Protein AF-0000000084648300 (afdb_homodimer)

Structure (mmCIF, N/CA/C/O backbone):
data_AF-0000000084648300-model_v1
#
loop_
_entity.id
_entity.type
_entity.pdbx_description
1 polymer 'Glycine cleavage system protein T'
#
loop_
_atom_site.group_PDB
_atom_site.id
_atom_site.type_symbol
_atom_site.label_atom_id
_atom_site.label_alt_id
_atom_site.label_comp_id
_atom_site.label_asym_id
_atom_site.label_entity_id
_atom_site.label_seq_id
_atom_site.pdbx_PDB_ins_code
_atom_site.Cartn_x
_atom_site.Cartn_y
_atom_site.Cartn_z
_atom_site.occupancy
_atom_site.B_iso_or_equiv
_atom_site.auth_seq_id
_atom_site.auth_comp_id
_atom_site.auth_asym_id
_atom_site.auth_atom_id
_atom_site.pdbx_PDB_model_num
ATOM 1 N N . MET A 1 1 ? -16.734 -35.406 17.891 1 22.17 1 MET A N 1
ATOM 2 C CA . MET A 1 1 ? -17.281 -34.094 18.266 1 22.17 1 MET A CA 1
ATOM 3 C C . MET A 1 1 ? -16.219 -33 18.125 1 22.17 1 MET A C 1
ATOM 5 O O . MET A 1 1 ? -15.312 -32.906 18.953 1 22.17 1 MET A O 1
ATOM 9 N N . ASN A 1 2 ? -15.695 -32.656 16.906 1 23.25 2 ASN A N 1
ATOM 10 C CA . ASN A 1 2 ? -14.523 -31.906 16.453 1 23.25 2 ASN A CA 1
ATOM 11 C C . ASN A 1 2 ? -14.586 -30.453 16.906 1 23.25 2 ASN A C 1
ATOM 13 O O . ASN A 1 2 ? -15.602 -29.781 16.719 1 23.25 2 ASN A O 1
ATOM 17 N N . PRO A 1 3 ? -13.844 -29.953 17.953 1 28.97 3 PRO A N 1
ATOM 18 C CA . PRO A 1 3 ? -14.008 -28.703 18.703 1 28.97 3 PRO A CA 1
ATOM 19 C C . PRO A 1 3 ? -14.266 -27.5 17.812 1 28.97 3 PRO A C 1
ATOM 21 O O . PRO A 1 3 ? -13.523 -27.281 16.844 1 28.97 3 PRO A O 1
ATOM 24 N N . ALA A 1 4 ? -15.508 -26.969 17.578 1 29.23 4 ALA A N 1
ATOM 25 C CA . ALA A 1 4 ? -16.234 -25.859 16.969 1 29.23 4 ALA A CA 1
ATOM 26 C C . ALA A 1 4 ? -15.484 -24.547 17.156 1 29.23 4 ALA A C 1
ATOM 28 O O . ALA A 1 4 ? -14.68 -24.406 18.078 1 29.23 4 ALA A O 1
ATOM 29 N N . ILE A 1 5 ? -15.516 -23.531 16.281 1 39.09 5 ILE A N 1
ATOM 30 C CA . ILE A 1 5 ? -15.125 -22.141 16.172 1 39.09 5 ILE A CA 1
ATOM 31 C C . ILE A 1 5 ? -15.328 -21.438 17.516 1 39.09 5 ILE A C 1
ATOM 33 O O . ILE A 1 5 ? -15.141 -20.219 17.625 1 39.09 5 ILE A O 1
ATOM 37 N N . GLU A 1 6 ? -15.961 -22.109 18.578 1 34.88 6 GLU A N 1
ATOM 38 C CA . GLU A 1 6 ? -16.484 -21.469 19.781 1 34.88 6 GLU A CA 1
ATOM 39 C C . GLU A 1 6 ? -15.359 -20.812 20.578 1 34.88 6 GLU A C 1
ATOM 41 O O . GLU A 1 6 ? -15.555 -19.734 21.156 1 34.88 6 GLU A O 1
ATOM 46 N N . ASP A 1 7 ? -14.484 -21.672 21.125 1 35.12 7 ASP A N 1
ATOM 47 C CA . ASP A 1 7 ? -13.766 -21.266 22.328 1 35.12 7 ASP A CA 1
ATOM 48 C C . ASP A 1 7 ? -12.578 -20.375 21.984 1 35.12 7 ASP A C 1
ATOM 50 O O . ASP A 1 7 ? -11.531 -20.453 22.625 1 35.12 7 ASP A O 1
ATOM 54 N N . ILE A 1 8 ? -12.469 -19.875 20.844 1 40.25 8 ILE A N 1
ATOM 55 C CA . ILE A 1 8 ? -11.258 -19.062 20.781 1 40.25 8 ILE A CA 1
ATOM 56 C C . ILE A 1 8 ? -11.398 -17.859 21.703 1 40.25 8 ILE A C 1
ATOM 58 O O . ILE A 1 8 ? -12.047 -16.875 21.344 1 40.25 8 ILE A O 1
ATOM 62 N N . GLN A 1 9 ? -11.656 -18 22.984 1 37.16 9 GLN A N 1
ATOM 63 C CA . GLN A 1 9 ? -11.922 -17.031 24.047 1 37.16 9 GLN A CA 1
ATOM 64 C C . GLN A 1 9 ? -10.805 -16 24.141 1 37.16 9 GLN A C 1
ATOM 66 O O . GLN A 1 9 ? -10.898 -15.047 24.906 1 37.16 9 GLN A O 1
ATOM 71 N N . ARG A 1 10 ? -9.477 -16.391 24.062 1 42.62 1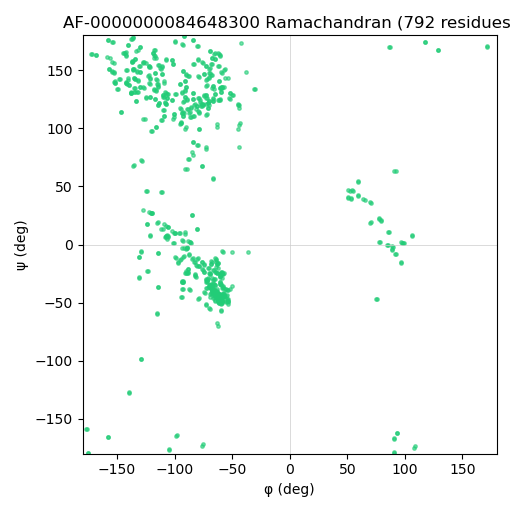0 ARG A N 1
ATOM 72 C CA . ARG A 1 10 ? -8.531 -15.367 24.516 1 42.62 10 ARG A CA 1
ATOM 73 C C . ARG A 1 10 ? -8.445 -14.227 23.5 1 42.62 10 ARG A C 1
ATOM 75 O O . ARG A 1 10 ? -8.352 -14.461 22.297 1 42.62 10 ARG A O 1
ATOM 82 N N . PRO A 1 11 ? -8.758 -13.031 23.969 1 49.84 11 PRO A N 1
ATOM 83 C CA . PRO A 1 11 ? -8.562 -11.93 23.031 1 49.84 11 PRO A CA 1
ATOM 84 C C . PRO A 1 11 ? -7.25 -12.031 22.266 1 49.84 11 PRO A C 1
ATOM 86 O O . PRO A 1 11 ? -6.199 -12.289 22.859 1 49.84 11 PRO A O 1
ATOM 89 N N . PRO A 1 12 ? -7.289 -12.414 21.031 1 56.22 12 PRO A N 1
ATOM 90 C CA . PRO A 1 12 ? -6.051 -12.648 20.281 1 56.22 12 PRO A CA 1
ATOM 91 C C . PRO A 1 12 ? -5.004 -11.562 20.5 1 56.22 12 PRO A C 1
ATOM 93 O O . PRO A 1 12 ? -5.355 -10.391 20.672 1 56.22 12 PRO A O 1
ATOM 96 N N . ALA A 1 13 ? -3.766 -11.867 21.094 1 69.38 13 ALA A N 1
ATOM 97 C CA . ALA A 1 13 ? -2.59 -11 21.094 1 69.38 13 ALA A CA 1
ATOM 98 C C . ALA A 1 13 ? -2.539 -10.141 19.844 1 69.38 13 ALA A C 1
ATOM 100 O O . ALA A 1 13 ? -3.018 -10.555 18.781 1 69.38 13 ALA A O 1
ATOM 101 N N . ALA A 1 14 ? -2.256 -8.797 20.031 1 87.94 14 ALA A N 1
ATOM 102 C CA . ALA A 1 14 ? -2.105 -7.91 18.875 1 87.94 14 ALA A CA 1
ATOM 103 C C . ALA A 1 14 ? -1.234 -8.555 17.797 1 87.94 14 ALA A C 1
ATOM 105 O O . ALA A 1 14 ? -0.144 -9.055 18.094 1 87.94 14 ALA A O 1
ATOM 106 N N . PRO A 1 15 ? -1.771 -8.711 16.703 1 95.88 15 PRO A N 1
ATOM 107 C CA . PRO A 1 15 ? -0.986 -9.352 15.648 1 95.88 15 PRO A CA 1
ATOM 108 C C . PRO A 1 15 ? 0.292 -8.578 15.32 1 95.88 15 PRO A C 1
ATOM 110 O O . PRO A 1 15 ? 0.339 -7.359 15.477 1 95.88 15 PRO A O 1
ATOM 113 N N . GLU A 1 16 ? 1.277 -9.305 14.945 1 97.31 16 GLU A N 1
ATOM 114 C CA . GLU A 1 16 ? 2.537 -8.727 14.492 1 97.31 16 GLU A CA 1
ATOM 115 C C . GLU A 1 16 ? 2.441 -8.258 13.047 1 97.31 16 GLU A C 1
ATOM 117 O O . GLU A 1 16 ? 1.559 -8.703 12.305 1 97.31 16 GLU A O 1
ATOM 122 N N . ILE A 1 17 ? 3.322 -7.391 12.719 1 98.12 17 ILE A N 1
ATOM 123 C CA . ILE A 1 17 ? 3.525 -7.129 11.297 1 98.12 17 ILE A CA 1
ATOM 124 C C . ILE A 1 17 ? 4.602 -8.062 10.75 1 98.12 17 ILE A C 1
ATOM 126 O O . ILE A 1 17 ? 5.629 -8.281 11.398 1 98.12 17 ILE A O 1
ATOM 130 N N . LEU A 1 18 ? 4.359 -8.617 9.625 1 97.56 18 LEU A N 1
ATOM 131 C CA . LEU A 1 18 ? 5.348 -9.461 8.969 1 97.56 18 LEU A CA 1
ATOM 132 C C . LEU A 1 18 ? 6.512 -8.633 8.438 1 97.56 18 LEU A C 1
ATOM 134 O O . LEU A 1 18 ? 6.309 -7.711 7.645 1 97.56 18 LEU A O 1
ATOM 138 N N . LEU A 1 19 ? 7.695 -8.961 8.891 1 97.06 19 LEU A N 1
ATOM 139 C CA . LEU A 1 19 ? 8.914 -8.352 8.367 1 97.06 19 LEU A CA 1
ATOM 140 C C . LEU A 1 19 ? 9.516 -9.203 7.25 1 97.06 19 LEU A C 1
ATOM 142 O O . LEU A 1 19 ? 9.93 -10.344 7.488 1 97.06 19 LEU A O 1
ATOM 146 N N . TYR A 1 20 ? 9.523 -8.734 6.066 1 96.75 20 TYR A N 1
ATOM 147 C CA . TYR A 1 20 ? 10.062 -9.422 4.895 1 96.75 20 TYR A CA 1
ATOM 148 C C . TYR A 1 20 ? 10.414 -8.422 3.795 1 96.75 20 TYR A C 1
ATOM 150 O O . TYR A 1 20 ? 10.211 -7.219 3.951 1 96.75 20 TYR A O 1
ATOM 158 N N . PRO A 1 21 ? 10.992 -8.891 2.676 1 96.31 21 PRO A N 1
ATOM 159 C CA . PRO A 1 21 ? 11.539 -7.945 1.703 1 96.31 21 PRO A CA 1
ATOM 160 C C . PRO A 1 21 ? 10.453 -7.266 0.866 1 96.31 21 PRO A C 1
ATOM 162 O O . PRO A 1 21 ? 10.719 -6.273 0.189 1 96.31 21 PRO A O 1
ATOM 165 N N . ARG A 1 22 ? 9.281 -7.75 0.859 1 95.88 22 ARG A N 1
ATOM 166 C CA . ARG A 1 22 ? 8.25 -7.195 -0.009 1 95.88 22 ARG A CA 1
ATOM 167 C C . ARG A 1 22 ? 7.918 -5.762 0.383 1 95.88 22 ARG A C 1
ATOM 169 O O . ARG A 1 22 ? 7.75 -4.898 -0.482 1 95.88 22 ARG A O 1
ATOM 176 N N . ILE A 1 23 ? 7.695 -5.535 1.718 1 97.19 23 ILE A N 1
ATOM 177 C CA . ILE A 1 23 ? 7.477 -4.172 2.184 1 97.19 23 ILE A CA 1
ATOM 178 C C . ILE A 1 23 ? 8.797 -3.408 2.199 1 97.19 23 ILE A C 1
ATOM 180 O O . ILE A 1 23 ? 9.781 -3.869 2.787 1 97.19 23 ILE A O 1
ATOM 184 N N . ARG A 1 24 ? 8.805 -2.279 1.596 1 96.81 24 ARG A N 1
ATOM 185 C CA . ARG A 1 24 ? 10.031 -1.509 1.452 1 96.81 24 ARG A CA 1
ATOM 186 C C . ARG A 1 24 ? 10.453 -0.892 2.783 1 96.81 24 ARG A C 1
ATOM 188 O O . ARG A 1 24 ? 9.617 -0.672 3.662 1 96.81 24 ARG A O 1
ATOM 195 N N . LYS A 1 25 ? 11.703 -0.673 2.885 1 98.12 25 LYS A N 1
ATOM 196 C CA . LYS A 1 25 ? 12.281 0.021 4.031 1 98.12 25 LYS A CA 1
ATOM 197 C C . LYS A 1 25 ? 12.711 1.438 3.66 1 98.12 25 LYS A C 1
ATOM 199 O O . LYS A 1 25 ? 13.336 1.65 2.617 1 98.12 25 LYS A O 1
ATOM 204 N N . SER A 1 26 ? 12.289 2.395 4.453 1 98.38 26 SER A N 1
ATOM 205 C CA . SER A 1 26 ? 12.844 3.729 4.246 1 98.38 26 SER A CA 1
ATOM 206 C C . SER A 1 26 ? 14.352 3.738 4.469 1 98.38 26 SER A C 1
ATOM 208 O O . SER A 1 26 ? 14.898 2.836 5.105 1 98.38 26 SER A O 1
ATOM 210 N N . PRO A 1 27 ? 14.984 4.832 3.982 1 98.62 27 PRO A N 1
ATOM 211 C CA . PRO A 1 27 ? 16.422 4.945 4.25 1 98.62 27 PRO A CA 1
ATOM 212 C C . PRO A 1 27 ? 16.734 5.078 5.742 1 98.62 27 PRO A C 1
ATOM 214 O O . PRO A 1 27 ? 17.891 4.945 6.148 1 98.62 27 PRO A O 1
ATOM 217 N N . PHE A 1 28 ? 15.734 5.324 6.566 1 98.88 28 PHE A N 1
ATOM 218 C CA . PHE A 1 28 ? 15.898 5.559 7.996 1 98.88 28 PHE A CA 1
ATOM 219 C C . PHE A 1 28 ? 15.406 4.363 8.805 1 98.88 28 PHE A C 1
ATOM 221 O O . PHE A 1 28 ? 15.398 4.402 10.031 1 98.88 28 PHE A O 1
ATOM 228 N N . PHE A 1 29 ? 15.031 3.264 8.195 1 98.62 29 PHE A N 1
ATOM 229 C CA . PHE A 1 29 ? 14.312 2.146 8.797 1 98.62 29 PHE A CA 1
ATOM 230 C C . PHE A 1 29 ? 15.117 1.553 9.953 1 98.62 29 PHE A C 1
ATOM 232 O O . PHE A 1 29 ? 14.617 1.47 11.078 1 98.62 29 PHE A O 1
ATOM 239 N N . TYR A 1 30 ? 16.266 1.173 9.695 1 97.94 30 TYR A N 1
ATOM 240 C CA . TYR A 1 30 ? 17.047 0.501 10.727 1 97.94 30 TYR A CA 1
ATOM 241 C C . TYR A 1 30 ? 17.422 1.471 11.844 1 97.94 30 TYR A C 1
ATOM 243 O O . TYR A 1 30 ? 17.438 1.102 13.016 1 97.94 30 TYR A O 1
ATOM 251 N N . ALA A 1 31 ? 17.75 2.73 11.492 1 98.44 31 ALA A N 1
ATOM 252 C CA . ALA A 1 31 ? 18.078 3.74 12.5 1 98.44 31 ALA A CA 1
ATOM 253 C C . ALA A 1 31 ? 16.891 4.008 13.414 1 98.44 31 ALA A C 1
ATOM 255 O O . ALA A 1 31 ? 17.031 4.035 14.641 1 98.44 31 ALA A O 1
ATOM 256 N N . SER A 1 32 ? 15.758 4.223 12.812 1 98.25 32 SER A N 1
ATOM 257 C CA . SER A 1 32 ? 14.562 4.508 13.602 1 98.25 32 SER A CA 1
ATOM 258 C C . SER A 1 32 ? 14.156 3.301 14.445 1 98.25 32 SER A C 1
ATOM 260 O O . SER A 1 32 ? 13.703 3.453 15.578 1 98.25 32 SER A O 1
ATOM 262 N N . ARG A 1 33 ? 14.273 2.146 13.891 1 97.19 33 ARG A N 1
ATOM 263 C CA . ARG A 1 33 ? 13.891 0.913 14.578 1 97.19 33 ARG A CA 1
ATOM 264 C C . ARG A 1 33 ? 14.695 0.727 15.859 1 97.19 33 ARG A C 1
ATOM 266 O O . ARG A 1 33 ? 14.188 0.183 16.844 1 97.19 33 ARG A O 1
ATOM 273 N N . ARG A 1 34 ? 15.945 1.153 15.891 1 96.81 34 ARG A N 1
ATOM 274 C CA . ARG A 1 34 ? 16.828 1.004 17.047 1 96.81 34 ARG A CA 1
ATOM 275 C C . ARG A 1 34 ? 16.297 1.767 18.25 1 96.81 34 ARG A C 1
ATOM 277 O O . ARG A 1 34 ? 16.719 1.525 19.375 1 96.81 34 ARG A O 1
ATOM 284 N N . HIS A 1 35 ? 15.391 2.658 17.969 1 97.44 35 HIS A N 1
ATOM 285 C CA . HIS A 1 35 ? 14.812 3.428 19.062 1 97.44 35 HIS A CA 1
ATOM 286 C C . HIS A 1 35 ? 13.625 2.693 19.688 1 97.44 35 HIS A C 1
ATOM 288 O O . HIS A 1 35 ? 12.945 3.234 20.562 1 97.44 35 HIS A O 1
ATOM 294 N N . GLY A 1 36 ? 13.305 1.488 19.219 1 96.25 36 GLY A N 1
ATOM 295 C CA . GLY A 1 36 ? 12.289 0.658 19.844 1 96.25 36 GLY A CA 1
ATOM 296 C C . GLY A 1 36 ? 10.898 0.875 19.281 1 96.25 36 GLY A C 1
ATOM 297 O O . GLY A 1 36 ? 9.945 1.127 20.016 1 96.25 36 GLY A O 1
ATOM 298 N N . VAL A 1 37 ? 10.719 0.57 18.031 1 97.5 37 VAL A N 1
ATOM 299 C CA . VAL A 1 37 ? 9.414 0.718 17.406 1 97.5 37 VAL A CA 1
ATOM 300 C C . VAL A 1 37 ? 8.469 -0.365 17.922 1 97.5 37 VAL A C 1
ATOM 302 O O . VAL A 1 37 ? 8.773 -1.556 17.859 1 97.5 37 VAL A O 1
ATOM 305 N N . ARG A 1 38 ? 7.352 0.023 18.422 1 97 38 ARG A N 1
ATOM 306 C CA . ARG A 1 38 ? 6.363 -0.919 18.938 1 97 38 ARG A CA 1
ATOM 307 C C . ARG A 1 38 ? 5.348 -1.291 17.859 1 97 38 ARG A C 1
ATOM 309 O O . ARG A 1 38 ? 4.867 -2.424 17.812 1 97 38 ARG A O 1
ATOM 316 N N . LYS A 1 39 ? 4.961 -0.316 17.031 1 97.81 39 LYS A N 1
ATOM 317 C CA . LYS A 1 39 ? 3.949 -0.555 16.016 1 97.81 39 LYS A CA 1
ATOM 318 C C . LYS A 1 39 ? 4.363 0.057 14.68 1 97.81 39 LYS A C 1
ATOM 320 O O . LYS A 1 39 ? 4.902 1.165 14.633 1 97.81 39 LYS A O 1
ATOM 325 N N . TYR A 1 40 ? 4.172 -0.728 13.664 1 98.31 40 TYR A N 1
ATOM 326 C CA . TYR A 1 40 ? 4.293 -0.231 12.297 1 98.31 40 TYR A CA 1
ATOM 327 C C . TYR A 1 40 ? 2.938 -0.196 11.609 1 98.31 40 TYR A C 1
ATOM 329 O O . TYR A 1 40 ? 2.053 -0.995 11.922 1 98.31 40 TYR A O 1
ATOM 337 N N . SER A 1 41 ? 2.723 0.702 10.773 1 98 41 SER A N 1
ATOM 338 C CA . SER A 1 41 ? 1.8 0.635 9.641 1 98 41 SER A CA 1
ATOM 339 C C . SER A 1 41 ? 2.549 0.457 8.328 1 98 41 SER A C 1
ATOM 341 O O . SER A 1 41 ? 3.744 0.156 8.32 1 98 41 SER A O 1
ATOM 343 N N . VAL A 1 42 ? 1.828 0.464 7.262 1 97.88 42 VAL A N 1
ATOM 344 C CA . VAL A 1 42 ? 2.443 0.468 5.938 1 97.88 42 VAL A CA 1
ATOM 345 C C . VAL A 1 42 ? 1.918 1.652 5.129 1 97.88 42 VAL A C 1
ATOM 347 O O . VAL A 1 42 ? 0.707 1.86 5.035 1 97.88 42 VAL A O 1
ATOM 350 N N . TYR A 1 43 ? 2.807 2.428 4.633 1 97.25 43 TYR A N 1
ATOM 351 C CA . TYR A 1 43 ? 2.547 3.646 3.877 1 97.25 43 TYR A CA 1
ATOM 352 C C . TYR A 1 43 ? 3.396 3.695 2.613 1 97.25 43 TYR A C 1
ATOM 354 O O . TYR A 1 43 ? 4.621 3.561 2.674 1 97.25 43 TYR A O 1
ATOM 362 N N . ASN A 1 44 ? 2.711 3.832 1.432 1 96.25 44 ASN A N 1
ATOM 363 C CA . ASN A 1 44 ? 3.412 3.799 0.153 1 96.25 44 ASN A CA 1
ATOM 364 C C . ASN A 1 44 ? 4.332 2.588 0.05 1 96.25 44 ASN A C 1
ATOM 366 O O . ASN A 1 44 ? 5.492 2.715 -0.351 1 96.25 44 ASN A O 1
ATOM 370 N N . HIS A 1 45 ? 3.883 1.465 0.521 1 95.38 45 HIS A N 1
ATOM 371 C CA . HIS A 1 45 ? 4.543 0.167 0.447 1 95.38 45 HIS A CA 1
ATOM 372 C C . HIS A 1 45 ? 5.773 0.122 1.348 1 95.38 45 HIS A C 1
ATOM 374 O O . HIS A 1 45 ? 6.676 -0.689 1.132 1 95.38 45 HIS A O 1
ATOM 380 N N . HIS A 1 46 ? 5.875 1.036 2.344 1 97.81 46 HIS A N 1
ATOM 381 C CA . HIS A 1 46 ? 6.984 1.077 3.289 1 97.81 46 HIS A CA 1
ATOM 382 C C . HIS A 1 46 ? 6.504 0.825 4.715 1 97.81 46 HIS A C 1
ATOM 384 O O . HIS A 1 46 ? 5.391 1.214 5.078 1 97.81 46 HIS A O 1
ATOM 390 N N . TYR A 1 47 ? 7.367 0.195 5.488 1 98.38 47 TYR A N 1
ATOM 391 C CA . TYR A 1 47 ? 7.125 0.195 6.93 1 98.38 47 TYR A CA 1
ATOM 392 C C . TYR A 1 47 ? 7.121 1.615 7.48 1 98.38 47 TYR A C 1
ATOM 394 O O . TYR A 1 47 ? 8.07 2.377 7.258 1 98.38 47 TYR A O 1
ATOM 402 N N . HIS A 1 48 ? 6.086 1.971 8.133 1 98.56 48 HIS A N 1
ATOM 403 C CA . HIS A 1 48 ? 5.938 3.303 8.711 1 98.56 48 HIS A CA 1
ATOM 404 C C . HIS A 1 48 ? 5.855 3.236 10.234 1 98.56 48 HIS A C 1
ATOM 406 O O . HIS A 1 48 ? 4.812 2.891 10.789 1 98.56 48 HIS A O 1
ATOM 412 N N . PRO A 1 49 ? 6.953 3.537 10.953 1 98.5 49 PRO A N 1
ATOM 413 C CA . PRO A 1 49 ? 6.852 3.506 12.414 1 98.5 49 PRO A CA 1
ATOM 414 C C . PRO A 1 49 ? 5.801 4.477 12.953 1 98.5 49 PRO A C 1
ATOM 416 O O . PRO A 1 49 ? 5.809 5.656 12.602 1 98.5 49 PRO A O 1
ATOM 419 N N . ARG A 1 50 ? 4.969 3.93 13.836 1 98.06 50 ARG A N 1
ATOM 420 C CA . ARG A 1 50 ? 3.832 4.742 14.25 1 98.06 50 ARG A CA 1
ATOM 421 C C . ARG A 1 50 ? 3.818 4.934 15.766 1 98.06 50 ARG A C 1
ATOM 423 O O . ARG A 1 50 ? 3.219 5.887 16.266 1 98.06 50 ARG A O 1
ATOM 430 N N . LEU A 1 51 ? 4.453 4.035 16.453 1 98.06 51 LEU A N 1
ATOM 431 C CA . LEU A 1 51 ? 4.465 4.133 17.922 1 98.06 51 LEU A CA 1
ATOM 432 C C . LEU A 1 51 ? 5.754 3.551 18.484 1 98.06 51 LEU A C 1
ATOM 434 O O . LEU A 1 51 ? 6.172 2.457 18.094 1 98.06 51 LEU A O 1
ATOM 438 N N . TYR A 1 52 ? 6.344 4.266 19.391 1 97.69 52 TYR A N 1
ATOM 439 C CA . TYR A 1 52 ? 7.566 3.814 20.047 1 97.69 52 TYR A CA 1
ATOM 440 C C . TYR A 1 52 ? 7.328 3.557 21.531 1 97.69 52 TYR A C 1
ATOM 442 O O . TYR A 1 52 ? 7.895 2.625 22.094 1 97.69 52 TYR A O 1
ATOM 450 N N . THR A 1 53 ? 6.504 4.379 22.125 1 96.5 53 THR A N 1
ATOM 451 C CA . THR A 1 53 ? 6.266 4.277 23.562 1 96.5 53 THR A CA 1
ATOM 452 C C . THR A 1 53 ? 4.77 4.242 23.859 1 96.5 53 THR A C 1
ATOM 454 O O . THR A 1 53 ? 4.113 3.217 23.656 1 96.5 53 THR A O 1
ATOM 457 N N . ASP A 1 54 ? 4.266 5.434 24.234 1 96.88 54 ASP A N 1
ATOM 458 C CA . ASP A 1 54 ? 2.854 5.637 24.562 1 96.88 54 ASP A CA 1
ATOM 459 C C . ASP A 1 54 ? 2.289 6.84 23.797 1 96.88 54 ASP A C 1
ATOM 461 O O . ASP A 1 54 ? 2.941 7.879 23.703 1 96.88 54 ASP A O 1
ATOM 465 N N . PRO A 1 55 ? 1.101 6.621 23.266 1 97.81 55 PRO A N 1
ATOM 466 C CA . PRO A 1 55 ? 0.561 7.711 22.438 1 97.81 55 PRO A CA 1
ATOM 467 C C . PRO A 1 55 ? 0.526 9.047 23.188 1 97.81 55 PRO A C 1
ATOM 469 O O . PRO A 1 55 ? 0.807 10.094 22.594 1 97.81 55 PRO A O 1
ATOM 472 N N . VAL A 1 56 ? 0.197 9.016 24.438 1 98.56 56 VAL A N 1
ATOM 473 C CA . VAL A 1 56 ? 0.07 10.25 25.203 1 98.56 56 VAL A CA 1
ATOM 474 C C . VAL A 1 56 ? 1.455 10.812 25.516 1 98.56 56 VAL A C 1
ATOM 476 O O . VAL A 1 56 ? 1.674 12.023 25.422 1 98.56 56 VAL A O 1
ATOM 479 N N . ASP A 1 57 ? 2.369 9.953 25.859 1 98.38 57 ASP A N 1
ATOM 480 C CA . ASP A 1 57 ? 3.744 10.391 26.078 1 98.38 57 ASP A CA 1
ATOM 481 C C . ASP A 1 57 ? 4.328 11.039 24.828 1 98.38 57 ASP A C 1
ATOM 483 O O . ASP A 1 57 ? 4.977 12.086 24.906 1 98.38 57 ASP A O 1
ATOM 487 N N . GLU A 1 58 ? 4.105 10.453 23.734 1 98.62 58 GLU A N 1
ATOM 488 C CA . GLU A 1 58 ? 4.629 10.969 22.469 1 98.62 58 GLU A CA 1
ATOM 489 C C . GLU A 1 58 ? 3.963 12.289 22.094 1 98.62 58 GLU A C 1
ATOM 491 O O . GLU A 1 58 ? 4.605 13.172 21.516 1 98.62 58 GLU A O 1
ATOM 496 N N . TYR A 1 59 ? 2.668 12.398 22.438 1 98.69 59 TYR A N 1
ATOM 497 C CA . TYR A 1 59 ? 1.956 13.656 22.25 1 98.69 59 TYR A CA 1
ATOM 498 C C . TYR A 1 59 ? 2.627 14.789 23.016 1 98.69 59 TYR A C 1
ATOM 500 O O . TYR A 1 59 ? 2.906 15.852 22.453 1 98.69 59 TYR A O 1
ATOM 508 N N . TRP A 1 60 ? 2.898 14.539 24.219 1 98.75 60 TRP A N 1
ATOM 509 C CA . TRP A 1 60 ? 3.494 15.586 25.047 1 98.75 60 TRP A CA 1
ATOM 510 C C . TRP A 1 60 ? 4.93 15.867 24.609 1 98.75 60 TRP A C 1
ATOM 512 O O . TRP A 1 60 ? 5.387 17.016 24.672 1 98.75 60 TRP A O 1
ATOM 522 N N . ALA A 1 61 ? 5.656 14.844 24.188 1 98.75 61 ALA A N 1
ATOM 523 C CA . ALA A 1 61 ? 7 15.047 23.641 1 98.75 61 ALA A CA 1
ATOM 524 C C . ALA A 1 61 ? 6.969 15.992 22.438 1 98.75 61 ALA A C 1
ATOM 526 O O . ALA A 1 61 ? 7.863 16.828 22.281 1 98.75 61 ALA A O 1
ATOM 527 N N . LEU A 1 62 ? 5.973 15.883 21.672 1 98.81 62 LEU A N 1
ATOM 528 C CA . LEU A 1 62 ? 5.82 16.703 20.484 1 98.81 62 LEU A CA 1
ATOM 529 C C . LEU A 1 62 ? 5.465 18.141 20.859 1 98.81 62 LEU A C 1
ATOM 531 O O . LEU A 1 62 ? 6.148 19.078 20.469 1 98.81 62 LEU A O 1
ATOM 535 N N . VAL A 1 63 ? 4.457 18.344 21.672 1 98.5 63 VAL A N 1
ATOM 536 C CA . VAL A 1 63 ? 3.869 19.672 21.828 1 98.5 63 VAL A CA 1
ATOM 537 C C . VAL A 1 63 ? 4.695 20.484 22.828 1 98.5 63 VAL A C 1
ATOM 539 O O . VAL A 1 63 ? 4.586 21.703 22.875 1 98.5 63 VAL A O 1
ATOM 542 N N . GLN A 1 64 ? 5.59 19.828 23.641 1 98.38 64 GLN A N 1
ATOM 543 C CA . GLN A 1 64 ? 6.367 20.547 24.641 1 98.38 64 GLN A CA 1
ATOM 544 C C . GLN A 1 64 ? 7.855 20.516 24.297 1 98.38 64 GLN A C 1
ATOM 546 O O . GLN A 1 64 ? 8.648 21.219 24.938 1 98.38 64 GLN A O 1
ATOM 551 N N . GLY A 1 65 ? 8.227 19.797 23.328 1 98.56 65 GLY A N 1
ATOM 552 C CA . GLY A 1 65 ? 9.641 19.594 23.047 1 98.56 65 GLY A CA 1
ATOM 553 C C . GLY A 1 65 ? 9.953 19.625 21.562 1 98.56 65 GLY A C 1
ATOM 554 O O . GLY A 1 65 ? 9.641 20.594 20.859 1 98.56 65 GLY A O 1
ATOM 555 N N . VAL A 1 66 ? 10.641 18.531 21.125 1 98.88 66 VAL A N 1
ATOM 556 C CA . VAL A 1 66 ? 11 18.344 19.734 1 98.88 66 VAL A CA 1
ATOM 557 C C . VAL A 1 66 ? 11.117 16.844 19.422 1 98.88 66 VAL A C 1
ATOM 559 O O . VAL A 1 66 ? 11.57 16.078 20.266 1 98.88 66 VAL A O 1
ATOM 562 N N . THR A 1 67 ? 10.664 16.484 18.312 1 98.94 67 THR A N 1
ATOM 563 C CA . THR A 1 67 ? 10.602 15.07 17.938 1 98.94 67 THR A CA 1
ATOM 564 C C . THR A 1 67 ? 11.211 14.844 16.562 1 98.94 67 THR A C 1
ATOM 566 O O . THR A 1 67 ? 11.281 15.766 15.742 1 98.94 67 THR A O 1
ATOM 569 N N . LEU A 1 68 ? 11.695 13.633 16.344 1 98.94 68 LEU A N 1
ATOM 570 C CA . LEU A 1 68 ? 12.227 13.164 15.062 1 98.94 68 LEU A CA 1
ATOM 571 C C . LEU A 1 68 ? 11.391 12.008 14.516 1 98.94 68 LEU A C 1
ATOM 573 O O . LEU A 1 68 ? 11.148 11.023 15.219 1 98.94 68 LEU A O 1
ATOM 577 N N . TRP A 1 69 ? 10.922 12.203 13.281 1 98.94 69 TRP A N 1
ATOM 578 C CA . TRP A 1 69 ? 10.039 11.211 12.672 1 98.94 69 TRP A CA 1
ATOM 579 C C . TRP A 1 69 ? 10.68 10.609 11.422 1 98.94 69 TRP A C 1
ATOM 581 O O . TRP A 1 69 ? 11.203 11.344 10.57 1 98.94 69 TRP A O 1
ATOM 591 N N . ASP A 1 70 ? 10.625 9.227 11.312 1 98.88 70 ASP A N 1
ATOM 592 C CA . ASP A 1 70 ? 10.906 8.555 10.047 1 98.88 70 ASP A CA 1
ATOM 593 C C . ASP A 1 70 ? 9.703 8.625 9.109 1 98.88 70 ASP A C 1
ATOM 595 O O . ASP A 1 70 ? 8.789 7.812 9.211 1 98.88 70 ASP A O 1
ATOM 599 N N . VAL A 1 71 ? 9.789 9.562 8.195 1 98.75 71 VAL A N 1
ATOM 600 C CA . VAL A 1 71 ? 8.719 9.695 7.211 1 98.75 71 VAL A CA 1
ATOM 601 C C . VAL A 1 71 ? 9.289 9.516 5.805 1 98.75 71 VAL A C 1
ATOM 603 O O . VAL A 1 71 ? 8.773 10.094 4.844 1 98.75 71 VAL A O 1
ATOM 606 N N . GLY A 1 72 ? 10.414 8.742 5.738 1 98.5 72 GLY A N 1
ATOM 607 C CA . GLY A 1 72 ? 10.945 8.367 4.438 1 98.5 72 GLY A CA 1
ATOM 608 C C . GLY A 1 72 ? 9.953 7.613 3.58 1 98.5 72 GLY A C 1
ATOM 609 O O . GLY A 1 72 ? 10.195 7.379 2.395 1 98.5 72 GLY A O 1
ATOM 610 N N . VAL A 1 73 ? 8.844 7.27 4.082 1 98 73 VAL A N 1
ATOM 611 C CA . VAL A 1 73 ? 7.762 6.551 3.422 1 98 73 VAL A CA 1
ATOM 612 C C . VAL A 1 73 ? 7.031 7.488 2.461 1 98 73 VAL A C 1
ATOM 614 O O . VAL A 1 73 ? 6.305 7.035 1.574 1 98 73 VAL A O 1
ATOM 617 N N . GLU A 1 74 ? 7.133 8.789 2.736 1 98 74 GLU A N 1
ATOM 618 C CA . GLU A 1 74 ? 6.562 9.781 1.833 1 98 74 GLU A CA 1
ATOM 619 C C . GLU A 1 74 ? 7.383 9.898 0.551 1 98 74 GLU A C 1
ATOM 621 O O . GLU A 1 74 ? 8.172 10.836 0.394 1 98 74 GLU A O 1
ATOM 626 N N . ARG A 1 75 ? 7.16 9.039 -0.367 1 97 75 ARG A N 1
ATOM 627 C CA . ARG A 1 75 ? 7.906 8.984 -1.619 1 97 75 ARG A CA 1
ATOM 628 C C . ARG A 1 75 ? 7.887 10.328 -2.33 1 97 75 ARG A C 1
ATOM 630 O O . ARG A 1 75 ? 6.879 11.039 -2.305 1 97 75 ARG A O 1
ATOM 637 N N . GLN A 1 76 ? 9.008 10.641 -2.943 1 98.38 76 GLN A N 1
ATOM 638 C CA . GLN A 1 76 ? 9.078 11.852 -3.758 1 98.38 76 GLN A CA 1
ATOM 639 C C . GLN A 1 76 ? 8.938 11.523 -5.242 1 98.38 76 GLN A C 1
ATOM 641 O O . GLN A 1 76 ? 9.805 10.875 -5.828 1 98.38 76 GLN A O 1
ATOM 646 N N . ILE A 1 77 ? 7.855 11.945 -5.801 1 98.31 77 ILE A N 1
ATOM 647 C CA . ILE A 1 77 ? 7.656 11.836 -7.242 1 98.31 77 ILE A CA 1
ATOM 648 C C . ILE A 1 77 ? 8.07 13.133 -7.926 1 98.31 77 ILE A C 1
ATOM 650 O O . ILE A 1 77 ? 7.477 14.188 -7.684 1 98.31 77 ILE A O 1
ATOM 654 N N . GLU A 1 78 ? 9.039 13.031 -8.734 1 98.81 78 GLU A N 1
ATOM 655 C CA . GLU A 1 78 ? 9.57 14.203 -9.422 1 98.81 78 GLU A CA 1
ATOM 656 C C . GLU A 1 78 ? 8.922 14.375 -10.797 1 98.81 78 GLU A C 1
ATOM 658 O O . GLU A 1 78 ? 8.766 13.406 -11.539 1 98.81 78 GLU A O 1
ATOM 663 N N . ILE A 1 79 ? 8.484 15.508 -11.062 1 98.81 79 ILE A N 1
ATOM 664 C CA . ILE A 1 79 ? 8.008 15.969 -12.359 1 98.81 79 ILE A CA 1
ATOM 665 C C . ILE A 1 79 ? 8.984 16.969 -12.945 1 98.81 79 ILE A C 1
ATOM 667 O O . ILE A 1 79 ? 9.188 18.062 -12.383 1 98.81 79 ILE A O 1
ATOM 671 N N . SER A 1 80 ? 9.57 16.641 -14.016 1 98.81 80 SER A N 1
ATOM 672 C CA . SER A 1 80 ? 10.586 17.516 -14.602 1 98.81 80 SER A CA 1
ATOM 673 C C . SER A 1 80 ? 10.516 17.516 -16.125 1 98.81 80 SER A C 1
ATOM 675 O O . SER A 1 80 ? 9.836 16.672 -16.719 1 98.81 80 SER A O 1
ATOM 677 N N . GLY A 1 81 ? 11.141 18.453 -16.75 1 98.69 81 GLY A N 1
ATOM 678 C CA . GLY A 1 81 ? 11.125 18.641 -18.188 1 98.69 81 GLY A CA 1
ATOM 679 C C . GLY A 1 81 ? 10.516 19.953 -18.609 1 98.69 81 GLY A C 1
ATOM 680 O O . GLY A 1 81 ? 9.938 20.672 -17.797 1 98.69 81 GLY A O 1
ATOM 681 N N . PRO A 1 82 ? 10.547 20.297 -19.906 1 98.44 82 PRO A N 1
ATOM 682 C CA . PRO A 1 82 ? 10.102 21.609 -20.406 1 98.44 82 PRO A CA 1
ATOM 683 C C . PRO A 1 82 ? 8.633 21.875 -20.109 1 98.44 82 PRO A C 1
ATOM 685 O O . PRO A 1 82 ? 8.227 23.031 -19.953 1 98.44 82 PRO A O 1
ATOM 688 N N . ASP A 1 83 ? 7.859 20.828 -20 1 98.31 83 ASP A N 1
ATOM 689 C CA . ASP A 1 83 ? 6.422 21.016 -19.828 1 98.31 83 ASP A CA 1
ATOM 690 C C . ASP A 1 83 ? 5.988 20.672 -18.406 1 98.31 83 ASP A C 1
ATOM 692 O O . ASP A 1 83 ? 4.805 20.422 -18.156 1 98.31 83 ASP A O 1
ATOM 696 N N . ALA A 1 84 ? 6.941 20.594 -17.484 1 98.56 84 ALA A N 1
ATOM 697 C CA . ALA A 1 84 ? 6.656 20.188 -16.109 1 98.56 84 ALA A CA 1
ATOM 698 C C . ALA A 1 84 ? 5.609 21.094 -15.477 1 98.56 84 ALA A C 1
ATOM 700 O O . ALA A 1 84 ? 4.711 20.609 -14.773 1 98.56 84 ALA A O 1
ATOM 701 N N . PHE A 1 85 ? 5.707 22.359 -15.672 1 98 85 PHE A N 1
ATOM 702 C CA . PHE A 1 85 ? 4.746 23.297 -15.086 1 98 85 PHE A CA 1
ATOM 703 C C . PHE A 1 85 ? 3.342 23.016 -15.609 1 98 85 PHE A C 1
ATOM 705 O O . PHE A 1 85 ? 2.393 22.922 -14.828 1 98 85 PHE A O 1
ATOM 712 N N . THR A 1 86 ? 3.246 22.922 -16.938 1 97.31 86 THR A N 1
ATOM 713 C CA . THR A 1 86 ? 1.955 22.656 -17.562 1 97.31 86 THR A CA 1
ATOM 714 C C . THR A 1 86 ? 1.348 21.359 -17.031 1 97.31 86 THR A C 1
ATOM 716 O O . THR A 1 86 ? 0.163 21.312 -16.688 1 97.31 86 THR A O 1
ATOM 719 N N . PHE A 1 87 ? 2.16 20.344 -16.938 1 97.88 87 PHE A N 1
ATOM 720 C CA . PHE A 1 87 ? 1.695 19.047 -16.438 1 97.88 87 PHE A CA 1
ATOM 721 C C . PHE A 1 87 ? 1.242 19.172 -14.984 1 97.88 87 PHE A C 1
ATOM 723 O O . PHE A 1 87 ? 0.187 18.641 -14.617 1 97.88 87 PHE A O 1
ATOM 730 N N . THR A 1 88 ? 2.035 19.844 -14.195 1 98.25 88 THR A N 1
ATOM 731 C CA . THR A 1 88 ? 1.721 20 -12.781 1 98.25 88 THR A CA 1
ATOM 732 C C . THR A 1 88 ? 0.41 20.766 -12.594 1 98.25 88 THR A C 1
ATOM 734 O O . THR A 1 88 ? -0.418 20.391 -11.758 1 98.25 88 THR A O 1
ATOM 737 N N . GLN A 1 89 ? 0.241 21.859 -13.352 1 97.44 89 GLN A N 1
ATOM 738 C CA . GLN A 1 89 ? -1.008 22.609 -13.273 1 97.44 89 GLN A CA 1
ATOM 739 C C . GLN A 1 89 ? -2.203 21.719 -13.617 1 97.44 89 GLN A C 1
ATOM 741 O O . GLN A 1 89 ? -3.266 21.844 -13.008 1 97.44 89 GLN A O 1
ATOM 746 N N . ARG A 1 90 ? -2.047 20.844 -14.508 1 96.31 90 ARG A N 1
ATOM 747 C CA . ARG A 1 90 ? -3.129 19.953 -14.906 1 96.31 90 ARG A CA 1
ATOM 748 C C . ARG A 1 90 ? -3.461 18.953 -13.789 1 96.31 90 ARG A C 1
ATOM 750 O O . ARG A 1 90 ? -4.586 18.453 -13.719 1 96.31 90 ARG A O 1
ATOM 757 N N . LEU A 1 91 ? -2.547 18.656 -12.93 1 97.25 91 LEU A N 1
ATOM 758 C CA . LEU A 1 91 ? -2.67 17.625 -11.922 1 97.25 91 LEU A CA 1
ATOM 759 C C . LEU A 1 91 ? -3.438 18.125 -10.703 1 97.25 91 LEU A C 1
ATOM 761 O O . LEU A 1 91 ? -4.035 17.344 -9.969 1 97.25 91 LEU A O 1
ATOM 765 N N . VAL A 1 92 ? -3.395 19.453 -10.492 1 97.94 92 VAL A N 1
ATOM 766 C CA . VAL A 1 92 ? -3.912 19.969 -9.227 1 97.94 92 VAL A CA 1
ATOM 767 C C . VAL A 1 92 ? -4.883 21.109 -9.5 1 97.94 92 VAL A C 1
ATOM 769 O O . VAL A 1 92 ? -4.68 21.891 -10.422 1 97.94 92 VAL A O 1
ATOM 772 N N . PRO A 1 93 ? -5.871 21.281 -8.672 1 97.81 93 PRO A N 1
ATOM 773 C CA . PRO A 1 93 ? -6.844 22.359 -8.859 1 97.81 93 PRO A CA 1
ATOM 774 C C . PRO A 1 93 ? -6.332 23.703 -8.359 1 97.81 93 PRO A C 1
ATOM 776 O O . PRO A 1 93 ? -6.957 24.734 -8.617 1 97.81 93 PRO A O 1
ATOM 779 N N . ARG A 1 94 ? -5.289 23.703 -7.648 1 96.75 94 ARG A N 1
ATOM 780 C CA . ARG A 1 94 ? -4.691 24.938 -7.164 1 96.75 94 ARG A CA 1
ATOM 781 C C . ARG A 1 94 ? -4.012 25.703 -8.297 1 96.75 94 ARG A C 1
ATOM 783 O O . ARG A 1 94 ? -3.398 25.094 -9.18 1 96.75 94 ARG A O 1
ATOM 790 N N . ASP A 1 95 ? -4.082 27.031 -8.305 1 95.94 95 ASP A N 1
ATOM 791 C CA . ASP A 1 95 ? -3.377 27.859 -9.289 1 95.94 95 ASP A CA 1
ATOM 792 C C . ASP A 1 95 ? -1.875 27.875 -9.016 1 95.94 95 ASP A C 1
ATOM 794 O O . ASP A 1 95 ? -1.416 28.516 -8.07 1 95.94 95 ASP A O 1
ATOM 798 N N . MET A 1 96 ? -1.128 27.266 -9.891 1 95.88 96 MET A N 1
ATOM 799 C CA . MET A 1 96 ? 0.297 27.047 -9.648 1 95.88 96 MET A CA 1
ATOM 800 C C . MET A 1 96 ? 1.11 28.25 -10.117 1 95.88 96 MET A C 1
ATOM 802 O O . MET A 1 96 ? 2.305 28.344 -9.828 1 95.88 96 MET A O 1
ATOM 806 N N . ARG A 1 97 ? 0.529 29.234 -10.82 1 94.25 97 ARG A N 1
ATOM 807 C CA . ARG A 1 97 ? 1.231 30.438 -11.281 1 94.25 97 ARG A CA 1
ATOM 808 C C . ARG A 1 97 ? 1.751 31.25 -10.102 1 94.25 97 ARG A C 1
ATOM 810 O O . ARG A 1 97 ? 2.697 32.031 -10.242 1 94.25 97 ARG A O 1
ATOM 817 N N . GLN A 1 98 ? 1.192 30.922 -8.883 1 88.88 98 GLN A N 1
ATOM 818 C CA . GLN A 1 98 ? 1.564 31.656 -7.68 1 88.88 98 GLN A CA 1
ATOM 819 C C . GLN A 1 98 ? 2.592 30.875 -6.859 1 88.88 98 GLN A C 1
ATOM 821 O O . GLN A 1 98 ? 2.984 31.312 -5.777 1 88.88 98 GLN A O 1
ATOM 826 N N . CYS A 1 99 ? 2.98 29.812 -7.289 1 96.94 99 CYS A N 1
ATOM 827 C CA . CYS A 1 99 ? 3.977 29 -6.602 1 96.94 99 CYS A CA 1
ATOM 828 C C . CYS A 1 99 ? 5.375 29.266 -7.148 1 96.94 99 CYS A C 1
ATOM 830 O O . CYS A 1 99 ? 5.758 28.719 -8.18 1 96.94 99 CYS A O 1
ATOM 832 N N . GLN A 1 100 ? 6.176 30.016 -6.406 1 97.94 100 GLN A N 1
ATOM 833 C CA . GLN A 1 100 ? 7.527 30.344 -6.836 1 97.94 100 GLN A CA 1
ATOM 834 C C . GLN A 1 100 ? 8.508 29.234 -6.504 1 97.94 100 GLN A C 1
ATOM 836 O O . GLN A 1 100 ? 8.234 28.391 -5.633 1 97.94 100 GLN A O 1
ATOM 841 N N . VAL A 1 101 ? 9.609 29.234 -7.32 1 98.38 101 VAL A N 1
ATOM 842 C CA . VAL A 1 101 ? 10.703 28.359 -6.926 1 98.38 101 VAL A CA 1
ATOM 843 C C . VAL A 1 101 ? 11.07 28.625 -5.465 1 98.38 101 VAL A C 1
ATOM 845 O O . VAL A 1 101 ? 11.18 29.766 -5.039 1 98.38 101 VAL A O 1
ATOM 848 N N . GLY A 1 102 ? 11.156 27.516 -4.668 1 98.5 102 GLY A N 1
ATOM 849 C CA . GLY A 1 102 ? 11.461 27.688 -3.254 1 98.5 102 GLY A CA 1
ATOM 850 C C . GLY A 1 102 ? 10.227 27.672 -2.375 1 98.5 102 GLY A C 1
ATOM 851 O O . GLY A 1 102 ? 10.328 27.797 -1.152 1 98.5 102 GLY A O 1
ATOM 852 N N . GLN A 1 103 ? 9.125 27.484 -2.951 1 98.69 103 GLN A N 1
ATOM 853 C CA . GLN A 1 103 ? 7.887 27.422 -2.188 1 98.69 103 GLN A CA 1
ATOM 854 C C . GLN A 1 103 ? 7.316 26 -2.191 1 98.69 103 GLN A C 1
ATOM 856 O O . GLN A 1 103 ? 7.621 25.203 -3.08 1 98.69 103 GLN A O 1
ATOM 861 N N . CYS A 1 104 ? 6.586 25.719 -1.175 1 98.31 104 CYS A N 1
ATOM 862 C CA . CYS A 1 104 ? 5.758 24.516 -1.053 1 98.31 104 CYS A CA 1
ATOM 863 C C . CYS A 1 104 ? 4.277 24.875 -1.06 1 98.31 104 CYS A C 1
ATOM 865 O O . CYS A 1 104 ? 3.906 26 -0.721 1 98.31 104 CYS A O 1
ATOM 867 N N . LYS A 1 105 ? 3.523 23.953 -1.521 1 98.25 105 LYS A N 1
ATOM 868 C CA . LYS A 1 105 ? 2.07 24.078 -1.447 1 98.25 105 LYS A CA 1
ATOM 869 C C . LYS A 1 105 ? 1.422 22.766 -1.046 1 98.25 105 LYS A C 1
ATOM 871 O O . LYS A 1 105 ? 1.82 21.703 -1.525 1 98.25 105 LYS A O 1
ATOM 876 N N . TYR A 1 106 ? 0.543 22.875 -0.042 1 97.69 106 TYR A N 1
ATOM 877 C CA . TYR A 1 106 ? -0.384 21.766 0.166 1 97.69 106 TYR A CA 1
ATOM 878 C C . TYR A 1 106 ? -1.411 21.703 -0.958 1 97.69 106 TYR A C 1
ATOM 880 O O . TYR A 1 106 ? -2.113 22.672 -1.227 1 97.69 106 TYR A O 1
ATOM 888 N N . VAL A 1 107 ? -1.543 20.531 -1.707 1 98.12 107 VAL A N 1
ATOM 889 C CA . VAL A 1 107 ? -2.438 20.453 -2.857 1 98.12 107 VAL A CA 1
ATOM 890 C C . VAL A 1 107 ? -3.207 19.141 -2.828 1 98.12 107 VAL A C 1
ATOM 892 O O . VAL A 1 107 ? -2.791 18.172 -2.17 1 98.12 107 VAL A O 1
ATOM 895 N N . PHE A 1 108 ? -4.324 19.109 -3.473 1 98.25 108 PHE A N 1
ATOM 896 C CA . PHE A 1 108 ? -4.992 17.859 -3.84 1 98.25 108 PHE A CA 1
ATOM 897 C C . PHE A 1 108 ? -4.633 17.453 -5.262 1 98.25 108 PHE A C 1
ATOM 899 O O . PHE A 1 108 ? -4.52 18.297 -6.148 1 98.25 108 PHE A O 1
ATOM 906 N N . VAL A 1 109 ? -4.379 16.203 -5.484 1 98.5 109 VAL A N 1
ATOM 907 C CA . VAL A 1 109 ? -4.465 15.617 -6.816 1 98.5 109 VAL A CA 1
ATOM 908 C C . VAL A 1 109 ? -5.859 15.039 -7.035 1 98.5 109 VAL A C 1
ATOM 910 O O . VAL A 1 109 ? -6.316 14.195 -6.262 1 98.5 109 VAL A O 1
ATOM 913 N N . THR A 1 110 ? -6.527 15.508 -8.109 1 98.06 110 THR A N 1
ATOM 914 C CA . THR A 1 110 ? -7.922 15.102 -8.266 1 98.06 110 THR A CA 1
ATOM 915 C C . THR A 1 110 ? -8.094 14.227 -9.5 1 98.06 110 THR A C 1
ATOM 917 O O . THR A 1 110 ? -7.262 14.258 -10.414 1 98.06 110 THR A O 1
ATOM 920 N N . GLY A 1 111 ? -9.117 13.406 -9.469 1 96.94 111 GLY A N 1
ATOM 921 C CA . GLY A 1 111 ? -9.547 12.641 -10.633 1 96.94 111 GLY A CA 1
ATOM 922 C C . GLY A 1 111 ? -10.609 13.352 -11.453 1 96.94 111 GLY A C 1
ATOM 923 O O . GLY A 1 111 ? -11.055 14.445 -11.094 1 96.94 111 GLY A O 1
ATOM 924 N N . PRO A 1 112 ? -11.023 12.719 -12.508 1 96.38 112 PRO A N 1
ATOM 925 C CA . PRO A 1 112 ? -11.984 13.344 -13.422 1 96.38 112 PRO A CA 1
ATOM 926 C C . PRO A 1 112 ? -13.328 13.625 -12.758 1 96.38 112 PRO A C 1
ATOM 928 O O . PRO A 1 112 ? -14.062 14.523 -13.18 1 96.38 112 PRO A O 1
ATOM 931 N N . ASP A 1 113 ? -13.633 12.898 -11.734 1 96.88 113 ASP A N 1
ATOM 932 C CA . ASP A 1 113 ? -14.922 13.062 -11.062 1 96.88 113 ASP A CA 1
ATOM 933 C C . ASP A 1 113 ? -14.797 14.031 -9.891 1 96.88 113 ASP A C 1
ATOM 935 O O . ASP A 1 113 ? -15.742 14.188 -9.109 1 96.88 113 ASP A O 1
ATOM 939 N N . GLY A 1 114 ? -13.641 14.609 -9.727 1 97.75 114 GLY A N 1
ATOM 940 C CA . GLY A 1 114 ? -13.422 15.57 -8.664 1 97.75 114 GLY A CA 1
ATOM 941 C C . GLY A 1 114 ? -12.969 14.938 -7.367 1 97.75 114 GLY A C 1
ATOM 942 O O . GLY A 1 114 ? -12.688 15.633 -6.391 1 97.75 114 GLY A O 1
ATOM 943 N N . GLY A 1 115 ? -12.859 13.625 -7.359 1 97.88 115 GLY A N 1
ATOM 944 C CA . GLY A 1 115 ? -12.383 12.914 -6.18 1 97.88 115 GLY A CA 1
ATOM 945 C C . GLY A 1 115 ? -10.922 13.18 -5.883 1 97.88 115 GLY A C 1
ATOM 946 O O . GLY A 1 115 ? -10.141 13.5 -6.785 1 97.88 115 GLY A O 1
ATOM 947 N N . ILE A 1 116 ? -10.531 13.016 -4.617 1 98.25 116 ILE A N 1
ATOM 948 C CA . ILE A 1 116 ? -9.156 13.258 -4.184 1 98.25 116 ILE A CA 1
ATOM 949 C C . ILE A 1 116 ? -8.344 11.977 -4.332 1 98.25 116 ILE A C 1
ATOM 951 O O . ILE A 1 116 ? -8.602 10.984 -3.643 1 98.25 116 ILE A O 1
ATOM 955 N N . LEU A 1 117 ? -7.359 12.047 -5.188 1 97.69 117 LEU A N 1
ATOM 956 C CA . LEU A 1 117 ? -6.52 10.883 -5.426 1 97.69 117 LEU A CA 1
ATOM 957 C C . LEU A 1 117 ? -5.316 10.875 -4.488 1 97.69 117 LEU A C 1
ATOM 959 O O . LEU A 1 117 ? -4.715 9.828 -4.246 1 97.69 117 LEU A O 1
ATOM 963 N N . ASN A 1 118 ? -4.938 12 -4.016 1 98 118 ASN A N 1
ATOM 964 C CA . ASN A 1 118 ? -3.848 12.219 -3.072 1 98 118 ASN A CA 1
ATOM 965 C C . ASN A 1 118 ? -3.805 13.664 -2.594 1 98 118 ASN A C 1
ATOM 967 O O . ASN A 1 118 ? -4.438 14.539 -3.189 1 98 118 ASN A O 1
ATOM 971 N N . ASP A 1 119 ? -3.078 13.93 -1.495 1 98.06 119 ASP A N 1
ATOM 972 C CA . ASP A 1 119 ? -2.943 15.297 -1.008 1 98.06 119 ASP A CA 1
ATOM 973 C C . ASP A 1 119 ? -1.497 15.602 -0.62 1 98.06 119 ASP A C 1
ATOM 975 O O . ASP A 1 119 ? -1.221 15.977 0.522 1 98.06 119 ASP A O 1
ATOM 979 N N . PRO A 1 120 ? -0.625 15.656 -1.521 1 98.25 120 PRO A N 1
ATOM 980 C CA . PRO A 1 120 ? 0.799 15.859 -1.244 1 98.25 120 PRO A CA 1
ATOM 981 C C . PRO A 1 120 ? 1.132 17.297 -0.881 1 98.25 120 PRO A C 1
ATOM 983 O O . PRO A 1 120 ? 0.332 18.203 -1.135 1 98.25 120 PRO A O 1
ATOM 986 N N . VAL A 1 121 ? 2.242 17.422 -0.17 1 98.5 121 VAL A N 1
ATOM 987 C CA . VAL A 1 121 ? 2.945 18.703 -0.226 1 98.5 121 VAL A CA 1
ATOM 988 C C . VAL A 1 121 ? 3.783 18.781 -1.501 1 98.5 121 VAL A C 1
ATOM 990 O O . VAL A 1 121 ? 4.594 17.891 -1.77 1 98.5 121 VAL A O 1
ATOM 993 N N . LEU A 1 122 ? 3.486 19.734 -2.311 1 98.75 122 LEU A N 1
ATOM 994 C CA . LEU A 1 122 ? 4.215 20 -3.547 1 98.75 122 LEU A CA 1
ATOM 995 C C . LEU A 1 122 ? 5.379 20.953 -3.301 1 98.75 122 LEU A C 1
ATOM 997 O O . LEU A 1 122 ? 5.207 22 -2.668 1 98.75 122 LEU A O 1
ATOM 1001 N N . LEU A 1 123 ? 6.586 20.578 -3.662 1 98.94 123 LEU A N 1
ATOM 1002 C CA . LEU A 1 123 ? 7.777 21.406 -3.584 1 98.94 123 LEU A CA 1
ATOM 1003 C C . LEU A 1 123 ? 8.219 21.859 -4.973 1 98.94 123 LEU A C 1
ATOM 1005 O O . LEU A 1 123 ? 8.445 21.016 -5.855 1 98.94 123 LEU A O 1
ATOM 1009 N N . ARG A 1 124 ? 8.281 23.125 -5.188 1 98.94 124 ARG A N 1
ATOM 1010 C CA . ARG A 1 124 ? 8.867 23.609 -6.434 1 98.94 124 ARG A CA 1
ATOM 1011 C C . ARG A 1 124 ? 10.359 23.859 -6.277 1 98.94 124 ARG A C 1
ATOM 1013 O O . ARG A 1 124 ? 10.781 24.906 -5.781 1 98.94 124 ARG A O 1
ATOM 1020 N N . ILE A 1 125 ? 11.125 22.922 -6.73 1 98.75 125 ILE A N 1
ATOM 1021 C CA . ILE A 1 125 ? 12.57 22.875 -6.527 1 98.75 125 ILE A CA 1
ATOM 1022 C C . ILE A 1 125 ? 13.266 23.828 -7.5 1 98.75 125 ILE A C 1
ATOM 1024 O O . ILE A 1 125 ? 14.188 24.547 -7.121 1 98.75 125 ILE A O 1
ATOM 1028 N N . GLU A 1 126 ? 12.898 23.797 -8.719 1 98.62 126 GLU A N 1
ATOM 1029 C CA . GLU A 1 126 ? 13.344 24.641 -9.82 1 98.62 126 GLU A CA 1
ATOM 1030 C C . GLU A 1 126 ? 12.156 25.094 -10.68 1 98.62 126 GLU A C 1
ATOM 1032 O O . GLU A 1 126 ? 11.016 24.734 -10.398 1 98.62 126 GLU A O 1
ATOM 1037 N N . GLU A 1 127 ? 12.445 25.875 -11.633 1 98.19 127 GLU A N 1
ATOM 1038 C CA . GLU A 1 127 ? 11.398 26.406 -12.5 1 98.19 127 GLU A CA 1
ATOM 1039 C C . GLU A 1 127 ? 10.539 25.281 -13.078 1 98.19 127 GLU A C 1
ATOM 1041 O O . GLU A 1 127 ? 9.312 25.359 -13.07 1 98.19 127 GLU A O 1
ATOM 1046 N N . ASN A 1 128 ? 11.18 24.234 -13.594 1 98.38 128 ASN A N 1
ATOM 1047 C CA . ASN A 1 128 ? 10.492 23.109 -14.203 1 98.38 128 ASN A CA 1
ATOM 1048 C C . ASN A 1 128 ? 10.898 21.781 -13.555 1 98.38 128 ASN A C 1
ATOM 1050 O O . ASN A 1 128 ? 11.211 20.812 -14.25 1 98.38 128 ASN A O 1
ATOM 1054 N N . ARG A 1 129 ? 10.906 21.812 -12.242 1 98.75 129 ARG A N 1
ATOM 1055 C CA . ARG A 1 129 ? 11.164 20.625 -11.43 1 98.75 129 ARG A CA 1
ATOM 1056 C C . ARG A 1 129 ? 10.367 20.672 -10.125 1 98.75 129 ARG A C 1
ATOM 1058 O O . ARG A 1 129 ? 10.578 21.562 -9.297 1 98.75 129 ARG A O 1
ATOM 1065 N N . PHE A 1 130 ? 9.469 19.781 -10 1 98.88 130 PHE A N 1
ATOM 1066 C CA . PHE A 1 130 ? 8.57 19.688 -8.859 1 98.88 130 PHE A CA 1
ATOM 1067 C C . PHE A 1 130 ? 8.711 18.328 -8.172 1 98.88 130 PHE A C 1
ATOM 1069 O O . PHE A 1 130 ? 8.953 17.312 -8.836 1 98.88 130 PHE A O 1
ATOM 1076 N N . TRP A 1 131 ? 8.617 18.312 -6.859 1 98.88 131 TRP A N 1
ATOM 1077 C CA . TRP A 1 131 ? 8.43 17.078 -6.102 1 98.88 131 TRP A CA 1
ATOM 1078 C C . TRP A 1 131 ? 7.027 17.031 -5.496 1 98.88 131 TRP A C 1
ATOM 1080 O O . TRP A 1 131 ? 6.535 18.031 -4.973 1 98.88 131 TRP A O 1
ATOM 1090 N N . LEU A 1 132 ? 6.344 15.969 -5.711 1 98.75 132 LEU A N 1
ATOM 1091 C CA . LEU A 1 132 ? 5.18 15.633 -4.895 1 98.75 132 LEU A CA 1
ATOM 1092 C C . LEU A 1 132 ? 5.578 14.727 -3.73 1 98.75 132 LEU A C 1
ATOM 1094 O O . LEU A 1 132 ? 5.996 13.586 -3.938 1 98.75 132 LEU A O 1
ATOM 1098 N N . SER A 1 133 ? 5.535 15.219 -2.496 1 98.56 133 SER A N 1
ATOM 1099 C CA . SER A 1 133 ? 5.699 14.398 -1.306 1 98.56 133 SER A CA 1
ATOM 1100 C C . SER A 1 133 ? 4.383 13.742 -0.903 1 98.56 133 SER A C 1
ATOM 1102 O O . SER A 1 133 ? 3.484 14.406 -0.386 1 98.56 133 SER A O 1
ATOM 1104 N N . LEU A 1 134 ? 4.293 12.492 -1.043 1 97.19 134 LEU A N 1
ATOM 1105 C CA . LEU A 1 134 ? 3.01 11.82 -1.239 1 97.19 134 LEU A CA 1
ATOM 1106 C C . LEU A 1 134 ? 2.395 11.422 0.099 1 97.19 134 LEU A C 1
ATOM 1108 O O . LEU A 1 134 ? 3.109 11.055 1.032 1 97.19 134 LEU A O 1
ATOM 1112 N N . ALA A 1 135 ? 1.053 11.5 0.063 1 96.5 135 ALA A N 1
ATOM 1113 C CA . ALA A 1 135 ? 0.288 10.594 0.923 1 96.5 135 ALA A CA 1
ATOM 1114 C C . ALA A 1 135 ? 0.27 9.18 0.355 1 96.5 135 ALA A C 1
ATOM 1116 O O . ALA A 1 135 ? 1.047 8.859 -0.546 1 96.5 135 ALA A O 1
ATOM 1117 N N . ASP A 1 136 ? -0.5 8.25 0.935 1 92.38 136 ASP A N 1
ATOM 1118 C CA . ASP A 1 136 ? -0.41 6.82 0.674 1 92.38 136 ASP A CA 1
ATOM 1119 C C . ASP A 1 136 ? -1.208 6.438 -0.57 1 92.38 136 ASP A C 1
ATOM 1121 O O . ASP A 1 136 ? -2.281 5.84 -0.467 1 92.38 136 ASP A O 1
ATOM 1125 N N . SER A 1 137 ? -0.767 6.668 -1.715 1 79.5 137 SER A N 1
ATOM 1126 C CA . SER A 1 137 ? -1.345 6.191 -2.969 1 79.5 137 SER A CA 1
ATOM 1127 C C . SER A 1 137 ? -0.297 6.141 -4.074 1 79.5 137 SER A C 1
ATOM 1129 O O . SER A 1 137 ? 0.753 6.781 -3.973 1 79.5 137 SER A O 1
ATOM 1131 N N . ASP A 1 138 ? -0.583 5.379 -5.098 1 81.12 138 ASP A N 1
ATOM 1132 C CA . ASP A 1 138 ? 0.398 5.246 -6.172 1 81.12 138 ASP A CA 1
ATOM 1133 C C . ASP A 1 138 ? 0.194 6.316 -7.238 1 81.12 138 ASP A C 1
ATOM 1135 O O . ASP A 1 138 ? 0.034 6.004 -8.422 1 81.12 138 ASP A O 1
ATOM 1139 N N . ILE A 1 139 ? 0.385 7.5 -6.906 1 93.94 139 ILE A N 1
ATOM 1140 C CA . ILE A 1 139 ? 0.251 8.672 -7.77 1 93.94 139 ILE A CA 1
ATOM 1141 C C . ILE A 1 139 ? 1.304 8.617 -8.875 1 93.94 139 ILE A C 1
ATOM 1143 O O . ILE A 1 139 ? 1.136 9.234 -9.93 1 93.94 139 ILE A O 1
ATOM 1147 N N . LEU A 1 140 ? 2.393 7.906 -8.656 1 96.5 140 LEU A N 1
ATOM 1148 C CA . LEU A 1 140 ? 3.385 7.699 -9.711 1 96.5 140 LEU A CA 1
ATOM 1149 C C . LEU A 1 140 ? 2.736 7.125 -10.961 1 96.5 140 LEU A C 1
ATOM 1151 O O . LEU A 1 140 ? 2.943 7.637 -12.062 1 96.5 140 LEU A O 1
ATOM 1155 N N . LEU A 1 141 ? 1.92 6.074 -10.805 1 95.94 141 LEU A N 1
ATOM 1156 C CA . LEU A 1 141 ? 1.286 5.406 -11.938 1 95.94 141 LEU A CA 1
ATOM 1157 C C . LEU A 1 141 ? 0.231 6.305 -12.57 1 95.94 141 LEU A C 1
ATOM 1159 O O . LEU A 1 141 ? 0.092 6.332 -13.797 1 95.94 141 LEU A O 1
ATOM 1163 N N . TRP A 1 142 ? -0.489 7.078 -11.742 1 96.69 142 TRP A N 1
ATOM 1164 C CA . TRP A 1 142 ? -1.437 8.055 -12.258 1 96.69 142 TRP A CA 1
ATOM 1165 C C . TRP A 1 142 ? -0.736 9.07 -13.156 1 96.69 142 TRP A C 1
ATOM 1167 O O . TRP A 1 142 ? -1.142 9.281 -14.305 1 96.69 142 TRP A O 1
ATOM 1177 N N . CYS A 1 143 ? 0.343 9.602 -12.664 1 97.5 143 CYS A N 1
ATOM 1178 C CA . CYS A 1 143 ? 1.084 10.625 -13.398 1 97.5 143 CYS A CA 1
ATOM 1179 C C . CYS A 1 143 ? 1.672 10.047 -14.688 1 97.5 143 CYS A C 1
ATOM 1181 O O . CYS A 1 143 ? 1.606 10.688 -15.742 1 97.5 143 CYS A O 1
ATOM 1183 N N . ARG A 1 144 ? 2.215 8.891 -14.594 1 96.31 144 ARG A N 1
ATOM 1184 C CA . ARG A 1 144 ? 2.82 8.273 -15.773 1 96.31 144 ARG A CA 1
ATOM 1185 C C . ARG A 1 144 ? 1.766 7.965 -16.828 1 96.31 144 ARG A C 1
ATOM 1187 O O . ARG A 1 144 ? 1.996 8.18 -18.016 1 96.31 144 ARG A O 1
ATOM 1194 N N . GLY A 1 145 ? 0.616 7.41 -16.406 1 95.81 145 GLY A N 1
ATOM 1195 C CA . GLY A 1 145 ? -0.472 7.164 -17.328 1 95.81 145 GLY A CA 1
ATOM 1196 C C . GLY A 1 145 ? -0.944 8.422 -18.047 1 95.81 145 GLY A C 1
ATOM 1197 O O . GLY A 1 145 ? -1.165 8.406 -19.25 1 95.81 145 GLY A O 1
ATOM 1198 N N . LEU A 1 146 ? -1.032 9.492 -17.312 1 96.06 146 LEU A N 1
ATOM 1199 C CA . LEU A 1 146 ? -1.453 10.766 -17.859 1 96.06 146 LEU A CA 1
ATOM 1200 C C . LEU A 1 146 ? -0.415 11.305 -18.844 1 96.06 146 LEU A C 1
ATOM 1202 O O . LEU A 1 146 ? -0.769 11.867 -19.891 1 96.06 146 LEU A O 1
ATOM 1206 N N . ALA A 1 147 ? 0.833 11.133 -18.531 1 95.88 147 ALA A N 1
ATOM 1207 C CA . ALA A 1 147 ? 1.921 11.695 -19.328 1 95.88 147 ALA A CA 1
ATOM 1208 C C . ALA A 1 147 ? 2.025 10.992 -20.672 1 95.88 147 ALA A C 1
ATOM 1210 O O . ALA A 1 147 ? 2.338 11.633 -21.688 1 95.88 147 ALA A O 1
ATOM 1211 N N . LEU A 1 148 ? 1.915 9.68 -20.797 1 91.19 148 LEU A N 1
ATOM 1212 C CA . LEU A 1 148 ? 2.164 8.859 -21.984 1 91.19 148 LEU A CA 1
ATOM 1213 C C . LEU A 1 148 ? 1.402 9.391 -23.188 1 91.19 148 LEU A C 1
ATOM 1215 O O . LEU A 1 148 ? 1.948 9.461 -24.297 1 91.19 148 LEU A O 1
ATOM 1219 N N . HIS A 1 149 ? 0.154 9.898 -23.125 1 83.12 149 HIS A N 1
ATOM 1220 C CA . HIS A 1 149 ? -0.57 10.359 -24.312 1 83.12 149 HIS A CA 1
ATOM 1221 C C . HIS A 1 149 ? -0.985 11.82 -24.172 1 83.12 149 HIS A C 1
ATOM 1223 O O . HIS A 1 149 ? -1.943 12.266 -24.797 1 83.12 149 HIS A O 1
ATOM 1229 N N . SER A 1 150 ? -0.154 12.492 -23.391 1 89.88 150 SER A N 1
ATOM 1230 C CA . SER A 1 150 ? -0.51 13.883 -23.141 1 89.88 150 SER A CA 1
ATOM 1231 C C . SER A 1 150 ? 0.068 14.805 -24.203 1 89.88 150 SER A C 1
ATOM 1233 O O . SER A 1 150 ? -0.378 15.945 -24.359 1 89.88 150 SER A O 1
ATOM 1235 N N . GLY A 1 151 ? 1.112 14.359 -24.922 1 91.62 151 GLY A N 1
ATOM 1236 C CA . GLY A 1 151 ? 1.851 15.203 -25.844 1 91.62 151 GLY A CA 1
ATOM 1237 C C . GLY A 1 151 ? 2.822 16.141 -25.172 1 91.62 151 GLY A C 1
ATOM 1238 O O . GLY A 1 151 ? 3.482 16.953 -25.828 1 91.62 151 GLY A O 1
ATOM 1239 N N . LEU A 1 152 ? 2.924 16.062 -23.844 1 95.5 152 LEU A N 1
ATOM 1240 C CA . LEU A 1 152 ? 3.805 16.938 -23.078 1 95.5 152 LEU A CA 1
ATOM 1241 C C . LEU A 1 152 ? 5.18 16.297 -22.906 1 95.5 152 LEU A C 1
ATOM 1243 O O . LEU A 1 152 ? 5.293 15.094 -22.719 1 95.5 152 LEU A O 1
ATOM 1247 N N . ASP A 1 153 ? 6.211 17.141 -23.016 1 97.94 153 ASP A N 1
ATOM 1248 C CA . ASP A 1 153 ? 7.574 16.703 -22.734 1 97.94 153 ASP A CA 1
ATOM 1249 C C . ASP A 1 153 ? 7.875 16.781 -21.234 1 97.94 153 ASP A C 1
ATOM 1251 O O . ASP A 1 153 ? 8.375 17.797 -20.75 1 97.94 153 ASP A O 1
ATOM 1255 N N . VAL A 1 154 ? 7.578 15.727 -20.547 1 98.19 154 VAL A N 1
ATOM 1256 C CA . VAL A 1 154 ? 7.711 15.672 -19.094 1 98.19 154 VAL A CA 1
ATOM 1257 C C . VAL A 1 154 ? 8.258 14.312 -18.672 1 98.19 154 VAL A C 1
ATOM 1259 O O . VAL A 1 154 ? 7.973 13.297 -19.312 1 98.19 154 VAL A O 1
ATOM 1262 N N . THR A 1 155 ? 9.102 14.273 -17.703 1 97.88 155 THR A N 1
ATOM 1263 C CA . THR A 1 155 ? 9.617 13.055 -17.078 1 97.88 155 THR A CA 1
ATOM 1264 C C . THR A 1 155 ? 9.047 12.883 -15.664 1 97.88 155 THR A C 1
ATOM 1266 O O . THR A 1 155 ? 9.086 13.82 -14.859 1 97.88 155 THR A O 1
ATOM 1269 N N . ILE A 1 156 ? 8.484 11.727 -15.438 1 97.88 156 ILE A N 1
ATOM 1270 C CA . ILE A 1 156 ? 7.926 11.375 -14.133 1 97.88 156 ILE A CA 1
ATOM 1271 C C . ILE A 1 156 ? 8.734 10.242 -13.508 1 97.88 156 ILE A C 1
ATOM 1273 O O . ILE A 1 156 ? 8.797 9.141 -14.062 1 97.88 156 ILE A O 1
ATOM 1277 N N . GLN A 1 157 ? 9.266 10.461 -12.352 1 96.94 157 GLN A N 1
ATOM 1278 C CA . GLN A 1 157 ? 10.039 9.398 -11.727 1 96.94 157 GLN A CA 1
ATOM 1279 C C . GLN A 1 157 ? 10.016 9.523 -10.203 1 96.94 157 GLN A C 1
ATOM 1281 O O . GLN A 1 157 ? 9.844 10.617 -9.672 1 96.94 157 GLN A O 1
ATOM 1286 N N . GLU A 1 158 ? 10.07 8.406 -9.547 1 96.75 158 GLU A N 1
ATOM 1287 C CA . GLU A 1 158 ? 10.414 8.406 -8.125 1 96.75 158 GLU A CA 1
ATOM 1288 C C . GLU A 1 158 ? 11.906 8.648 -7.914 1 96.75 158 GLU A C 1
ATOM 1290 O O . GLU A 1 158 ? 12.734 7.891 -8.414 1 96.75 158 GLU A O 1
ATOM 1295 N N . VAL A 1 159 ? 12.258 9.703 -7.207 1 98.38 159 VAL A N 1
ATOM 1296 C CA . VAL A 1 159 ? 13.672 10.023 -7.043 1 98.38 159 VAL A CA 1
ATOM 1297 C C . VAL A 1 159 ? 14.148 9.57 -5.668 1 98.38 159 VAL A C 1
ATOM 1299 O O . VAL A 1 159 ? 13.352 9.414 -4.746 1 98.38 159 VAL A O 1
ATOM 1302 N N . ASP A 1 160 ? 15.469 9.312 -5.531 1 98.69 160 ASP A N 1
ATOM 1303 C CA . ASP A 1 160 ? 16.078 8.867 -4.285 1 98.69 160 ASP A CA 1
ATOM 1304 C C . ASP A 1 160 ? 16.219 10.023 -3.297 1 98.69 160 ASP A C 1
ATOM 1306 O O . ASP A 1 160 ? 17.344 10.453 -3 1 98.69 160 ASP A O 1
ATOM 1310 N N . VAL A 1 161 ? 15.133 10.492 -2.846 1 98.88 161 VAL A N 1
ATOM 1311 C CA . VAL A 1 161 ? 14.992 11.555 -1.858 1 98.88 161 VAL A CA 1
ATOM 1312 C C . VAL A 1 161 ? 14.008 11.133 -0.774 1 98.88 161 VAL A C 1
ATOM 1314 O O . VAL A 1 161 ? 12.93 10.609 -1.077 1 98.88 161 VAL A O 1
ATOM 1317 N N . ALA A 1 162 ? 14.367 11.289 0.458 1 98.88 162 ALA A N 1
ATOM 1318 C CA . ALA A 1 162 ? 13.492 10.898 1.56 1 98.88 162 ALA A CA 1
ATOM 1319 C C . ALA A 1 162 ? 13.531 11.93 2.688 1 98.88 162 ALA A C 1
ATOM 1321 O O . ALA A 1 162 ? 14.602 12.438 3.027 1 98.88 162 ALA A O 1
ATOM 1322 N N . PRO A 1 163 ? 12.398 12.258 3.242 1 98.88 163 PRO A N 1
ATOM 1323 C CA . PRO A 1 163 ? 12.367 13.234 4.328 1 98.88 163 PRO A CA 1
ATOM 1324 C C . PRO A 1 163 ? 12.438 12.594 5.711 1 98.88 163 PRO A C 1
ATOM 1326 O O . PRO A 1 163 ? 12.016 11.445 5.883 1 98.88 163 PRO A O 1
ATOM 1329 N N . VAL A 1 164 ? 13.023 13.281 6.664 1 98.94 164 VAL A N 1
ATOM 1330 C CA . VAL A 1 164 ? 12.703 13.172 8.086 1 98.94 164 VAL A CA 1
ATOM 1331 C C . VAL A 1 164 ? 11.945 14.414 8.539 1 98.94 164 VAL A C 1
ATOM 1333 O O . VAL A 1 164 ? 11.992 15.453 7.875 1 98.94 164 VAL A O 1
ATOM 1336 N N . GLN A 1 165 ? 11.234 14.344 9.594 1 98.88 165 GLN A N 1
ATOM 1337 C CA . GLN A 1 165 ? 10.578 15.516 10.156 1 98.88 165 GLN A CA 1
ATOM 1338 C C . GLN A 1 165 ? 11.133 15.844 11.539 1 98.88 165 GLN A C 1
ATOM 1340 O O . GLN A 1 165 ? 11.344 14.953 12.359 1 98.88 165 GLN A O 1
ATOM 1345 N N . VAL A 1 166 ? 11.422 17.016 11.734 1 98.94 166 VAL A N 1
ATOM 1346 C CA . VAL A 1 166 ? 11.742 17.609 13.031 1 98.94 166 VAL A CA 1
ATOM 1347 C C . VAL A 1 166 ? 10.609 18.531 13.469 1 98.94 166 VAL A C 1
ATOM 1349 O O . VAL A 1 166 ? 10.43 19.609 12.906 1 98.94 166 VAL A O 1
ATOM 1352 N N . GLN A 1 167 ? 9.867 18.172 14.469 1 98.81 167 GLN A N 1
ATOM 1353 C CA . GLN A 1 167 ? 8.609 18.828 14.812 1 98.81 167 GLN A CA 1
ATOM 1354 C C . GLN A 1 167 ? 8.547 19.141 16.297 1 98.81 167 GLN A C 1
ATOM 1356 O O . GLN A 1 167 ? 8.969 18.344 17.141 1 98.81 167 GLN A O 1
ATOM 1361 N N . GLY A 1 168 ? 8.031 20.234 16.672 1 98.75 168 GLY A N 1
ATOM 1362 C CA . GLY A 1 168 ? 7.859 20.688 18.031 1 98.75 168 GLY A CA 1
ATOM 1363 C C . GLY A 1 168 ? 8.398 22.078 18.281 1 98.75 168 GLY A C 1
ATOM 1364 O O . GLY A 1 168 ? 9.117 22.625 17.438 1 98.75 168 GLY A O 1
ATOM 1365 N N . PRO A 1 169 ? 8.086 22.688 19.375 1 98.25 169 PRO A N 1
ATOM 1366 C CA . PRO A 1 169 ? 8.477 24.078 19.656 1 98.25 169 PRO A CA 1
ATOM 1367 C C . PRO A 1 169 ? 9.984 24.266 19.641 1 98.25 169 PRO A C 1
ATOM 1369 O O . PRO A 1 169 ? 10.469 25.375 19.344 1 98.25 169 PRO A O 1
ATOM 1372 N N . ALA A 1 170 ? 10.75 23.25 19.891 1 98.62 170 ALA A N 1
ATOM 1373 C CA . ALA A 1 170 ? 12.203 23.375 19.953 1 98.62 170 ALA A CA 1
ATOM 1374 C C . ALA A 1 170 ? 12.836 23.016 18.609 1 98.62 170 ALA A C 1
ATOM 1376 O O . ALA A 1 170 ? 14.062 22.906 18.5 1 98.62 170 ALA A O 1
ATOM 1377 N N . ALA A 1 171 ? 12.055 22.844 17.562 1 98.75 171 ALA A N 1
ATOM 1378 C CA . ALA A 1 171 ? 12.562 22.453 16.25 1 98.75 171 ALA A CA 1
ATOM 1379 C C . ALA A 1 171 ? 13.492 23.531 15.695 1 98.75 171 ALA A C 1
ATOM 1381 O O . ALA A 1 171 ? 14.523 23.219 15.094 1 98.75 171 ALA A O 1
ATOM 1382 N N . LYS A 1 172 ? 13.18 24.797 15.898 1 98.25 172 LYS A N 1
ATOM 1383 C CA . LYS A 1 172 ? 14.008 25.891 15.398 1 98.25 172 LYS A CA 1
ATOM 1384 C C . LYS A 1 172 ? 15.43 25.797 15.938 1 98.25 172 LYS A C 1
ATOM 1386 O O . LYS A 1 172 ? 16.391 25.953 15.188 1 98.25 172 LYS A O 1
ATOM 1391 N N . ALA A 1 173 ? 15.508 25.516 17.203 1 98.62 173 ALA A N 1
ATOM 1392 C CA . ALA A 1 173 ? 16.828 25.438 17.844 1 98.62 173 ALA A CA 1
ATOM 1393 C C . ALA A 1 173 ? 17.641 24.297 17.234 1 98.62 173 ALA A C 1
ATOM 1395 O O . ALA A 1 173 ? 18.828 24.469 16.953 1 98.62 173 ALA A O 1
ATOM 1396 N N . VAL A 1 174 ? 17.016 23.156 17.016 1 98.88 174 VAL A N 1
ATOM 1397 C CA . VAL A 1 174 ? 17.688 22 16.422 1 98.88 174 VAL A CA 1
ATOM 1398 C C . VAL A 1 174 ? 18.156 22.344 15.008 1 98.88 174 VAL A C 1
ATOM 1400 O O . VAL A 1 174 ? 19.281 22.016 14.625 1 98.88 174 VAL A O 1
ATOM 1403 N N . MET A 1 175 ? 17.312 23.016 14.25 1 98.81 175 MET A N 1
ATOM 1404 C CA . MET A 1 175 ? 17.609 23.312 12.852 1 98.81 175 MET A CA 1
ATOM 1405 C C . MET A 1 175 ? 18.734 24.344 12.75 1 98.81 175 MET A C 1
ATOM 1407 O O . MET A 1 175 ? 19.547 24.297 11.828 1 98.81 175 MET A O 1
ATOM 1411 N N . VAL A 1 176 ? 18.75 25.297 13.68 1 98.62 176 VAL A N 1
ATOM 1412 C CA . VAL A 1 176 ? 19.859 26.25 13.727 1 98.62 176 VAL A CA 1
ATOM 1413 C C . VAL A 1 176 ? 21.172 25.516 14 1 98.62 176 VAL A C 1
ATOM 1415 O O . VAL A 1 176 ? 22.188 25.812 13.375 1 98.62 176 VAL A O 1
ATOM 1418 N N . ASP A 1 177 ? 21.125 24.562 14.914 1 98.62 177 ASP A N 1
ATOM 1419 C CA . ASP A 1 177 ? 22.312 23.781 15.234 1 98.62 177 ASP A CA 1
ATOM 1420 C C . ASP A 1 177 ? 22.812 23.031 14.008 1 98.62 177 ASP A C 1
ATOM 1422 O O . ASP A 1 177 ? 24.016 22.828 13.844 1 98.62 177 ASP A O 1
ATOM 1426 N N . LEU A 1 178 ? 21.922 22.641 13.156 1 98.75 178 LEU A N 1
ATOM 1427 C CA . LEU A 1 178 ? 22.266 21.812 12 1 98.75 178 LEU A CA 1
ATOM 1428 C C . LEU A 1 178 ? 22.688 22.688 10.812 1 98.75 178 LEU A C 1
ATOM 1430 O O . LEU A 1 178 ? 23.625 22.328 10.086 1 98.75 178 LEU A O 1
ATOM 1434 N N . PHE A 1 179 ? 21.984 23.844 10.641 1 98.38 179 PHE A N 1
ATOM 1435 C CA . PHE A 1 179 ? 22.109 24.531 9.359 1 98.38 179 PHE A CA 1
ATOM 1436 C C . PHE A 1 179 ? 22.453 26 9.555 1 98.38 179 PHE A C 1
ATOM 1438 O O . PHE A 1 179 ? 22.625 26.734 8.578 1 98.38 179 PHE A O 1
ATOM 1445 N N . GLY A 1 180 ? 22.469 26.5 10.75 1 97.81 180 GLY A N 1
ATOM 1446 C CA . GLY A 1 180 ? 22.734 27.891 11.039 1 97.81 180 GLY A CA 1
ATOM 1447 C C . GLY A 1 180 ? 21.469 28.75 11.078 1 97.81 180 GLY A C 1
ATOM 1448 O O . GLY A 1 180 ? 20.375 28.25 10.805 1 97.81 180 GLY A O 1
ATOM 1449 N N . GLU A 1 181 ? 21.547 30 11.289 1 97.25 181 GLU A N 1
ATOM 1450 C CA . GLU A 1 181 ? 20.453 30.906 11.578 1 97.25 181 GLU A CA 1
ATOM 1451 C C . GLU A 1 181 ? 19.625 31.203 10.328 1 97.25 181 GLU A C 1
ATOM 1453 O O . GLU A 1 181 ? 18.5 31.688 10.414 1 97.25 181 GLU A O 1
ATOM 1458 N N . ALA A 1 182 ? 20.203 30.922 9.211 1 95.19 182 ALA A N 1
ATOM 1459 C CA . ALA A 1 182 ? 19.516 31.203 7.953 1 95.19 182 ALA A CA 1
ATOM 1460 C C . ALA A 1 182 ? 18.172 30.484 7.879 1 95.19 182 ALA A C 1
ATOM 1462 O O . ALA A 1 182 ? 17.234 30.969 7.246 1 95.19 182 ALA A O 1
ATOM 1463 N N . VAL A 1 183 ? 17.984 29.375 8.586 1 96.12 183 VAL A N 1
ATOM 1464 C CA . VAL A 1 183 ? 16.766 28.578 8.531 1 96.12 183 VAL A CA 1
ATOM 1465 C C . VAL A 1 183 ? 15.625 29.344 9.18 1 96.12 183 VAL A C 1
ATOM 1467 O O . VAL A 1 183 ? 14.453 29.109 8.859 1 96.12 183 VAL A O 1
ATOM 1470 N N . LEU A 1 184 ? 15.961 30.234 10.047 1 96.06 184 LEU A N 1
ATOM 1471 C CA . LEU A 1 184 ? 14.938 30.969 10.781 1 96.06 184 LEU A CA 1
ATOM 1472 C C . LEU A 1 184 ? 14.211 31.953 9.867 1 96.06 184 LEU A C 1
ATOM 1474 O O . LEU A 1 184 ? 13.109 32.406 10.172 1 96.06 184 LEU A O 1
ATOM 1478 N N . ALA A 1 185 ? 14.844 32.312 8.727 1 95.31 185 ALA A N 1
ATOM 1479 C CA . ALA A 1 185 ? 14.273 33.281 7.809 1 95.31 185 ALA A CA 1
ATOM 1480 C C . ALA A 1 185 ? 13.281 32.625 6.859 1 95.31 185 ALA A C 1
ATOM 1482 O O . ALA A 1 185 ? 12.5 33.312 6.191 1 95.31 185 ALA A O 1
ATOM 1483 N N . MET A 1 186 ? 13.258 31.344 6.824 1 96.31 186 MET A N 1
ATOM 1484 C CA . MET A 1 186 ? 12.367 30.641 5.914 1 96.31 186 MET A CA 1
ATOM 1485 C C . MET A 1 186 ? 10.914 30.766 6.355 1 96.31 186 MET A C 1
ATOM 1487 O O . MET A 1 186 ? 10.555 30.359 7.461 1 96.31 186 MET A O 1
ATOM 1491 N N . PRO A 1 187 ? 10.055 31.375 5.543 1 96.94 187 PRO A N 1
ATOM 1492 C CA . PRO A 1 187 ? 8.633 31.453 5.895 1 96.94 187 PRO A CA 1
ATOM 1493 C C . PRO A 1 187 ? 7.953 30.078 5.867 1 96.94 187 PRO A C 1
ATOM 1495 O O . PRO A 1 187 ? 8.484 29.141 5.281 1 96.94 187 PRO A O 1
ATOM 1498 N N . TYR A 1 188 ? 6.828 30.078 6.555 1 97.12 188 TYR A N 1
ATOM 1499 C CA . TYR A 1 188 ? 5.977 28.891 6.512 1 97.12 188 TYR A CA 1
ATOM 1500 C C . TYR A 1 188 ? 5.676 28.484 5.074 1 97.12 188 TYR A C 1
ATOM 1502 O O . TYR A 1 188 ? 5.344 29.328 4.242 1 97.12 188 TYR A O 1
ATOM 1510 N N . TYR A 1 189 ? 5.941 27.172 4.652 1 98.06 189 TYR A N 1
ATOM 1511 C CA . TYR A 1 189 ? 5.746 26.562 3.338 1 98.06 189 TYR A CA 1
ATOM 1512 C C . TYR A 1 189 ? 6.746 27.125 2.33 1 98.06 189 TYR A C 1
ATOM 1514 O O . TYR A 1 189 ? 6.402 27.344 1.167 1 98.06 189 TYR A O 1
ATOM 1522 N N . HIS A 1 190 ? 7.891 27.375 2.748 1 98.5 190 HIS A N 1
ATOM 1523 C CA . HIS A 1 190 ? 9.031 27.625 1.877 1 98.5 190 HIS A CA 1
ATOM 1524 C C . HIS A 1 190 ? 10.125 26.578 2.086 1 98.5 190 HIS A C 1
ATOM 1526 O O . HIS A 1 190 ? 10.094 25.828 3.061 1 98.5 190 HIS A O 1
ATOM 1532 N N . LEU A 1 191 ? 11 26.516 1.123 1 98.69 191 LEU A N 1
ATOM 1533 C CA . LEU A 1 191 ? 12.102 25.547 1.209 1 98.69 191 LEU A CA 1
ATOM 1534 C C . LEU A 1 191 ? 13.422 26.219 0.842 1 98.69 191 LEU A C 1
ATOM 1536 O O . LEU A 1 191 ? 13.445 27.297 0.254 1 98.69 191 LEU A O 1
ATOM 1540 N N . MET A 1 192 ? 14.516 25.656 1.249 1 97.75 192 MET A N 1
ATOM 1541 C CA . MET A 1 192 ? 15.859 26.047 0.831 1 97.75 192 MET A CA 1
ATOM 1542 C C . MET A 1 192 ? 16.75 24.812 0.655 1 97.75 192 MET A C 1
ATOM 1544 O O . MET A 1 192 ? 16.516 23.781 1.284 1 97.75 192 MET A O 1
ATOM 1548 N N . GLU A 1 193 ? 17.641 24.938 -0.208 1 97.88 193 GLU A N 1
ATOM 1549 C CA . GLU A 1 193 ? 18.641 23.891 -0.372 1 97.88 193 GLU A CA 1
ATOM 1550 C C . GLU A 1 193 ? 19.828 24.125 0.557 1 97.88 193 GLU A C 1
ATOM 1552 O O . GLU A 1 193 ? 20.172 25.266 0.868 1 97.88 193 GLU A O 1
ATOM 1557 N N . SER A 1 194 ? 20.375 23.062 1.039 1 98.12 194 SER A N 1
ATOM 1558 C CA . SER A 1 194 ? 21.531 23.141 1.938 1 98.12 194 SER A CA 1
ATOM 1559 C C . SER A 1 194 ? 22.375 21.875 1.872 1 98.12 194 SER A C 1
ATOM 1561 O O . SER A 1 194 ? 22.125 21 1.056 1 98.12 194 SER A O 1
ATOM 1563 N N . GLU A 1 195 ? 23.422 21.922 2.512 1 98.06 195 GLU A N 1
ATOM 1564 C CA . GLU A 1 195 ? 24.344 20.797 2.676 1 98.06 195 GLU A CA 1
ATOM 1565 C C . GLU A 1 195 ? 24.641 20.547 4.148 1 98.06 195 GLU A C 1
ATOM 1567 O O . GLU A 1 195 ? 24.859 21.484 4.918 1 98.06 195 GLU A O 1
ATOM 1572 N N . LEU A 1 196 ? 24.609 19.375 4.562 1 98.31 196 LEU A N 1
ATOM 1573 C CA . LEU A 1 196 ? 24.953 18.938 5.914 1 98.31 196 LEU A CA 1
ATOM 1574 C C . LEU A 1 196 ? 26 17.844 5.891 1 98.31 196 LEU A C 1
ATOM 1576 O O . LEU A 1 196 ? 25.703 16.703 5.516 1 98.31 196 LEU A O 1
ATOM 1580 N N . ASP A 1 197 ? 27.25 18.141 6.289 1 97.94 197 ASP A N 1
ATOM 1581 C CA . ASP A 1 197 ? 28.344 17.172 6.332 1 97.94 197 ASP A CA 1
ATOM 1582 C C . ASP A 1 197 ? 28.516 16.469 4.988 1 97.94 197 ASP A C 1
ATOM 1584 O O . ASP A 1 197 ? 28.625 15.242 4.934 1 97.94 197 ASP A O 1
ATOM 1588 N N . GLY A 1 198 ? 28.375 17.141 3.955 1 98.25 198 GLY A N 1
ATOM 1589 C CA . GLY A 1 198 ? 28.562 16.594 2.617 1 98.25 198 GLY A CA 1
ATOM 1590 C C . GLY A 1 198 ? 27.312 16 2.025 1 98.25 198 GLY A C 1
ATOM 1591 O O . GLY A 1 198 ? 27.297 15.602 0.86 1 98.25 198 GLY A O 1
ATOM 1592 N N . MET A 1 199 ? 26.219 15.93 2.76 1 98.81 199 MET A N 1
ATOM 1593 C CA . MET A 1 199 ? 24.938 15.414 2.283 1 98.81 199 MET A CA 1
ATOM 1594 C C . MET A 1 199 ? 24.078 16.547 1.709 1 98.81 199 MET A C 1
ATOM 1596 O O . MET A 1 199 ? 23.875 17.562 2.361 1 98.81 199 MET A O 1
ATOM 1600 N N . SER A 1 200 ? 23.625 16.359 0.509 1 98.88 200 SER A N 1
ATOM 1601 C CA . SER A 1 200 ? 22.734 17.328 -0.127 1 98.88 200 SER A CA 1
ATOM 1602 C C . SER A 1 200 ? 21.297 17.188 0.377 1 98.88 200 SER A C 1
ATOM 1604 O O . SER A 1 200 ? 20.734 16.094 0.334 1 98.88 200 SER A O 1
ATOM 1606 N N . VAL A 1 201 ? 20.75 18.344 0.865 1 98.88 201 VAL A N 1
ATOM 1607 C CA . VAL A 1 201 ? 19.406 18.266 1.429 1 98.88 201 VAL A CA 1
ATOM 1608 C C . VAL A 1 201 ? 18.562 19.453 0.941 1 98.88 201 VAL A C 1
ATOM 1610 O O . VAL A 1 201 ? 19.109 20.484 0.541 1 98.88 201 VAL A O 1
ATOM 1613 N N . VAL A 1 202 ? 17.297 19.25 0.843 1 98.88 202 VAL A N 1
ATOM 1614 C CA . VAL A 1 202 ? 16.281 20.297 0.759 1 98.88 202 VAL A CA 1
ATOM 1615 C C . VAL A 1 202 ? 15.516 20.391 2.08 1 98.88 202 VAL A C 1
ATOM 1617 O O . VAL A 1 202 ? 15.062 19.375 2.611 1 98.88 202 VAL A O 1
ATOM 1620 N N . ILE A 1 203 ? 15.461 21.547 2.645 1 98.81 203 ILE A N 1
ATOM 1621 C CA . ILE A 1 203 ? 14.773 21.781 3.91 1 98.81 203 ILE A CA 1
ATOM 1622 C C . ILE A 1 203 ? 13.492 22.578 3.66 1 98.81 203 ILE A C 1
ATOM 1624 O O . ILE A 1 203 ? 13.5 23.562 2.926 1 98.81 203 ILE A O 1
ATOM 1628 N N . SER A 1 204 ? 12.438 22.141 4.191 1 98.81 204 SER A N 1
ATOM 1629 C CA . SER A 1 204 ? 11.195 22.906 4.129 1 98.81 204 SER A CA 1
ATOM 1630 C C . SER A 1 204 ? 10.648 23.188 5.527 1 98.81 204 SER A C 1
ATOM 1632 O O . SER A 1 204 ? 10.867 22.391 6.449 1 98.81 204 SER A O 1
ATOM 1634 N N . ARG A 1 205 ? 10.047 24.359 5.664 1 98.56 205 ARG A N 1
ATOM 1635 C CA . ARG A 1 205 ? 9.305 24.641 6.887 1 98.56 205 ARG A CA 1
ATOM 1636 C C . ARG A 1 205 ? 7.859 24.156 6.773 1 98.56 205 ARG A C 1
ATOM 1638 O O . ARG A 1 205 ? 6.941 24.953 6.582 1 98.56 205 ARG A O 1
ATOM 1645 N N . THR A 1 206 ? 7.688 22.906 6.832 1 97.69 206 THR A N 1
ATOM 1646 C CA . THR A 1 206 ? 6.434 22.156 6.742 1 97.69 206 THR A CA 1
ATOM 1647 C C . THR A 1 206 ? 6.422 21 7.73 1 97.69 206 THR A C 1
ATOM 1649 O O . THR A 1 206 ? 7.422 20.734 8.391 1 97.69 206 THR A O 1
ATOM 1652 N N . GLY A 1 207 ? 5.293 20.375 7.855 1 96.31 207 GLY A N 1
ATOM 1653 C CA . GLY A 1 207 ? 5.145 19.219 8.711 1 96.31 207 GLY A CA 1
ATOM 1654 C C . GLY A 1 207 ? 3.703 18.766 8.867 1 96.31 207 GLY A C 1
ATOM 1655 O O . GLY A 1 207 ? 2.779 19.5 8.492 1 96.31 207 GLY A O 1
ATOM 1656 N N . TYR A 1 208 ? 3.547 17.641 9.438 1 97.31 208 TYR A N 1
ATOM 1657 C CA . TYR A 1 208 ? 2.238 17.016 9.625 1 97.31 208 TYR A CA 1
ATOM 1658 C C . TYR A 1 208 ? 1.853 17 11.102 1 97.31 208 TYR A C 1
ATOM 1660 O O . TYR A 1 208 ? 1.447 15.961 11.625 1 97.31 208 TYR A O 1
ATOM 1668 N N . SER A 1 209 ? 2.025 18.062 11.836 1 96.81 209 SER A N 1
ATOM 1669 C CA . SER A 1 209 ? 1.783 18.031 13.273 1 96.81 209 SER A CA 1
ATOM 1670 C C . SER A 1 209 ? 0.909 19.188 13.711 1 96.81 209 SER A C 1
ATOM 1672 O O . SER A 1 209 ? 0.239 19.125 14.742 1 96.81 209 SER A O 1
ATOM 1674 N N . GLY A 1 210 ? 0.958 20.281 13.031 1 96.12 210 GLY A N 1
ATOM 1675 C CA . GLY A 1 210 ? 0.337 21.516 13.5 1 96.12 210 GLY A CA 1
ATOM 1676 C C . GLY A 1 210 ? 1.225 22.312 14.438 1 96.12 210 GLY A C 1
ATOM 1677 O O . GLY A 1 210 ? 0.853 23.406 14.867 1 96.12 210 GLY A O 1
ATOM 1678 N N . GLU A 1 211 ? 2.426 21.828 14.727 1 98 211 GLU A N 1
ATOM 1679 C CA . GLU A 1 211 ? 3.441 22.531 15.5 1 98 211 GLU A CA 1
ATOM 1680 C C . GLU A 1 211 ? 4.48 23.172 14.586 1 98 211 GLU A C 1
ATOM 1682 O O . GLU A 1 211 ? 4.434 23 13.367 1 98 211 GLU A O 1
ATOM 1687 N N . ILE A 1 212 ? 5.395 23.953 15.219 1 97.19 212 ILE A N 1
ATOM 1688 C CA . ILE A 1 212 ? 6.566 24.375 14.445 1 97.19 212 ILE A CA 1
ATOM 1689 C C . ILE A 1 212 ? 7.328 23.141 13.953 1 97.19 212 ILE A C 1
ATOM 1691 O O . ILE A 1 212 ? 7.508 22.172 14.703 1 97.19 212 ILE A O 1
ATOM 1695 N N . GLY A 1 213 ? 7.711 23.234 12.68 1 97.81 213 GLY A N 1
ATOM 1696 C CA . GLY A 1 213 ? 8.391 22.047 12.211 1 97.81 213 GLY A CA 1
ATOM 1697 C C . GLY A 1 213 ? 9.078 22.234 10.875 1 97.81 213 GLY A C 1
ATOM 1698 O O . GLY A 1 213 ? 8.812 23.203 10.172 1 97.81 213 GLY A O 1
ATOM 1699 N N . TYR A 1 214 ? 9.945 21.328 10.609 1 98.81 214 TYR A N 1
ATOM 1700 C CA . TYR A 1 214 ? 10.719 21.281 9.375 1 98.81 214 TYR A CA 1
ATOM 1701 C C . TYR A 1 214 ? 10.773 19.859 8.836 1 98.81 214 TYR A C 1
ATOM 1703 O O . TYR A 1 214 ? 10.656 18.891 9.586 1 98.81 214 TYR A O 1
ATOM 1711 N N . GLU A 1 215 ? 10.883 19.75 7.59 1 98.88 215 GLU A N 1
ATOM 1712 C CA . GLU A 1 215 ? 11.25 18.5 6.922 1 98.88 215 GLU A CA 1
ATOM 1713 C C . GLU A 1 215 ? 12.602 18.625 6.223 1 98.88 215 GLU A C 1
ATOM 1715 O O . GLU A 1 215 ? 12.906 19.672 5.633 1 98.88 215 GLU A O 1
ATOM 1720 N N . ILE A 1 216 ? 13.398 17.625 6.391 1 98.94 216 ILE A N 1
ATOM 1721 C CA . ILE A 1 216 ? 14.688 17.562 5.723 1 98.94 216 ILE A CA 1
ATOM 1722 C C . ILE A 1 216 ? 14.672 16.453 4.676 1 98.94 216 ILE A C 1
ATOM 1724 O O . ILE A 1 216 ? 14.688 15.258 5.016 1 98.94 216 ILE A O 1
ATOM 1728 N N . TYR A 1 217 ? 14.633 16.859 3.432 1 98.94 217 TYR A N 1
ATOM 1729 C CA . TYR A 1 217 ? 14.656 15.93 2.309 1 98.94 217 TYR A CA 1
ATOM 1730 C C . TYR A 1 217 ? 16.094 15.594 1.912 1 98.94 217 TYR A C 1
ATOM 1732 O O . TYR A 1 217 ? 16.812 16.453 1.402 1 98.94 217 TYR A O 1
ATOM 1740 N N . LEU A 1 218 ? 16.453 14.375 2.113 1 98.94 218 LEU A N 1
ATOM 1741 C CA . LEU A 1 218 ? 17.812 13.93 1.858 1 98.94 218 LEU A CA 1
ATOM 1742 C C . LEU A 1 218 ? 17.953 13.398 0.437 1 98.94 218 LEU A C 1
ATOM 1744 O O . LEU A 1 218 ? 17.297 12.43 0.065 1 98.94 218 LEU A O 1
ATOM 1748 N N . ARG A 1 219 ? 18.719 14.086 -0.397 1 98.88 219 ARG A N 1
ATOM 1749 C CA . ARG A 1 219 ? 19.109 13.508 -1.677 1 98.88 219 ARG A CA 1
ATOM 1750 C C . ARG A 1 219 ? 20.094 12.352 -1.478 1 98.88 219 ARG A C 1
ATOM 1752 O O . ARG A 1 219 ? 20.859 12.336 -0.506 1 98.88 219 ARG A O 1
ATOM 1759 N N . ASP A 1 220 ? 20.094 11.367 -2.42 1 98.69 220 ASP A N 1
ATOM 1760 C CA . ASP A 1 220 ? 20.875 10.148 -2.289 1 98.69 220 ASP A CA 1
ATOM 1761 C C . ASP A 1 220 ? 20.641 9.477 -0.94 1 98.69 220 ASP A C 1
ATOM 1763 O O . ASP A 1 220 ? 21.578 9.117 -0.234 1 98.69 220 ASP A O 1
ATOM 1767 N N . ALA A 1 221 ? 19.391 9.375 -0.61 1 98.88 221 ALA A N 1
ATOM 1768 C CA . ALA A 1 221 ? 18.969 8.938 0.721 1 98.88 221 ALA A CA 1
ATOM 1769 C C . ALA A 1 221 ? 19.344 7.48 0.964 1 98.88 221 ALA A C 1
ATOM 1771 O O . ALA A 1 221 ? 19.656 7.09 2.094 1 98.88 221 ALA A O 1
ATOM 1772 N N . SER A 1 222 ? 19.328 6.656 -0.048 1 97.88 222 SER A N 1
ATOM 1773 C CA . SER A 1 222 ? 19.703 5.25 0.08 1 97.88 222 SER A CA 1
ATOM 1774 C C . SER A 1 222 ? 21.141 5.098 0.559 1 97.88 222 SER A C 1
ATOM 1776 O O . SER A 1 222 ? 21.484 4.113 1.22 1 97.88 222 SER A O 1
ATOM 1778 N N . LEU A 1 223 ? 21.922 6.102 0.284 1 98.12 223 LEU A N 1
ATOM 1779 C CA . LEU A 1 223 ? 23.344 6.059 0.633 1 98.12 223 LEU A CA 1
ATOM 1780 C C . LEU A 1 223 ? 23.578 6.688 2.002 1 98.12 223 LEU A C 1
ATOM 1782 O O . LEU A 1 223 ? 24.453 6.246 2.746 1 98.12 223 LEU A O 1
ATOM 1786 N N . HIS A 1 224 ? 22.719 7.695 2.311 1 98.75 224 HIS A N 1
ATOM 1787 C CA . HIS A 1 224 ? 23.109 8.547 3.428 1 98.75 224 HIS A CA 1
ATOM 1788 C C . HIS A 1 224 ? 22.062 8.531 4.531 1 98.75 224 HIS A C 1
ATOM 1790 O O . HIS A 1 224 ? 22.172 9.289 5.5 1 98.75 224 HIS A O 1
ATOM 1796 N N . GLY A 1 225 ? 21.109 7.715 4.426 1 98.81 225 GLY A N 1
ATOM 1797 C CA . GLY A 1 225 ? 19.969 7.734 5.332 1 98.81 225 GLY A CA 1
ATOM 1798 C C . GLY A 1 225 ? 20.359 7.629 6.793 1 98.81 225 GLY A C 1
ATOM 1799 O O . GLY A 1 225 ? 19.922 8.422 7.625 1 98.81 225 GLY A O 1
ATOM 1800 N N . GLU A 1 226 ? 21.203 6.699 7.156 1 98.38 226 GLU A N 1
ATOM 1801 C CA . GLU A 1 226 ? 21.625 6.48 8.539 1 98.38 226 GLU A CA 1
ATOM 1802 C C . GLU A 1 226 ? 22.438 7.656 9.055 1 98.38 226 GLU A C 1
ATOM 1804 O O . GLU A 1 226 ? 22.297 8.07 10.211 1 98.38 226 GLU A O 1
ATOM 1809 N N . ALA A 1 227 ? 23.281 8.133 8.172 1 98.75 227 ALA A N 1
ATOM 1810 C CA . ALA A 1 227 ? 24.125 9.266 8.57 1 98.75 227 ALA A CA 1
ATOM 1811 C C . ALA A 1 227 ? 23.281 10.492 8.898 1 98.75 227 ALA A C 1
ATOM 1813 O O . ALA A 1 227 ? 23.516 11.172 9.898 1 98.75 227 ALA A O 1
ATOM 1814 N N . LEU A 1 228 ? 22.297 10.781 8.047 1 98.94 228 LEU A N 1
ATOM 1815 C CA . LEU A 1 228 ? 21.438 11.93 8.32 1 98.94 228 LEU A CA 1
ATOM 1816 C C . LEU A 1 228 ? 20.688 11.734 9.625 1 98.94 228 LEU A C 1
ATOM 1818 O O . LEU A 1 228 ? 20.594 12.664 10.438 1 98.94 228 LEU A O 1
ATOM 1822 N N . TRP A 1 229 ? 20.109 10.562 9.805 1 98.94 229 TRP A N 1
ATOM 1823 C CA . TRP A 1 229 ? 19.344 10.273 11.016 1 98.94 229 TRP A CA 1
ATOM 1824 C C . TRP A 1 229 ? 20.188 10.555 12.258 1 98.94 229 TRP A C 1
ATOM 1826 O O . TRP A 1 229 ? 19.734 11.25 13.172 1 98.94 229 TRP A O 1
ATOM 1836 N N . GLN A 1 230 ? 21.359 10.023 12.289 1 98.69 230 GLN A N 1
ATOM 1837 C CA . GLN A 1 230 ? 22.25 10.172 13.438 1 98.69 230 GLN A CA 1
ATOM 1838 C C . GLN A 1 230 ? 22.609 11.641 13.672 1 98.69 230 GLN A C 1
ATOM 1840 O O . GLN A 1 230 ? 22.609 12.102 14.812 1 98.69 230 GLN A O 1
ATOM 1845 N N . ARG A 1 231 ? 22.906 12.297 12.609 1 98.81 231 ARG A N 1
ATOM 1846 C CA . ARG A 1 231 ? 23.297 13.695 12.711 1 98.81 231 ARG A CA 1
ATOM 1847 C C . ARG A 1 231 ? 22.156 14.539 13.297 1 98.81 231 ARG A C 1
ATOM 1849 O O . ARG A 1 231 ? 22.406 15.414 14.133 1 98.81 231 ARG A O 1
ATOM 1856 N N . VAL A 1 232 ? 20.953 14.328 12.836 1 98.94 232 VAL A N 1
ATOM 1857 C CA . VAL A 1 232 ? 19.797 15.07 13.328 1 98.94 232 VAL A CA 1
ATOM 1858 C C . VAL A 1 232 ? 19.531 14.719 14.789 1 98.94 232 VAL A C 1
ATOM 1860 O O . VAL A 1 232 ? 19.297 15.594 15.617 1 98.94 232 VAL A O 1
ATOM 1863 N N . PHE A 1 233 ? 19.578 13.414 15.086 1 98.88 233 PHE A N 1
ATOM 1864 C CA . PHE A 1 233 ? 19.312 12.969 16.453 1 98.88 233 PHE A CA 1
ATOM 1865 C C . PHE A 1 233 ? 20.328 13.547 17.422 1 98.88 233 PHE A C 1
ATOM 1867 O O . PHE A 1 233 ? 19.984 13.984 18.516 1 98.88 233 PHE A O 1
ATOM 1874 N N . GLU A 1 234 ? 21.578 13.562 17.047 1 98.56 234 GLU A N 1
ATOM 1875 C CA . GLU A 1 234 ? 22.641 14.117 17.891 1 98.56 234 GLU A CA 1
ATOM 1876 C C . GLU A 1 234 ? 22.422 15.602 18.156 1 98.56 234 GLU A C 1
ATOM 1878 O O . GLU A 1 234 ? 22.625 16.094 19.266 1 98.56 234 GLU A O 1
ATOM 1883 N N . ALA A 1 235 ? 22.031 16.312 17.109 1 98.75 235 ALA A N 1
ATOM 1884 C CA . ALA A 1 235 ? 21.75 17.734 17.281 1 98.75 235 ALA A CA 1
ATOM 1885 C C . ALA A 1 235 ? 20.547 17.953 18.188 1 98.75 235 ALA A C 1
ATOM 1887 O O . ALA A 1 235 ? 20.469 18.984 18.875 1 98.75 235 ALA A O 1
ATOM 1888 N N . GLY A 1 236 ? 19.641 17.031 18.188 1 98.75 236 GLY A N 1
ATOM 1889 C CA . GLY A 1 236 ? 18.422 17.141 18.984 1 98.75 236 GLY A CA 1
ATOM 1890 C C . GLY A 1 236 ? 18.625 16.766 20.438 1 98.75 236 GLY A C 1
ATOM 1891 O O . GLY A 1 236 ? 17.828 17.141 21.297 1 98.75 236 GLY A O 1
ATOM 1892 N N . ARG A 1 237 ? 19.656 16.062 20.797 1 98.06 237 ARG A N 1
ATOM 1893 C CA . ARG A 1 237 ? 19.859 15.516 22.125 1 98.06 237 ARG A CA 1
ATOM 1894 C C . ARG A 1 237 ? 19.906 16.625 23.172 1 98.06 237 ARG A C 1
ATOM 1896 O O . ARG A 1 237 ? 19.25 16.516 24.219 1 98.06 237 ARG A O 1
ATOM 1903 N N . PRO A 1 238 ? 20.625 17.688 22.906 1 98.44 238 PRO A N 1
ATOM 1904 C CA . PRO A 1 238 ? 20.641 18.766 23.891 1 98.44 238 PRO A CA 1
ATOM 1905 C C . PRO A 1 238 ? 19.266 19.391 24.125 1 98.44 238 PRO A C 1
ATOM 1907 O O . PRO A 1 238 ? 19.062 20.078 25.125 1 98.44 238 PRO A O 1
ATOM 1910 N N . HIS A 1 239 ? 18.422 19.188 23.188 1 98.5 239 HIS A N 1
ATOM 1911 C CA . HIS A 1 239 ? 17.062 19.734 23.266 1 98.5 239 HIS A CA 1
ATOM 1912 C C . HIS A 1 239 ? 16.062 18.672 23.703 1 98.5 239 HIS A C 1
ATOM 1914 O O . HIS A 1 239 ? 14.852 18.875 23.562 1 98.5 239 HIS A O 1
ATOM 1920 N N . SER A 1 240 ? 16.562 17.5 24.141 1 98 240 SER A N 1
ATOM 1921 C CA . SER A 1 240 ? 15.758 16.406 24.656 1 98 240 SER A CA 1
ATOM 1922 C C . SER A 1 240 ? 14.852 15.828 23.562 1 98 240 SER A C 1
ATOM 1924 O O . SER A 1 240 ? 13.688 15.516 23.828 1 98 240 SER A O 1
ATOM 1926 N N . MET A 1 241 ? 15.352 15.75 22.422 1 98.75 241 MET A N 1
ATOM 1927 C CA . MET A 1 241 ? 14.609 15.219 21.281 1 98.75 241 MET A CA 1
ATOM 1928 C C . MET A 1 241 ? 14.172 13.773 21.531 1 98.75 241 MET A C 1
ATOM 1930 O O . MET A 1 241 ? 14.953 12.969 22.047 1 98.75 241 MET A O 1
ATOM 1934 N N . GLN A 1 242 ? 12.93 13.445 21.219 1 98.75 242 GLN A N 1
ATOM 1935 C CA . GLN A 1 242 ? 12.414 12.078 21.25 1 98.75 242 GLN A CA 1
ATOM 1936 C C . GLN A 1 242 ? 12.039 11.602 19.859 1 98.75 242 GLN A C 1
ATOM 1938 O O . GLN A 1 242 ? 11.484 12.359 19.062 1 98.75 242 GLN A O 1
ATOM 1943 N N . VAL A 1 243 ? 12.383 10.328 19.547 1 98.81 243 VAL A N 1
ATOM 1944 C CA . VAL A 1 243 ? 11.945 9.711 18.297 1 98.81 243 VAL A CA 1
ATOM 1945 C C . VAL A 1 243 ? 10.523 9.172 18.453 1 98.81 243 VAL A C 1
ATOM 1947 O O . VAL A 1 243 ? 10.25 8.383 19.359 1 98.81 243 VAL A O 1
ATOM 1950 N N . ILE A 1 244 ? 9.633 9.648 17.641 1 98.75 244 ILE A N 1
ATOM 1951 C CA . ILE A 1 244 ? 8.25 9.172 17.641 1 98.75 244 ILE A CA 1
ATOM 1952 C C . ILE A 1 244 ? 7.758 9.008 16.203 1 98.75 244 ILE A C 1
ATOM 1954 O O . ILE A 1 244 ? 8.516 9.211 15.25 1 98.75 244 ILE A O 1
ATOM 1958 N N . GLY A 1 245 ? 6.527 8.523 15.992 1 97.94 245 GLY A N 1
ATOM 1959 C CA . GLY A 1 245 ? 5.84 8.586 14.719 1 97.94 245 GLY A CA 1
ATOM 1960 C C . GLY A 1 245 ? 4.949 9.805 14.57 1 97.94 245 GLY A C 1
ATOM 1961 O O . GLY A 1 245 ? 4.781 10.57 15.523 1 97.94 245 GLY A O 1
ATOM 1962 N N . PRO A 1 246 ? 4.414 10.016 13.352 1 97.69 246 PRO A N 1
ATOM 1963 C CA . PRO A 1 246 ? 3.432 11.094 13.219 1 97.69 246 PRO A CA 1
ATOM 1964 C C . PRO A 1 246 ? 2.332 11.031 14.273 1 97.69 246 PRO A C 1
ATOM 1966 O O . PRO A 1 246 ? 1.728 9.977 14.477 1 97.69 246 PRO A O 1
ATOM 1969 N N . CYS A 1 247 ? 2.082 12.062 14.93 1 97.94 247 CYS A N 1
ATOM 1970 C CA . CYS A 1 247 ? 1.18 12.102 16.078 1 97.94 247 CYS A CA 1
ATOM 1971 C C . CYS A 1 247 ? -0.262 12.305 15.625 1 97.94 247 CYS A C 1
ATOM 1973 O O . CYS A 1 247 ? -0.653 13.422 15.266 1 97.94 247 CYS A O 1
ATOM 1975 N N . HIS A 1 248 ? -1.078 11.312 15.758 1 96.38 248 HIS A N 1
ATOM 1976 C CA . HIS A 1 248 ? -2.463 11.391 15.312 1 96.38 248 HIS A CA 1
ATOM 1977 C C . HIS A 1 248 ? -3.291 12.289 16.219 1 96.38 248 HIS A C 1
ATOM 1979 O O . HIS A 1 248 ? -4.223 12.953 15.766 1 96.38 248 HIS A O 1
ATOM 1985 N N . ILE A 1 249 ? -2.943 12.305 17.516 1 98.5 249 ILE A N 1
ATOM 1986 C CA . ILE A 1 249 ? -3.674 13.156 18.453 1 98.5 249 ILE A CA 1
ATOM 1987 C C . ILE A 1 249 ? -3.574 14.617 18.016 1 98.5 249 ILE A C 1
ATOM 1989 O O . ILE A 1 249 ? -4.59 15.289 17.828 1 98.5 249 ILE A O 1
ATOM 1993 N N . ARG A 1 250 ? -2.396 15.039 17.75 1 98.44 250 ARG A N 1
ATOM 1994 C CA . ARG A 1 250 ? -2.172 16.453 17.438 1 98.44 250 ARG A CA 1
ATOM 1995 C C . ARG A 1 250 ? -2.717 16.812 16.062 1 98.44 250 ARG A C 1
ATOM 1997 O O . ARG A 1 250 ? -3.236 17.906 15.867 1 98.44 250 ARG A O 1
ATOM 2004 N N . ARG A 1 251 ? -2.586 15.914 15.086 1 97.56 251 ARG A N 1
ATOM 2005 C CA . ARG A 1 251 ? -3.125 16.234 13.773 1 97.56 251 ARG A CA 1
ATOM 2006 C C . ARG A 1 251 ? -4.645 16.359 13.82 1 97.56 251 ARG A C 1
ATOM 2008 O O . ARG A 1 251 ? -5.223 17.203 13.125 1 97.56 251 ARG A O 1
ATOM 2015 N N . ILE A 1 252 ? -5.305 15.523 14.672 1 98.12 252 ILE A N 1
ATOM 2016 C CA . ILE A 1 252 ? -6.754 15.625 14.828 1 98.12 252 ILE A CA 1
ATOM 2017 C C . ILE A 1 252 ? -7.109 16.938 15.516 1 98.12 252 ILE A C 1
ATOM 2019 O O . ILE A 1 252 ? -7.996 17.656 15.062 1 98.12 252 ILE A O 1
ATOM 2023 N N . GLU A 1 253 ? -6.324 17.297 16.547 1 98.56 253 GLU A N 1
ATOM 2024 C CA . GLU A 1 253 ? -6.512 18.578 17.219 1 98.56 253 GLU A CA 1
ATOM 2025 C C . GLU A 1 253 ? -6.422 19.734 16.234 1 98.56 253 GLU A C 1
ATOM 2027 O O . GLU A 1 253 ? -7.168 20.719 16.344 1 98.56 253 GLU A O 1
ATOM 2032 N N . GLY A 1 254 ? -5.527 19.578 15.328 1 97.31 254 GLY A N 1
ATOM 2033 C CA . GLY A 1 254 ? -5.16 20.688 14.453 1 97.31 254 GLY A CA 1
ATOM 2034 C C . GLY A 1 254 ? -5.961 20.719 13.164 1 97.31 254 GLY A C 1
ATOM 2035 O O . GLY A 1 254 ? -5.766 21.609 12.328 1 97.31 254 GLY A O 1
ATOM 2036 N N . GLY A 1 255 ? -6.812 19.75 12.953 1 96.38 255 GLY A N 1
ATOM 2037 C CA . GLY A 1 255 ? -7.633 19.734 11.75 1 96.38 255 GLY A CA 1
ATOM 2038 C C . GLY A 1 255 ? -6.887 19.234 10.523 1 96.38 255 GLY A C 1
ATOM 2039 O O . GLY A 1 255 ? -7.25 19.562 9.391 1 96.38 255 GLY A O 1
ATOM 2040 N N . ILE A 1 256 ? -5.812 18.516 10.656 1 97.19 256 ILE A N 1
ATOM 2041 C CA . ILE A 1 256 ? -5.039 17.984 9.539 1 97.19 256 ILE A CA 1
ATOM 2042 C C . ILE A 1 256 ? -5.656 16.672 9.055 1 97.19 256 ILE A C 1
ATOM 2044 O O . ILE A 1 256 ? -5.871 15.758 9.852 1 97.19 256 ILE A O 1
ATOM 2048 N N . LEU A 1 257 ? -5.965 16.594 7.781 1 97.75 257 LEU A N 1
ATOM 2049 C CA . LEU A 1 257 ? -6.629 15.453 7.172 1 97.75 257 LEU A CA 1
ATOM 2050 C C . LEU A 1 257 ? -5.668 14.281 7.027 1 97.75 257 LEU A C 1
ATOM 2052 O O . LEU A 1 257 ? -4.457 14.477 6.902 1 97.75 257 LEU A O 1
ATOM 2056 N N . ALA A 1 258 ? -6.195 13.125 7.145 1 97.25 258 ALA A N 1
ATOM 2057 C CA . ALA A 1 258 ? -5.449 11.898 6.875 1 97.25 258 ALA A CA 1
ATOM 2058 C C . ALA A 1 258 ? -6.027 11.164 5.664 1 97.25 258 ALA A C 1
ATOM 2060 O O . ALA A 1 258 ? -7.203 10.789 5.66 1 97.25 258 ALA A O 1
ATOM 2061 N N . PHE A 1 259 ? -5.203 10.961 4.602 1 97.25 259 PHE A N 1
ATOM 2062 C CA . PHE A 1 259 ? -5.598 10.188 3.43 1 97.25 259 PHE A CA 1
ATOM 2063 C C . PHE A 1 259 ? -5.836 8.734 3.799 1 97.25 259 PHE A C 1
ATOM 2065 O O . PHE A 1 259 ? -5.008 8.109 4.465 1 97.25 259 PHE A O 1
ATOM 2072 N N . GLY A 1 260 ? -6.91 8.188 3.428 1 95.62 260 GLY A N 1
ATOM 2073 C CA . GLY A 1 260 ? -7.285 6.832 3.793 1 95.62 260 GLY A CA 1
ATOM 2074 C C . GLY A 1 260 ? -8.211 6.77 4.992 1 95.62 260 GLY A C 1
ATOM 2075 O O . GLY A 1 260 ? -8.836 5.742 5.25 1 95.62 260 GLY A O 1
ATOM 2076 N N . CYS A 1 261 ? -8.281 7.926 5.727 1 96.62 261 CYS A N 1
ATOM 2077 C CA . CYS A 1 261 ? -9.195 8.023 6.855 1 96.62 261 CYS A CA 1
ATOM 2078 C C . CYS A 1 261 ? -10.266 9.078 6.602 1 96.62 261 CYS A C 1
ATOM 2080 O O . CYS A 1 261 ? -11.445 8.742 6.43 1 96.62 261 CYS A O 1
ATOM 2082 N N . ASP A 1 262 ? -9.828 10.266 6.391 1 98.19 262 ASP A N 1
ATOM 2083 C CA . ASP A 1 262 ? -10.727 11.406 6.254 1 98.19 262 ASP A CA 1
ATOM 2084 C C . ASP A 1 262 ? -11.055 11.664 4.789 1 98.19 262 ASP A C 1
ATOM 2086 O O . ASP A 1 262 ? -12.133 12.188 4.473 1 98.19 262 ASP A O 1
ATOM 2090 N N . ILE A 1 263 ? -10.078 11.367 3.939 1 97.56 263 ILE A N 1
ATOM 2091 C CA . ILE A 1 263 ? -10.25 11.602 2.51 1 97.56 263 ILE A CA 1
ATOM 2092 C C . ILE A 1 263 ? -9.812 10.367 1.728 1 97.56 263 ILE A C 1
ATOM 2094 O O . ILE A 1 263 ? -8.945 9.617 2.178 1 97.56 263 ILE A O 1
ATOM 2098 N N . TRP A 1 264 ? -10.422 10.172 0.642 1 95.31 264 TRP A N 1
ATOM 2099 C CA . TRP A 1 264 ? -10.133 9.102 -0.303 1 95.31 264 TRP A CA 1
ATOM 2100 C C . TRP A 1 264 ? -10.648 9.445 -1.695 1 95.31 264 TRP A C 1
ATOM 2102 O O . TRP A 1 264 ? -10.953 10.609 -1.982 1 95.31 264 TRP A O 1
ATOM 2112 N N . TYR A 1 265 ? -10.711 8.453 -2.572 1 95.19 265 TYR A N 1
ATOM 2113 C CA . TYR A 1 265 ? -11.102 8.664 -3.963 1 95.19 265 TYR A CA 1
ATOM 2114 C C . TYR A 1 265 ? -12.555 9.102 -4.062 1 95.19 265 TYR A C 1
ATOM 2116 O O . TYR A 1 265 ? -12.945 9.773 -5.02 1 95.19 265 TYR A O 1
ATOM 2124 N N . ASP A 1 266 ? -13.336 8.805 -3.057 1 95.44 266 ASP A N 1
ATOM 2125 C CA . ASP A 1 266 ? -14.773 9.07 -3.123 1 95.44 266 ASP A CA 1
ATOM 2126 C C . ASP A 1 266 ? -15.117 10.359 -2.373 1 95.44 266 ASP A C 1
ATOM 2128 O O . ASP A 1 266 ? -16.297 10.617 -2.09 1 95.44 266 ASP A O 1
ATOM 2132 N N . THR A 1 267 ? -14.109 11.102 -1.987 1 97.94 267 THR A N 1
ATOM 2133 C CA . THR A 1 267 ? -14.273 12.391 -1.314 1 97.94 267 THR A CA 1
ATOM 2134 C C . THR A 1 267 ? -13.734 13.523 -2.178 1 97.94 267 THR A C 1
ATOM 2136 O O . THR A 1 267 ? -12.734 13.359 -2.881 1 97.94 267 THR A O 1
ATOM 2139 N N . ASN A 1 268 ? -14.43 14.656 -2.16 1 98.5 268 ASN A N 1
ATOM 2140 C CA . ASN A 1 268 ? -13.953 15.805 -2.912 1 98.5 268 ASN A CA 1
ATOM 2141 C C . ASN A 1 268 ? -13.625 16.984 -1.991 1 98.5 268 ASN A C 1
ATOM 2143 O O . ASN A 1 268 ? -14.008 16.984 -0.82 1 98.5 268 ASN A O 1
ATOM 2147 N N . PRO A 1 269 ? -12.961 17.969 -2.494 1 98.69 269 PRO A N 1
ATOM 2148 C CA . PRO A 1 269 ? -12.469 19.062 -1.656 1 98.69 269 PRO A CA 1
ATOM 2149 C C . PRO A 1 269 ? -13.594 19.812 -0.954 1 98.69 269 PRO A C 1
ATOM 2151 O O . PRO A 1 269 ? -13.43 20.266 0.186 1 98.69 269 PRO A O 1
ATOM 2154 N N . PHE A 1 270 ? -14.727 19.969 -1.524 1 98.69 270 PHE A N 1
ATOM 2155 C CA . PHE A 1 270 ? -15.828 20.719 -0.945 1 98.69 270 PHE A CA 1
ATOM 2156 C C . PHE A 1 270 ? -16.453 19.953 0.222 1 98.69 270 PHE A C 1
ATOM 2158 O O . PHE A 1 270 ? -16.891 20.562 1.2 1 98.69 270 PHE A O 1
ATOM 2165 N N . GLU A 1 271 ? -16.422 18.672 0.185 1 98.75 271 GLU A N 1
ATOM 2166 C CA . GLU A 1 271 ? -16.984 17.844 1.248 1 98.75 271 GLU A CA 1
ATOM 2167 C C . GLU A 1 271 ? -16.141 17.922 2.514 1 98.75 271 GLU A C 1
ATOM 2169 O O . GLU A 1 271 ? -16.656 17.781 3.625 1 98.75 271 GLU A O 1
ATOM 2174 N N . VAL A 1 272 ? -14.844 18.156 2.332 1 98.19 272 VAL A N 1
ATOM 2175 C CA . VAL A 1 272 ? -13.953 18.062 3.486 1 98.19 272 VAL A CA 1
ATOM 2176 C C . VAL A 1 272 ? -13.547 19.469 3.93 1 98.19 272 VAL A C 1
ATOM 2178 O O . VAL A 1 272 ? -12.562 19.641 4.652 1 98.19 272 VAL A O 1
ATOM 2181 N N . GLY A 1 273 ? -14.234 20.469 3.484 1 95.44 273 GLY A N 1
ATOM 2182 C CA . GLY A 1 273 ? -14.039 21.844 3.93 1 95.44 273 GLY A CA 1
ATOM 2183 C C . GLY A 1 273 ? -12.82 22.516 3.316 1 95.44 273 GLY A C 1
ATOM 2184 O O . GLY A 1 273 ? -12.273 23.453 3.881 1 95.44 273 GLY A O 1
ATOM 2185 N N . MET A 1 274 ? -12.406 22 2.207 1 96.5 274 MET A N 1
ATOM 2186 C CA . MET A 1 274 ? -11.203 22.531 1.569 1 96.5 274 MET A CA 1
ATOM 2187 C C . MET A 1 274 ? -11.516 23.062 0.174 1 96.5 274 MET A C 1
ATOM 2189 O O . MET A 1 274 ? -10.648 23.078 -0.698 1 96.5 274 MET A O 1
ATOM 2193 N N . GLY A 1 275 ? -12.758 23.484 -0.032 1 95.19 275 GLY A N 1
ATOM 2194 C CA . GLY A 1 275 ? -13.156 24.062 -1.307 1 95.19 275 GLY A CA 1
ATOM 2195 C C . GLY A 1 275 ? -12.844 25.547 -1.412 1 95.19 275 GLY A C 1
ATOM 2196 O O . GLY A 1 275 ? -13.523 26.266 -2.143 1 95.19 275 GLY A O 1
ATOM 2197 N N . TYR A 1 276 ? -11.844 26 -0.66 1 93.06 276 TYR A N 1
ATOM 2198 C CA . TYR A 1 276 ? -11.422 27.391 -0.729 1 93.06 276 TYR A CA 1
ATOM 2199 C C . TYR A 1 276 ? -10.844 27.719 -2.102 1 93.06 276 TYR A C 1
ATOM 2201 O O . TYR A 1 276 ? -10.305 26.844 -2.781 1 93.06 276 TYR A O 1
ATOM 2209 N N . ASP A 1 277 ? -10.828 28.938 -2.406 1 92.25 277 ASP A N 1
ATOM 2210 C CA . ASP A 1 277 ? -10.352 29.391 -3.711 1 92.25 277 ASP A CA 1
ATOM 2211 C C . ASP A 1 277 ? -8.852 29.125 -3.863 1 92.25 277 ASP A C 1
ATOM 2213 O O . ASP A 1 277 ? -8.367 28.891 -4.973 1 92.25 277 ASP A O 1
ATOM 2217 N N . TRP A 1 278 ? -8.195 29.172 -2.715 1 91.56 278 TRP A N 1
ATOM 2218 C CA . TRP A 1 278 ? -6.758 28.938 -2.818 1 91.56 278 TRP A CA 1
ATOM 2219 C C . TRP A 1 278 ? -6.449 27.469 -3.031 1 91.56 278 TRP A C 1
ATOM 2221 O O . TRP A 1 278 ? -5.371 27.109 -3.52 1 91.56 278 TRP A O 1
ATOM 2231 N N . MET A 1 279 ? -7.348 26.562 -2.68 1 95.94 279 MET A N 1
ATOM 2232 C CA . MET A 1 279 ? -7.148 25.125 -2.832 1 95.94 279 MET A CA 1
ATOM 2233 C C . MET A 1 279 ? -7.734 24.625 -4.152 1 95.94 279 MET A C 1
ATOM 2235 O O . MET A 1 279 ? -7.121 23.812 -4.844 1 95.94 279 MET A O 1
ATOM 2239 N N . VAL A 1 280 ? -8.93 25.062 -4.477 1 97.56 280 VAL A N 1
ATOM 2240 C CA . VAL A 1 280 ? -9.633 24.781 -5.723 1 97.56 280 VAL A CA 1
ATOM 2241 C C . VAL A 1 280 ? -9.938 26.094 -6.453 1 97.56 280 VAL A C 1
ATOM 2243 O O . VAL A 1 280 ? -10.945 26.75 -6.168 1 97.56 280 VAL A O 1
ATOM 2246 N N . ASP A 1 281 ? -9.086 26.422 -7.406 1 96.56 281 ASP A N 1
ATOM 2247 C CA . ASP A 1 281 ? -9.242 27.688 -8.109 1 96.56 281 ASP A CA 1
ATOM 2248 C C . ASP A 1 281 ? -10.047 27.516 -9.391 1 96.56 281 ASP A C 1
ATOM 2250 O O . ASP A 1 281 ? -9.523 27.031 -10.398 1 96.56 281 ASP A O 1
ATOM 2254 N N . LEU A 1 282 ? -11.266 27.938 -9.359 1 95.94 282 LEU A N 1
ATOM 2255 C CA . LEU A 1 282 ? -12.156 27.812 -10.5 1 95.94 282 LEU A CA 1
ATOM 2256 C C . LEU A 1 282 ? -12.375 29.156 -11.188 1 95.94 282 LEU A C 1
ATOM 2258 O O . LEU A 1 282 ? -13.203 29.266 -12.094 1 95.94 282 LEU A O 1
ATOM 2262 N N . ARG A 1 283 ? -11.68 30.156 -10.797 1 92.12 283 ARG A N 1
ATOM 2263 C CA . ARG A 1 283 ? -11.883 31.5 -11.312 1 92.12 283 ARG A CA 1
ATOM 2264 C C . ARG A 1 283 ? -11.164 31.703 -12.641 1 92.12 283 ARG A C 1
ATOM 2266 O O . ARG A 1 283 ? -11.609 32.469 -13.484 1 92.12 283 ARG A O 1
ATOM 2273 N N . GLY A 1 284 ? -10.18 31 -12.812 1 86.62 284 GLY A N 1
ATOM 2274 C CA . GLY A 1 284 ? -9.414 31.172 -14.031 1 86.62 284 GLY A CA 1
ATOM 2275 C C . GLY A 1 284 ? -9.758 30.156 -15.102 1 86.62 284 GLY A C 1
ATOM 2276 O O . GLY A 1 284 ? -10.836 29.562 -15.078 1 86.62 284 GLY A O 1
ATOM 2277 N N . ASP A 1 285 ? -8.836 30.016 -16.172 1 84.38 285 ASP A N 1
ATOM 2278 C CA . ASP A 1 285 ? -9.055 29.156 -17.328 1 84.38 285 ASP A CA 1
ATOM 2279 C C . ASP A 1 285 ? -8.094 27.969 -17.328 1 84.38 285 ASP A C 1
ATOM 2281 O O . ASP A 1 285 ? -7.965 27.266 -18.328 1 84.38 285 ASP A O 1
ATOM 2285 N N . ASP A 1 286 ? -7.52 27.859 -16.188 1 82.88 286 ASP A N 1
ATOM 2286 C CA . ASP A 1 286 ? -6.613 26.719 -16.109 1 82.88 286 ASP A CA 1
ATOM 2287 C C . ASP A 1 286 ? -7.363 25.406 -16.312 1 82.88 286 ASP A C 1
ATOM 2289 O O . ASP A 1 286 ? -8.5 25.266 -15.867 1 82.88 286 ASP A O 1
ATOM 2293 N N . ASP A 1 287 ? -6.656 24.562 -17.031 1 88.19 287 ASP A N 1
ATOM 2294 C CA . ASP A 1 287 ? -7.223 23.234 -17.266 1 88.19 287 ASP A CA 1
ATOM 2295 C C . ASP A 1 287 ? -6.598 22.188 -16.344 1 88.19 287 ASP A C 1
ATOM 2297 O O . ASP A 1 287 ? -5.391 21.953 -16.406 1 88.19 287 ASP A O 1
ATOM 2301 N N . PHE A 1 288 ? -7.348 21.75 -15.406 1 96.56 288 PHE A N 1
ATOM 2302 C CA . PHE A 1 288 ? -6.875 20.656 -14.562 1 96.56 288 PHE A CA 1
ATOM 2303 C C . PHE A 1 288 ? -7.867 19.5 -14.562 1 96.56 288 PHE A C 1
ATOM 2305 O O . PHE A 1 288 ? -9.039 19.688 -14.883 1 96.56 288 PHE A O 1
ATOM 2312 N N . ILE A 1 289 ? -7.391 18.391 -14.281 1 96.75 289 ILE A N 1
ATOM 2313 C CA . ILE A 1 289 ? -8.211 17.188 -14.266 1 96.75 289 ILE A CA 1
ATOM 2314 C C . ILE A 1 289 ? -9.234 17.266 -13.133 1 96.75 289 ILE A C 1
ATOM 2316 O O . ILE A 1 289 ? -8.867 17.438 -11.969 1 96.75 289 ILE A O 1
ATOM 2320 N N . GLY A 1 290 ? -10.508 17.141 -13.438 1 97.19 290 GLY A N 1
ATOM 2321 C CA . GLY A 1 290 ? -11.594 17.219 -12.477 1 97.19 290 GLY A CA 1
ATOM 2322 C C . GLY A 1 290 ? -12.266 18.578 -12.445 1 97.19 290 GLY A C 1
ATOM 2323 O O . GLY A 1 290 ? -13.234 18.781 -11.703 1 97.19 290 GLY A O 1
ATOM 2324 N N . ARG A 1 291 ? -11.859 19.531 -13.273 1 97.75 291 ARG A N 1
ATOM 2325 C CA . ARG A 1 291 ? -12.383 20.891 -13.219 1 97.75 291 ARG A CA 1
ATOM 2326 C C . ARG A 1 291 ? -13.891 20.906 -13.453 1 97.75 291 ARG A C 1
ATOM 2328 O O . ARG A 1 291 ? -14.633 21.484 -12.664 1 97.75 291 ARG A O 1
ATOM 2335 N N . SER A 1 292 ? -14.312 20.25 -14.539 1 97.31 292 SER A N 1
ATOM 2336 C CA . SER A 1 292 ? -15.734 20.25 -14.859 1 97.31 292 SER A CA 1
ATOM 2337 C C . SER A 1 292 ? -16.562 19.672 -13.719 1 97.31 292 SER A C 1
ATOM 2339 O O . SER A 1 292 ? -17.625 20.203 -13.375 1 97.31 292 SER A O 1
ATOM 2341 N N . ALA A 1 293 ? -16.062 18.594 -13.188 1 97.94 293 ALA A N 1
ATOM 2342 C CA . ALA A 1 293 ? -16.766 17.953 -12.078 1 97.94 293 ALA A CA 1
ATOM 2343 C C . ALA A 1 293 ? -16.828 18.875 -10.867 1 97.94 293 ALA A C 1
ATOM 2345 O O . ALA A 1 293 ? -17.891 19.016 -10.234 1 97.94 293 ALA A O 1
ATOM 2346 N N . LEU A 1 294 ? -15.75 19.5 -10.547 1 98.31 294 LEU A N 1
ATOM 2347 C CA . LEU A 1 294 ? -15.688 20.359 -9.367 1 98.31 294 LEU A CA 1
ATOM 2348 C C . LEU A 1 294 ? -16.516 21.625 -9.57 1 98.31 294 LEU A C 1
ATOM 2350 O O . LEU A 1 294 ? -17.109 22.141 -8.617 1 98.31 294 LEU A O 1
ATOM 2354 N N . GLU A 1 295 ? -16.547 22.125 -10.805 1 97.88 295 GLU A N 1
ATOM 2355 C CA . GLU A 1 295 ? -17.438 23.234 -11.125 1 97.88 295 GLU A CA 1
ATOM 2356 C C . GLU A 1 295 ? -18.906 22.859 -10.852 1 97.88 295 GLU A C 1
ATOM 2358 O O . GLU A 1 295 ? -19.641 23.641 -10.258 1 97.88 295 GLU A O 1
ATOM 2363 N N . LYS A 1 296 ? -19.266 21.75 -11.297 1 98.25 296 LYS A N 1
ATOM 2364 C CA . LYS A 1 296 ? -20.625 21.266 -11.086 1 98.25 296 LYS A CA 1
ATOM 2365 C C . LYS A 1 296 ? -20.922 21.078 -9.594 1 98.25 296 LYS A C 1
ATOM 2367 O O . LYS A 1 296 ? -21.969 21.484 -9.117 1 98.25 296 LYS A O 1
ATOM 2372 N N . ILE A 1 297 ? -20.016 20.469 -8.883 1 98.31 297 ILE A N 1
ATOM 2373 C CA . ILE A 1 297 ? -20.172 20.234 -7.453 1 98.31 297 ILE A CA 1
ATOM 2374 C C . ILE A 1 297 ? -20.312 21.578 -6.719 1 98.31 297 ILE A C 1
ATOM 2376 O O . ILE A 1 297 ? -21.188 21.719 -5.852 1 98.31 297 ILE A O 1
ATOM 2380 N N . LYS A 1 298 ? -19.469 22.484 -7.055 1 97.56 298 LYS A N 1
ATOM 2381 C CA . LYS A 1 298 ? -19.547 23.797 -6.43 1 97.56 298 LYS A CA 1
ATOM 2382 C C . LYS A 1 298 ? -20.906 24.453 -6.688 1 97.56 298 LYS A C 1
ATOM 2384 O O . LYS A 1 298 ? -21.516 25.031 -5.785 1 97.56 298 LYS A O 1
ATOM 2389 N N . ALA A 1 299 ? -21.391 24.359 -7.895 1 97.75 299 ALA A N 1
ATOM 2390 C CA . ALA A 1 299 ? -22.656 24.969 -8.297 1 97.75 299 ALA A CA 1
ATOM 2391 C C . ALA A 1 299 ? -23.828 24.297 -7.602 1 97.75 299 ALA A C 1
ATOM 2393 O O . ALA A 1 299 ? -24.766 24.969 -7.156 1 97.75 299 ALA A O 1
ATOM 2394 N N . GLU A 1 300 ? -23.797 23.016 -7.477 1 98 300 GLU A N 1
ATOM 2395 C CA . GLU A 1 300 ? -24.922 22.234 -6.957 1 98 300 GLU A CA 1
ATOM 2396 C C . GLU A 1 300 ? -24.844 22.094 -5.441 1 98 300 GLU A C 1
ATOM 2398 O O . GLU A 1 300 ? -25.859 21.859 -4.781 1 98 300 GLU A O 1
ATOM 2403 N N . GLY A 1 301 ? -23.672 22.219 -4.988 1 97.69 301 GLY A N 1
ATOM 2404 C CA . GLY A 1 301 ? -23.438 21.938 -3.58 1 97.69 301 GLY A CA 1
ATOM 2405 C C . GLY A 1 301 ? -23.156 20.469 -3.303 1 97.69 301 GLY A C 1
ATOM 2406 O O . GLY A 1 301 ? -23.312 19.625 -4.188 1 97.69 301 GLY A O 1
ATOM 2407 N N . VAL A 1 302 ? -22.734 20.156 -2.074 1 98.25 302 VAL A N 1
ATOM 2408 C CA . VAL A 1 302 ? -22.422 18.781 -1.684 1 98.25 302 VAL A CA 1
ATOM 2409 C C . VAL A 1 302 ? -23.578 18.219 -0.849 1 98.25 302 VAL A C 1
ATOM 2411 O O . VAL A 1 302 ? -24.344 18.984 -0.247 1 98.25 302 VAL A O 1
ATOM 2414 N N . SER A 1 303 ? -23.656 16.891 -0.792 1 98.31 303 SER A N 1
ATOM 2415 C CA . SER A 1 303 ? -24.703 16.219 -0.033 1 98.31 303 SER A CA 1
ATOM 2416 C C . SER A 1 303 ? -24.219 15.812 1.351 1 98.31 303 SER A C 1
ATOM 2418 O O . SER A 1 303 ? -25.016 15.461 2.221 1 98.31 303 SER A O 1
ATOM 2420 N N . ARG A 1 304 ? -22.938 15.805 1.57 1 98.69 304 ARG A N 1
ATOM 2421 C CA . ARG A 1 304 ? -22.344 15.469 2.854 1 98.69 304 ARG A CA 1
ATOM 2422 C C . ARG A 1 304 ? -21.125 16.359 3.145 1 98.69 304 ARG A C 1
ATOM 2424 O O . ARG A 1 304 ? -20.609 17.016 2.244 1 98.69 304 ARG A O 1
ATOM 2431 N N . LYS A 1 305 ? -20.734 16.375 4.434 1 98.56 305 LYS A N 1
ATOM 2432 C CA . LYS A 1 305 ? -19.641 17.234 4.879 1 98.56 305 LYS A CA 1
ATOM 2433 C C . LYS A 1 305 ? -18.859 16.578 6.023 1 98.56 305 LYS A C 1
ATOM 2435 O O . LYS A 1 305 ? -19.453 15.922 6.883 1 98.56 305 LYS A O 1
ATOM 2440 N N . LEU A 1 306 ? -17.609 16.781 5.973 1 98.88 306 LEU A N 1
ATOM 2441 C CA . LEU A 1 306 ? -16.766 16.391 7.098 1 98.88 306 LEU A CA 1
ATOM 2442 C C . LEU A 1 306 ? -16.812 17.438 8.203 1 98.88 306 LEU A C 1
ATOM 2444 O O . LEU A 1 306 ? -16.359 18.562 8.023 1 98.88 306 LEU A O 1
ATOM 2448 N N . VAL A 1 307 ? -17.312 17.125 9.391 1 98.88 307 VAL A N 1
ATOM 2449 C CA . VAL A 1 307 ? -17.5 18.078 10.484 1 98.88 307 VAL A CA 1
ATOM 2450 C C . VAL A 1 307 ? -16.641 17.656 11.672 1 98.88 307 VAL A C 1
ATOM 2452 O O . VAL A 1 307 ? -16.125 16.531 11.727 1 98.88 307 VAL A O 1
ATOM 2455 N N . GLY A 1 308 ? -16.375 18.578 12.578 1 98.81 308 GLY A N 1
ATOM 2456 C CA . GLY A 1 308 ? -15.844 18.234 13.883 1 98.81 308 GLY A CA 1
ATOM 2457 C C . GLY A 1 308 ? -16.906 17.734 14.852 1 98.81 308 GLY A C 1
ATOM 2458 O O . GLY A 1 308 ? -18.031 18.234 14.852 1 98.81 308 GLY A O 1
ATOM 2459 N N . VAL A 1 309 ? -16.516 16.828 15.656 1 98.88 309 VAL A N 1
ATOM 2460 C CA . VAL A 1 309 ? -17.453 16.344 16.656 1 98.88 309 VAL A CA 1
ATOM 2461 C C . VAL A 1 309 ? -16.766 16.234 18.016 1 98.88 309 VAL A C 1
ATOM 2463 O O . VAL A 1 309 ? -15.562 15.93 18.078 1 98.88 309 VAL A O 1
ATOM 2466 N N . GLU A 1 310 ? -17.422 16.516 18.984 1 98.81 310 GLU A N 1
ATOM 2467 C CA . GLU A 1 310 ? -17.109 16.141 20.359 1 98.81 310 GLU A CA 1
ATOM 2468 C C . GLU A 1 310 ? -17.953 14.969 20.828 1 98.81 310 GLU A C 1
ATOM 2470 O O . GLU A 1 310 ? -19.188 15 20.703 1 98.81 310 GLU A O 1
ATOM 2475 N N . ILE A 1 311 ? -17.344 13.969 21.266 1 98.81 311 ILE A N 1
ATOM 2476 C CA . ILE A 1 311 ? -18.016 12.734 21.656 1 98.81 311 ILE A CA 1
ATOM 2477 C C . ILE A 1 311 ? -17.984 12.594 23.172 1 98.81 311 ILE A C 1
ATOM 2479 O O . ILE A 1 311 ? -16.922 12.562 23.781 1 98.81 311 ILE A O 1
ATOM 2483 N N . ASP A 1 312 ? -19.078 12.492 23.781 1 97.94 312 ASP A N 1
ATOM 2484 C CA . ASP A 1 312 ? -19.156 12.375 25.234 1 97.94 312 ASP A CA 1
ATOM 2485 C C . ASP A 1 312 ? -18.875 10.938 25.688 1 97.94 312 ASP A C 1
ATOM 2487 O O . ASP A 1 312 ? -18.75 10.039 24.859 1 97.94 312 ASP A O 1
ATOM 2491 N N . GLY A 1 313 ? -18.734 10.836 27.047 1 97.62 313 GLY A N 1
ATOM 2492 C CA . GLY A 1 313 ? -18.578 9.492 27.594 1 97.62 313 GLY A CA 1
ATOM 2493 C C . GLY A 1 313 ? -17.125 9.07 27.75 1 97.62 313 GLY A C 1
ATOM 2494 O O . GLY A 1 313 ? -16.234 9.914 27.844 1 97.62 313 GLY A O 1
ATOM 2495 N N . PRO A 1 314 ? -16.984 7.73 27.875 1 97.75 314 PRO A N 1
ATOM 2496 C CA . PRO A 1 314 ? -15.625 7.211 28.078 1 97.75 314 PRO A CA 1
ATOM 2497 C C . PRO A 1 314 ? -14.688 7.551 26.922 1 97.75 314 PRO A C 1
ATOM 2499 O O . PRO A 1 314 ? -15.141 7.852 25.812 1 97.75 314 PRO A O 1
ATOM 2502 N N . SER A 1 315 ? -13.414 7.418 27.219 1 98.19 315 SER A N 1
ATOM 2503 C CA . SER A 1 315 ? -12.383 7.707 26.234 1 98.19 315 SER A CA 1
ATOM 2504 C C . SER A 1 315 ? -12.523 6.801 25.016 1 98.19 315 SER A C 1
ATOM 2506 O O . SER A 1 315 ? -12.68 5.586 25.156 1 98.19 315 SER A O 1
ATOM 2508 N N . VAL A 1 316 ? -12.406 7.438 23.828 1 98.19 316 VAL A N 1
ATOM 2509 C CA . VAL A 1 316 ? -12.469 6.664 22.594 1 98.19 316 VAL A CA 1
ATOM 2510 C C . VAL A 1 316 ? -11.078 6.164 22.219 1 98.19 316 VAL A C 1
ATOM 2512 O O . VAL A 1 316 ? -10.883 5.566 21.156 1 98.19 316 VAL A O 1
ATOM 2515 N N . GLY A 1 317 ? -10.086 6.422 23.047 1 98.06 317 GLY A N 1
ATOM 2516 C CA . GLY A 1 317 ? -8.719 6.004 22.781 1 98.06 317 GLY A CA 1
ATOM 2517 C C . GLY A 1 317 ? -7.918 7.039 22.016 1 98.06 317 GLY A C 1
ATOM 2518 O O . GLY A 1 317 ? -8.305 8.211 21.969 1 98.06 317 GLY A O 1
ATOM 2519 N N . TYR A 1 318 ? -6.773 6.633 21.5 1 97.88 318 TYR A N 1
ATOM 2520 C CA . TYR A 1 318 ? -5.824 7.617 21 1 97.88 318 TYR A CA 1
ATOM 2521 C C . TYR A 1 318 ? -5.473 7.328 19.531 1 97.88 318 TYR A C 1
ATOM 2523 O O . TYR A 1 318 ? -4.457 7.816 19.031 1 97.88 318 TYR A O 1
ATOM 2531 N N . PHE A 1 319 ? -6.293 6.523 18.859 1 94.94 319 PHE A N 1
ATOM 2532 C CA . PHE A 1 319 ? -6.238 6.211 17.438 1 94.94 319 PHE A CA 1
ATOM 2533 C C . PHE A 1 319 ? -5.102 5.242 17.141 1 94.94 319 PHE A C 1
ATOM 2535 O O . PHE A 1 319 ? -5.312 4.211 16.484 1 94.94 319 PHE A O 1
ATOM 2542 N N . THR A 1 320 ? -3.816 5.438 17.656 1 94.62 320 THR A N 1
ATOM 2543 C CA . THR A 1 320 ? -2.662 4.594 17.375 1 94.62 320 THR A CA 1
ATOM 2544 C C . THR A 1 320 ? -2.543 3.479 18.422 1 94.62 320 THR A C 1
ATOM 2546 O O . THR A 1 320 ? -1.51 2.811 18.5 1 94.62 320 THR A O 1
ATOM 2549 N N . ASP A 1 321 ? -3.514 3.287 19.234 1 94.31 321 ASP A N 1
ATOM 2550 C CA . ASP A 1 321 ? -3.482 2.268 20.281 1 94.31 321 ASP A CA 1
ATOM 2551 C C . ASP A 1 321 ? -4.391 1.093 19.922 1 94.31 321 ASP A C 1
ATOM 2553 O O . ASP A 1 321 ? -4.645 0.225 20.766 1 94.31 321 ASP A O 1
ATOM 2557 N N . GLY A 1 322 ? -4.938 1.135 18.75 1 91.31 322 GLY A N 1
ATOM 2558 C CA . GLY A 1 322 ? -5.797 0.042 18.328 1 91.31 322 GLY A CA 1
ATOM 2559 C C . GLY A 1 322 ? -7.238 0.216 18.766 1 91.31 322 GLY A C 1
ATOM 2560 O O . GLY A 1 322 ? -8.055 -0.698 18.609 1 91.31 322 GLY A O 1
ATOM 2561 N N . SER A 1 323 ? -7.559 1.359 19.25 1 94.56 323 SER A N 1
ATOM 2562 C CA . SER A 1 323 ? -8.891 1.603 19.781 1 94.56 323 SER A CA 1
ATOM 2563 C C . SER A 1 323 ? -9.906 1.842 18.672 1 94.56 323 SER A C 1
ATOM 2565 O O . SER A 1 323 ? -11.117 1.766 18.906 1 94.56 323 SER A O 1
ATOM 2567 N N . MET A 1 324 ? -9.469 2.152 17.531 1 96.62 324 MET A N 1
ATOM 2568 C CA . MET A 1 324 ? -10.344 2.463 16.406 1 96.62 324 MET A CA 1
ATOM 2569 C C . MET A 1 324 ? -9.953 1.656 15.172 1 96.62 324 MET A C 1
ATOM 2571 O O . MET A 1 324 ? -9.469 2.217 14.188 1 96.62 324 MET A O 1
ATOM 2575 N N . ILE A 1 325 ? -10.25 0.458 15.258 1 96.44 325 ILE A N 1
ATOM 2576 C CA . ILE A 1 325 ? -9.922 -0.432 14.148 1 96.44 325 ILE A CA 1
ATOM 2577 C C . ILE A 1 325 ? -10.773 -0.076 12.93 1 96.44 325 ILE A C 1
ATOM 2579 O O . ILE A 1 325 ? -10.281 -0.061 11.805 1 96.44 325 ILE A O 1
ATOM 2583 N N . ASP A 1 326 ? -12.07 0.303 13.195 1 97.19 326 ASP A N 1
ATOM 2584 C CA . ASP A 1 326 ? -13.023 0.747 12.18 1 97.19 326 ASP A CA 1
ATOM 2585 C C . ASP A 1 326 ? -13.469 2.184 12.445 1 97.19 326 ASP A C 1
ATOM 2587 O O . ASP A 1 326 ? -13.273 2.713 13.539 1 97.19 326 ASP A O 1
ATOM 2591 N N . VAL A 1 327 ? -14.055 2.729 11.438 1 98.19 327 VAL A N 1
ATOM 2592 C CA . VAL A 1 327 ? -14.766 3.986 11.656 1 98.19 327 VAL A CA 1
ATOM 2593 C C . VAL A 1 327 ? -15.898 3.779 12.656 1 98.19 327 VAL A C 1
ATOM 2595 O O . VAL A 1 327 ? -16.375 2.656 12.836 1 98.19 327 VAL A O 1
ATOM 2598 N N . PHE A 1 328 ? -16.297 4.836 13.367 1 98.56 328 PHE A N 1
ATOM 2599 C CA . PHE A 1 328 ? -17.484 4.77 14.219 1 98.56 328 PHE A CA 1
ATOM 2600 C C . PHE A 1 328 ? -18.719 5.203 13.453 1 98.56 328 PHE A C 1
ATOM 2602 O O . PHE A 1 328 ? -18.719 6.23 12.773 1 98.56 328 PHE A O 1
ATOM 2609 N N . ALA A 1 329 ? -19.781 4.449 13.539 1 98.56 329 ALA A N 1
ATOM 2610 C CA . ALA A 1 329 ? -21.031 4.852 12.914 1 98.56 329 ALA A CA 1
ATOM 2611 C C . ALA A 1 329 ? -21.609 6.09 13.594 1 98.56 329 ALA A C 1
ATOM 2613 O O . ALA A 1 329 ? -21.578 6.207 14.82 1 98.56 329 ALA A O 1
ATOM 2614 N N . VAL A 1 330 ? -22.062 6.984 12.797 1 98.81 330 VAL A N 1
ATOM 2615 C CA . VAL A 1 330 ? -22.797 8.133 13.297 1 98.81 330 VAL A CA 1
ATOM 2616 C C . VAL A 1 330 ? -24.297 7.891 13.133 1 98.81 330 VAL A C 1
ATOM 2618 O O . VAL A 1 330 ? -24.766 7.531 12.047 1 98.81 330 VAL A O 1
ATOM 2621 N N . LEU A 1 331 ? -25 8.102 14.203 1 98.12 331 LEU A N 1
ATOM 2622 C CA . LEU A 1 331 ? -26.438 7.887 14.211 1 98.12 331 LEU A CA 1
ATOM 2623 C C . LEU A 1 331 ? -27.172 9.164 14.602 1 98.12 331 LEU A C 1
ATOM 2625 O O . LEU A 1 331 ? -26.609 10.031 15.281 1 98.12 331 LEU A O 1
ATOM 2629 N N . THR A 1 332 ? -28.453 9.227 14.086 1 95.38 332 THR A N 1
ATOM 2630 C CA . THR A 1 332 ? -29.359 10.203 14.68 1 95.38 332 THR A CA 1
ATOM 2631 C C . THR A 1 332 ? -29.734 9.805 16.094 1 95.38 332 THR A C 1
ATOM 2633 O O . THR A 1 332 ? -29.516 8.664 16.516 1 95.38 332 THR A O 1
ATOM 2636 N N . PRO A 1 333 ? -30.297 10.766 16.75 1 88.88 333 PRO A N 1
ATOM 2637 C CA . PRO A 1 333 ? -30.734 10.422 18.109 1 88.88 333 PRO A CA 1
ATOM 2638 C C . PRO A 1 333 ? -31.734 9.273 18.125 1 88.88 333 PRO A C 1
ATOM 2640 O O . PRO A 1 333 ? -31.812 8.531 19.109 1 88.88 333 PRO A O 1
ATOM 2643 N N . ASP A 1 334 ? -32.469 9.039 17.047 1 91.44 334 ASP A N 1
ATOM 2644 C CA . ASP A 1 334 ? -33.469 7.98 16.969 1 91.44 334 ASP A CA 1
ATOM 2645 C C . ASP A 1 334 ? -32.875 6.676 16.469 1 91.44 334 ASP A C 1
ATOM 2647 O O . ASP A 1 334 ? -33.562 5.676 16.297 1 91.44 334 ASP A O 1
ATOM 2651 N N . GLY A 1 335 ? -31.578 6.691 16.109 1 92.75 335 GLY A N 1
ATOM 2652 C CA . GLY A 1 335 ? -30.875 5.438 15.875 1 92.75 335 GLY A CA 1
ATOM 2653 C C . GLY A 1 335 ? -30.625 5.164 14.406 1 92.75 335 GLY A C 1
ATOM 2654 O O . GLY A 1 335 ? -30.109 4.105 14.047 1 92.75 335 GLY A O 1
ATOM 2655 N N . LYS A 1 336 ? -30.906 6.098 13.602 1 96.31 336 LYS A N 1
ATOM 2656 C CA . LYS A 1 336 ? -30.656 5.918 12.18 1 96.31 336 LYS A CA 1
ATOM 2657 C C . LYS A 1 336 ? -29.203 6.238 11.828 1 96.31 336 LYS A C 1
ATOM 2659 O O . LYS A 1 336 ? -28.703 7.301 12.188 1 96.31 336 LYS A O 1
ATOM 2664 N N . ARG A 1 337 ? -28.547 5.305 11.094 1 97.81 337 ARG A N 1
ATOM 2665 C CA . ARG A 1 337 ? -27.172 5.551 10.672 1 97.81 337 ARG A CA 1
ATOM 2666 C C . ARG A 1 337 ? -27.109 6.598 9.562 1 97.81 337 ARG A C 1
ATOM 2668 O O . ARG A 1 337 ? -27.781 6.461 8.539 1 97.81 337 ARG A O 1
ATOM 2675 N N . ILE A 1 338 ? -26.297 7.621 9.695 1 98.38 338 ILE A N 1
ATOM 2676 C CA . ILE A 1 338 ? -26.312 8.719 8.734 1 98.38 338 ILE A CA 1
ATOM 2677 C C . ILE A 1 338 ? -24.891 9.023 8.273 1 98.38 338 ILE A C 1
ATOM 2679 O O . ILE A 1 338 ? -24.688 9.805 7.344 1 98.38 338 ILE A O 1
ATOM 2683 N N . GLY A 1 339 ? -23.891 8.414 8.977 1 98.5 339 GLY A N 1
ATOM 2684 C CA . GLY A 1 339 ? -22.531 8.742 8.617 1 98.5 339 GLY A CA 1
ATOM 2685 C C . GLY A 1 339 ? -21.5 7.957 9.406 1 98.5 339 GLY A C 1
ATOM 2686 O O . GLY A 1 339 ? -21.781 6.852 9.875 1 98.5 339 GLY A O 1
ATOM 2687 N N . GLN A 1 340 ? -20.266 8.508 9.461 1 98.81 340 GLN A N 1
ATOM 2688 C CA . GLN A 1 340 ? -19.172 7.805 10.141 1 98.81 340 GLN A CA 1
ATOM 2689 C C . GLN A 1 340 ? -18.141 8.789 10.688 1 98.81 340 GLN A C 1
ATOM 2691 O O . GLN A 1 340 ? -17.859 9.805 10.055 1 98.81 340 GLN A O 1
ATOM 2696 N N . VAL A 1 341 ? -17.672 8.5 11.883 1 98.88 341 VAL A N 1
ATOM 2697 C CA . VAL A 1 341 ? -16.484 9.164 12.406 1 98.88 341 VAL A CA 1
ATOM 2698 C C . VAL A 1 341 ? -15.227 8.57 11.758 1 98.88 341 VAL A C 1
ATOM 2700 O O . VAL A 1 341 ? -14.984 7.363 11.859 1 98.88 341 VAL A O 1
ATOM 2703 N N . THR A 1 342 ? -14.469 9.414 11.102 1 98.44 342 THR A N 1
ATOM 2704 C CA . THR A 1 342 ? -13.336 8.961 10.312 1 98.44 342 THR A CA 1
ATOM 2705 C C . THR A 1 342 ? -12.055 8.977 11.141 1 98.44 342 THR A C 1
ATOM 2707 O O . THR A 1 342 ? -11.125 8.211 10.875 1 98.44 342 THR A O 1
ATOM 2710 N N . SER A 1 343 ? -11.953 9.875 12.039 1 98.38 343 SER A N 1
ATOM 2711 C CA . SER A 1 343 ? -10.852 10.016 12.984 1 98.38 343 SER A CA 1
ATOM 2712 C C . SER A 1 343 ? -11.352 10.445 14.359 1 98.38 343 SER A C 1
ATOM 2714 O O . SER A 1 343 ? -12.266 11.266 14.461 1 98.38 343 SER A O 1
ATOM 2716 N N . ALA A 1 344 ? -10.781 9.859 15.406 1 98.62 344 ALA A N 1
ATOM 2717 C CA . ALA A 1 344 ? -11.172 10.258 16.75 1 98.62 344 ALA A CA 1
ATOM 2718 C C . ALA A 1 344 ? -10.047 9.992 17.75 1 98.62 344 ALA A C 1
ATOM 2720 O O . ALA A 1 344 ? -9.242 9.078 17.562 1 98.62 344 ALA A O 1
ATOM 2721 N N . THR A 1 345 ? -10.008 10.805 18.719 1 98.62 345 THR A N 1
ATOM 2722 C CA . THR A 1 345 ? -9.023 10.641 19.781 1 98.62 345 THR A CA 1
ATOM 2723 C C . THR A 1 345 ? -9.492 11.32 21.062 1 98.62 345 THR A C 1
ATOM 2725 O O . THR A 1 345 ? -10.289 12.258 21.031 1 98.62 345 THR A O 1
ATOM 2728 N N . ARG A 1 346 ? -9.062 10.812 22.188 1 98.56 346 ARG A N 1
ATOM 2729 C CA . ARG A 1 346 ? -9.086 11.586 23.422 1 98.56 346 ARG A CA 1
ATOM 2730 C C . ARG A 1 346 ? -7.93 12.578 23.484 1 98.56 346 ARG A C 1
ATOM 2732 O O . ARG A 1 346 ? -6.762 12.18 23.531 1 98.56 346 ARG A O 1
ATOM 2739 N N . SER A 1 347 ? -8.234 13.828 23.438 1 98.5 347 SER A N 1
ATOM 2740 C CA . SER A 1 347 ? -7.191 14.844 23.5 1 98.5 347 SER A CA 1
ATOM 2741 C C . SER A 1 347 ? -6.676 15.008 24.938 1 98.5 347 SER A C 1
ATOM 2743 O O . SER A 1 347 ? -7.426 15.398 25.828 1 98.5 347 SER A O 1
ATOM 2745 N N . PRO A 1 348 ? -5.414 14.758 25.109 1 98.31 348 PRO A N 1
ATOM 2746 C CA . PRO A 1 348 ? -4.875 14.953 26.469 1 98.31 348 PRO A CA 1
ATOM 2747 C C . PRO A 1 348 ? -4.945 16.406 26.938 1 98.31 348 PRO A C 1
ATOM 2749 O O . PRO A 1 348 ? -5.258 16.672 28.094 1 98.31 348 PRO A O 1
ATOM 2752 N N . ARG A 1 349 ? -4.668 17.297 26.094 1 96.94 349 ARG A N 1
ATOM 2753 C CA . ARG A 1 349 ? -4.664 18.719 26.422 1 96.94 349 ARG A CA 1
ATOM 2754 C C . ARG A 1 349 ? -6.066 19.219 26.75 1 96.94 349 ARG A C 1
ATOM 2756 O O . ARG A 1 349 ? -6.262 19.969 27.703 1 96.94 349 ARG A O 1
ATOM 2763 N N . GLN A 1 350 ? -7.059 18.766 25.969 1 96.81 350 GLN A N 1
ATOM 2764 C CA . GLN A 1 350 ? -8.414 19.281 26.109 1 96.81 350 GLN A CA 1
ATOM 2765 C C . GLN A 1 350 ? -9.258 18.391 27.031 1 96.81 350 GLN A C 1
ATOM 2767 O O . GLN A 1 350 ? -10.352 18.766 27.438 1 96.81 350 GLN A O 1
ATOM 2772 N N . GLU A 1 351 ? -8.766 17.234 27.328 1 97.69 351 GLU A N 1
ATOM 2773 C CA . GLU A 1 351 ? -9.43 16.266 28.203 1 97.69 351 GLU A CA 1
ATOM 2774 C C . GLU A 1 351 ? -10.852 15.977 27.719 1 97.69 351 GLU A C 1
ATOM 2776 O O . GLU A 1 351 ? -11.797 15.992 28.516 1 97.69 351 GLU A O 1
ATOM 2781 N N . ARG A 1 352 ? -11.016 15.742 26.453 1 97.69 352 ARG A N 1
ATOM 2782 C CA . ARG A 1 352 ? -12.273 15.359 25.828 1 97.69 352 ARG A CA 1
ATOM 2783 C C . ARG A 1 352 ? -12.039 14.547 24.562 1 97.69 352 ARG A C 1
ATOM 2785 O O . ARG A 1 352 ? -10.945 14.578 24 1 97.69 352 ARG A O 1
ATOM 2792 N N . ASN A 1 353 ? -13.078 13.719 24.172 1 98.75 353 ASN A N 1
ATOM 2793 C CA . ASN A 1 353 ? -13.047 13.008 22.906 1 98.75 353 ASN A CA 1
ATOM 2794 C C . ASN A 1 353 ? -13.391 13.922 21.734 1 98.75 353 ASN A C 1
ATOM 2796 O O . ASN A 1 353 ? -14.438 14.57 21.734 1 98.75 353 ASN A O 1
ATOM 2800 N N . ILE A 1 354 ? -12.523 14.039 20.75 1 98.88 354 ILE A N 1
ATOM 2801 C CA . ILE A 1 354 ? -12.742 14.859 19.562 1 98.88 354 ILE A CA 1
ATOM 2802 C C . ILE A 1 354 ? -12.531 14.008 18.312 1 98.88 354 ILE A C 1
ATOM 2804 O O . ILE A 1 354 ? -11.891 12.961 18.359 1 98.88 354 ILE A O 1
ATOM 2808 N N . GLY A 1 355 ? -13.117 14.422 17.203 1 98.69 355 GLY A N 1
ATOM 2809 C CA . GLY A 1 355 ? -12.906 13.703 15.953 1 98.69 355 GLY A CA 1
ATOM 2810 C C . GLY A 1 355 ? -13.562 14.383 14.758 1 98.69 355 GLY A C 1
ATOM 2811 O O . GLY A 1 355 ? -14.102 15.484 14.883 1 98.69 355 GLY A O 1
ATOM 2812 N N . TYR A 1 356 ? -13.391 13.758 13.648 1 98.81 356 TYR A N 1
ATOM 2813 C CA . TYR A 1 356 ? -14.031 14.156 12.398 1 98.81 356 TYR A CA 1
ATOM 2814 C C . TYR A 1 356 ? -15.102 13.156 11.992 1 98.81 356 TYR A C 1
ATOM 2816 O O . TYR A 1 356 ? -14.922 11.945 12.156 1 98.81 356 TYR A O 1
ATOM 2824 N N . ALA A 1 357 ? -16.203 13.688 11.508 1 98.88 357 ALA A N 1
ATOM 2825 C CA . ALA A 1 357 ? -17.297 12.828 11.055 1 98.88 357 ALA A CA 1
ATOM 2826 C C . ALA A 1 357 ? -17.828 13.297 9.703 1 98.88 357 ALA A C 1
ATOM 2828 O O . ALA A 1 357 ? -18.062 14.484 9.5 1 98.88 357 ALA A O 1
ATOM 2829 N N . MET A 1 358 ? -17.969 12.406 8.797 1 98.88 358 MET A N 1
ATOM 2830 C CA . MET A 1 358 ? -18.688 12.672 7.555 1 98.88 358 MET A CA 1
ATOM 2831 C C . MET A 1 358 ? -20.188 12.445 7.73 1 98.88 358 MET A C 1
ATOM 2833 O O . MET A 1 358 ? -20.625 11.344 8.055 1 98.88 358 MET A O 1
ATOM 2837 N N . VAL A 1 359 ? -21 13.484 7.547 1 98.81 359 VAL A N 1
ATOM 2838 C CA . VAL A 1 359 ? -22.438 13.406 7.777 1 98.81 359 VAL A CA 1
ATOM 2839 C C . VAL A 1 359 ? -23.188 14.125 6.648 1 98.81 359 VAL A C 1
ATOM 2841 O O . VAL A 1 359 ? -22.594 14.945 5.938 1 98.81 359 VAL A O 1
ATOM 2844 N N . PRO A 1 360 ? -24.438 13.789 6.457 1 98.69 360 PRO A N 1
ATOM 2845 C CA . PRO A 1 360 ? -25.25 14.602 5.539 1 98.69 360 PRO A CA 1
ATOM 2846 C C . PRO A 1 360 ? -25.281 16.078 5.934 1 98.69 360 PRO A C 1
ATOM 2848 O O . PRO A 1 360 ? -25.25 16.391 7.125 1 98.69 360 PRO A O 1
ATOM 2851 N N . VAL A 1 361 ? -25.438 16.922 4.973 1 98.31 361 VAL A N 1
ATOM 2852 C CA . VAL A 1 361 ? -25.344 18.359 5.168 1 98.31 361 VAL A CA 1
ATOM 2853 C C . VAL A 1 361 ? -26.406 18.828 6.164 1 98.31 361 VAL A C 1
ATOM 2855 O O . VAL A 1 361 ? -26.172 19.766 6.926 1 98.31 361 VAL A O 1
ATOM 2858 N N . GLU A 1 362 ? -27.5 18.125 6.242 1 97.75 362 GLU A N 1
ATOM 2859 C CA . GLU A 1 362 ? -28.594 18.5 7.148 1 97.75 362 GLU A CA 1
ATOM 2860 C C . GLU A 1 362 ? -28.172 18.312 8.609 1 97.75 362 GLU A C 1
ATOM 2862 O O . GLU A 1 362 ? -28.812 18.859 9.508 1 97.75 362 GLU A O 1
ATOM 2867 N N . TYR A 1 363 ? -27.078 17.609 8.828 1 98.38 363 TYR A N 1
ATOM 2868 C CA . TYR A 1 363 ? -26.625 17.359 10.188 1 98.38 363 TYR A CA 1
ATOM 2869 C C . TYR A 1 363 ? -25.281 18.031 10.445 1 98.38 363 TYR A C 1
ATOM 2871 O O . TYR A 1 363 ? -24.562 17.672 11.383 1 98.38 363 TYR A O 1
ATOM 2879 N N . ALA A 1 364 ? -24.891 18.984 9.672 1 98.44 364 ALA A N 1
ATOM 2880 C CA . ALA A 1 364 ? -23.531 19.516 9.695 1 98.44 364 ALA A CA 1
ATOM 2881 C C . ALA A 1 364 ? -23.453 20.797 10.523 1 98.44 364 ALA A C 1
ATOM 2883 O O . ALA A 1 364 ? -22.359 21.266 10.844 1 98.44 364 ALA A O 1
ATOM 2884 N N . GLU A 1 365 ? -24.531 21.391 10.906 1 98.38 365 GLU A N 1
ATOM 2885 C CA . GLU A 1 365 ? -24.531 22.656 11.617 1 98.38 365 GLU A CA 1
ATOM 2886 C C . GLU A 1 365 ? -23.953 22.5 13.016 1 98.38 365 GLU A C 1
ATOM 2888 O O . GLU A 1 365 ? -24.188 21.5 13.695 1 98.38 365 GLU A O 1
ATOM 2893 N N . LEU A 1 366 ? -23.266 23.531 13.469 1 98.56 366 LEU A N 1
ATOM 2894 C CA . LEU A 1 366 ? -22.719 23.547 14.82 1 98.56 366 LEU A CA 1
ATOM 2895 C C . LEU A 1 366 ? -23.812 23.344 15.859 1 98.56 366 LEU A C 1
ATOM 2897 O O . LEU A 1 366 ? -24.906 23.922 15.734 1 98.56 366 LEU A O 1
ATOM 2901 N N . GLY A 1 367 ? -23.5 22.5 16.797 1 98.5 367 GLY A N 1
ATOM 2902 C CA . GLY A 1 367 ? -24.438 22.281 17.875 1 98.5 367 GLY A CA 1
ATOM 2903 C C . GLY A 1 367 ? -25.406 21.141 17.609 1 98.5 367 GLY A C 1
ATOM 2904 O O . GLY A 1 367 ? -26.156 20.719 18.5 1 98.5 367 GLY A O 1
ATOM 2905 N N . THR A 1 368 ? -25.422 20.578 16.391 1 98.44 368 THR A N 1
ATOM 2906 C CA . THR A 1 368 ? -26.312 19.469 16.047 1 98.44 368 THR A CA 1
ATOM 2907 C C . THR A 1 368 ? -26 18.25 16.906 1 98.44 368 THR A C 1
ATOM 2909 O O . THR A 1 368 ? -24.859 17.797 16.969 1 98.44 368 THR A O 1
ATOM 2912 N N . PRO A 1 369 ? -27.016 17.734 17.609 1 98.19 369 PRO A N 1
ATOM 2913 C CA . PRO A 1 369 ? -26.812 16.5 18.375 1 98.19 369 PRO A CA 1
ATOM 2914 C C . PRO A 1 369 ? -26.688 15.266 17.484 1 98.19 369 PRO A C 1
ATOM 2916 O O . PRO A 1 369 ? -27.422 15.133 16.516 1 98.19 369 PRO A O 1
ATOM 2919 N N . LEU A 1 370 ? -25.766 14.422 17.797 1 98.44 370 LEU A N 1
ATOM 2920 C CA . LEU A 1 370 ? -25.531 13.148 17.125 1 98.44 370 LEU A CA 1
ATOM 2921 C C . LEU A 1 370 ? -25.344 12.023 18.141 1 98.44 370 LEU A C 1
ATOM 2923 O O . LEU A 1 370 ? -25.312 12.266 19.344 1 98.44 370 LEU A O 1
ATOM 2927 N N . ARG A 1 371 ? -25.391 10.867 17.703 1 98.38 371 ARG A N 1
ATOM 2928 C CA . ARG A 1 371 ? -24.969 9.68 18.422 1 98.38 371 ARG A CA 1
ATOM 2929 C C . ARG A 1 371 ? -23.875 8.938 17.672 1 98.38 371 ARG A C 1
ATOM 2931 O O . ARG A 1 371 ? -23.938 8.812 16.438 1 98.38 371 ARG A O 1
ATOM 2938 N N . VAL A 1 372 ? -22.875 8.469 18.359 1 98.62 372 VAL A N 1
ATOM 2939 C CA . VAL A 1 372 ? -21.75 7.758 17.75 1 98.62 372 VAL A CA 1
ATOM 2940 C C . VAL A 1 372 ? -21.641 6.359 18.359 1 98.62 372 VAL A C 1
ATOM 2942 O O . VAL A 1 372 ? -21.656 6.203 19.578 1 98.62 372 VAL A O 1
ATOM 2945 N N . GLU A 1 373 ? -21.609 5.355 17.547 1 98.31 373 GLU A N 1
ATOM 2946 C CA . GLU A 1 373 ? -21.266 4.008 18 1 98.31 373 GLU A CA 1
ATOM 2947 C C . GLU A 1 373 ? -19.766 3.834 18.156 1 98.31 373 GLU A C 1
ATOM 2949 O O . GLU A 1 373 ? -19.094 3.33 17.234 1 98.31 373 GLU A O 1
ATOM 2954 N N . ALA A 1 374 ? -19.266 4.207 19.297 1 97.5 374 ALA A N 1
ATOM 2955 C CA . ALA A 1 374 ? -17.828 4.176 19.562 1 97.5 374 ALA A CA 1
ATOM 2956 C C . ALA A 1 374 ? -17.375 2.793 20.016 1 97.5 374 ALA A C 1
ATOM 2958 O O . ALA A 1 374 ? -18.188 1.856 20.062 1 97.5 374 ALA A O 1
ATOM 2959 N N . ASN A 1 375 ? -16.078 2.639 20.203 1 95.94 375 ASN A N 1
ATOM 2960 C CA . ASN A 1 375 ? -15.5 1.368 20.625 1 95.94 375 ASN A CA 1
ATOM 2961 C C . ASN A 1 375 ? -15.984 0.972 22.016 1 95.94 375 ASN A C 1
ATOM 2963 O O . ASN A 1 375 ? -15.906 -0.199 22.391 1 95.94 375 ASN A O 1
ATOM 2967 N N . THR A 1 376 ? -16.578 1.905 22.766 1 94.44 376 THR A N 1
ATOM 2968 C CA . THR A 1 376 ? -17.062 1.659 24.109 1 94.44 376 THR A CA 1
ATOM 2969 C C . THR A 1 376 ? -18.578 1.593 24.141 1 94.44 376 THR A C 1
ATOM 2971 O O . THR A 1 376 ? -19.188 1.565 25.219 1 94.44 376 THR A O 1
ATOM 2974 N N . GLY A 1 377 ? -19.188 1.599 23.047 1 95.12 377 GLY A N 1
ATOM 2975 C CA . GLY A 1 377 ? -20.641 1.629 22.938 1 95.12 377 GLY A CA 1
ATOM 2976 C C . GLY A 1 377 ? -21.172 2.963 22.453 1 95.12 377 GLY A C 1
ATOM 2977 O O . GLY A 1 377 ? -20.406 3.854 22.094 1 95.12 377 GLY A O 1
ATOM 2978 N N . PRO A 1 378 ? -22.516 3.086 22.438 1 96.5 378 PRO A N 1
ATOM 2979 C CA . PRO A 1 378 ? -23.109 4.34 21.969 1 96.5 378 PRO A CA 1
ATOM 2980 C C . PRO A 1 378 ? -22.797 5.52 22.891 1 96.5 378 PRO A C 1
ATOM 2982 O O . PRO A 1 378 ? -22.891 5.398 24.109 1 96.5 378 PRO A O 1
ATOM 2985 N N . GLN A 1 379 ? -22.422 6.57 22.312 1 97.81 379 GLN A N 1
ATOM 2986 C CA . GLN A 1 379 ? -22.109 7.801 23.031 1 97.81 379 GLN A CA 1
ATOM 2987 C C . GLN A 1 379 ? -22.75 9.008 22.359 1 97.81 379 GLN A C 1
ATOM 2989 O O . GLN A 1 379 ? -22.812 9.086 21.125 1 97.81 379 GLN A O 1
ATOM 2994 N N . ASP A 1 380 ? -23.219 9.938 23.141 1 98.06 380 ASP A N 1
ATOM 2995 C CA . ASP A 1 380 ? -23.719 11.195 22.594 1 98.06 380 ASP A CA 1
ATOM 2996 C C . ASP A 1 380 ? -22.578 12.039 22.031 1 98.06 380 ASP A C 1
ATOM 2998 O O . ASP A 1 380 ? -21.453 11.969 22.516 1 98.06 380 ASP A O 1
ATOM 3002 N N . ALA A 1 381 ? -22.922 12.773 21 1 98.56 381 ALA A N 1
ATOM 3003 C CA . ALA A 1 381 ? -21.953 13.672 20.375 1 98.56 381 ALA A CA 1
ATOM 3004 C C . ALA A 1 381 ? -22.625 14.945 19.875 1 98.56 381 ALA A C 1
ATOM 3006 O O . ALA A 1 381 ? -23.844 15.023 19.812 1 98.56 381 ALA A O 1
ATOM 3007 N N . VAL A 1 382 ? -21.797 15.906 19.594 1 98.69 382 VAL A N 1
ATOM 3008 C CA . VAL A 1 382 ? -22.297 17.172 19.078 1 98.69 382 VAL A CA 1
ATOM 3009 C C . VAL A 1 382 ? -21.328 17.719 18.016 1 98.69 382 VAL A C 1
ATOM 3011 O O . VAL A 1 382 ? -20.109 17.562 18.156 1 98.69 382 VAL A O 1
ATOM 3014 N N . VAL A 1 383 ? -21.906 18.25 16.953 1 98.88 383 VAL A N 1
ATOM 3015 C CA . VAL A 1 383 ? -21.078 18.906 15.945 1 98.88 383 VAL A CA 1
ATOM 3016 C C . VAL A 1 383 ? -20.453 20.172 16.531 1 98.88 383 VAL A C 1
ATOM 3018 O O . VAL A 1 383 ? -21.156 21.016 17.094 1 98.88 383 VAL A O 1
ATOM 3021 N N . VAL A 1 384 ? -19.188 20.266 16.453 1 98.75 384 VAL A N 1
ATOM 3022 C CA . VAL A 1 384 ? -18.484 21.422 16.969 1 98.75 384 VAL A CA 1
ATOM 3023 C C . VAL A 1 384 ? -17.531 21.969 15.906 1 98.75 384 VAL A C 1
ATOM 3025 O O . VAL A 1 384 ? -17.344 21.344 14.859 1 98.75 384 VAL A O 1
ATOM 3028 N N . ALA A 1 385 ? -17 23.125 16.172 1 97.81 385 ALA A N 1
ATOM 3029 C CA . ALA A 1 385 ? -16.062 23.75 15.234 1 97.81 385 ALA A CA 1
ATOM 3030 C C . ALA A 1 385 ? -14.742 23 15.195 1 97.81 385 ALA A C 1
ATOM 3032 O O . ALA A 1 385 ? -14.258 22.516 16.219 1 97.81 385 ALA A O 1
ATOM 3033 N N . LYS A 1 386 ? -14.117 22.906 14.055 1 95.69 386 LYS A N 1
ATOM 3034 C CA . LYS A 1 386 ? -12.75 22.438 13.844 1 95.69 386 LYS A CA 1
ATOM 3035 C C . LYS A 1 386 ? -11.914 23.516 13.148 1 95.69 386 LYS A C 1
ATOM 3037 O O . LYS A 1 386 ? -12.445 24.359 12.422 1 95.69 386 LYS A O 1
ATOM 3042 N N . PRO A 1 387 ? -10.688 23.5 13.344 1 96.81 387 PRO A N 1
ATOM 3043 C CA . PRO A 1 387 ? -9.875 22.656 14.211 1 96.81 387 PRO A CA 1
ATOM 3044 C C . PRO A 1 387 ? -10.172 22.875 15.695 1 96.81 387 PRO A C 1
ATOM 3046 O O . PRO A 1 387 ? -10.758 23.8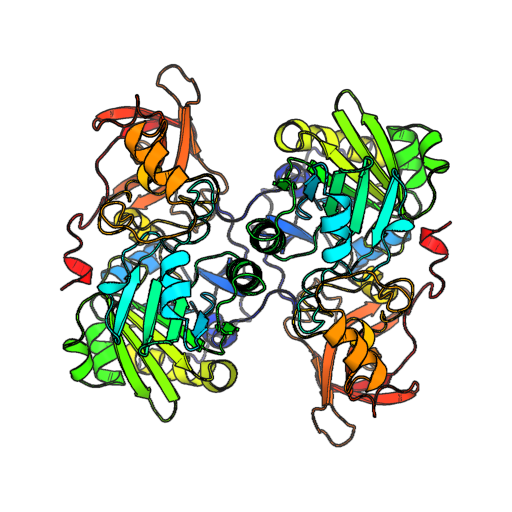91 16.062 1 96.81 387 PRO A O 1
ATOM 3049 N N . PHE A 1 388 ? -9.719 21.953 16.516 1 98.25 388 PHE A N 1
ATOM 3050 C CA . PHE A 1 388 ? -10 21.953 17.953 1 98.25 388 PHE A CA 1
ATOM 3051 C C . PHE A 1 388 ? -8.953 22.766 18.703 1 98.25 388 PHE A C 1
ATOM 3053 O O . PHE A 1 388 ? -9.18 23.172 19.844 1 98.25 388 PHE A O 1
ATOM 3060 N N . HIS A 1 389 ? -7.836 22.891 18.156 1 97.31 389 HIS A N 1
ATOM 3061 C CA . HIS A 1 389 ? -6.711 23.641 18.734 1 97.31 389 HIS A CA 1
ATOM 3062 C C . HIS A 1 389 ? -6.008 24.469 17.672 1 97.31 389 HIS A C 1
ATOM 3064 O O . HIS A 1 389 ? -5.691 23.969 16.578 1 97.31 389 HIS A O 1
ATOM 3070 N N . ASP A 1 390 ? -5.766 25.781 17.969 1 96.69 390 ASP A N 1
ATOM 3071 C CA . ASP A 1 390 ? -5.047 26.734 17.125 1 96.69 390 ASP A CA 1
ATOM 3072 C C . ASP A 1 390 ? -5.742 26.891 15.766 1 96.69 390 ASP A C 1
ATOM 3074 O O . ASP A 1 390 ? -5.129 26.672 14.719 1 96.69 390 ASP A O 1
ATOM 3078 N N . PRO A 1 391 ? -7.031 27.203 15.75 1 93.81 391 PRO A N 1
ATOM 3079 C CA . PRO A 1 391 ? -7.812 27.281 14.516 1 93.81 391 PRO A CA 1
ATOM 3080 C C . PRO A 1 391 ? -7.227 28.266 13.5 1 93.81 391 PRO A C 1
ATOM 3082 O O . PRO A 1 391 ? -7.457 28.125 12.297 1 93.81 391 PRO A O 1
ATOM 3085 N N . SER A 1 392 ? -6.473 29.25 13.945 1 93.62 392 SER A N 1
ATOM 3086 C CA . SER A 1 392 ? -5.902 30.234 13.047 1 93.62 392 SER A CA 1
ATOM 3087 C C . SER A 1 392 ? -4.535 29.797 12.539 1 93.62 392 SER A C 1
ATOM 3089 O O . SER A 1 392 ? -3.922 30.484 11.719 1 93.62 392 SER A O 1
ATOM 3091 N N . LYS A 1 393 ? -4.043 28.641 13.031 1 93.69 393 LYS A N 1
ATOM 3092 C CA . LYS A 1 393 ? -2.742 28.094 12.648 1 93.69 393 LYS A CA 1
ATOM 3093 C C . LYS A 1 393 ? -1.618 29.078 12.977 1 93.69 393 LYS A C 1
ATOM 3095 O O . LYS A 1 393 ? -0.706 29.266 12.172 1 93.69 393 LYS A O 1
ATOM 3100 N N . ASP A 1 394 ? -1.637 29.703 14.078 1 96.38 394 ASP A N 1
ATOM 3101 C CA . ASP A 1 394 ? -0.625 30.641 14.523 1 96.38 394 ASP A CA 1
ATOM 31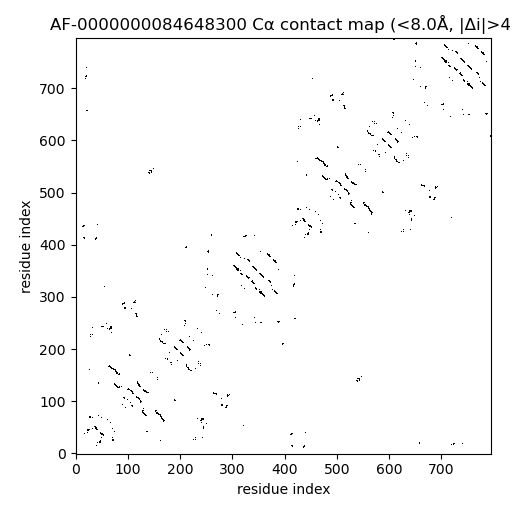02 C C . ASP A 1 394 ? 0.662 29.938 14.93 1 96.38 394 ASP A C 1
ATOM 3104 O O . ASP A 1 394 ? 1.761 30.453 14.711 1 96.38 394 ASP A O 1
ATOM 3108 N N . ILE A 1 395 ? 0.539 28.766 15.391 1 96 395 ILE A N 1
ATOM 3109 C CA . ILE A 1 395 ? 1.678 28.047 15.945 1 96 395 ILE A CA 1
ATOM 3110 C C . ILE A 1 395 ? 2.65 27.672 14.828 1 96 395 ILE A C 1
ATOM 3112 O O . ILE A 1 395 ? 3.828 28.031 14.875 1 96 395 ILE A O 1
ATOM 3116 N N . PRO A 1 396 ? 2.232 27 13.789 1 94 396 PRO A N 1
ATOM 3117 C CA . PRO A 1 396 ? 3.201 26.625 12.758 1 94 396 PRO A CA 1
ATOM 3118 C C . PRO A 1 396 ? 3.732 27.828 11.984 1 94 396 PRO A C 1
ATOM 3120 O O . PRO A 1 396 ? 4.82 27.766 11.406 1 94 396 PRO A O 1
ATOM 3123 N N . LYS A 1 397 ? 3.092 28.969 12.039 1 92.94 397 LYS A N 1
ATOM 3124 C CA . LYS A 1 397 ? 3.484 30.156 11.297 1 92.94 397 LYS A CA 1
ATOM 3125 C C . LYS A 1 397 ? 4.406 31.047 12.133 1 92.94 397 LYS A C 1
ATOM 3127 O O . LYS A 1 397 ? 4.984 32 11.625 1 92.94 397 LYS A O 1
ATOM 3132 N N . ALA A 1 398 ? 4.531 30.766 13.352 1 91 398 ALA A N 1
ATOM 3133 C CA . ALA A 1 398 ? 5.281 31.609 14.281 1 91 398 ALA A CA 1
ATOM 3134 C C . ALA A 1 398 ? 6.773 31.562 13.969 1 91 398 ALA A C 1
ATOM 3136 O O . ALA A 1 398 ? 7.285 30.562 13.477 1 91 398 ALA A O 1
ATOM 3137 N N . MET B 1 1 ? 26.484 12.719 32.25 1 22.84 1 MET B N 1
ATOM 3138 C CA . MET B 1 1 ? 26.859 11.594 31.391 1 22.84 1 MET B CA 1
ATOM 3139 C C . MET B 1 1 ? 25.625 10.844 30.906 1 22.84 1 MET B C 1
ATOM 3141 O O . MET B 1 1 ? 25 10.094 31.656 1 22.84 1 MET B O 1
ATOM 3145 N N . ASN B 1 2 ? 24.672 11.469 30.078 1 23 2 ASN B N 1
ATOM 3146 C CA . ASN B 1 2 ? 23.281 11.188 29.734 1 23 2 ASN B CA 1
ATOM 3147 C C . ASN B 1 2 ? 23.141 9.859 29 1 23 2 ASN B C 1
ATOM 3149 O O . ASN B 1 2 ? 23.859 9.609 28.016 1 23 2 ASN B O 1
ATOM 3153 N N . PRO B 1 3 ? 22.719 8.727 29.656 1 29.05 3 PRO B N 1
ATOM 3154 C CA . PRO B 1 3 ? 22.781 7.34 29.188 1 29.05 3 PRO B CA 1
ATOM 3155 C C . PRO B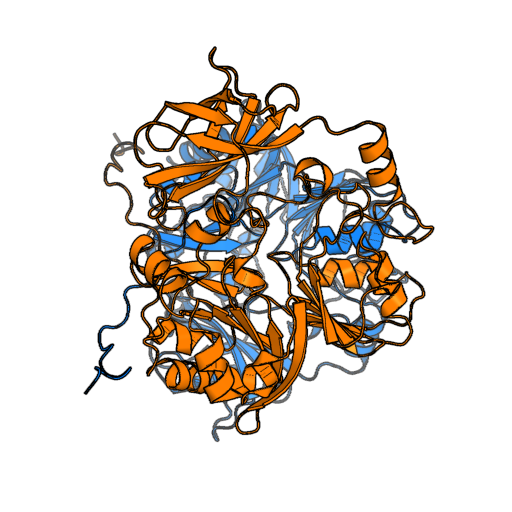 1 3 ? 22.344 7.18 27.734 1 29.05 3 PRO B C 1
ATOM 3157 O O . PRO B 1 3 ? 21.188 7.457 27.391 1 29.05 3 PRO B O 1
ATOM 3160 N N . ALA B 1 4 ? 23.188 7.387 26.688 1 29.59 4 ALA B N 1
ATOM 3161 C CA . ALA B 1 4 ? 23.328 7.379 25.219 1 29.59 4 ALA B CA 1
ATOM 3162 C C . ALA B 1 4 ? 22.641 6.156 24.625 1 29.59 4 ALA B C 1
ATOM 3164 O O . ALA B 1 4 ? 22.375 5.172 25.312 1 29.59 4 ALA B O 1
ATOM 3165 N N . ILE B 1 5 ? 22.484 5.926 23.359 1 38.81 5 ILE B N 1
ATOM 3166 C CA . ILE B 1 5 ? 21.922 5.016 22.359 1 38.81 5 ILE B CA 1
ATOM 3167 C C . ILE B 1 5 ? 22.359 3.586 22.672 1 38.81 5 ILE B C 1
ATOM 3169 O O . ILE B 1 5 ? 22.109 2.668 21.891 1 38.81 5 ILE B O 1
ATOM 3173 N N . GLU B 1 6 ? 23.281 3.32 23.688 1 34.12 6 GLU B N 1
ATOM 3174 C CA . GLU B 1 6 ? 24 2.059 23.812 1 34.12 6 GLU B CA 1
ATOM 3175 C C . GLU B 1 6 ? 23.047 0.892 24.047 1 34.12 6 GLU B C 1
ATOM 3177 O O . GLU B 1 6 ? 23.234 -0.194 23.484 1 34.12 6 GLU B O 1
ATOM 3182 N N . ASP B 1 7 ? 22.469 0.89 25.25 1 34.69 7 ASP B N 1
ATOM 3183 C CA . ASP B 1 7 ? 22.078 -0.382 25.859 1 34.69 7 ASP B CA 1
ATOM 3184 C C . ASP B 1 7 ? 20.75 -0.874 25.297 1 34.69 7 ASP B C 1
ATOM 3186 O O . ASP B 1 7 ? 19.922 -1.433 26.031 1 34.69 7 ASP B O 1
ATOM 3190 N N . ILE B 1 8 ? 20.25 -0.373 24.281 1 39.88 8 ILE B N 1
ATOM 3191 C CA . ILE B 1 8 ? 18.969 -1 23.984 1 39.88 8 ILE B CA 1
ATOM 3192 C C . ILE B 1 8 ? 19.188 -2.459 23.578 1 39.88 8 ILE B C 1
ATOM 3194 O O . ILE B 1 8 ? 19.562 -2.752 22.453 1 39.88 8 ILE B O 1
ATOM 3198 N N . GLN B 1 9 ? 19.828 -3.307 24.406 1 36.72 9 GLN B N 1
ATOM 3199 C CA . GLN B 1 9 ? 20.25 -4.695 24.25 1 36.72 9 GLN B CA 1
ATOM 3200 C C . GLN B 1 9 ? 19.078 -5.59 23.859 1 36.72 9 GLN B C 1
ATOM 3202 O O . GLN B 1 9 ? 19.25 -6.777 23.594 1 36.72 9 GLN B O 1
ATOM 3207 N N . ARG B 1 10 ? 17.844 -5.457 24.516 1 41.75 10 ARG B N 1
ATOM 3208 C CA . ARG B 1 10 ? 16.938 -6.586 24.297 1 41.75 10 ARG B CA 1
ATOM 3209 C C . ARG B 1 10 ? 16.422 -6.609 22.859 1 41.75 10 ARG B C 1
ATOM 3211 O O . ARG B 1 10 ? 16.016 -5.578 22.328 1 41.75 10 ARG B O 1
ATOM 3218 N N . PRO B 1 11 ? 16.688 -7.676 22.156 1 49.34 11 PRO B N 1
ATOM 3219 C CA . PRO B 1 11 ? 16.109 -7.73 20.812 1 49.34 11 PRO B CA 1
ATOM 3220 C C . PRO B 1 11 ? 14.656 -7.289 20.781 1 49.34 11 PRO B C 1
ATOM 3222 O O . PRO B 1 11 ? 13.852 -7.734 21.609 1 49.34 11 PRO B O 1
ATOM 3225 N N . PRO B 1 12 ? 14.375 -6.105 20.344 1 56.12 12 PRO B N 1
ATOM 3226 C CA . PRO B 1 12 ? 13.008 -5.574 20.422 1 56.12 12 PRO B CA 1
ATOM 3227 C C . PRO B 1 12 ? 11.953 -6.594 20 1 56.12 12 PRO B C 1
ATOM 3229 O O . PRO B 1 12 ? 12.219 -7.457 19.172 1 56.12 12 PRO B O 1
ATOM 3232 N N . ALA B 1 13 ? 10.945 -7 20.906 1 68.75 13 ALA B N 1
ATOM 3233 C CA . ALA B 1 13 ? 9.727 -7.73 20.562 1 68.75 13 ALA B CA 1
ATOM 3234 C C . ALA B 1 13 ? 9.258 -7.395 19.156 1 68.75 13 ALA B C 1
ATOM 3236 O O . ALA B 1 13 ? 9.5 -6.289 18.656 1 68.75 13 ALA B O 1
ATOM 3237 N N . ALA B 1 14 ? 8.891 -8.469 18.359 1 87.88 14 ALA B N 1
ATOM 3238 C CA . ALA B 1 14 ? 8.352 -8.25 17.016 1 87.88 14 ALA B CA 1
ATOM 3239 C C . ALA B 1 14 ? 7.309 -7.133 17.031 1 87.88 14 ALA B C 1
ATOM 3241 O O . ALA B 1 14 ? 6.395 -7.141 17.859 1 87.88 14 ALA B O 1
ATOM 3242 N N . PRO B 1 15 ? 7.547 -6.164 16.312 1 95.81 15 PRO B N 1
ATOM 3243 C CA . PRO B 1 15 ? 6.59 -5.059 16.312 1 95.81 15 PRO B CA 1
ATOM 3244 C C . PRO B 1 15 ? 5.191 -5.492 15.883 1 95.81 15 PRO B C 1
ATOM 3246 O O . PRO B 1 15 ? 5.043 -6.438 15.109 1 95.81 15 PRO B O 1
ATOM 3249 N N . GLU B 1 16 ? 4.234 -4.852 16.438 1 97.38 16 GLU B N 1
ATOM 3250 C CA . GLU B 1 16 ? 2.84 -5.07 16.078 1 97.38 16 GLU B CA 1
ATOM 3251 C C . GLU B 1 16 ? 2.492 -4.324 14.789 1 97.38 16 GLU B C 1
ATOM 3253 O O . GLU B 1 16 ? 3.189 -3.385 14.398 1 97.38 16 GLU B O 1
ATOM 3258 N N . ILE B 1 17 ? 1.46 -4.777 14.18 1 98.12 17 ILE B N 1
ATOM 3259 C CA . ILE B 1 17 ? 0.855 -3.953 13.141 1 98.12 17 ILE B CA 1
ATOM 3260 C C . ILE B 1 17 ? -0.213 -3.051 13.758 1 98.12 17 ILE B C 1
ATOM 3262 O O . ILE B 1 17 ? -0.998 -3.492 14.602 1 98.12 17 ILE B O 1
ATOM 3266 N N . LEU B 1 18 ? -0.214 -1.833 13.375 1 97.62 18 LEU B N 1
ATOM 3267 C CA . LEU B 1 18 ? -1.232 -0.899 13.836 1 97.62 18 LEU B CA 1
ATOM 3268 C C . LEU B 1 18 ? -2.588 -1.216 13.219 1 97.62 18 LEU B C 1
ATOM 3270 O O . LEU B 1 18 ? -2.723 -1.242 11.992 1 97.62 18 LEU B O 1
ATOM 3274 N N . LEU B 1 19 ? -3.562 -1.458 14.062 1 97.12 19 LEU B N 1
ATOM 3275 C CA . LEU B 1 19 ? -4.941 -1.635 13.625 1 97.12 19 LEU B CA 1
ATOM 3276 C C . LEU B 1 19 ? -5.707 -0.318 13.688 1 97.12 19 LEU B C 1
ATOM 3278 O O . LEU B 1 19 ? -5.902 0.235 14.773 1 97.12 19 LEU B O 1
ATOM 3282 N N . TYR B 1 20 ? -6.094 0.222 12.602 1 96.81 20 TYR B N 1
ATOM 3283 C CA . TYR B 1 20 ? -6.828 1.477 12.492 1 96.81 20 TYR B CA 1
ATOM 3284 C C . TYR B 1 20 ? -7.582 1.553 11.172 1 96.81 20 TYR B C 1
ATOM 3286 O O . TYR B 1 20 ? -7.492 0.643 10.344 1 96.81 20 TYR B O 1
ATOM 3294 N N . PRO B 1 21 ? -8.375 2.605 10.945 1 96.38 21 PRO B N 1
ATOM 3295 C CA . PRO B 1 21 ? -9.273 2.6 9.781 1 96.38 21 PRO B CA 1
ATOM 3296 C C . PRO B 1 21 ? -8.547 2.873 8.469 1 96.38 21 PRO B C 1
ATOM 3298 O O . PRO B 1 21 ? -9.109 2.66 7.395 1 96.38 21 PRO B O 1
ATOM 3301 N N . ARG B 1 22 ? -7.371 3.344 8.5 1 95.94 22 ARG B N 1
ATOM 3302 C CA . ARG B 1 22 ? -6.684 3.719 7.27 1 95.94 22 ARG B CA 1
ATOM 3303 C C . ARG B 1 22 ? -6.434 2.498 6.387 1 95.94 22 ARG B C 1
ATOM 3305 O O . ARG B 1 22 ? -6.613 2.559 5.172 1 95.94 22 ARG B O 1
ATOM 3312 N N . ILE B 1 23 ? -5.883 1.405 7.016 1 97.19 23 ILE B N 1
ATOM 3313 C CA . ILE B 1 23 ? -5.711 0.167 6.266 1 97.19 23 ILE B CA 1
ATOM 3314 C C . ILE B 1 23 ? -7.062 -0.517 6.078 1 97.19 23 ILE B C 1
ATOM 3316 O O . ILE B 1 23 ? -7.785 -0.753 7.051 1 97.19 23 ILE B O 1
ATOM 3320 N N . ARG B 1 24 ? -7.359 -0.837 4.879 1 96.75 24 ARG B N 1
ATOM 3321 C CA . ARG B 1 24 ? -8.672 -1.399 4.562 1 96.75 24 ARG B CA 1
ATOM 3322 C C . ARG B 1 24 ? -8.789 -2.832 5.066 1 96.75 24 ARG B C 1
ATOM 3324 O O . ARG B 1 24 ? -7.777 -3.52 5.242 1 96.75 24 ARG B O 1
ATOM 3331 N N . LYS B 1 25 ? -9.984 -3.207 5.316 1 98.06 25 LYS B N 1
ATOM 3332 C CA . LYS B 1 25 ? -10.32 -4.578 5.691 1 98.06 25 LYS B CA 1
ATOM 3333 C C . LYS B 1 25 ? -10.992 -5.32 4.539 1 98.06 25 LYS B C 1
ATOM 3335 O O . LYS B 1 25 ? -11.891 -4.781 3.889 1 98.06 25 LYS B O 1
ATOM 3340 N N . SER B 1 26 ? -10.492 -6.496 4.234 1 98.31 26 SER B N 1
ATOM 3341 C CA . SER B 1 26 ? -11.234 -7.316 3.281 1 98.31 26 SER B CA 1
ATOM 3342 C C . SER B 1 26 ? -12.617 -7.668 3.816 1 98.31 26 SER B C 1
ATOM 3344 O O . SER B 1 26 ? -12.867 -7.582 5.023 1 98.31 26 SER B O 1
ATOM 3346 N N . PRO B 1 27 ? -13.477 -8.133 2.881 1 98.62 27 PRO B N 1
ATOM 3347 C CA . PRO B 1 27 ? -14.789 -8.57 3.352 1 98.62 27 PRO B CA 1
ATOM 3348 C C . PRO B 1 27 ? -14.711 -9.781 4.277 1 98.62 27 PRO B C 1
ATOM 3350 O O . PRO B 1 27 ? -15.688 -10.125 4.945 1 98.62 27 PRO B O 1
ATOM 3353 N N . PHE B 1 28 ? -13.562 -10.422 4.363 1 98.88 28 PHE B N 1
ATOM 3354 C CA . PHE B 1 28 ? -13.375 -11.641 5.145 1 98.88 28 PHE B CA 1
ATOM 3355 C C . PHE B 1 28 ? -12.547 -11.359 6.395 1 98.88 28 PHE B C 1
ATOM 3357 O O . PHE B 1 28 ? -12.219 -12.273 7.148 1 98.88 28 PHE B O 1
ATOM 3364 N N . PHE B 1 29 ? -12.219 -10.133 6.707 1 98.62 29 PHE B N 1
ATOM 3365 C CA . PHE B 1 29 ? -11.234 -9.734 7.707 1 98.62 29 PHE B CA 1
ATOM 3366 C C . PHE B 1 29 ? -11.617 -10.266 9.086 1 98.62 29 PHE B C 1
ATOM 3368 O O . PHE B 1 29 ? -10.836 -10.961 9.727 1 98.62 29 PHE B O 1
ATOM 3375 N N . TYR B 1 30 ? -12.734 -9.938 9.508 1 97.94 30 TYR B N 1
ATOM 3376 C CA . TYR B 1 30 ? -13.125 -10.32 10.859 1 97.94 30 TYR B CA 1
ATOM 3377 C C . TYR B 1 30 ? -13.312 -11.828 10.961 1 97.94 30 TYR B C 1
ATOM 3379 O O . TYR B 1 30 ? -12.977 -12.43 11.984 1 97.94 30 TYR B O 1
ATOM 3387 N N . ALA B 1 31 ? -13.859 -12.477 9.914 1 98.44 31 ALA B N 1
ATOM 3388 C CA . ALA B 1 31 ? -14.023 -13.922 9.906 1 98.44 31 ALA B CA 1
ATOM 3389 C C . ALA B 1 31 ? -12.672 -14.633 9.984 1 98.44 31 ALA B C 1
ATOM 3391 O O . ALA B 1 31 ? -12.484 -15.547 10.781 1 98.44 31 ALA B O 1
ATOM 3392 N N . SER B 1 32 ? -11.781 -14.211 9.141 1 98.25 32 SER B N 1
ATOM 3393 C CA . SER B 1 32 ? -10.461 -14.844 9.117 1 98.25 32 SER B CA 1
ATOM 3394 C C . SER B 1 32 ? -9.703 -14.586 10.414 1 98.25 32 SER B C 1
ATOM 3396 O O . SER B 1 32 ? -8.984 -15.461 10.906 1 98.25 32 SER B O 1
ATOM 3398 N N . ARG B 1 33 ? -9.828 -13.414 10.938 1 97.12 33 ARG B N 1
ATOM 3399 C CA . ARG B 1 33 ? -9.133 -13.031 12.156 1 97.12 33 ARG B CA 1
ATOM 3400 C C . ARG B 1 33 ? -9.539 -13.93 13.32 1 97.12 33 ARG B C 1
ATOM 3402 O O . ARG B 1 33 ? -8.719 -14.211 14.203 1 97.12 33 ARG B O 1
ATOM 3409 N N . ARG B 1 34 ? -10.773 -14.383 13.359 1 96.75 34 ARG B N 1
ATOM 3410 C CA . ARG B 1 34 ? -11.297 -15.219 14.438 1 96.75 34 ARG B CA 1
ATOM 3411 C C . ARG B 1 34 ? -10.555 -16.547 14.508 1 96.75 34 ARG B C 1
ATOM 3413 O O . ARG B 1 34 ? -10.625 -17.25 15.523 1 96.75 34 ARG B O 1
ATOM 3420 N N . HIS B 1 35 ? -9.867 -16.859 13.445 1 97.38 35 HIS B N 1
ATOM 3421 C CA . HIS B 1 35 ? -9.117 -18.094 13.43 1 97.38 35 HIS B CA 1
ATOM 3422 C C . HIS B 1 35 ? -7.73 -17.922 14.047 1 97.38 35 HIS B C 1
ATOM 3424 O O . HIS B 1 35 ? -6.914 -18.844 14.031 1 97.38 35 HIS B O 1
ATOM 3430 N N . GLY B 1 36 ? -7.402 -16.719 14.523 1 96.19 36 GLY B N 1
ATOM 3431 C CA . GLY B 1 36 ? -6.164 -16.5 15.258 1 96.19 36 GLY B CA 1
ATOM 3432 C C . GLY B 1 36 ? -5.02 -16.062 14.367 1 96.19 36 GLY B C 1
ATOM 3433 O O . GLY B 1 36 ? -3.936 -16.641 14.406 1 96.19 36 GLY B O 1
ATOM 3434 N N . VAL B 1 37 ? -5.148 -14.938 13.758 1 97.44 37 VAL B N 1
ATOM 3435 C CA . VAL B 1 37 ? -4.082 -14.422 12.906 1 97.44 37 VAL B CA 1
ATOM 3436 C C . VAL B 1 37 ? -2.914 -13.945 13.766 1 97.44 37 VAL B C 1
ATOM 3438 O O . VAL B 1 37 ? -3.092 -13.125 14.664 1 97.44 37 VAL B O 1
ATOM 3441 N N . ARG B 1 38 ? -1.761 -14.43 13.492 1 97 38 ARG B N 1
ATOM 3442 C CA . ARG B 1 38 ? -0.569 -14.039 14.242 1 97 38 ARG B CA 1
ATOM 3443 C C . ARG B 1 38 ? 0.161 -12.891 13.555 1 97 38 ARG B C 1
ATOM 3445 O O . ARG B 1 38 ? 0.747 -12.039 14.227 1 97 38 ARG B O 1
ATOM 3452 N N . LYS B 1 39 ? 0.205 -12.914 12.227 1 97.75 39 LYS B N 1
ATOM 3453 C CA . LYS B 1 39 ? 0.928 -11.891 11.477 1 97.75 39 LYS B CA 1
ATOM 3454 C C . LYS B 1 39 ? 0.103 -11.383 10.297 1 97.75 39 LYS B C 1
ATOM 3456 O O . LYS B 1 39 ? -0.552 -12.172 9.609 1 97.75 39 LYS B O 1
ATOM 3461 N N . TYR B 1 40 ? 0.104 -10.094 10.18 1 98.31 40 TYR B N 1
ATOM 3462 C CA . TYR B 1 40 ? -0.44 -9.453 8.984 1 98.31 40 TYR B CA 1
ATOM 3463 C C . TYR B 1 40 ? 0.667 -8.812 8.156 1 98.31 40 TYR B C 1
ATOM 3465 O O . TYR B 1 40 ? 1.692 -8.398 8.695 1 98.31 40 TYR B O 1
ATOM 3473 N N . SER B 1 41 ? 0.553 -8.789 6.914 1 98 41 SER B N 1
ATOM 3474 C CA . SER B 1 41 ? 1.138 -7.816 6 1 98 41 SER B CA 1
ATOM 3475 C C . SER B 1 41 ? 0.086 -6.84 5.488 1 98 41 SER B C 1
ATOM 3477 O O . SER B 1 41 ? -1.024 -6.777 6.02 1 98 41 SER B O 1
ATOM 3479 N N . VAL B 1 42 ? 0.489 -5.984 4.617 1 97.94 42 VAL B N 1
ATOM 3480 C CA . VAL B 1 42 ? -0.458 -5.109 3.938 1 97.94 42 VAL B CA 1
ATOM 3481 C C . VAL B 1 42 ? -0.312 -5.266 2.426 1 97.94 42 VAL B C 1
ATOM 3483 O O . VAL B 1 42 ? 0.797 -5.191 1.892 1 97.94 42 VAL B O 1
ATOM 3486 N N . TYR B 1 43 ? -1.379 -5.535 1.786 1 97.25 43 TYR B N 1
ATOM 3487 C CA . TYR B 1 43 ? -1.479 -5.781 0.352 1 97.25 43 TYR B CA 1
ATOM 3488 C C . TYR B 1 43 ? -2.635 -5 -0.257 1 97.25 43 TYR B C 1
ATOM 3490 O O . TYR B 1 43 ? -3.773 -5.098 0.207 1 97.25 43 TYR B O 1
ATOM 3498 N N . ASN B 1 44 ? -2.318 -4.16 -1.288 1 96.25 44 ASN B N 1
ATOM 3499 C CA . ASN B 1 44 ? -3.328 -3.293 -1.888 1 96.25 44 ASN B CA 1
ATOM 3500 C C . ASN B 1 44 ? -4.09 -2.504 -0.828 1 96.25 44 ASN B C 1
ATOM 3502 O O . ASN B 1 44 ? -5.32 -2.439 -0.861 1 96.25 44 ASN B O 1
ATOM 3506 N N . HIS B 1 45 ? -3.4 -2.027 0.159 1 95.38 45 HIS B N 1
ATOM 3507 C CA . HIS B 1 45 ? -3.898 -1.17 1.229 1 95.38 45 HIS B CA 1
ATOM 3508 C C . HIS B 1 45 ? -4.824 -1.939 2.166 1 95.38 45 HIS B C 1
ATOM 3510 O O . HIS B 1 45 ? -5.641 -1.34 2.869 1 95.38 45 HIS B O 1
ATOM 3516 N N . HIS B 1 46 ? -4.762 -3.291 2.16 1 97.81 46 HIS B N 1
ATOM 3517 C CA . HIS B 1 46 ? -5.574 -4.133 3.029 1 97.81 46 HIS B CA 1
ATOM 3518 C C . HIS B 1 46 ? -4.703 -4.941 3.986 1 97.81 46 HIS B C 1
ATOM 3520 O O . HIS B 1 46 ? -3.592 -5.34 3.635 1 97.81 46 HIS B O 1
ATOM 3526 N N . TYR B 1 47 ? -5.242 -5.18 5.164 1 98.38 47 TYR B N 1
ATOM 3527 C CA . TYR B 1 47 ? -4.629 -6.191 6.016 1 98.38 47 TYR B CA 1
ATOM 3528 C C . TYR B 1 47 ? -4.645 -7.559 5.336 1 98.38 47 TYR B C 1
ATOM 3530 O O . TYR B 1 47 ? -5.699 -8.023 4.891 1 98.38 47 TYR B O 1
ATOM 3538 N N . HIS B 1 48 ? -3.527 -8.148 5.211 1 98.56 48 HIS B N 1
ATOM 3539 C CA . HIS B 1 48 ? -3.389 -9.453 4.578 1 98.56 48 HIS B CA 1
ATOM 3540 C C . HIS B 1 48 ? -2.896 -10.5 5.57 1 98.56 48 HIS B C 1
ATOM 3542 O O . HIS B 1 48 ? -1.709 -10.539 5.898 1 98.56 48 HIS B O 1
ATOM 3548 N N . PRO B 1 49 ? -3.779 -11.352 6.102 1 98.44 49 PRO B N 1
ATOM 3549 C CA . PRO B 1 49 ? -3.287 -12.383 7.027 1 98.44 49 PRO B CA 1
ATOM 3550 C C . PRO B 1 49 ? -2.256 -13.305 6.391 1 98.44 49 PRO B C 1
ATOM 3552 O O . PRO B 1 49 ? -2.498 -13.859 5.312 1 98.44 49 PRO B O 1
ATOM 3555 N N . ARG B 1 50 ? -1.164 -13.484 7.125 1 98.06 50 ARG B N 1
ATOM 3556 C CA . ARG B 1 50 ? -0.06 -14.195 6.492 1 98.06 50 ARG B CA 1
ATOM 3557 C C . ARG B 1 50 ? 0.342 -15.414 7.312 1 98.06 50 ARG B C 1
ATOM 3559 O O . ARG B 1 50 ? 0.947 -16.359 6.785 1 98.06 50 ARG B O 1
ATOM 3566 N N . LEU B 1 51 ? 0.023 -15.391 8.578 1 98 51 LEU B N 1
ATOM 3567 C CA . LEU B 1 51 ? 0.391 -16.516 9.438 1 98 51 LEU B CA 1
ATOM 3568 C C . LEU B 1 51 ? -0.618 -16.688 10.562 1 98 51 LEU B C 1
ATOM 3570 O O . LEU B 1 51 ? -0.995 -15.711 11.227 1 98 51 LEU B O 1
ATOM 3574 N N . TYR B 1 52 ? -1.029 -17.906 10.773 1 97.62 52 TYR B N 1
ATOM 3575 C CA . TYR B 1 52 ? -1.972 -18.219 11.844 1 97.62 52 TYR B CA 1
ATOM 3576 C C . TYR B 1 52 ? -1.316 -19.094 12.906 1 97.62 52 TYR B C 1
ATOM 3578 O O . TYR B 1 52 ? -1.602 -18.953 14.094 1 97.62 52 TYR B O 1
ATOM 3586 N N . THR B 1 53 ? -0.466 -19.984 12.477 1 96.5 53 THR B N 1
ATOM 3587 C CA . THR B 1 53 ? 0.159 -20.922 13.391 1 96.5 53 THR B CA 1
ATOM 3588 C C . THR B 1 53 ? 1.674 -20.938 13.211 1 96.5 53 THR B C 1
ATOM 3590 O O . THR B 1 53 ? 2.367 -20.016 13.648 1 96.5 53 THR B O 1
ATOM 3593 N N . ASP B 1 54 ? 2.119 -21.953 12.445 1 96.81 54 ASP B N 1
ATOM 3594 C CA . ASP B 1 54 ? 3.529 -22.156 12.117 1 96.81 54 ASP B CA 1
ATOM 3595 C C . ASP B 1 54 ? 3.725 -22.359 10.617 1 96.81 54 ASP B C 1
ATOM 3597 O O . ASP B 1 54 ? 2.951 -23.062 9.977 1 96.81 54 ASP B O 1
ATOM 3601 N N . PRO B 1 55 ? 4.742 -21.672 10.117 1 97.75 55 PRO B N 1
ATOM 3602 C CA . PRO B 1 55 ? 4.91 -21.766 8.664 1 97.75 55 PRO B CA 1
ATOM 3603 C C . PRO B 1 55 ? 4.984 -23.203 8.156 1 97.75 55 PRO B C 1
ATOM 3605 O O . PRO B 1 55 ? 4.438 -23.516 7.098 1 97.75 55 PRO B O 1
ATOM 3608 N N . VAL B 1 56 ? 5.641 -24.047 8.891 1 98.56 56 VAL B N 1
ATOM 3609 C CA . VAL B 1 56 ? 5.824 -25.422 8.453 1 98.56 56 VAL B CA 1
ATOM 3610 C C . VAL B 1 56 ? 4.512 -26.188 8.602 1 98.56 56 VAL B C 1
ATOM 3612 O O . VAL B 1 56 ? 4.137 -26.969 7.723 1 98.56 56 VAL B O 1
ATOM 3615 N N . ASP B 1 57 ? 3.832 -25.969 9.688 1 98.38 57 ASP B N 1
ATOM 3616 C CA . ASP B 1 57 ? 2.527 -26.594 9.883 1 98.38 57 ASP B CA 1
ATOM 3617 C C . ASP B 1 57 ? 1.557 -26.203 8.773 1 98.38 57 ASP B C 1
ATOM 3619 O O . ASP B 1 57 ? 0.833 -27.047 8.242 1 98.38 57 ASP B O 1
ATOM 3623 N N . GLU B 1 58 ? 1.541 -24.984 8.445 1 98.62 58 GLU B N 1
ATOM 3624 C CA . GLU B 1 58 ? 0.64 -24.484 7.414 1 98.62 58 GLU B CA 1
ATOM 3625 C C . GLU B 1 58 ? 1.02 -25.016 6.039 1 98.62 58 GLU B C 1
ATOM 3627 O O . GLU B 1 58 ? 0.148 -25.281 5.207 1 98.62 58 GLU B O 1
ATOM 3632 N N . TYR B 1 59 ? 2.332 -25.188 5.828 1 98.69 59 TYR B N 1
ATOM 3633 C CA . TYR B 1 59 ? 2.814 -25.812 4.605 1 98.69 59 TYR B CA 1
ATOM 3634 C C . TYR B 1 59 ? 2.25 -27.219 4.457 1 98.69 59 TYR B C 1
ATOM 3636 O O . TYR B 1 59 ? 1.707 -27.578 3.404 1 98.69 59 TYR B O 1
ATOM 3644 N N . TRP B 1 60 ? 2.348 -27.969 5.473 1 98.75 60 TRP B N 1
ATOM 3645 C CA . TRP B 1 60 ? 1.877 -29.344 5.402 1 98.75 60 TRP B CA 1
ATOM 3646 C C . TRP B 1 60 ? 0.356 -29.391 5.297 1 98.75 60 TRP B C 1
ATOM 3648 O O . TRP B 1 60 ? -0.197 -30.266 4.629 1 98.75 60 TRP B O 1
ATOM 3658 N N . ALA B 1 61 ? -0.336 -28.469 5.957 1 98.75 61 ALA B N 1
ATOM 3659 C CA . ALA B 1 61 ? -1.788 -28.375 5.824 1 98.75 61 ALA B CA 1
ATOM 3660 C C . ALA B 1 61 ? -2.191 -28.141 4.371 1 98.75 61 ALA B C 1
ATOM 3662 O O . ALA B 1 61 ? -3.184 -28.703 3.898 1 98.75 61 ALA B O 1
ATOM 3663 N N . LEU B 1 62 ? -1.431 -27.391 3.705 1 98.81 62 LEU B N 1
ATOM 3664 C CA . LEU B 1 62 ? -1.701 -27.078 2.309 1 98.81 62 LEU B CA 1
ATOM 3665 C C . LEU B 1 62 ? -1.426 -28.281 1.411 1 98.81 62 LEU B C 1
ATOM 3667 O O . LEU B 1 62 ? -2.297 -28.703 0.646 1 98.81 62 LEU B O 1
ATOM 3671 N N . VAL B 1 63 ? -0.272 -28.875 1.523 1 98.5 63 VAL B N 1
ATOM 3672 C CA . VAL B 1 63 ? 0.177 -29.812 0.505 1 98.5 63 VAL B CA 1
ATOM 3673 C C . VAL B 1 63 ? -0.442 -31.188 0.763 1 98.5 63 VAL B C 1
ATOM 3675 O O . VAL B 1 63 ? -0.462 -32.062 -0.125 1 98.5 63 VAL B O 1
ATOM 3678 N N . GLN B 1 64 ? -1.009 -31.438 1.986 1 98.38 64 GLN B N 1
ATOM 3679 C CA . GLN B 1 64 ? -1.566 -32.75 2.311 1 98.38 64 GLN B CA 1
ATOM 3680 C C . GLN B 1 64 ? -3.076 -32.656 2.51 1 98.38 64 GLN B C 1
ATOM 3682 O O . GLN B 1 64 ? -3.748 -33.688 2.631 1 98.38 64 GLN B O 1
ATOM 3687 N N . GLY B 1 65 ? -3.605 -31.516 2.525 1 98.56 65 GLY B N 1
ATOM 3688 C CA . GLY B 1 65 ? -5.012 -31.344 2.855 1 98.56 65 GLY B CA 1
ATOM 3689 C C . GLY B 1 65 ? -5.707 -30.312 1.983 1 98.56 65 GLY B C 1
ATOM 3690 O O . GLY B 1 65 ? -5.707 -30.438 0.756 1 98.56 65 GLY B O 1
ATOM 3691 N N . VAL B 1 66 ? -6.363 -29.359 2.682 1 98.88 66 VAL B N 1
ATOM 3692 C CA . VAL B 1 66 ? -7.051 -28.25 2.025 1 98.88 66 VAL B CA 1
ATOM 3693 C C . VAL B 1 66 ? -7.07 -27.031 2.949 1 98.88 66 VAL B C 1
ATOM 3695 O O . VAL B 1 66 ? -7.191 -27.172 4.168 1 98.88 66 VAL B O 1
ATOM 3698 N N . THR B 1 67 ? -6.891 -25.906 2.387 1 98.94 67 THR B N 1
ATOM 3699 C CA . THR B 1 67 ? -6.762 -24.688 3.156 1 98.94 67 THR B CA 1
ATOM 3700 C C . THR B 1 67 ? -7.688 -23.594 2.605 1 98.94 67 THR B C 1
ATOM 3702 O O . THR B 1 67 ? -8.078 -23.641 1.437 1 98.94 67 THR B O 1
ATOM 3705 N N . LEU B 1 68 ? -8.07 -22.672 3.469 1 98.94 68 LEU B N 1
ATOM 3706 C CA . LEU B 1 68 ? -8.859 -21.5 3.141 1 98.94 68 LEU B CA 1
ATOM 3707 C C . LEU B 1 68 ? -8.07 -20.219 3.408 1 98.94 68 LEU B C 1
ATOM 3709 O O . LEU B 1 68 ? -7.539 -20.031 4.504 1 98.94 68 LEU B O 1
ATOM 3713 N N . TRP B 1 69 ? -7.977 -19.391 2.363 1 98.94 69 TRP B N 1
ATOM 3714 C CA . TRP B 1 69 ? -7.18 -18.172 2.457 1 98.94 69 TRP B CA 1
ATOM 3715 C C . TRP B 1 69 ? -8.055 -16.938 2.268 1 98.94 69 TRP B C 1
ATOM 3717 O O . TRP B 1 69 ? -8.859 -16.891 1.339 1 98.94 69 TRP B O 1
ATOM 3727 N N . ASP B 1 70 ? -7.875 -15.914 3.189 1 98.88 70 ASP B N 1
ATOM 3728 C CA . ASP B 1 70 ? -8.398 -14.578 2.943 1 98.88 70 ASP B CA 1
ATOM 3729 C C . ASP B 1 70 ? -7.508 -13.805 1.977 1 98.88 70 ASP B C 1
ATOM 3731 O O . ASP B 1 70 ? -6.508 -13.211 2.385 1 98.88 70 ASP B O 1
ATOM 3735 N N . VAL B 1 71 ? -7.941 -13.789 0.747 1 98.75 71 VAL B N 1
ATOM 3736 C CA . VAL B 1 71 ? -7.199 -13.039 -0.262 1 98.75 71 VAL B CA 1
ATOM 3737 C C . VAL B 1 71 ? -8.094 -11.969 -0.876 1 98.75 71 VAL B C 1
ATOM 3739 O O . VAL B 1 71 ? -7.93 -11.602 -2.041 1 98.75 71 VAL B O 1
ATOM 3742 N N . GLY B 1 72 ? -9.102 -11.523 -0.05 1 98.5 72 GLY B N 1
ATOM 3743 C CA . GLY B 1 72 ? -9.914 -10.398 -0.464 1 98.5 72 GLY B CA 1
ATOM 3744 C C . GLY B 1 72 ? -9.109 -9.141 -0.724 1 98.5 72 GLY B C 1
ATOM 3745 O O . GLY B 1 72 ? -9.633 -8.148 -1.236 1 98.5 72 GLY B O 1
ATOM 3746 N N . VAL B 1 73 ? -7.871 -9.141 -0.459 1 97.94 73 VAL B N 1
ATOM 3747 C CA . VAL B 1 73 ? -6.926 -8.047 -0.647 1 97.94 73 VAL B CA 1
ATOM 3748 C C . VAL B 1 73 ? -6.594 -7.898 -2.131 1 97.94 73 VAL B C 1
ATOM 3750 O O . VAL B 1 73 ? -6.086 -6.859 -2.561 1 97.94 73 VAL B O 1
ATOM 3753 N N . GLU B 1 74 ? -6.773 -8.984 -2.865 1 98 74 GLU B N 1
ATOM 3754 C CA . GLU B 1 74 ? -6.594 -8.93 -4.312 1 98 74 GLU B CA 1
ATOM 3755 C C . GLU B 1 74 ? -7.738 -8.18 -4.984 1 98 74 GLU B C 1
ATOM 3757 O O . GLU B 1 74 ? -8.664 -8.797 -5.523 1 98 74 GLU B O 1
ATOM 3762 N N . ARG B 1 75 ? -7.652 -6.914 -5.027 1 97 75 ARG B N 1
ATOM 3763 C CA . ARG B 1 75 ? -8.695 -6.059 -5.578 1 97 75 ARG B CA 1
ATOM 3764 C C . ARG B 1 75 ? -9.023 -6.453 -7.012 1 97 75 ARG B C 1
ATOM 3766 O O . ARG B 1 75 ? -8.141 -6.836 -7.777 1 97 75 ARG B O 1
ATOM 3773 N N . GLN B 1 76 ? -10.289 -6.344 -7.336 1 98.38 76 GLN B N 1
ATOM 3774 C CA . GLN B 1 76 ? -10.727 -6.578 -8.711 1 98.38 76 GLN B CA 1
ATOM 3775 C C . GLN B 1 76 ? -10.945 -5.262 -9.453 1 98.38 76 GLN B C 1
ATOM 3777 O O . GLN B 1 76 ? -11.859 -4.504 -9.117 1 98.38 76 GLN B O 1
ATOM 3782 N N . ILE B 1 77 ? -10.117 -5.02 -10.398 1 98.31 77 ILE B N 1
ATOM 3783 C CA . ILE B 1 77 ? -10.297 -3.875 -11.281 1 98.31 77 ILE B CA 1
ATOM 3784 C C . ILE B 1 77 ? -11.031 -4.312 -12.547 1 98.31 77 ILE B C 1
ATOM 3786 O O . ILE B 1 77 ? -10.523 -5.129 -13.32 1 98.31 77 ILE B O 1
ATOM 3790 N N . GLU B 1 78 ? -12.172 -3.768 -12.727 1 98.81 78 GLU B N 1
ATOM 3791 C CA . GLU B 1 78 ? -13 -4.129 -13.875 1 98.81 78 GLU B CA 1
ATOM 3792 C C . GLU B 1 78 ? -12.766 -3.176 -15.047 1 98.81 78 GLU B C 1
ATOM 3794 O O . GLU B 1 78 ? -12.703 -1.959 -14.859 1 98.81 78 GLU B O 1
ATOM 3799 N N . ILE B 1 79 ? -12.555 -3.707 -16.156 1 98.81 79 ILE B N 1
ATOM 3800 C CA . ILE B 1 79 ? -12.5 -3.018 -17.438 1 98.81 79 ILE B CA 1
ATOM 3801 C C . ILE B 1 79 ? -13.719 -3.395 -18.281 1 98.81 79 ILE B C 1
ATOM 3803 O O . ILE B 1 79 ? -13.883 -4.559 -18.656 1 98.81 79 ILE B O 1
ATOM 3807 N N . SER B 1 80 ? -14.531 -2.461 -18.562 1 98.81 80 SER B N 1
ATOM 3808 C CA . SER B 1 80 ? -15.758 -2.758 -19.297 1 98.81 80 SER B CA 1
ATOM 3809 C C . SER B 1 80 ? -16.094 -1.64 -20.281 1 98.81 80 SER B C 1
ATOM 3811 O O . SER B 1 80 ? -15.523 -0.552 -20.219 1 98.81 80 SER B O 1
ATOM 3813 N N . GLY B 1 81 ? -16.969 -1.906 -21.172 1 98.69 81 GLY B N 1
ATOM 3814 C CA . GLY B 1 81 ? -17.359 -0.987 -22.234 1 98.69 81 GLY B CA 1
ATOM 3815 C C . GLY B 1 81 ? -17.047 -1.503 -23.625 1 98.69 81 GLY B C 1
ATOM 3816 O O . GLY B 1 81 ? -16.359 -2.512 -23.781 1 98.69 81 GLY B O 1
ATOM 3817 N N . PRO B 1 82 ? -17.469 -0.796 -24.688 1 98.44 82 PRO B N 1
ATOM 3818 C CA . PRO B 1 82 ? -17.328 -1.267 -26.062 1 98.44 82 PRO B CA 1
ATOM 3819 C C . PRO B 1 82 ? -15.875 -1.483 -26.469 1 98.44 82 PRO B C 1
ATOM 3821 O O . PRO B 1 82 ? -15.586 -2.334 -27.312 1 98.44 82 PRO B O 1
ATOM 3824 N N . ASP B 1 83 ? -14.984 -0.765 -25.844 1 98.31 83 ASP B N 1
ATOM 3825 C CA . ASP B 1 83 ? -13.586 -0.852 -26.266 1 98.31 83 ASP B CA 1
ATOM 3826 C C . ASP B 1 83 ? -12.75 -1.586 -25.219 1 98.31 83 ASP B C 1
ATOM 3828 O O . ASP B 1 83 ? -11.523 -1.455 -25.188 1 98.31 83 ASP B O 1
ATOM 3832 N N . ALA B 1 84 ? -13.398 -2.324 -24.328 1 98.62 84 ALA B N 1
ATOM 3833 C CA . ALA B 1 84 ? -12.711 -3.002 -23.234 1 98.62 84 ALA B CA 1
ATOM 3834 C C . ALA B 1 84 ? -11.648 -3.955 -23.766 1 98.62 84 ALA B C 1
ATOM 3836 O O . ALA B 1 84 ? -10.547 -4.027 -23.219 1 98.62 84 ALA B O 1
ATOM 3837 N N . PHE B 1 85 ? -11.945 -4.684 -24.781 1 98.06 85 PHE B N 1
ATOM 3838 C CA . PHE B 1 85 ? -10.977 -5.625 -25.344 1 98.06 85 PHE B CA 1
ATOM 3839 C C . PHE B 1 85 ? -9.742 -4.891 -25.844 1 98.06 85 PHE B C 1
ATOM 3841 O O . PHE B 1 85 ? -8.609 -5.27 -25.531 1 98.06 85 PHE B O 1
ATOM 3848 N N . THR B 1 86 ? -9.992 -3.852 -26.641 1 97.31 86 THR B N 1
ATOM 3849 C CA . THR B 1 86 ? -8.891 -3.064 -27.188 1 97.31 86 THR B CA 1
ATOM 3850 C C . THR B 1 86 ? -8.016 -2.502 -26.078 1 97.31 86 THR B C 1
ATOM 3852 O O . THR B 1 86 ? -6.789 -2.578 -26.141 1 97.31 86 THR B O 1
ATOM 3855 N N . PHE B 1 87 ? -8.656 -1.966 -25.062 1 97.88 87 PHE B N 1
ATOM 3856 C CA . PHE B 1 87 ? -7.926 -1.405 -23.938 1 97.88 87 PHE B CA 1
ATOM 3857 C C . PHE B 1 87 ? -7.117 -2.484 -23.219 1 97.88 87 PHE B C 1
ATOM 3859 O O . PHE B 1 87 ? -5.945 -2.275 -22.891 1 97.88 87 PHE B O 1
ATOM 3866 N N . THR B 1 88 ? -7.742 -3.617 -23.016 1 98.25 88 THR B N 1
ATOM 3867 C CA . THR B 1 88 ? -7.082 -4.715 -22.312 1 98.25 88 THR B CA 1
ATOM 3868 C C . THR B 1 88 ? -5.871 -5.203 -23.094 1 98.25 88 THR B C 1
ATOM 3870 O O . THR B 1 88 ? -4.812 -5.461 -22.516 1 98.25 88 THR B O 1
ATOM 3873 N N . GLN B 1 89 ? -6.035 -5.367 -24.406 1 97.44 89 GLN B N 1
ATOM 3874 C CA . GLN B 1 89 ? -4.91 -5.777 -25.234 1 97.44 89 GLN B CA 1
ATOM 3875 C C . GLN B 1 89 ? -3.754 -4.785 -25.125 1 97.44 89 GLN B C 1
ATOM 3877 O O . GLN B 1 89 ? -2.588 -5.184 -25.109 1 97.44 89 GLN B O 1
ATOM 3882 N N . ARG B 1 90 ? -4.039 -3.57 -25.016 1 96.38 90 ARG B N 1
ATOM 3883 C CA . ARG B 1 90 ? -3.008 -2.545 -24.906 1 96.38 90 ARG B CA 1
ATOM 3884 C C . ARG B 1 90 ? -2.277 -2.641 -23.562 1 96.38 90 ARG B C 1
ATOM 3886 O O . ARG B 1 90 ? -1.122 -2.223 -23.453 1 96.38 90 ARG B O 1
ATOM 3893 N N . LEU B 1 91 ? -2.889 -3.174 -22.562 1 97.25 91 LEU B N 1
ATOM 3894 C CA . LEU B 1 91 ? -2.375 -3.186 -21.203 1 97.25 91 LEU B CA 1
ATOM 3895 C C . LEU B 1 91 ? -1.376 -4.324 -21 1 97.25 91 LEU B C 1
ATOM 3897 O O . LEU B 1 91 ? -0.514 -4.254 -20.125 1 97.25 91 LEU B O 1
ATOM 3901 N N . VAL B 1 92 ? -1.506 -5.371 -21.797 1 97.94 92 VAL B N 1
ATOM 3902 C CA . VAL B 1 92 ? -0.734 -6.578 -21.516 1 97.94 92 VAL B CA 1
ATOM 3903 C C . VAL B 1 92 ? -0.013 -7.043 -22.781 1 97.94 92 VAL B C 1
ATOM 3905 O O . VAL B 1 92 ? -0.548 -6.93 -23.891 1 97.94 92 VAL B O 1
ATOM 3908 N N . PRO B 1 93 ? 1.133 -7.637 -22.641 1 97.81 93 PRO B N 1
ATOM 3909 C CA . PRO B 1 93 ? 1.883 -8.117 -23.797 1 97.81 93 PRO B CA 1
ATOM 3910 C C . PRO B 1 93 ? 1.368 -9.461 -24.328 1 97.81 93 PRO B C 1
ATOM 3912 O O . PRO B 1 93 ? 1.776 -9.898 -25.391 1 97.81 93 PRO B O 1
ATOM 3915 N N . ARG B 1 94 ? 0.548 -10.094 -23.594 1 96.81 94 ARG B N 1
ATOM 3916 C CA . ARG B 1 94 ? -0.041 -11.359 -24.016 1 96.81 94 ARG B CA 1
ATOM 3917 C C . ARG B 1 94 ? -1.086 -11.133 -25.109 1 96.81 94 ARG B C 1
ATOM 3919 O O . ARG B 1 94 ? -1.842 -10.156 -25.062 1 96.81 94 ARG B O 1
ATOM 3926 N N . ASP B 1 95 ? -1.168 -12.016 -26.109 1 95.94 95 ASP B N 1
ATOM 3927 C CA . ASP B 1 95 ? -2.201 -11.945 -27.141 1 95.94 95 ASP B CA 1
ATOM 3928 C C . ASP B 1 95 ? -3.564 -12.336 -26.578 1 95.94 95 ASP B C 1
ATOM 3930 O O . ASP B 1 95 ? -3.824 -13.516 -26.328 1 95.94 95 ASP B O 1
ATOM 3934 N N . MET B 1 96 ? -4.441 -11.383 -26.5 1 95.88 96 MET B N 1
ATOM 3935 C CA . MET B 1 96 ? -5.719 -11.586 -25.812 1 95.88 96 MET B CA 1
ATOM 3936 C C . MET B 1 96 ? -6.758 -12.164 -26.766 1 95.88 96 MET B C 1
ATOM 3938 O O . MET B 1 96 ? -7.84 -12.57 -26.328 1 95.88 96 MET B O 1
ATOM 3942 N N . ARG B 1 97 ? -6.504 -12.266 -28.078 1 94.25 97 ARG B N 1
ATOM 3943 C CA . ARG B 1 97 ? -7.438 -12.828 -29.062 1 94.25 97 ARG B CA 1
ATOM 3944 C C . ARG B 1 97 ? -7.723 -14.297 -28.766 1 94.25 97 ARG B C 1
ATOM 3946 O O . ARG B 1 97 ? -8.758 -14.828 -29.172 1 94.25 97 ARG B O 1
ATOM 3953 N N . GLN B 1 98 ? -6.832 -14.883 -27.891 1 88.75 98 GLN B N 1
ATOM 3954 C CA . GLN B 1 98 ? -6.965 -16.297 -27.562 1 88.75 98 GLN B CA 1
ATOM 3955 C C . GLN B 1 98 ? -7.629 -16.484 -26.203 1 88.75 98 GLN B C 1
ATOM 3957 O O . GLN B 1 98 ? -7.762 -17.609 -25.719 1 88.75 98 GLN B O 1
ATOM 3962 N N . CYS B 1 99 ? -7.98 -15.5 -25.594 1 96.94 99 CYS B N 1
ATOM 3963 C CA . CYS B 1 99 ? -8.648 -15.562 -24.312 1 96.94 99 CYS B CA 1
ATOM 3964 C C . CYS B 1 99 ? -10.164 -15.516 -24.469 1 96.94 99 CYS B C 1
ATOM 3966 O O . CYS B 1 99 ? -10.742 -14.438 -24.641 1 96.94 99 CYS B O 1
ATOM 3968 N N . GLN B 1 100 ? -10.812 -16.656 -24.312 1 98 100 GLN B N 1
ATOM 3969 C CA . GLN B 1 100 ? -12.266 -16.734 -24.469 1 98 100 GLN B CA 1
ATOM 3970 C C . GLN B 1 100 ? -12.977 -16.328 -23.188 1 98 100 GLN B C 1
ATOM 3972 O O . GLN B 1 100 ? -12.391 -16.359 -22.109 1 98 100 GLN B O 1
ATOM 3977 N N . VAL B 1 101 ? -14.25 -15.875 -23.422 1 98.38 101 VAL B N 1
ATOM 3978 C CA . VAL B 1 101 ? -15.086 -15.695 -22.234 1 98.38 101 VAL B CA 1
ATOM 3979 C C . VAL B 1 101 ? -15.078 -16.969 -21.406 1 98.38 101 VAL B C 1
ATOM 3981 O O . VAL B 1 101 ? -15.203 -18.078 -21.938 1 98.38 101 VAL B O 1
ATOM 3984 N N . GLY B 1 102 ? -14.82 -16.812 -20.078 1 98.5 102 GLY B N 1
ATOM 3985 C CA . GLY B 1 102 ? -14.75 -17.984 -19.219 1 98.5 102 GLY B CA 1
ATOM 3986 C C . GLY B 1 102 ? -13.328 -18.469 -18.984 1 98.5 102 GLY B C 1
ATOM 3987 O O . GLY B 1 102 ? -13.109 -19.453 -18.266 1 98.5 102 GLY B O 1
ATOM 3988 N N . GLN B 1 103 ? -12.414 -17.781 -19.516 1 98.69 103 GLN B N 1
ATOM 3989 C CA . GLN B 1 103 ? -11.016 -18.141 -19.312 1 98.69 103 GLN B CA 1
ATOM 3990 C C . GLN B 1 103 ? -10.305 -17.109 -18.438 1 98.69 103 GLN B C 1
ATOM 3992 O O . GLN B 1 103 ? -10.742 -15.961 -18.344 1 98.69 103 GLN B O 1
ATOM 3997 N N . CYS B 1 104 ? -9.305 -17.562 -17.766 1 98.31 104 CYS B N 1
ATOM 3998 C CA . CYS B 1 104 ? -8.336 -16.75 -17.047 1 98.31 104 CYS B CA 1
ATOM 3999 C C . CYS B 1 104 ? -6.965 -16.812 -17.703 1 98.31 104 CYS B C 1
ATOM 4001 O O . CYS B 1 104 ? -6.648 -17.781 -18.406 1 98.31 104 CYS B O 1
ATOM 4003 N N . LYS B 1 105 ? -6.258 -15.758 -17.531 1 98.25 105 LYS B N 1
ATOM 4004 C CA . LYS B 1 105 ? -4.863 -15.727 -17.969 1 98.25 105 LYS B CA 1
ATOM 4005 C C . LYS B 1 105 ? -3.979 -15.039 -16.938 1 98.25 105 LYS B C 1
ATOM 4007 O O . LYS B 1 105 ? -4.363 -14.016 -16.359 1 98.25 105 LYS B O 1
ATOM 4012 N N . TYR B 1 106 ? -2.885 -15.734 -16.609 1 97.62 106 TYR B N 1
ATOM 4013 C CA . TYR B 1 106 ? -1.812 -15.023 -15.93 1 97.62 106 TYR B CA 1
ATOM 4014 C C . TYR B 1 106 ? -1.123 -14.039 -16.859 1 97.62 106 TYR B C 1
ATOM 4016 O O . TYR B 1 106 ? -0.643 -14.422 -17.938 1 97.62 106 TYR B O 1
ATOM 4024 N N . VAL B 1 107 ? -1.054 -12.695 -16.516 1 98.12 107 VAL B N 1
ATOM 4025 C CA . VAL B 1 107 ? -0.496 -11.703 -17.438 1 98.12 107 VAL B CA 1
ATOM 4026 C C . VAL B 1 107 ? 0.404 -10.742 -16.672 1 98.12 107 VAL B C 1
ATOM 4028 O O . VAL B 1 107 ? 0.297 -10.625 -15.445 1 98.12 107 VAL B O 1
ATOM 4031 N N . PHE B 1 108 ? 1.295 -10.117 -17.344 1 98.25 108 PHE B N 1
ATOM 4032 C CA . PHE B 1 108 ? 1.979 -8.93 -16.859 1 98.25 108 PHE B CA 1
ATOM 4033 C C . PHE B 1 108 ? 1.3 -7.664 -17.375 1 98.25 108 PHE B C 1
ATOM 4035 O O . PHE B 1 108 ? 0.862 -7.609 -18.516 1 98.25 108 PHE B O 1
ATOM 4042 N N . VAL B 1 109 ? 1.15 -6.684 -16.547 1 98.5 109 VAL B N 1
ATOM 4043 C CA . VAL B 1 109 ? 0.944 -5.309 -16.984 1 98.5 109 VAL B CA 1
ATOM 4044 C C . VAL B 1 109 ? 2.287 -4.59 -17.078 1 98.5 109 VAL B C 1
ATOM 4046 O O . VAL B 1 109 ? 3.033 -4.523 -16.109 1 98.5 109 VAL B O 1
ATOM 4049 N N . THR B 1 110 ? 2.588 -4.059 -18.281 1 98.06 110 THR B N 1
ATOM 4050 C CA . THR B 1 110 ? 3.924 -3.504 -18.453 1 98.06 110 THR B CA 1
ATOM 4051 C C . THR B 1 110 ? 3.861 -1.991 -18.656 1 98.06 110 THR B C 1
ATOM 4053 O O . THR B 1 110 ? 2.82 -1.452 -19.031 1 98.06 110 THR B O 1
ATOM 4056 N N . GLY B 1 111 ? 4.945 -1.331 -18.312 1 96.94 111 GLY B N 1
ATOM 4057 C CA . GLY B 1 111 ? 5.133 0.08 -18.609 1 96.94 111 GLY B CA 1
ATOM 4058 C C . GLY B 1 111 ? 5.844 0.32 -19.938 1 96.94 111 GLY B C 1
ATOM 4059 O O . GLY B 1 111 ? 6.234 -0.629 -20.609 1 96.94 111 GLY B O 1
ATOM 4060 N N . PRO B 1 112 ? 6.039 1.565 -20.266 1 96.38 112 PRO B N 1
ATOM 4061 C CA . PRO B 1 112 ? 6.641 1.912 -21.547 1 96.38 112 PRO B CA 1
ATOM 4062 C C . PRO B 1 112 ? 8.07 1.401 -21.688 1 96.38 112 PRO B C 1
ATOM 4064 O O . PRO B 1 112 ? 8.555 1.188 -22.812 1 96.38 112 PRO B O 1
ATOM 4067 N N . ASP B 1 113 ? 8.727 1.195 -20.594 1 96.88 113 ASP B N 1
ATOM 4068 C CA . ASP B 1 113 ? 10.109 0.746 -20.625 1 96.88 113 ASP B CA 1
ATOM 4069 C C . ASP B 1 113 ? 10.195 -0.777 -20.562 1 96.88 113 ASP B C 1
ATOM 4071 O O . ASP B 1 113 ? 11.289 -1.336 -20.422 1 96.88 113 ASP B O 1
ATOM 4075 N N . GLY B 1 114 ? 9.062 -1.415 -20.562 1 97.75 114 GLY B N 1
ATOM 4076 C CA . GLY B 1 114 ? 9.023 -2.869 -20.531 1 97.75 114 GLY B CA 1
ATOM 4077 C C . GLY B 1 114 ? 9.008 -3.43 -19.125 1 97.75 114 GLY B C 1
ATOM 4078 O O . GLY B 1 114 ? 8.914 -4.645 -18.938 1 97.75 114 GLY B O 1
ATOM 4079 N N . GLY B 1 115 ? 9.07 -2.562 -18.141 1 97.88 115 GLY B N 1
ATOM 4080 C CA . GLY B 1 115 ? 9.008 -2.992 -16.75 1 97.88 115 GLY B CA 1
ATOM 4081 C C . GLY B 1 115 ? 7.66 -3.559 -16.359 1 97.88 115 GLY B C 1
ATOM 4082 O O . GLY B 1 115 ? 6.637 -3.213 -16.953 1 97.88 115 GLY B O 1
ATOM 4083 N N . ILE B 1 116 ? 7.652 -4.414 -15.336 1 98.25 116 ILE B N 1
ATOM 4084 C CA . ILE B 1 116 ? 6.43 -5.055 -14.867 1 98.25 116 ILE B CA 1
ATOM 4085 C C . ILE B 1 116 ? 5.758 -4.172 -13.82 1 98.25 116 ILE B C 1
ATOM 4087 O O . ILE B 1 116 ? 6.305 -3.969 -12.727 1 98.25 116 ILE B O 1
ATOM 4091 N N . LEU B 1 117 ? 4.582 -3.717 -14.156 1 97.69 117 LEU B N 1
ATOM 4092 C CA . LEU B 1 117 ? 3.852 -2.854 -13.234 1 97.69 117 LEU B CA 1
ATOM 4093 C C . LEU B 1 117 ? 2.959 -3.676 -12.312 1 97.69 117 LEU B C 1
ATOM 4095 O O . LEU B 1 117 ? 2.584 -3.217 -11.234 1 97.69 117 LEU B O 1
ATOM 4099 N N . ASN B 1 118 ? 2.58 -4.824 -12.727 1 98 118 ASN B N 1
ATOM 4100 C CA . ASN B 1 118 ? 1.768 -5.789 -11.984 1 98 118 ASN B CA 1
ATOM 4101 C C . ASN B 1 118 ? 1.68 -7.125 -12.719 1 98 118 ASN B C 1
ATOM 4103 O O . ASN B 1 118 ? 2.021 -7.215 -13.898 1 98 118 ASN B O 1
ATOM 4107 N N . ASP B 1 119 ? 1.254 -8.18 -12.016 1 98.06 119 ASP B N 1
ATOM 4108 C CA . ASP B 1 119 ? 1.092 -9.477 -12.664 1 98.06 119 ASP B CA 1
ATOM 4109 C C . ASP B 1 119 ? -0.223 -10.133 -12.25 1 98.06 119 ASP B C 1
ATOM 4111 O O . ASP B 1 119 ? -0.226 -11.242 -11.711 1 98.06 119 ASP B O 1
ATOM 4115 N N . PRO B 1 120 ? -1.295 -9.625 -12.633 1 98.25 120 PRO B N 1
ATOM 4116 C CA . PRO B 1 120 ? -2.607 -10.133 -12.219 1 98.25 120 PRO B CA 1
ATOM 4117 C C . PRO B 1 120 ? -3 -11.414 -12.945 1 98.25 120 PRO B C 1
ATOM 4119 O O . PRO B 1 120 ? -2.408 -11.758 -13.977 1 98.25 120 PRO B O 1
ATOM 4122 N N . VAL B 1 121 ? -3.898 -12.148 -12.297 1 98.5 121 VAL B N 1
ATOM 4123 C CA . VAL B 1 121 ? -4.738 -13.055 -13.07 1 98.5 121 VAL B CA 1
ATOM 4124 C C . VAL B 1 121 ? -5.887 -12.281 -13.711 1 98.5 121 VAL B C 1
ATOM 4126 O O . VAL B 1 121 ? -6.629 -11.578 -13.023 1 98.5 121 VAL B O 1
ATOM 4129 N N . LEU B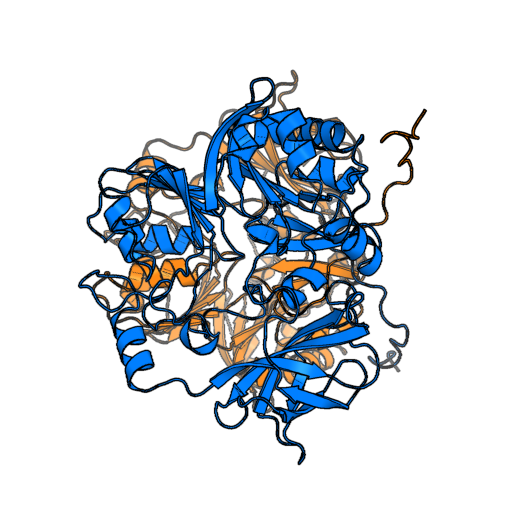 1 122 ? -5.93 -12.312 -15 1 98.75 122 LEU B N 1
ATOM 4130 C CA . LEU B 1 122 ? -6.988 -11.68 -15.781 1 98.75 122 LEU B CA 1
ATOM 4131 C C . LEU B 1 122 ? -8.148 -12.648 -16 1 98.75 122 LEU B C 1
ATOM 4133 O O . LEU B 1 122 ? -7.941 -13.789 -16.406 1 98.75 122 LEU B O 1
ATOM 4137 N N . LEU B 1 123 ? -9.359 -12.273 -15.633 1 98.94 123 LEU B N 1
ATOM 4138 C CA . LEU B 1 123 ? -10.578 -13.039 -15.867 1 98.94 123 LEU B CA 1
ATOM 4139 C C . LEU B 1 123 ? -11.422 -12.383 -16.953 1 98.94 123 LEU B C 1
ATOM 4141 O O . LEU B 1 123 ? -11.773 -11.211 -16.859 1 98.94 123 LEU B O 1
ATOM 4145 N N . ARG B 1 124 ? -11.688 -13.102 -18 1 98.94 124 ARG B N 1
ATOM 4146 C CA . ARG B 1 124 ? -12.648 -12.594 -18.984 1 98.94 124 ARG B CA 1
ATOM 4147 C C . ARG B 1 124 ? -14.062 -13.047 -18.641 1 98.94 124 ARG B C 1
ATOM 4149 O O . ARG B 1 124 ? -14.461 -14.172 -18.984 1 98.94 124 ARG B O 1
ATOM 4156 N N . ILE B 1 125 ? -14.812 -12.18 -18.062 1 98.75 125 ILE B N 1
ATOM 4157 C CA . ILE B 1 125 ? -16.125 -12.461 -17.5 1 98.75 125 ILE B CA 1
ATOM 4158 C C . ILE B 1 125 ? -17.172 -12.484 -18.625 1 98.75 125 ILE B C 1
ATOM 4160 O O . ILE B 1 125 ? -18.031 -13.359 -18.656 1 98.75 125 ILE B O 1
ATOM 4164 N N . GLU B 1 126 ? -17.141 -11.531 -19.469 1 98.62 126 GLU B N 1
ATOM 4165 C CA . GLU B 1 126 ? -17.953 -11.375 -20.672 1 98.62 126 GLU B CA 1
ATOM 4166 C C . GLU B 1 126 ? -17.109 -10.922 -21.859 1 98.62 126 GLU B C 1
ATOM 4168 O O . GLU B 1 126 ? -15.898 -10.75 -21.734 1 98.62 126 GLU B O 1
ATOM 4173 N N . GLU B 1 127 ? -17.734 -10.797 -22.953 1 98.19 127 GLU B N 1
ATOM 4174 C CA . GLU B 1 127 ? -17.016 -10.406 -24.172 1 98.19 127 GLU B CA 1
ATOM 4175 C C . GLU B 1 127 ? -16.234 -9.117 -23.953 1 98.19 127 GLU B C 1
ATOM 4177 O O . GLU B 1 127 ? -15.062 -9.031 -24.328 1 98.19 127 GLU B O 1
ATOM 4182 N N . ASN B 1 128 ? -16.859 -8.117 -23.359 1 98.38 128 ASN B N 1
ATOM 4183 C CA . ASN B 1 128 ? -16.234 -6.82 -23.109 1 98.38 128 ASN B CA 1
ATOM 4184 C C . ASN B 1 128 ? -16.281 -6.441 -21.625 1 98.38 128 ASN B C 1
ATOM 4186 O O . ASN B 1 128 ? -16.656 -5.316 -21.297 1 98.38 128 ASN B O 1
ATOM 4190 N N . ARG B 1 129 ? -15.938 -7.41 -20.812 1 98.75 129 ARG B N 1
ATOM 4191 C CA . ARG B 1 129 ? -15.828 -7.227 -19.375 1 98.75 129 ARG B CA 1
ATOM 4192 C C . ARG B 1 129 ? -14.727 -8.109 -18.797 1 98.75 129 ARG B C 1
ATOM 4194 O O . ARG B 1 129 ? -14.805 -9.336 -18.859 1 98.75 129 ARG B O 1
ATOM 4201 N N . PHE B 1 130 ? -13.719 -7.477 -18.312 1 98.94 130 PHE B N 1
ATOM 4202 C CA . PHE B 1 130 ? -12.547 -8.141 -17.766 1 98.94 130 PHE B CA 1
ATOM 4203 C C . PHE B 1 130 ? -12.328 -7.73 -16.312 1 98.94 130 PHE B C 1
ATOM 4205 O O . PHE B 1 130 ? -12.625 -6.598 -15.922 1 98.94 130 PHE B O 1
ATOM 4212 N N . TRP B 1 131 ? -11.891 -8.672 -15.484 1 98.88 131 TRP B N 1
ATOM 4213 C CA . TRP B 1 131 ? -11.359 -8.359 -14.164 1 98.88 131 TRP B CA 1
ATOM 4214 C C . TRP B 1 131 ? -9.852 -8.602 -14.117 1 98.88 131 TRP B C 1
ATOM 4216 O O . TRP B 1 131 ? -9.359 -9.602 -14.641 1 98.88 131 TRP B O 1
ATOM 4226 N N . LEU B 1 132 ? -9.125 -7.633 -13.664 1 98.75 132 LEU B N 1
ATOM 4227 C CA . LEU B 1 132 ? -7.762 -7.859 -13.211 1 98.75 132 LEU B CA 1
ATOM 4228 C C . LEU B 1 132 ? -7.727 -8.141 -11.711 1 98.75 132 LEU B C 1
ATOM 4230 O O . LEU B 1 132 ? -8.047 -7.266 -10.906 1 98.75 132 LEU B O 1
ATOM 4234 N N . SER B 1 133 ? -7.418 -9.359 -11.297 1 98.56 133 SER B N 1
ATOM 4235 C CA . SER B 1 133 ? -7.156 -9.68 -9.898 1 98.56 133 SER B CA 1
ATOM 4236 C C . SER B 1 133 ? -5.711 -9.367 -9.523 1 98.56 133 SER B C 1
ATOM 4238 O O . SER B 1 133 ? -4.793 -10.094 -9.906 1 98.56 133 SER B O 1
ATOM 4240 N N . LEU B 1 134 ? -5.512 -8.398 -8.734 1 97.19 134 LEU B N 1
ATOM 4241 C CA . LEU B 1 134 ? -4.254 -7.66 -8.719 1 97.19 134 LEU B CA 1
ATOM 4242 C C . LEU B 1 134 ? -3.266 -8.289 -7.738 1 97.19 134 LEU B C 1
ATOM 4244 O O . LEU B 1 134 ? -3.662 -8.789 -6.688 1 97.19 134 LEU B O 1
ATOM 4248 N N . ALA B 1 135 ? -2.004 -8.164 -8.172 1 96.5 135 ALA B N 1
ATOM 4249 C CA . ALA B 1 135 ? -0.942 -8.094 -7.172 1 96.5 135 ALA B CA 1
ATOM 4250 C C . ALA B 1 135 ? -0.915 -6.723 -6.496 1 96.5 135 ALA B C 1
ATOM 4252 O O . ALA B 1 135 ? -1.879 -5.961 -6.586 1 96.5 135 ALA B O 1
ATOM 4253 N N . ASP B 1 136 ? 0.087 -6.41 -5.684 1 92.31 136 ASP B N 1
ATOM 4254 C CA . ASP B 1 136 ? 0.103 -5.262 -4.785 1 92.31 136 ASP B CA 1
ATOM 4255 C C . ASP B 1 136 ? 0.567 -4.004 -5.512 1 92.31 136 ASP B C 1
ATOM 4257 O O . ASP B 1 136 ? 1.707 -3.564 -5.34 1 92.31 136 ASP B O 1
ATOM 4261 N N . SER B 1 137 ? -0.203 -3.367 -6.238 1 78.62 137 SER B N 1
ATOM 4262 C CA . SER B 1 137 ? 0.07 -2.07 -6.848 1 78.62 137 SER B CA 1
ATOM 4263 C C . SER B 1 137 ? -1.224 -1.353 -7.223 1 78.62 137 SER B C 1
ATOM 4265 O O . SER B 1 137 ? -2.281 -1.978 -7.312 1 78.62 137 SER B O 1
ATOM 4267 N N . ASP B 1 138 ? -1.127 -0.073 -7.414 1 81.25 138 ASP B N 1
ATOM 4268 C CA . ASP B 1 138 ? -2.334 0.676 -7.742 1 81.25 138 ASP B CA 1
ATOM 4269 C C . ASP B 1 138 ? -2.541 0.746 -9.258 1 81.25 138 ASP B C 1
ATOM 4271 O O . ASP B 1 138 ? -2.668 1.835 -9.82 1 81.25 138 ASP B O 1
ATOM 4275 N N . ILE B 1 139 ? -2.754 -0.313 -9.852 1 94.12 139 ILE B N 1
ATOM 4276 C CA . ILE B 1 139 ? -2.988 -0.461 -11.281 1 94.12 139 ILE B CA 1
ATOM 4277 C C . ILE B 1 139 ? -4.285 0.25 -11.672 1 94.12 139 ILE B C 1
ATOM 4279 O O . ILE B 1 139 ? -4.473 0.618 -12.828 1 94.12 139 ILE B O 1
ATOM 4283 N N . LEU B 1 140 ? -5.188 0.443 -10.727 1 96.56 140 LEU B N 1
ATOM 4284 C CA . LEU B 1 140 ? -6.395 1.224 -10.984 1 96.56 140 LEU B CA 1
ATOM 4285 C C . LEU B 1 140 ? -6.043 2.602 -11.539 1 96.56 140 LEU B C 1
ATOM 4287 O O . LEU B 1 140 ? -6.598 3.027 -12.555 1 96.56 140 LEU B O 1
ATOM 4291 N N . LEU B 1 141 ? -5.098 3.293 -10.891 1 95.94 141 LEU B N 1
ATOM 4292 C CA . LEU B 1 141 ? -4.715 4.641 -11.297 1 95.94 141 LEU B CA 1
ATOM 4293 C C . LEU B 1 141 ? -3.98 4.621 -12.633 1 95.94 141 LEU B C 1
ATOM 4295 O O . LEU B 1 141 ? -4.176 5.508 -13.469 1 95.94 141 LEU B O 1
ATOM 4299 N N . TRP B 1 142 ? -3.16 3.586 -12.852 1 96.69 142 TRP B N 1
ATOM 4300 C CA . TRP B 1 142 ? -2.51 3.406 -14.148 1 96.69 142 TRP B CA 1
ATOM 4301 C C . TRP B 1 142 ? -3.541 3.281 -15.266 1 96.69 142 TRP B C 1
ATOM 4303 O O . TRP B 1 142 ? -3.484 4.016 -16.25 1 96.69 142 TRP B O 1
ATOM 4313 N N . CYS B 1 143 ? -4.508 2.432 -15.047 1 97.5 143 CYS B N 1
ATOM 4314 C CA . CYS B 1 143 ? -5.535 2.184 -16.062 1 97.5 143 CYS B CA 1
ATOM 4315 C C . CYS B 1 143 ? -6.371 3.434 -16.297 1 97.5 143 CYS B C 1
ATOM 4317 O O . CYS B 1 143 ? -6.664 3.775 -17.453 1 97.5 143 CYS B O 1
ATOM 4319 N N . ARG B 1 144 ? -6.73 4.094 -15.258 1 96.31 144 ARG B N 1
ATOM 4320 C CA . ARG B 1 144 ? -7.547 5.293 -15.398 1 96.31 144 ARG B CA 1
ATOM 4321 C C . ARG B 1 144 ? -6.789 6.395 -16.125 1 96.31 144 ARG B C 1
ATOM 4323 O O . ARG B 1 144 ? -7.352 7.086 -16.969 1 96.31 144 ARG B O 1
ATOM 4330 N N . GLY B 1 145 ? -5.51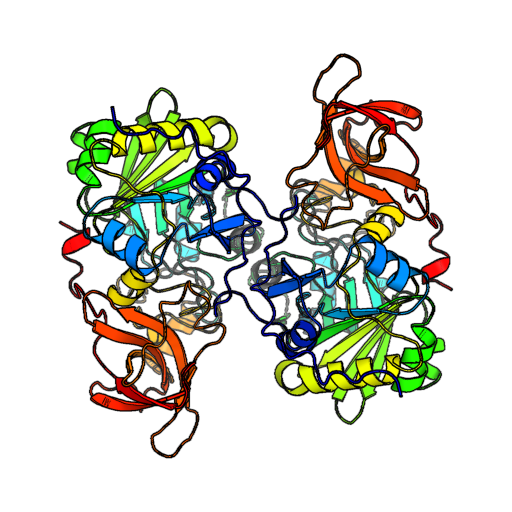2 6.594 -15.766 1 95.88 145 GLY B N 1
ATOM 4331 C CA . GLY B 1 145 ? -4.691 7.562 -16.469 1 95.88 145 GLY B CA 1
ATOM 4332 C C . GLY B 1 145 ? -4.578 7.281 -17.953 1 95.88 145 GLY B C 1
ATOM 4333 O O . GLY B 1 145 ? -4.691 8.195 -18.781 1 95.88 145 GLY B O 1
ATOM 4334 N N . LEU B 1 146 ? -4.422 6.035 -18.281 1 96.12 146 LEU B N 1
ATOM 4335 C CA . LEU B 1 146 ? -4.316 5.621 -19.672 1 96.12 146 LEU B CA 1
ATOM 4336 C C . LEU B 1 146 ? -5.633 5.848 -20.406 1 96.12 146 LEU B C 1
ATOM 4338 O O . LEU B 1 146 ? -5.641 6.242 -21.578 1 96.12 146 LEU B O 1
ATOM 4342 N N . ALA B 1 147 ? -6.727 5.605 -19.75 1 95.88 147 ALA B N 1
ATOM 4343 C CA . ALA B 1 147 ? -8.047 5.676 -20.359 1 95.88 147 ALA B CA 1
ATOM 4344 C C . ALA B 1 147 ? -8.43 7.117 -20.688 1 95.88 147 ALA B C 1
ATOM 4346 O O . ALA B 1 147 ? -9.07 7.383 -21.703 1 95.88 147 ALA B O 1
ATOM 4347 N N . LEU B 1 148 ? -8.258 8.148 -19.844 1 91 148 LEU B N 1
ATOM 4348 C CA . LEU B 1 148 ? -8.727 9.523 -19.906 1 91 148 LEU B CA 1
ATOM 4349 C C . LEU B 1 148 ? -8.391 10.141 -21.266 1 91 148 LEU B C 1
ATOM 4351 O O . LEU B 1 148 ? -9.211 10.844 -21.859 1 91 148 LEU B O 1
ATOM 4355 N N . HIS B 1 149 ? -7.277 9.883 -21.984 1 82.81 149 HIS B N 1
ATOM 4356 C CA . HIS B 1 149 ? -6.973 10.516 -23.266 1 82.81 149 HIS B CA 1
ATOM 4357 C C . HIS B 1 149 ? -6.656 9.469 -24.328 1 82.81 149 HIS B C 1
ATOM 4359 O O . HIS B 1 149 ? -5.953 9.758 -25.297 1 82.81 149 HIS B O 1
ATOM 4365 N N . SER B 1 150 ? -7.297 8.359 -24.094 1 90 150 SER B N 1
ATOM 4366 C CA . SER B 1 150 ? -7.023 7.273 -25.031 1 90 150 SER B CA 1
ATOM 4367 C C . SER B 1 150 ? -7.961 7.332 -26.234 1 90 150 SER B C 1
ATOM 4369 O O . SER B 1 150 ? -7.688 6.723 -27.266 1 90 150 SER B O 1
ATOM 4371 N N . GLY B 1 151 ? -9.109 8.008 -26.094 1 91.62 151 GLY B N 1
ATOM 4372 C CA . GLY B 1 151 ? -10.156 8.008 -27.109 1 91.62 151 GLY B CA 1
ATOM 4373 C C . GLY B 1 151 ? -11.008 6.75 -27.094 1 91.62 151 GLY B C 1
ATOM 4374 O O . GLY B 1 151 ? -11.906 6.594 -27.922 1 91.62 151 GLY B O 1
ATOM 4375 N N . LEU B 1 152 ? -10.727 5.848 -26.156 1 95.5 152 LEU B N 1
ATOM 4376 C CA . LEU B 1 152 ? -11.469 4.59 -26.062 1 95.5 152 LEU B CA 1
ATOM 4377 C C . LEU B 1 152 ? -12.664 4.73 -25.125 1 95.5 152 LEU B C 1
ATOM 4379 O O . LEU B 1 152 ? -12.578 5.41 -24.094 1 95.5 152 LEU B O 1
ATOM 4383 N N . ASP B 1 153 ? -13.773 4.117 -25.516 1 97.88 153 ASP B N 1
ATOM 4384 C CA . ASP B 1 153 ? -14.953 4.039 -24.656 1 97.88 153 ASP B CA 1
ATOM 4385 C C . ASP B 1 153 ? -14.852 2.871 -23.688 1 97.88 153 ASP B C 1
ATOM 4387 O O . ASP B 1 153 ? -15.32 1.768 -23.969 1 97.88 153 ASP B O 1
ATOM 4391 N N . VAL B 1 154 ? -14.266 3.127 -22.562 1 98.19 154 VAL B N 1
ATOM 4392 C CA . VAL B 1 154 ? -14.008 2.096 -21.578 1 98.19 154 VAL B CA 1
ATOM 4393 C C . VAL B 1 154 ? -14.258 2.652 -20.172 1 98.19 154 VAL B C 1
ATOM 4395 O O . VAL B 1 154 ? -14.031 3.84 -19.922 1 98.19 154 VAL B O 1
ATOM 4398 N N . THR B 1 155 ? -14.781 1.867 -19.297 1 97.88 155 THR B N 1
ATOM 4399 C CA . THR B 1 155 ? -14.961 2.182 -17.875 1 97.88 155 THR B CA 1
ATOM 4400 C C . THR B 1 155 ? -14.023 1.344 -17.016 1 97.88 155 THR B C 1
ATOM 4402 O O . THR B 1 155 ? -13.953 0.122 -17.172 1 97.88 155 THR B O 1
ATOM 4405 N N . ILE B 1 156 ? -13.281 2.033 -16.188 1 97.88 156 ILE B N 1
ATOM 4406 C CA . ILE B 1 156 ? -12.352 1.392 -15.266 1 97.88 156 ILE B CA 1
ATOM 4407 C C . ILE B 1 156 ? -12.82 1.615 -13.828 1 97.88 156 ILE B C 1
ATOM 4409 O O . ILE B 1 156 ? -12.906 2.756 -13.359 1 97.88 156 ILE B O 1
ATOM 4413 N N . GLN B 1 157 ? -13.047 0.565 -13.102 1 96.94 157 GLN B N 1
ATOM 4414 C CA . GLN B 1 157 ? -13.492 0.745 -11.727 1 96.94 157 GLN B CA 1
ATOM 4415 C C . GLN B 1 157 ? -13.086 -0.443 -10.859 1 96.94 157 GLN B C 1
ATOM 4417 O O . GLN B 1 157 ? -12.914 -1.555 -11.359 1 96.94 157 GLN B O 1
ATOM 4422 N N . GLU B 1 158 ? -12.836 -0.171 -9.617 1 96.75 158 GLU B N 1
ATOM 4423 C CA . GLU B 1 158 ? -12.781 -1.244 -8.625 1 96.75 158 GLU B CA 1
ATOM 4424 C C . GLU B 1 158 ? -14.18 -1.743 -8.273 1 96.75 158 GLU B C 1
ATOM 4426 O O . GLU B 1 158 ? -15.023 -0.968 -7.824 1 96.75 158 GLU B O 1
ATOM 4431 N N . VAL B 1 159 ? -14.445 -3.016 -8.492 1 98.38 159 VAL B N 1
ATOM 4432 C CA . VAL B 1 159 ? -15.789 -3.523 -8.242 1 98.38 159 VAL B CA 1
ATOM 4433 C C . VAL B 1 159 ? -15.82 -4.262 -6.902 1 98.38 159 VAL B C 1
ATOM 4435 O O . VAL B 1 159 ? -14.789 -4.723 -6.418 1 98.38 159 VAL B O 1
ATOM 4438 N N . ASP B 1 160 ? -17.016 -4.344 -6.281 1 98.69 160 ASP B N 1
ATOM 4439 C CA . ASP B 1 160 ? -17.219 -5.016 -5 1 98.69 160 ASP B CA 1
ATOM 4440 C C . ASP B 1 160 ? -17.219 -6.531 -5.172 1 98.69 160 ASP B C 1
ATOM 4442 O O . ASP B 1 160 ? -18.25 -7.176 -4.988 1 98.69 160 ASP B O 1
ATOM 4446 N N . VAL B 1 161 ? -16.109 -7.047 -5.512 1 98.88 161 VAL B N 1
ATOM 4447 C CA . VAL B 1 161 ? -15.844 -8.469 -5.699 1 98.88 161 VAL B CA 1
ATOM 4448 C C . VAL B 1 161 ? -14.555 -8.852 -4.969 1 98.88 161 VAL B C 1
ATOM 4450 O O . VAL B 1 161 ? -13.547 -8.148 -5.066 1 98.88 161 VAL B O 1
ATOM 4453 N N . ALA B 1 162 ? -14.594 -9.891 -4.203 1 98.88 162 ALA B N 1
ATOM 4454 C CA . ALA B 1 162 ? -13.414 -10.32 -3.457 1 98.88 162 ALA B CA 1
ATOM 4455 C C . ALA B 1 162 ? -13.281 -11.844 -3.475 1 98.88 162 ALA B C 1
ATOM 4457 O O . ALA B 1 162 ? -14.273 -12.562 -3.342 1 98.88 162 ALA B O 1
ATOM 4458 N N . PRO B 1 163 ? -12.086 -12.336 -3.666 1 98.88 163 PRO B N 1
ATOM 4459 C CA . PRO B 1 163 ? -11.883 -13.781 -3.693 1 98.88 163 PRO B CA 1
ATOM 4460 C C . PRO B 1 163 ? -11.508 -14.352 -2.326 1 98.88 163 PRO B C 1
ATOM 4462 O O . PRO B 1 163 ? -10.922 -13.648 -1.501 1 98.88 163 PRO B O 1
ATOM 4465 N N . VAL B 1 164 ? -11.883 -15.586 -2.062 1 98.94 164 VAL B N 1
ATOM 4466 C CA . VAL B 1 164 ? -11.18 -16.5 -1.168 1 98.94 164 VAL B CA 1
ATOM 4467 C C . VAL B 1 164 ? -10.484 -17.578 -1.982 1 98.94 164 VAL B C 1
ATOM 4469 O O . VAL B 1 164 ? -10.828 -17.812 -3.146 1 98.94 164 VAL B O 1
ATOM 4472 N N . GLN B 1 165 ? -9.516 -18.219 -1.452 1 98.88 165 GLN B N 1
ATOM 4473 C CA . GLN B 1 165 ? -8.875 -19.344 -2.123 1 98.88 165 GLN B CA 1
ATOM 4474 C C . GLN B 1 165 ? -9.078 -20.641 -1.336 1 98.88 165 GLN B C 1
ATOM 4476 O O . GLN B 1 165 ? -8.953 -20.641 -0.109 1 98.88 165 GLN B O 1
ATOM 4481 N N . VAL B 1 166 ? -9.445 -21.609 -1.979 1 98.94 166 VAL B N 1
ATOM 4482 C CA . VAL B 1 166 ? -9.469 -22.984 -1.499 1 98.94 166 VAL B CA 1
ATOM 4483 C C . VAL B 1 166 ? -8.375 -23.797 -2.191 1 98.94 166 VAL B C 1
ATOM 4485 O O . VAL B 1 166 ? -8.477 -24.094 -3.381 1 98.94 166 VAL B O 1
ATOM 4488 N N . GLN B 1 167 ? -7.359 -24.188 -1.497 1 98.88 167 GLN B N 1
ATOM 4489 C CA . GLN B 1 167 ? -6.145 -24.734 -2.088 1 98.88 167 GLN B CA 1
ATOM 4490 C C . GLN B 1 167 ? -5.727 -26.016 -1.388 1 98.88 167 GLN B C 1
ATOM 4492 O O . GLN B 1 167 ? -5.809 -26.125 -0.162 1 98.88 167 GLN B O 1
ATOM 4497 N N . GLY B 1 168 ? -5.258 -26.969 -2.08 1 98.75 168 GLY B N 1
ATOM 4498 C CA . GLY B 1 168 ? -4.781 -28.234 -1.583 1 98.75 168 GLY B CA 1
ATOM 4499 C C . GLY B 1 168 ? -5.395 -29.422 -2.303 1 98.75 168 GLY B C 1
ATOM 4500 O O . GLY B 1 168 ? -6.375 -29.281 -3.035 1 98.75 168 GLY B O 1
ATOM 4501 N N . PRO B 1 169 ? -4.867 -30.594 -2.131 1 98.31 169 PRO B N 1
ATOM 4502 C CA . PRO B 1 169 ? -5.328 -31.781 -2.852 1 98.31 169 PRO B CA 1
ATOM 4503 C C . PRO B 1 169 ? -6.801 -32.094 -2.596 1 98.31 169 PRO B C 1
ATOM 4505 O O . PRO B 1 169 ? -7.469 -32.688 -3.449 1 98.31 169 PRO B O 1
ATOM 4508 N N . ALA B 1 170 ? -7.344 -31.656 -1.499 1 98.62 170 ALA B N 1
ATOM 4509 C CA . ALA B 1 170 ? -8.734 -31.953 -1.168 1 98.62 170 ALA B CA 1
ATOM 4510 C C . ALA B 1 170 ? -9.656 -30.812 -1.589 1 98.62 170 ALA B C 1
ATOM 4512 O O . ALA B 1 170 ? -10.844 -30.812 -1.251 1 98.62 170 ALA B O 1
ATOM 4513 N N . ALA B 1 171 ? -9.172 -29.859 -2.336 1 98.75 171 ALA B N 1
ATOM 4514 C CA . ALA B 1 171 ? -9.961 -28.703 -2.76 1 98.75 171 ALA B CA 1
ATOM 4515 C C . ALA B 1 171 ? -11.133 -29.141 -3.639 1 98.75 171 ALA B C 1
ATOM 4517 O O . ALA B 1 171 ? -12.242 -28.609 -3.514 1 98.75 171 ALA B O 1
ATOM 4518 N N . LYS B 1 172 ? -10.922 -30.094 -4.508 1 98.31 172 LYS B N 1
ATOM 4519 C CA . LYS B 1 172 ? -11.977 -30.578 -5.395 1 98.31 172 LYS B CA 1
ATOM 4520 C C . LYS B 1 172 ? -13.188 -31.078 -4.602 1 98.31 172 LYS B C 1
ATOM 4522 O O . LYS B 1 172 ? -14.328 -30.75 -4.934 1 98.31 172 LYS B O 1
ATOM 4527 N N . ALA B 1 173 ? -12.883 -31.812 -3.582 1 98.69 173 ALA B N 1
ATOM 4528 C CA . ALA B 1 173 ? -13.961 -32.375 -2.77 1 98.69 173 ALA B CA 1
ATOM 4529 C C . ALA B 1 173 ? -14.781 -31.266 -2.109 1 98.69 173 ALA B C 1
ATOM 4531 O O . ALA B 1 173 ? -16.016 -31.312 -2.1 1 98.69 173 ALA B O 1
ATOM 4532 N N . VAL B 1 174 ? -14.102 -30.25 -1.586 1 98.88 174 VAL B N 1
ATOM 4533 C CA . VAL B 1 174 ? -14.773 -29.125 -0.942 1 98.88 174 VAL B CA 1
ATOM 4534 C C . VAL B 1 174 ? -15.633 -28.391 -1.965 1 98.88 174 VAL B C 1
ATOM 4536 O O . VAL B 1 174 ? -16.781 -28.016 -1.677 1 98.88 174 VAL B O 1
ATOM 4539 N N . MET B 1 175 ? -15.109 -28.188 -3.162 1 98.81 175 MET B N 1
ATOM 4540 C CA . MET B 1 175 ? -15.812 -27.422 -4.184 1 98.81 175 MET B CA 1
ATOM 4541 C C . MET B 1 175 ? -17.031 -28.188 -4.691 1 98.81 175 MET B C 1
ATOM 4543 O O . MET B 1 175 ? -18.047 -27.578 -5.027 1 98.81 175 MET B O 1
ATOM 4547 N N . VAL B 1 176 ? -16.906 -29.5 -4.785 1 98.62 176 VAL B N 1
ATOM 4548 C CA . VAL B 1 176 ? -18.062 -30.312 -5.156 1 98.62 176 VAL B CA 1
ATOM 4549 C C . VAL B 1 176 ? -19.156 -30.172 -4.102 1 98.62 176 VAL B C 1
ATOM 4551 O O . VAL B 1 176 ? -20.328 -30.031 -4.438 1 98.62 176 VAL B O 1
ATOM 4554 N N . ASP B 1 177 ? -18.766 -30.188 -2.85 1 98.62 177 ASP B N 1
ATOM 4555 C CA . ASP B 1 177 ? -19.719 -30.031 -1.765 1 98.62 177 ASP B CA 1
ATOM 4556 C C . ASP B 1 177 ? -20.438 -28.672 -1.858 1 98.62 177 ASP B C 1
ATOM 4558 O O . ASP B 1 177 ? -21.609 -28.562 -1.498 1 98.62 177 ASP B O 1
ATOM 4562 N N . LEU B 1 178 ? -19.781 -27.688 -2.348 1 98.75 178 LEU B N 1
ATOM 4563 C CA . LEU B 1 178 ? -20.312 -26.344 -2.389 1 98.75 178 LEU B CA 1
ATOM 4564 C C . LEU B 1 178 ? -21.141 -26.125 -3.656 1 98.75 178 LEU B C 1
ATOM 4566 O O . LEU B 1 178 ? -22.188 -25.469 -3.619 1 98.75 178 LEU B O 1
ATOM 4570 N N . PHE B 1 179 ? -20.641 -26.703 -4.805 1 98.44 179 PHE B N 1
ATOM 4571 C CA . PHE B 1 179 ? -21.188 -26.25 -6.078 1 98.44 179 PHE B CA 1
ATOM 4572 C C . PHE B 1 179 ? -21.625 -27.422 -6.934 1 98.44 179 PHE B C 1
ATOM 4574 O O . PHE B 1 179 ? -22.156 -27.25 -8.031 1 98.44 179 PHE B O 1
ATOM 4581 N N . GLY B 1 180 ? -21.375 -28.641 -6.523 1 97.81 180 GLY B N 1
ATOM 4582 C CA . GLY B 1 180 ? -21.719 -29.828 -7.289 1 97.81 180 GLY B CA 1
ATOM 4583 C C . GLY B 1 180 ? -20.609 -30.281 -8.211 1 97.81 180 GLY B C 1
ATOM 4584 O O . GLY B 1 180 ? -19.562 -29.625 -8.312 1 97.81 180 GLY B O 1
ATOM 4585 N N . GLU B 1 181 ? -20.766 -31.297 -8.961 1 97.31 181 GLU B N 1
ATOM 4586 C CA . GLU B 1 181 ? -19.75 -32 -9.727 1 97.31 181 GLU B CA 1
ATOM 4587 C C . GLU B 1 181 ? -19.344 -31.203 -10.961 1 97.31 181 GLU B C 1
ATOM 4589 O O . GLU B 1 181 ? -18.297 -31.453 -11.555 1 97.31 181 GLU B O 1
ATOM 4594 N N . ALA B 1 182 ? -20.156 -30.25 -11.312 1 95.19 182 ALA B N 1
ATOM 4595 C CA . ALA B 1 182 ? -19.859 -29.469 -12.508 1 95.19 182 ALA B CA 1
ATOM 4596 C C . ALA B 1 182 ? -18.516 -28.766 -12.383 1 95.19 182 ALA B C 1
ATOM 4598 O O . ALA B 1 182 ? -17.844 -28.516 -13.391 1 95.19 182 ALA B O 1
ATOM 4599 N N . VAL B 1 183 ? -18.016 -28.5 -11.18 1 96.12 183 VAL B N 1
ATOM 4600 C CA . VAL B 1 183 ? -16.766 -27.766 -10.961 1 96.12 183 VAL B CA 1
ATOM 4601 C C . VAL B 1 183 ? -15.586 -28.625 -11.406 1 96.12 183 VAL B C 1
ATOM 4603 O O . VAL B 1 183 ? -14.523 -28.094 -11.75 1 96.12 183 VAL B O 1
ATOM 4606 N N . LEU B 1 184 ? -15.781 -29.891 -11.406 1 96.12 184 LEU B N 1
ATOM 4607 C CA . LEU B 1 184 ? -14.695 -30.812 -11.75 1 96.12 184 LEU B CA 1
ATOM 4608 C C . LEU B 1 184 ? -14.359 -30.734 -13.234 1 96.12 184 LEU B C 1
ATOM 4610 O O . LEU B 1 184 ? -13.273 -31.125 -13.656 1 96.12 184 LEU B O 1
ATOM 4614 N N . ALA B 1 185 ? -15.305 -30.219 -14.039 1 95.44 185 ALA B N 1
ATOM 4615 C CA . ALA B 1 185 ? -15.117 -30.156 -15.492 1 95.44 185 ALA B CA 1
ATOM 4616 C C . ALA B 1 185 ? -14.344 -28.891 -15.883 1 95.44 185 ALA B C 1
ATOM 4618 O O . ALA B 1 185 ? -13.859 -28.781 -17.016 1 95.44 185 ALA B O 1
ATOM 4619 N N . MET B 1 186 ? -14.195 -28 -14.992 1 96.44 186 MET B N 1
ATOM 4620 C CA . MET B 1 186 ? -13.508 -26.75 -15.289 1 96.44 186 MET B CA 1
ATOM 4621 C C . MET B 1 186 ? -12.008 -26.984 -15.484 1 96.44 186 MET B C 1
ATOM 4623 O O . MET B 1 186 ? -11.328 -27.453 -14.578 1 96.44 186 MET B O 1
ATOM 4627 N N . PRO B 1 187 ? -11.477 -26.703 -16.672 1 97 187 PRO B N 1
ATOM 4628 C CA . PRO B 1 187 ? -10.031 -26.828 -16.875 1 97 187 PRO B CA 1
ATOM 4629 C C . PRO B 1 187 ? -9.227 -25.797 -16.094 1 97 187 PRO B C 1
ATOM 4631 O O . PRO B 1 187 ? -9.781 -24.797 -15.633 1 97 187 PRO B O 1
ATOM 4634 N N . TYR B 1 188 ? -7.969 -26.156 -15.945 1 97.19 188 TYR B N 1
ATOM 4635 C CA . TYR B 1 188 ? -7.023 -25.219 -15.352 1 97.19 188 TYR B CA 1
ATOM 4636 C C . TYR B 1 188 ? -7.074 -23.875 -16.047 1 97.19 188 TYR B C 1
ATOM 4638 O O . TYR B 1 188 ? -7.078 -23.812 -17.281 1 97.19 188 TYR B O 1
ATOM 4646 N N . TYR B 1 189 ? -7.297 -22.703 -15.297 1 98.12 189 TYR B N 1
ATOM 4647 C CA . TYR B 1 189 ? -7.391 -21.312 -15.742 1 98.12 189 TYR B CA 1
ATOM 4648 C C . TYR B 1 189 ? -8.68 -21.078 -16.516 1 98.12 189 TYR B C 1
ATOM 4650 O O . TYR B 1 189 ? -8.695 -20.344 -17.5 1 98.12 189 TYR B O 1
ATOM 4658 N N . HIS B 1 190 ? -9.695 -21.688 -16.141 1 98.56 190 HIS B N 1
ATOM 4659 C CA . HIS B 1 190 ? -11.055 -21.375 -16.562 1 98.56 190 HIS B CA 1
ATOM 4660 C C . HIS B 1 190 ? -11.914 -20.938 -15.391 1 98.56 190 HIS B C 1
ATOM 4662 O O . HIS B 1 190 ? -11.531 -21.125 -14.234 1 98.56 190 HIS B O 1
ATOM 4668 N N . LEU B 1 191 ? -13 -20.312 -15.719 1 98.69 191 LEU B N 1
ATOM 4669 C CA . LEU B 1 191 ? -13.914 -19.844 -14.68 1 98.69 191 LEU B CA 1
ATOM 4670 C C . LEU B 1 191 ? -15.359 -20.188 -15.031 1 98.69 191 LEU B C 1
ATOM 4672 O O . LEU B 1 191 ? -15.664 -20.484 -16.188 1 98.69 191 LEU B O 1
ATOM 4676 N N . MET B 1 192 ? -16.219 -20.219 -14.078 1 97.75 192 MET B N 1
ATOM 4677 C CA . MET B 1 192 ? -17.672 -20.328 -14.266 1 97.75 192 MET B CA 1
ATOM 4678 C C . MET B 1 192 ? -18.422 -19.484 -13.25 1 97.75 192 MET B C 1
ATOM 4680 O O . MET B 1 192 ? -17.922 -19.219 -12.156 1 97.75 192 MET B O 1
ATOM 4684 N N . GLU B 1 193 ? -19.516 -19.047 -13.648 1 97.81 193 GLU B N 1
ATOM 4685 C CA . GLU B 1 193 ? -20.406 -18.344 -12.727 1 97.81 193 GLU B CA 1
ATOM 4686 C C . GLU B 1 193 ? -21.312 -19.312 -11.984 1 97.81 193 GLU B C 1
ATOM 4688 O O . GLU B 1 193 ? -21.688 -20.359 -12.523 1 97.81 193 GLU B O 1
ATOM 4693 N N . SER B 1 194 ? -21.594 -19.016 -10.766 1 98.12 194 SER B N 1
ATOM 4694 C CA . SER B 1 194 ? -22.453 -19.859 -9.945 1 98.12 194 SER B CA 1
ATOM 4695 C C . SER B 1 194 ? -23.141 -19.062 -8.844 1 98.12 194 SER B C 1
ATOM 4697 O O . SER B 1 194 ? -23 -17.828 -8.789 1 98.12 194 SER B O 1
ATOM 4699 N N . GLU B 1 195 ? -23.969 -19.688 -8.188 1 98.12 195 GLU B N 1
ATOM 4700 C CA . GLU B 1 195 ? -24.672 -19.141 -7.023 1 98.12 195 GLU B CA 1
ATOM 4701 C C . GLU B 1 195 ? -24.531 -20.078 -5.824 1 98.12 195 GLU B C 1
ATOM 4703 O O . GLU B 1 195 ? -24.641 -21.297 -5.961 1 98.12 195 GLU B O 1
ATOM 4708 N N . LEU B 1 196 ? -24.266 -19.562 -4.715 1 98.31 196 LEU B N 1
ATOM 4709 C CA . LEU B 1 196 ? -24.172 -20.297 -3.457 1 98.31 196 LEU B CA 1
ATOM 4710 C C . LEU B 1 196 ? -25.047 -19.656 -2.391 1 98.31 196 LEU B C 1
ATOM 4712 O O . LEU B 1 196 ? -24.734 -18.578 -1.886 1 98.31 196 LEU B O 1
ATOM 4716 N N . ASP B 1 197 ? -26.172 -20.281 -2.018 1 97.94 197 ASP B N 1
ATOM 4717 C CA . ASP B 1 197 ? -27.094 -19.797 -0.998 1 97.94 197 ASP B CA 1
ATOM 4718 C C . ASP B 1 197 ? -27.516 -18.359 -1.298 1 97.94 197 ASP B C 1
ATOM 4720 O O . ASP B 1 197 ? -27.5 -17.5 -0.415 1 97.94 197 ASP B O 1
ATOM 4724 N N . GLY B 1 198 ? -27.75 -18.031 -2.473 1 98.25 198 GLY B N 1
ATOM 4725 C CA . GLY B 1 198 ? -28.234 -16.734 -2.883 1 98.25 198 GLY B CA 1
ATOM 4726 C C . GLY B 1 198 ? -27.109 -15.742 -3.16 1 98.25 198 GLY B C 1
ATOM 4727 O O . GLY B 1 198 ? -27.359 -14.625 -3.609 1 98.25 198 GLY B O 1
ATOM 4728 N N . MET B 1 199 ? -25.859 -16.109 -2.939 1 98.81 199 MET B N 1
ATOM 4729 C CA . MET B 1 199 ? -24.703 -15.273 -3.217 1 98.81 199 MET B CA 1
ATOM 4730 C C . MET B 1 199 ? -24.172 -15.516 -4.625 1 98.81 199 MET B C 1
ATOM 4732 O O . MET B 1 199 ? -23.938 -16.672 -5.012 1 98.81 199 MET B O 1
ATOM 4736 N N . SER B 1 200 ? -24.031 -14.469 -5.379 1 98.88 200 SER B N 1
ATOM 4737 C CA . SER B 1 200 ? -23.469 -14.57 -6.723 1 98.88 200 SER B CA 1
ATOM 4738 C C . SER B 1 200 ? -21.953 -14.664 -6.684 1 98.88 200 SER B C 1
ATOM 4740 O O . SER B 1 200 ? -21.281 -13.828 -6.074 1 98.88 200 SER B O 1
ATOM 4742 N N . VAL B 1 201 ? -21.422 -15.734 -7.355 1 98.88 201 VAL B N 1
ATOM 4743 C CA . VAL B 1 201 ? -19.984 -15.93 -7.301 1 98.88 201 VAL B CA 1
ATOM 4744 C C . VAL B 1 201 ? -19.453 -16.281 -8.695 1 98.88 201 VAL B C 1
ATOM 4746 O O . VAL B 1 201 ? -20.203 -16.75 -9.547 1 98.88 201 VAL B O 1
ATOM 4749 N N . VAL B 1 202 ? -18.234 -15.914 -8.945 1 98.88 202 VAL B N 1
ATOM 4750 C CA . VAL B 1 202 ? -17.406 -16.453 -10.023 1 98.88 202 VAL B CA 1
ATOM 4751 C C . VAL B 1 202 ? -16.344 -17.375 -9.461 1 98.88 202 VAL B C 1
ATOM 4753 O O . VAL B 1 202 ? -15.641 -17.016 -8.508 1 98.88 202 VAL B O 1
ATOM 4756 N N . ILE B 1 203 ? -16.281 -18.578 -9.961 1 98.81 203 ILE B N 1
ATOM 4757 C CA . ILE B 1 203 ? -15.312 -19.578 -9.516 1 98.81 203 ILE B CA 1
ATOM 4758 C C . ILE B 1 203 ? -14.242 -19.781 -10.586 1 98.81 203 ILE B C 1
ATOM 4760 O O . ILE B 1 203 ? -14.562 -19.922 -11.773 1 98.81 203 ILE B O 1
ATOM 4764 N N . SER B 1 204 ? -13.039 -19.734 -10.219 1 98.81 204 SER B N 1
ATOM 4765 C CA . SER B 1 204 ? -11.961 -20.062 -11.148 1 98.81 204 SER B CA 1
ATOM 4766 C C . SER B 1 204 ? -11.094 -21.203 -10.609 1 98.81 204 SER B C 1
ATOM 4768 O O . SER B 1 204 ? -10.961 -21.375 -9.391 1 98.81 204 SER B O 1
ATOM 4770 N N . ARG B 1 205 ? -10.609 -22.016 -11.523 1 98.62 205 ARG B N 1
ATOM 4771 C CA . ARG B 1 205 ? -9.602 -23.016 -11.148 1 98.62 205 ARG B CA 1
ATOM 4772 C C . ARG B 1 205 ? -8.203 -22.422 -11.25 1 98.62 205 ARG B C 1
ATOM 4774 O O . ARG B 1 205 ? -7.473 -22.703 -12.203 1 98.62 205 ARG B O 1
ATOM 4781 N N . THR B 1 206 ? -7.879 -21.594 -10.352 1 97.75 206 THR B N 1
ATOM 4782 C CA . THR B 1 206 ? -6.621 -20.875 -10.203 1 97.75 206 THR B CA 1
ATOM 4783 C C . THR B 1 206 ? -6.207 -20.797 -8.742 1 97.75 206 THR B C 1
ATOM 4785 O O . THR B 1 206 ? -6.953 -21.219 -7.855 1 97.75 206 THR B O 1
ATOM 4788 N N . GLY B 1 207 ? -5.031 -20.328 -8.516 1 96.25 207 GLY B N 1
ATOM 4789 C CA . GLY B 1 207 ? -4.516 -20.125 -7.172 1 96.25 207 GLY B CA 1
ATOM 4790 C C . GLY B 1 207 ? -3.043 -19.766 -7.141 1 96.25 207 GLY B C 1
ATOM 4791 O O . GLY B 1 207 ? -2.355 -19.859 -8.156 1 96.25 207 GLY B O 1
ATOM 4792 N N . TYR B 1 208 ? -2.6 -19.406 -5.984 1 97.31 208 TYR B N 1
ATOM 4793 C CA . TYR B 1 208 ? -1.224 -18.984 -5.773 1 97.31 208 TYR B CA 1
ATOM 4794 C C . TYR B 1 208 ? -0.457 -19.984 -4.926 1 97.31 208 TYR B C 1
ATOM 4796 O O . TYR B 1 208 ? 0.192 -19.609 -3.943 1 97.31 208 TYR B O 1
ATOM 4804 N N . SER B 1 209 ? -0.551 -21.266 -5.176 1 96.81 209 SER B N 1
ATOM 4805 C CA . SER B 1 209 ? 0.071 -22.25 -4.301 1 96.81 209 SER B CA 1
ATOM 4806 C C . SER B 1 209 ? 0.888 -23.266 -5.105 1 96.81 209 SER B C 1
ATOM 4808 O O . SER B 1 209 ? 1.82 -23.875 -4.578 1 96.81 209 SER B O 1
ATOM 4810 N N . GLY B 1 210 ? 0.531 -23.5 -6.312 1 96.19 210 GLY B N 1
ATOM 4811 C CA . GLY B 1 210 ? 1.105 -24.609 -7.07 1 96.19 210 GLY B CA 1
ATOM 4812 C C . GLY B 1 210 ? 0.412 -25.938 -6.82 1 96.19 210 GLY B C 1
ATOM 4813 O O . GLY B 1 210 ? 0.753 -26.938 -7.438 1 96.19 210 GLY B O 1
ATOM 4814 N N . GLU B 1 211 ? -0.596 -25.953 -5.961 1 98.06 211 GLU B N 1
ATOM 4815 C CA . GLU B 1 211 ? -1.442 -27.125 -5.715 1 98.06 211 GLU B CA 1
ATOM 4816 C C . GLU B 1 211 ? -2.756 -27.016 -6.484 1 98.06 211 GLU B C 1
ATOM 4818 O O . GLU B 1 211 ? -3.014 -26.016 -7.156 1 98.06 211 GLU B O 1
ATOM 4823 N N . ILE B 1 212 ? -3.559 -28.109 -6.402 1 97.25 212 ILE B N 1
ATOM 4824 C CA . ILE B 1 212 ? -4.93 -27.984 -6.879 1 97.25 212 ILE B CA 1
ATOM 4825 C C . ILE B 1 212 ? -5.648 -26.875 -6.102 1 97.25 212 ILE B C 1
ATOM 4827 O O . ILE B 1 212 ? -5.512 -26.797 -4.879 1 97.25 212 ILE B O 1
ATOM 4831 N N . GLY B 1 213 ? -6.359 -26.062 -6.875 1 97.81 213 GLY B N 1
ATOM 4832 C CA . GLY B 1 213 ? -7 -25 -6.125 1 97.81 213 GLY B CA 1
ATOM 4833 C C . GLY B 1 213 ? -8.039 -24.234 -6.934 1 97.81 213 GLY B C 1
ATOM 4834 O O . GLY B 1 213 ? -8.086 -24.359 -8.156 1 97.81 213 GLY B O 1
ATOM 4835 N N . TYR B 1 214 ? -8.836 -23.547 -6.219 1 98.81 214 TYR B N 1
ATOM 4836 C CA . TYR B 1 214 ? -9.898 -22.703 -6.754 1 98.81 214 TYR B CA 1
ATOM 4837 C C . TYR B 1 214 ? -9.93 -21.344 -6.055 1 98.81 214 TYR B C 1
ATOM 4839 O O . TYR B 1 214 ? -9.5 -21.234 -4.906 1 98.81 214 TYR B O 1
ATOM 4847 N N . GLU B 1 215 ? -10.352 -20.391 -6.734 1 98.88 215 GLU B N 1
ATOM 4848 C CA . GLU B 1 215 ? -10.734 -19.109 -6.156 1 98.88 215 GLU B CA 1
ATOM 4849 C C . GLU B 1 215 ? -12.234 -18.844 -6.328 1 98.88 215 GLU B C 1
ATOM 4851 O O . GLU B 1 215 ? -12.805 -19.172 -7.371 1 98.88 215 GLU B O 1
ATOM 4856 N N . ILE B 1 216 ? -12.828 -18.375 -5.285 1 98.94 216 ILE B N 1
ATOM 4857 C CA . ILE B 1 216 ? -14.242 -18 -5.312 1 98.94 216 ILE B CA 1
ATOM 4858 C C . ILE B 1 216 ? -14.367 -16.484 -5.18 1 98.94 216 ILE B C 1
ATOM 4860 O O . ILE B 1 216 ? -14.156 -15.93 -4.102 1 98.94 216 ILE B O 1
ATOM 4864 N N . TYR B 1 217 ? -14.703 -15.867 -6.277 1 98.94 217 TYR B N 1
ATOM 4865 C CA . TYR B 1 217 ? -14.922 -14.422 -6.312 1 98.94 217 TYR B CA 1
ATOM 4866 C C . TYR B 1 217 ? -16.359 -14.078 -5.938 1 98.94 217 TYR B C 1
ATOM 4868 O O . TYR B 1 217 ? -17.297 -14.383 -6.688 1 98.94 217 TYR B O 1
ATOM 4876 N N . LEU B 1 218 ? -16.5 -13.43 -4.844 1 98.94 218 LEU B N 1
ATOM 4877 C CA . LEU B 1 218 ? -17.828 -13.109 -4.316 1 98.94 218 LEU B CA 1
ATOM 4878 C C . LEU B 1 218 ? -18.281 -11.734 -4.789 1 98.94 218 LEU B C 1
ATOM 4880 O O . LEU B 1 218 ? -17.625 -10.727 -4.496 1 98.94 218 LEU B O 1
ATOM 4884 N N . ARG B 1 219 ? -19.328 -11.688 -5.605 1 98.88 219 ARG B N 1
ATOM 4885 C CA . ARG B 1 219 ? -19.969 -10.414 -5.891 1 98.88 219 ARG B CA 1
ATOM 4886 C C . ARG B 1 219 ? -20.719 -9.891 -4.664 1 98.88 219 ARG B C 1
ATOM 4888 O O . ARG B 1 219 ? -21.172 -10.672 -3.834 1 98.88 219 ARG B O 1
ATOM 4895 N N . ASP B 1 220 ? -20.844 -8.531 -4.547 1 98.69 220 ASP B N 1
ATOM 4896 C CA . ASP B 1 220 ? -21.422 -7.891 -3.365 1 98.69 220 ASP B CA 1
ATOM 4897 C C . ASP B 1 220 ? -20.75 -8.383 -2.09 1 98.69 220 ASP B C 1
ATOM 4899 O O . ASP B 1 220 ? -21.422 -8.766 -1.129 1 98.69 220 ASP B O 1
ATOM 4903 N N . ALA B 1 221 ? -19.453 -8.414 -2.146 1 98.88 221 ALA B N 1
ATOM 4904 C CA . ALA B 1 221 ? -18.656 -9.031 -1.096 1 98.88 221 ALA B CA 1
ATOM 4905 C C . ALA B 1 221 ? -18.781 -8.258 0.216 1 98.88 221 ALA B C 1
ATOM 4907 O O . ALA B 1 221 ? -18.719 -8.852 1.297 1 98.88 221 ALA B O 1
ATOM 4908 N N . SER B 1 222 ? -18.922 -6.961 0.165 1 97.88 222 SER B N 1
ATOM 4909 C CA . SER B 1 222 ? -19.078 -6.141 1.363 1 97.88 222 SER B CA 1
ATOM 4910 C C . SER B 1 222 ? -20.312 -6.555 2.164 1 97.88 222 SER B C 1
ATOM 4912 O O . SER B 1 222 ? -20.328 -6.402 3.389 1 97.88 222 SER B O 1
ATOM 4914 N N . LEU B 1 223 ? -21.25 -7.137 1.468 1 98.12 223 LEU B N 1
ATOM 4915 C CA . LEU B 1 223 ? -22.5 -7.527 2.1 1 98.12 223 LEU B CA 1
ATOM 4916 C C . LEU B 1 223 ? -22.438 -8.977 2.578 1 98.12 223 LEU B C 1
ATOM 4918 O O . LEU B 1 223 ? -23.016 -9.32 3.609 1 98.12 223 LEU B O 1
ATOM 4922 N N . HIS B 1 224 ? -21.656 -9.781 1.82 1 98.75 224 HIS B N 1
ATOM 4923 C CA . HIS B 1 224 ? -21.844 -11.211 2.02 1 98.75 224 HIS B CA 1
ATOM 4924 C C . HIS B 1 224 ? -20.531 -11.875 2.449 1 98.75 224 HIS B C 1
ATOM 4926 O O . HIS B 1 224 ? -20.469 -13.102 2.549 1 98.75 224 HIS B O 1
ATOM 4932 N N . GLY B 1 225 ? -19.547 -11.133 2.721 1 98.81 225 GLY B N 1
ATOM 4933 C CA . GLY B 1 225 ? -18.219 -11.672 2.975 1 98.81 225 GLY B CA 1
ATOM 4934 C C . GLY B 1 225 ? -18.203 -12.703 4.086 1 98.81 225 GLY B C 1
ATOM 4935 O O . GLY B 1 225 ? -17.641 -13.797 3.918 1 98.81 225 GLY B O 1
ATOM 4936 N N . GLU B 1 226 ? -18.781 -12.438 5.219 1 98.38 226 GLU B N 1
ATOM 4937 C CA . GLU B 1 226 ? -18.797 -13.336 6.367 1 98.38 226 GLU B CA 1
ATOM 4938 C C . GLU B 1 226 ? -19.578 -14.609 6.062 1 98.38 226 GLU B C 1
ATOM 4940 O O . GLU B 1 226 ? -19.172 -15.703 6.453 1 98.38 226 GLU B O 1
ATOM 4945 N N . ALA B 1 227 ? -20.672 -14.398 5.367 1 98.75 227 ALA B N 1
ATOM 4946 C CA . ALA B 1 227 ? -21.5 -15.547 5.023 1 98.75 227 ALA B CA 1
ATOM 4947 C C . ALA B 1 227 ? -20.75 -16.516 4.117 1 98.75 227 ALA B C 1
ATOM 4949 O O . ALA B 1 227 ? -20.797 -17.734 4.328 1 98.75 227 ALA B O 1
ATOM 4950 N N . LEU B 1 228 ? -20.094 -15.992 3.113 1 98.94 228 LEU B N 1
ATOM 4951 C CA . LEU B 1 228 ? -19.344 -16.875 2.229 1 98.94 228 LEU B CA 1
ATOM 4952 C C . LEU B 1 228 ? -18.234 -17.594 2.994 1 98.94 228 LEU B C 1
ATOM 4954 O O . LEU B 1 228 ? -18.031 -18.797 2.814 1 98.94 228 LEU B O 1
ATOM 4958 N N . TRP B 1 229 ? -17.5 -16.859 3.801 1 98.94 229 TRP B N 1
ATOM 4959 C CA . TRP B 1 229 ? -16.406 -17.453 4.57 1 98.94 229 TRP B CA 1
ATOM 4960 C C . TRP B 1 229 ? -16.906 -18.641 5.383 1 98.94 229 TRP B C 1
ATOM 4962 O O . TRP B 1 229 ? -16.312 -19.719 5.34 1 98.94 229 TRP B O 1
ATOM 4972 N N . GLN B 1 230 ? -17.969 -18.438 6.094 1 98.69 230 GLN B N 1
ATOM 4973 C CA . GLN B 1 230 ? -18.531 -19.469 6.953 1 98.69 230 GLN B CA 1
ATOM 4974 C C . GLN B 1 230 ? -18.984 -20.688 6.137 1 98.69 230 GLN B C 1
ATOM 4976 O O . GLN B 1 230 ? -18.734 -21.828 6.523 1 98.69 230 GLN B O 1
ATOM 4981 N N . ARG B 1 231 ? -19.625 -20.406 5.059 1 98.81 231 ARG B N 1
ATOM 4982 C CA . ARG B 1 231 ? -20.125 -21.469 4.207 1 98.81 231 ARG B CA 1
ATOM 4983 C C . ARG B 1 231 ? -19 -22.328 3.676 1 98.81 231 ARG B C 1
ATOM 4985 O O . ARG B 1 231 ? -19.109 -23.562 3.633 1 98.81 231 ARG B O 1
ATOM 4992 N N . VAL B 1 232 ? -17.938 -21.719 3.215 1 98.94 232 VAL B N 1
ATOM 4993 C CA . VAL B 1 232 ? -16.797 -22.438 2.68 1 98.94 232 VAL B CA 1
ATOM 4994 C C . VAL B 1 232 ? -16.109 -23.219 3.797 1 98.94 232 VAL B C 1
ATOM 4996 O O . VAL B 1 232 ? -15.758 -24.391 3.613 1 98.94 232 VAL B O 1
ATOM 4999 N N . PHE B 1 233 ? -15.906 -22.547 4.938 1 98.88 233 PHE B N 1
ATOM 5000 C CA . PHE B 1 233 ? -15.242 -23.203 6.055 1 98.88 233 PHE B CA 1
ATOM 5001 C C . PHE B 1 233 ? -16.031 -24.422 6.52 1 98.88 233 PHE B C 1
ATOM 5003 O O . PHE B 1 233 ? -15.453 -25.469 6.805 1 98.88 233 PHE B O 1
ATOM 5010 N N . GLU B 1 234 ? -17.328 -24.312 6.609 1 98.56 234 GLU B N 1
ATOM 5011 C CA . GLU B 1 234 ? -18.172 -25.438 7.027 1 98.56 234 GLU B CA 1
ATOM 5012 C C . GLU B 1 234 ? -18.062 -26.594 6.051 1 98.56 234 GLU B C 1
ATOM 5014 O O . GLU B 1 234 ? -18.016 -27.766 6.465 1 98.56 234 GLU B O 1
ATOM 5019 N N . ALA B 1 235 ? -18.062 -26.297 4.777 1 98.75 235 ALA B N 1
ATOM 5020 C CA . ALA B 1 235 ? -17.922 -27.344 3.768 1 98.75 235 ALA B CA 1
ATOM 5021 C C . ALA B 1 235 ? -16.547 -28.016 3.863 1 98.75 235 ALA B C 1
ATOM 5023 O O . ALA B 1 235 ? -16.406 -29.188 3.527 1 98.75 235 ALA B O 1
ATOM 5024 N N . GLY B 1 236 ? -15.586 -27.281 4.289 1 98.75 236 GLY B N 1
ATOM 5025 C CA . GLY B 1 236 ? -14.219 -27.781 4.387 1 98.75 236 GLY B CA 1
ATOM 5026 C C . GLY B 1 236 ? -13.969 -28.594 5.645 1 98.75 236 GLY B C 1
ATOM 5027 O O . GLY B 1 236 ? -13.031 -29.391 5.699 1 98.75 236 GLY B O 1
ATOM 5028 N N . ARG B 1 237 ? -14.766 -28.516 6.645 1 98.06 237 ARG B N 1
ATOM 5029 C CA . ARG B 1 237 ? -14.555 -29.125 7.949 1 98.06 237 ARG B CA 1
ATOM 5030 C C . ARG B 1 237 ? -14.438 -30.641 7.828 1 98.06 237 ARG B C 1
ATOM 5032 O O . ARG B 1 237 ? -13.516 -31.25 8.383 1 98.06 237 ARG B O 1
ATOM 5039 N N . PRO B 1 238 ? -15.312 -31.25 7.07 1 98.44 238 PRO B N 1
ATOM 5040 C CA . PRO B 1 238 ? -15.195 -32.719 6.93 1 98.44 238 PRO B CA 1
ATOM 5041 C C . PRO B 1 238 ? -13.891 -33.125 6.25 1 98.44 238 PRO B C 1
ATOM 5043 O O . PRO B 1 238 ? -13.5 -34.281 6.328 1 98.44 238 PRO B O 1
ATOM 5046 N N . HIS B 1 239 ? -13.312 -32.219 5.582 1 98.5 239 HIS B N 1
ATOM 5047 C CA . HIS B 1 239 ? -12.07 -32.5 4.867 1 98.5 239 HIS B CA 1
ATOM 5048 C C . HIS B 1 239 ? -10.867 -31.953 5.641 1 98.5 239 HIS B C 1
ATOM 5050 O O . HIS B 1 239 ? -9.773 -31.828 5.086 1 98.5 239 HIS B O 1
ATOM 5056 N N . SER B 1 240 ? -11.086 -31.547 6.906 1 98 240 SER B N 1
ATOM 5057 C CA . SER B 1 240 ? -10.047 -31.062 7.812 1 98 240 SER B CA 1
ATOM 5058 C C . SER B 1 240 ? -9.406 -29.781 7.297 1 98 240 SER B C 1
ATOM 5060 O O . SER B 1 240 ? -8.188 -29.609 7.383 1 98 240 SER B O 1
ATOM 5062 N N . MET B 1 241 ? -10.188 -28.953 6.77 1 98.75 241 MET B N 1
ATOM 5063 C CA . MET B 1 241 ? -9.719 -27.672 6.234 1 98.75 241 MET B CA 1
ATOM 5064 C C . MET B 1 241 ? -9.062 -26.844 7.328 1 98.75 241 MET B C 1
ATOM 5066 O O . MET B 1 241 ? -9.57 -26.75 8.445 1 98.75 241 MET B O 1
ATOM 5070 N N . GLN B 1 242 ? -7.918 -26.234 7.031 1 98.75 242 GLN B N 1
ATOM 5071 C CA . GLN B 1 242 ? -7.254 -25.281 7.902 1 98.75 242 GLN B CA 1
ATOM 5072 C C . GLN B 1 242 ? -7.211 -23.891 7.266 1 98.75 242 GLN B C 1
ATOM 5074 O O . GLN B 1 242 ? -6.988 -23.766 6.062 1 98.75 242 GLN B O 1
ATOM 5079 N N . VAL B 1 243 ? -7.477 -22.844 8.086 1 98.81 243 VAL B N 1
ATOM 5080 C CA . VAL B 1 243 ? -7.324 -21.469 7.629 1 98.81 243 VAL B CA 1
ATOM 5081 C C . VAL B 1 243 ? -5.863 -21.031 7.746 1 98.81 243 VAL B C 1
ATOM 5083 O O . VAL B 1 243 ? -5.27 -21.125 8.82 1 98.81 243 VAL B O 1
ATOM 5086 N N . ILE B 1 244 ? -5.281 -20.672 6.641 1 98.75 244 ILE B N 1
ATOM 5087 C CA . ILE B 1 244 ? -3.906 -20.188 6.617 1 98.75 244 ILE B CA 1
ATOM 5088 C C . ILE B 1 244 ? -3.799 -18.969 5.691 1 98.75 244 ILE B C 1
ATOM 5090 O O . ILE B 1 244 ? -4.801 -18.516 5.141 1 98.75 244 ILE B O 1
ATOM 5094 N N . GLY B 1 245 ? -2.623 -18.344 5.578 1 97.94 245 GLY B N 1
ATOM 5095 C CA . GLY B 1 245 ? -2.318 -17.375 4.539 1 97.94 245 GLY B CA 1
ATOM 5096 C C . GLY B 1 245 ? -1.647 -18 3.326 1 97.94 245 GLY B C 1
ATOM 5097 O O . GLY B 1 245 ? -1.319 -19.188 3.328 1 97.94 245 GLY B O 1
ATOM 5098 N N . PRO B 1 246 ? -1.48 -17.203 2.254 1 97.69 246 PRO B N 1
ATOM 5099 C CA . PRO B 1 246 ? -0.703 -17.703 1.124 1 97.69 246 PRO B CA 1
ATOM 5100 C C . PRO B 1 246 ? 0.638 -18.297 1.552 1 97.69 246 PRO B C 1
ATOM 5102 O O . PRO B 1 246 ? 1.395 -17.656 2.285 1 97.69 246 PRO B O 1
ATOM 5105 N N . CYS B 1 247 ? 0.937 -19.438 1.148 1 97.94 247 CYS B N 1
ATOM 5106 C CA . CYS B 1 247 ? 2.102 -20.188 1.604 1 97.94 247 CYS B CA 1
ATOM 5107 C C . CYS B 1 247 ? 3.336 -19.828 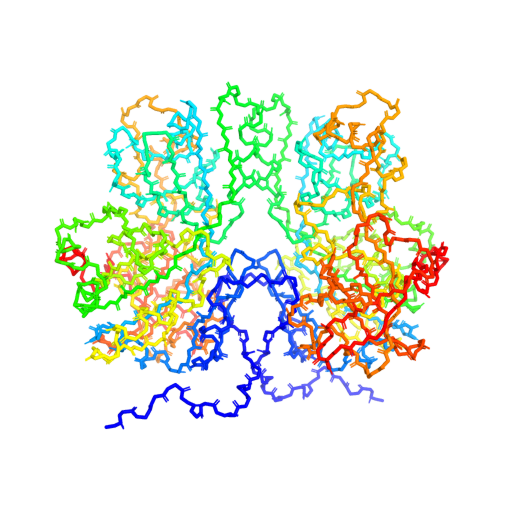0.786 1 97.94 247 CYS B C 1
ATOM 5109 O O . CYS B 1 247 ? 3.48 -20.266 -0.355 1 97.94 247 CYS B O 1
ATOM 5111 N N . HIS B 1 248 ? 4.262 -19.156 1.374 1 96.31 248 HIS B N 1
ATOM 5112 C CA . HIS B 1 248 ? 5.457 -18.719 0.664 1 96.31 248 HIS B CA 1
ATOM 5113 C C . HIS B 1 248 ? 6.391 -19.891 0.37 1 96.31 248 HIS B C 1
ATOM 5115 O O . HIS B 1 248 ? 7.082 -19.906 -0.651 1 96.31 248 HIS B O 1
ATOM 5121 N N . ILE B 1 249 ? 6.402 -20.891 1.269 1 98.5 249 ILE B N 1
ATOM 5122 C CA . ILE B 1 249 ? 7.25 -22.062 1.046 1 98.5 249 ILE B CA 1
ATOM 5123 C C . ILE B 1 249 ? 6.863 -22.734 -0.267 1 98.5 249 ILE B C 1
ATOM 5125 O O . ILE B 1 249 ? 7.707 -22.938 -1.143 1 98.5 249 ILE B O 1
ATOM 5129 N N . ARG B 1 250 ? 5.617 -22.969 -0.419 1 98.44 250 ARG B N 1
ATOM 5130 C CA . ARG B 1 250 ? 5.156 -23.734 -1.571 1 98.44 250 ARG B CA 1
ATOM 5131 C C . ARG B 1 250 ? 5.262 -22.906 -2.854 1 98.44 250 ARG B C 1
ATOM 5133 O O . ARG B 1 250 ? 5.578 -23.453 -3.916 1 98.44 250 ARG B O 1
ATOM 5140 N N . ARG B 1 251 ? 4.977 -21.609 -2.789 1 97.62 251 ARG B N 1
ATOM 5141 C CA . ARG B 1 251 ? 5.102 -20.812 -4.004 1 97.62 251 ARG B CA 1
ATOM 5142 C C . ARG B 1 251 ? 6.547 -20.75 -4.477 1 97.62 251 ARG B C 1
ATOM 5144 O O . ARG B 1 251 ? 6.816 -20.75 -5.684 1 97.62 251 ARG B O 1
ATOM 5151 N N . ILE B 1 252 ? 7.512 -20.719 -3.5 1 98.12 252 ILE B N 1
ATOM 5152 C CA . ILE B 1 252 ? 8.922 -20.734 -3.867 1 98.12 252 ILE B CA 1
ATOM 5153 C C . ILE B 1 252 ? 9.289 -22.078 -4.477 1 98.12 252 ILE B C 1
ATOM 5155 O O . ILE B 1 252 ? 9.93 -22.141 -5.527 1 98.12 252 ILE B O 1
ATOM 5159 N N . GLU B 1 253 ? 8.781 -23.172 -3.865 1 98.56 253 GLU B N 1
ATOM 5160 C CA . GLU B 1 253 ? 8.984 -24.516 -4.418 1 98.56 253 GLU B CA 1
ATOM 5161 C C . GLU B 1 253 ? 8.492 -24.594 -5.863 1 98.56 253 GLU B C 1
ATOM 5163 O O . GLU B 1 253 ? 9.117 -25.25 -6.699 1 98.56 253 GLU B O 1
ATOM 5168 N N . GLY B 1 254 ? 7.418 -23.922 -6.074 1 97.38 254 GLY B N 1
ATOM 5169 C CA . GLY B 1 254 ? 6.703 -24.094 -7.332 1 97.38 254 GLY B CA 1
ATOM 5170 C C . GLY B 1 254 ? 7.117 -23.078 -8.383 1 97.38 254 GLY B C 1
ATOM 5171 O O . GLY B 1 254 ? 6.594 -23.094 -9.5 1 97.38 254 GLY B O 1
ATOM 5172 N N . GLY B 1 255 ? 7.996 -22.156 -8.055 1 96.44 255 GLY B N 1
ATOM 5173 C CA . GLY B 1 255 ? 8.461 -21.188 -9.023 1 96.44 255 GLY B CA 1
ATOM 5174 C C . GLY B 1 255 ? 7.48 -20.047 -9.25 1 96.44 255 GLY B C 1
ATOM 5175 O O . GLY B 1 255 ? 7.488 -19.406 -10.305 1 96.44 255 GLY B O 1
ATOM 5176 N N . ILE B 1 256 ? 6.574 -19.781 -8.352 1 97.25 256 ILE B N 1
ATOM 5177 C CA . ILE B 1 256 ? 5.598 -18.703 -8.469 1 97.25 256 ILE B CA 1
ATOM 5178 C C . ILE B 1 256 ? 6.219 -17.391 -7.992 1 97.25 256 ILE B C 1
ATOM 5180 O O . ILE B 1 256 ? 6.746 -17.328 -6.879 1 97.25 256 ILE B O 1
ATOM 5184 N N . LEU B 1 257 ? 6.184 -16.375 -8.828 1 97.75 257 LEU B N 1
ATOM 5185 C CA . LEU B 1 257 ? 6.793 -15.078 -8.562 1 97.75 257 LEU B CA 1
ATOM 5186 C C . LEU B 1 257 ? 5.969 -14.289 -7.547 1 97.75 257 LEU B C 1
ATOM 5188 O O . LEU B 1 257 ? 4.758 -14.477 -7.441 1 97.75 257 LEU B O 1
ATOM 5192 N N . ALA B 1 258 ? 6.637 -13.531 -6.777 1 97.25 258 ALA B N 1
ATOM 5193 C CA . ALA B 1 258 ? 5.996 -12.586 -5.859 1 97.25 258 ALA B CA 1
ATOM 5194 C C . ALA B 1 258 ? 6.312 -11.148 -6.25 1 97.25 258 ALA B C 1
ATOM 5196 O O . ALA B 1 258 ? 7.48 -10.75 -6.297 1 97.25 258 ALA B O 1
ATOM 5197 N N . PHE B 1 259 ? 5.27 -10.336 -6.551 1 97.12 259 PHE B N 1
ATOM 5198 C CA . PHE B 1 259 ? 5.422 -8.914 -6.84 1 97.12 259 PHE B CA 1
ATOM 5199 C C . PHE B 1 259 ? 5.926 -8.164 -5.609 1 97.12 259 PHE B C 1
ATOM 5201 O O . PHE B 1 259 ? 5.383 -8.32 -4.516 1 97.12 259 PHE B O 1
ATOM 5208 N N . GLY B 1 260 ? 6.918 -7.402 -5.742 1 95.56 260 GLY B N 1
ATOM 5209 C CA . GLY B 1 260 ? 7.535 -6.703 -4.625 1 95.56 260 GLY B CA 1
ATOM 5210 C C . GLY B 1 260 ? 8.75 -7.422 -4.07 1 95.56 260 GLY B C 1
ATOM 5211 O O . GLY B 1 260 ? 9.539 -6.836 -3.33 1 95.56 260 GLY B O 1
ATOM 5212 N N . CYS B 1 261 ? 8.867 -8.727 -4.453 1 96.62 261 CYS B N 1
ATOM 5213 C CA . CYS B 1 261 ? 10.031 -9.508 -4.051 1 96.62 261 CYS B CA 1
ATOM 5214 C C . CYS B 1 261 ? 10.859 -9.906 -5.266 1 96.62 261 CYS B C 1
ATOM 5216 O O . CYS B 1 261 ? 11.984 -9.438 -5.434 1 96.62 261 CYS B O 1
ATOM 5218 N N . ASP B 1 262 ? 10.242 -10.609 -6.137 1 98.19 262 ASP B N 1
ATOM 5219 C CA . ASP B 1 262 ? 10.93 -11.18 -7.289 1 98.19 262 ASP B CA 1
ATOM 5220 C C . ASP B 1 262 ? 10.828 -10.258 -8.5 1 98.19 262 ASP B C 1
ATOM 5222 O O . ASP B 1 262 ? 11.703 -10.258 -9.367 1 98.19 262 ASP B O 1
ATOM 5226 N N . ILE B 1 263 ? 9.703 -9.555 -8.562 1 97.56 263 ILE B N 1
ATOM 5227 C CA . ILE B 1 263 ? 9.453 -8.664 -9.688 1 97.56 263 ILE B CA 1
ATOM 5228 C C . ILE B 1 263 ? 8.977 -7.305 -9.18 1 97.56 263 ILE B C 1
ATOM 5230 O O . ILE B 1 263 ? 8.359 -7.223 -8.117 1 97.56 263 ILE B O 1
ATOM 5234 N N . TRP B 1 264 ? 9.305 -6.312 -9.891 1 95.25 264 TRP B N 1
ATOM 5235 C CA . TRP B 1 264 ? 8.898 -4.934 -9.641 1 95.25 264 TRP B CA 1
ATOM 5236 C C . TRP B 1 264 ? 8.984 -4.098 -10.906 1 95.25 264 TRP B C 1
ATOM 5238 O O . TRP B 1 264 ? 9.055 -4.641 -12.016 1 95.25 264 TRP B O 1
ATOM 5248 N N . TYR B 1 265 ? 8.93 -2.777 -10.766 1 95.19 265 TYR B N 1
ATOM 5249 C CA . TYR B 1 265 ? 8.906 -1.868 -11.906 1 95.19 265 TYR B CA 1
ATOM 5250 C C . TYR B 1 265 ? 10.219 -1.92 -12.672 1 95.19 265 TYR B C 1
ATOM 5252 O O . TYR B 1 265 ? 10.258 -1.627 -13.875 1 95.19 265 TYR B O 1
ATOM 5260 N N . ASP B 1 266 ? 11.266 -2.354 -12.023 1 95.44 266 ASP B N 1
ATOM 5261 C CA . ASP B 1 266 ? 12.586 -2.322 -12.641 1 95.44 266 ASP B CA 1
ATOM 5262 C C . ASP B 1 266 ? 12.969 -3.693 -13.195 1 95.44 266 ASP B C 1
ATOM 5264 O O . ASP B 1 266 ? 14.133 -3.936 -13.531 1 95.44 266 ASP B O 1
ATOM 5268 N N . THR B 1 267 ? 12.008 -4.602 -13.227 1 97.94 267 THR B N 1
ATOM 5269 C CA . THR B 1 267 ? 12.195 -5.938 -13.781 1 97.94 267 THR B CA 1
ATOM 5270 C C . THR B 1 267 ? 11.305 -6.141 -15.008 1 97.94 267 THR B C 1
ATOM 5272 O O . THR B 1 267 ? 10.195 -5.617 -15.07 1 97.94 267 THR B O 1
ATOM 5275 N N . ASN B 1 268 ? 11.836 -6.848 -15.992 1 98.5 268 ASN B N 1
ATOM 5276 C CA . ASN B 1 268 ? 11.031 -7.141 -17.172 1 98.5 268 ASN B CA 1
ATOM 5277 C C . ASN B 1 268 ? 10.828 -8.641 -17.359 1 98.5 268 ASN B C 1
ATOM 5279 O O . ASN B 1 268 ? 11.508 -9.445 -16.719 1 98.5 268 ASN B O 1
ATOM 5283 N N . PRO B 1 269 ? 9.945 -9.023 -18.203 1 98.69 269 PRO B N 1
ATOM 5284 C CA . PRO B 1 269 ? 9.57 -10.438 -18.344 1 98.69 269 PRO B CA 1
ATOM 5285 C C . PRO B 1 269 ? 10.742 -11.328 -18.734 1 98.69 269 PRO B C 1
ATOM 5287 O O . PRO B 1 269 ? 10.836 -12.469 -18.297 1 98.69 269 PRO B O 1
ATOM 5290 N N . PHE B 1 270 ? 11.648 -10.883 -19.516 1 98.69 270 PHE B N 1
ATOM 5291 C CA . PHE B 1 270 ? 12.773 -11.68 -20 1 98.69 270 PHE B CA 1
ATOM 5292 C C . PHE B 1 270 ? 13.766 -11.938 -18.875 1 98.69 270 PHE B C 1
ATOM 5294 O O . PHE B 1 270 ? 14.375 -13 -18.797 1 98.69 270 PHE B O 1
ATOM 5301 N N . GLU B 1 271 ? 13.883 -11.039 -17.953 1 98.75 271 GLU B N 1
ATOM 5302 C CA . GLU B 1 271 ? 14.797 -11.172 -16.828 1 98.75 271 GLU B CA 1
ATOM 5303 C C . GLU B 1 271 ? 14.312 -12.25 -15.852 1 98.75 271 GLU B C 1
ATOM 5305 O O . GLU B 1 271 ? 15.125 -12.898 -15.188 1 98.75 271 GLU B O 1
ATOM 5310 N N . VAL B 1 272 ? 13.016 -12.43 -15.781 1 98.19 272 VAL B N 1
ATOM 5311 C CA . VAL B 1 272 ? 12.484 -13.312 -14.742 1 98.19 272 VAL B CA 1
ATOM 5312 C C . VAL B 1 272 ? 12.047 -14.633 -15.367 1 98.19 272 VAL B C 1
ATOM 5314 O O . VAL B 1 272 ? 11.273 -15.383 -14.766 1 98.19 272 VAL B O 1
ATOM 5317 N N . GLY B 1 273 ? 12.461 -14.906 -16.562 1 95.38 273 GLY B N 1
ATOM 5318 C CA . GLY B 1 273 ? 12.234 -16.188 -17.219 1 95.38 273 GLY B CA 1
ATOM 5319 C C . GLY B 1 273 ? 10.82 -16.344 -17.766 1 95.38 273 GLY B C 1
ATOM 5320 O O . GLY B 1 273 ? 10.336 -17.453 -17.953 1 95.38 273 GLY B O 1
ATOM 5321 N N . MET B 1 274 ? 10.188 -15.234 -18 1 96.44 274 MET B N 1
ATOM 5322 C CA . MET B 1 274 ? 8.812 -15.273 -18.469 1 96.44 274 MET B CA 1
ATOM 5323 C C . MET B 1 274 ? 8.68 -14.594 -19.828 1 96.44 274 MET B C 1
ATOM 5325 O O . MET B 1 274 ? 7.617 -14.07 -20.172 1 96.44 274 MET B O 1
ATOM 5329 N N . GLY B 1 275 ? 9.758 -14.586 -20.594 1 95.12 275 GLY B N 1
ATOM 5330 C CA . GLY B 1 275 ? 9.727 -14.008 -21.922 1 95.12 275 GLY B CA 1
ATOM 5331 C C . GLY B 1 275 ? 9.227 -14.969 -22.984 1 95.12 275 GLY B C 1
ATOM 5332 O O . GLY B 1 275 ? 9.578 -14.852 -24.156 1 95.12 275 GLY B O 1
ATOM 5333 N N . TYR B 1 276 ? 8.414 -15.953 -22.578 1 93.12 276 TYR B N 1
ATOM 5334 C CA . TYR B 1 276 ? 7.824 -16.891 -23.516 1 93.12 276 TYR B CA 1
ATOM 5335 C C . TYR B 1 276 ? 6.871 -16.188 -24.469 1 93.12 276 TYR B C 1
ATOM 5337 O O . TYR B 1 276 ? 6.281 -15.164 -24.125 1 93.12 276 TYR B O 1
ATOM 5345 N N . ASP B 1 277 ? 6.621 -16.797 -25.547 1 92.31 277 ASP B N 1
ATOM 5346 C CA . ASP B 1 277 ? 5.762 -16.203 -26.562 1 92.31 277 ASP B CA 1
ATOM 5347 C C . ASP B 1 277 ? 4.32 -16.094 -26.062 1 92.31 277 ASP B C 1
ATOM 5349 O O . ASP B 1 277 ? 3.588 -15.188 -26.469 1 92.31 277 ASP B O 1
ATOM 5353 N N . TRP B 1 278 ? 4.008 -17.031 -25.188 1 91.62 278 TRP B N 1
ATOM 5354 C CA . TRP B 1 278 ? 2.631 -16.969 -24.719 1 91.62 278 TRP B CA 1
ATOM 5355 C C . TRP B 1 278 ? 2.453 -15.844 -23.703 1 91.62 278 TRP B C 1
ATOM 5357 O O . TRP B 1 278 ? 1.336 -15.375 -23.469 1 91.62 278 TRP B O 1
ATOM 5367 N N . MET B 1 279 ? 3.51 -15.383 -23.062 1 96 279 MET B N 1
ATOM 5368 C CA . MET B 1 279 ? 3.449 -14.312 -22.062 1 96 279 MET B CA 1
ATOM 5369 C C . MET B 1 279 ? 3.713 -12.953 -22.703 1 96 279 MET B C 1
ATOM 5371 O O . MET B 1 279 ? 3.027 -11.977 -22.406 1 96 279 MET B O 1
ATOM 5375 N N . VAL B 1 280 ? 4.719 -12.875 -23.547 1 97.56 280 VAL B N 1
ATOM 5376 C CA . VAL B 1 280 ? 5.09 -11.703 -24.328 1 97.56 280 VAL B CA 1
ATOM 5377 C C . VAL B 1 280 ? 5.027 -12.023 -25.828 1 97.56 280 VAL B C 1
ATOM 5379 O O . VAL B 1 280 ? 5.984 -12.562 -26.391 1 97.56 280 VAL B O 1
ATOM 5382 N N . ASP B 1 281 ? 3.924 -11.656 -26.438 1 96.56 281 ASP B N 1
ATOM 5383 C CA . ASP B 1 281 ? 3.736 -12 -27.844 1 96.56 281 ASP B CA 1
ATOM 5384 C C . ASP B 1 281 ? 4.18 -10.859 -28.75 1 96.56 281 ASP B C 1
ATOM 5386 O O . ASP B 1 281 ? 3.467 -9.867 -28.906 1 96.56 281 ASP B O 1
ATOM 5390 N N . LEU B 1 282 ? 5.293 -11.047 -29.359 1 95.88 282 LEU B N 1
ATOM 5391 C CA . LEU B 1 282 ? 5.859 -10.023 -30.234 1 95.88 282 LEU B CA 1
ATOM 5392 C C . LEU B 1 282 ? 5.727 -10.43 -31.703 1 95.88 282 LEU B C 1
ATOM 5394 O O . LEU B 1 282 ? 6.27 -9.758 -32.594 1 95.88 282 LEU B O 1
ATOM 5398 N N . ARG B 1 283 ? 5.043 -11.477 -32 1 91.94 283 ARG B N 1
ATOM 5399 C CA . ARG B 1 283 ? 4.938 -12.008 -33.344 1 91.94 283 ARG B CA 1
ATOM 5400 C C . ARG B 1 283 ? 3.889 -11.258 -34.156 1 91.94 283 ARG B C 1
ATOM 5402 O O . ARG B 1 283 ? 4.004 -11.141 -35.375 1 91.94 283 ARG B O 1
ATOM 5409 N N . GLY B 1 284 ? 2.992 -10.766 -33.5 1 87.12 284 GLY B N 1
ATOM 5410 C CA . GLY B 1 284 ? 1.916 -10.086 -34.188 1 87.12 284 GLY B CA 1
ATOM 5411 C C . GLY B 1 284 ? 2.08 -8.578 -34.219 1 87.12 284 GLY B C 1
ATOM 5412 O O . GLY B 1 284 ? 3.189 -8.07 -34.062 1 87.12 284 GLY B O 1
ATOM 5413 N N . ASP B 1 285 ? 0.925 -7.809 -34.562 1 84.44 285 ASP B N 1
ATOM 5414 C CA . ASP B 1 285 ? 0.93 -6.355 -34.719 1 84.44 285 ASP B CA 1
ATOM 5415 C C . ASP B 1 285 ? 0.156 -5.676 -33.594 1 84.44 285 ASP B C 1
ATOM 5417 O O . ASP B 1 285 ? -0.147 -4.484 -33.656 1 84.44 285 ASP B O 1
ATOM 5421 N N . ASP B 1 286 ? -0.079 -6.496 -32.625 1 82.88 286 ASP B N 1
ATOM 5422 C CA . ASP B 1 286 ? -0.792 -5.895 -31.516 1 82.88 286 ASP B CA 1
ATOM 5423 C C . ASP B 1 286 ? 0.021 -4.762 -30.891 1 82.88 286 ASP B C 1
ATOM 5425 O O . ASP B 1 286 ? 1.247 -4.848 -30.797 1 82.88 286 ASP B O 1
ATOM 5429 N N . ASP B 1 287 ? -0.748 -3.746 -30.547 1 88.19 287 ASP B N 1
ATOM 5430 C CA . ASP B 1 287 ? -0.125 -2.602 -29.891 1 88.19 287 ASP B CA 1
ATOM 5431 C C . ASP B 1 287 ? -0.352 -2.648 -28.375 1 88.19 287 ASP B C 1
ATOM 5433 O O . ASP B 1 287 ? -1.495 -2.641 -27.922 1 88.19 287 ASP B O 1
ATOM 5437 N N . PHE B 1 288 ? 0.683 -2.898 -27.656 1 96.56 288 PHE B N 1
ATOM 5438 C CA . PHE B 1 288 ? 0.581 -2.826 -26.203 1 96.56 288 PHE B CA 1
ATOM 5439 C C . PHE B 1 288 ? 1.666 -1.925 -25.625 1 96.56 288 PHE B C 1
ATOM 5441 O O . PHE B 1 288 ? 2.688 -1.685 -26.281 1 96.56 288 PHE B O 1
ATOM 5448 N N . ILE B 1 289 ? 1.417 -1.438 -24.531 1 96.75 289 ILE B N 1
ATOM 5449 C CA . ILE B 1 289 ? 2.348 -0.532 -23.859 1 96.75 289 ILE B CA 1
ATOM 5450 C C . ILE B 1 289 ? 3.617 -1.288 -23.469 1 96.75 289 ILE B C 1
ATOM 5452 O O . ILE B 1 289 ? 3.557 -2.293 -22.766 1 96.75 289 ILE B O 1
ATOM 5456 N N . GLY B 1 290 ? 4.77 -0.823 -23.922 1 97.19 290 GLY B N 1
ATOM 5457 C CA . GLY B 1 290 ? 6.055 -1.444 -23.656 1 97.19 290 GLY B CA 1
ATOM 5458 C C . GLY B 1 290 ? 6.543 -2.316 -24.797 1 97.19 290 GLY B C 1
ATOM 5459 O O . GLY B 1 290 ? 7.641 -2.875 -24.734 1 97.19 290 GLY B O 1
ATOM 5460 N N . ARG B 1 291 ? 5.816 -2.416 -25.906 1 97.75 291 ARG B N 1
ATOM 5461 C CA . ARG B 1 291 ? 6.168 -3.314 -27 1 97.75 291 ARG B CA 1
ATOM 5462 C C . ARG B 1 291 ? 7.543 -2.979 -27.562 1 97.75 291 ARG B C 1
ATOM 5464 O O . ARG B 1 291 ? 8.398 -3.855 -27.672 1 97.75 291 ARG B O 1
ATOM 5471 N N . SER B 1 292 ? 7.742 -1.708 -27.875 1 97.31 292 SER B N 1
ATOM 5472 C CA . SER B 1 292 ? 9.016 -1.304 -28.469 1 97.31 292 SER B CA 1
ATOM 5473 C C . SER B 1 292 ? 10.18 -1.637 -27.547 1 97.31 292 SER B C 1
ATOM 5475 O O . SER B 1 292 ? 11.227 -2.119 -28 1 97.31 292 SER B O 1
ATOM 5477 N N . ALA B 1 293 ? 9.984 -1.349 -26.297 1 97.94 293 ALA B N 1
ATOM 5478 C CA . ALA B 1 293 ? 11.023 -1.635 -25.312 1 97.94 293 ALA B CA 1
ATOM 5479 C C . ALA B 1 293 ? 11.305 -3.133 -25.234 1 97.94 293 ALA B C 1
ATOM 5481 O O . ALA B 1 293 ? 12.461 -3.555 -25.219 1 97.94 293 ALA B O 1
ATOM 5482 N N . LEU B 1 294 ? 10.281 -3.91 -25.188 1 98.31 294 LEU B N 1
ATOM 5483 C CA . LEU B 1 294 ? 10.438 -5.355 -25.047 1 98.31 294 LEU B CA 1
ATOM 5484 C C . LEU B 1 294 ? 11.023 -5.969 -26.312 1 98.31 294 LEU B C 1
ATOM 5486 O O . LEU B 1 294 ? 11.781 -6.941 -26.234 1 98.31 294 LEU B O 1
ATOM 5490 N N . GLU B 1 295 ? 10.656 -5.406 -27.469 1 97.94 295 GLU B N 1
ATOM 5491 C CA . GLU B 1 295 ? 11.297 -5.828 -28.719 1 97.94 295 GLU B CA 1
ATOM 5492 C C . GLU B 1 295 ? 12.805 -5.598 -28.672 1 97.94 295 GLU B C 1
ATOM 5494 O O . GLU B 1 295 ? 13.586 -6.469 -29.047 1 97.94 295 GLU B O 1
ATOM 5499 N N . LYS B 1 296 ? 13.172 -4.48 -28.234 1 98.25 296 LYS B N 1
ATOM 5500 C CA . LYS B 1 296 ? 14.586 -4.145 -28.109 1 98.25 296 LYS B CA 1
ATOM 5501 C C . LYS B 1 296 ? 15.289 -5.066 -27.109 1 98.25 296 LYS B C 1
ATOM 5503 O O . LYS B 1 296 ? 16.375 -5.562 -27.391 1 98.25 296 LYS B O 1
ATOM 5508 N N . ILE B 1 297 ? 14.68 -5.281 -25.969 1 98.31 297 ILE B N 1
ATOM 5509 C CA . ILE B 1 297 ? 15.242 -6.137 -24.938 1 98.31 297 ILE B CA 1
ATOM 5510 C C . ILE B 1 297 ? 15.43 -7.555 -25.469 1 98.31 297 ILE B C 1
ATOM 5512 O O . ILE B 1 297 ? 16.469 -8.18 -25.266 1 98.31 297 ILE B O 1
ATOM 5516 N N . LYS B 1 298 ? 14.422 -8.031 -26.125 1 97.62 298 LYS B N 1
ATOM 5517 C CA . LYS B 1 298 ? 14.516 -9.367 -26.703 1 97.62 298 LYS B CA 1
ATOM 5518 C C . LYS B 1 298 ? 15.672 -9.453 -27.703 1 97.62 298 LYS B C 1
ATOM 5520 O O . LYS B 1 298 ? 16.422 -10.43 -27.719 1 97.62 298 LYS B O 1
ATOM 5525 N N . ALA B 1 299 ? 15.812 -8.453 -28.531 1 97.75 299 ALA B N 1
ATOM 5526 C CA . ALA B 1 299 ? 16.844 -8.43 -29.562 1 97.75 299 ALA B CA 1
ATOM 5527 C C . ALA B 1 299 ? 18.234 -8.336 -28.953 1 97.75 299 ALA B C 1
ATOM 5529 O O . ALA B 1 299 ? 19.156 -9 -29.406 1 97.75 299 ALA B O 1
ATOM 5530 N N . GLU B 1 300 ? 18.375 -7.559 -27.938 1 98 300 GLU B N 1
ATOM 5531 C CA . GLU B 1 300 ? 19.688 -7.273 -27.344 1 98 300 GLU B CA 1
ATOM 5532 C C . GLU B 1 300 ? 20.031 -8.281 -26.25 1 98 300 GLU B C 1
ATOM 5534 O O . GLU B 1 300 ? 21.203 -8.477 -25.922 1 98 300 GLU B O 1
ATOM 5539 N N . GLY B 1 301 ? 19.016 -8.836 -25.75 1 97.69 301 GLY B N 1
ATOM 5540 C CA . GLY B 1 301 ? 19.203 -9.695 -24.594 1 97.69 301 GLY B CA 1
ATOM 5541 C C . GLY B 1 301 ? 19.188 -8.938 -23.281 1 97.69 301 GLY B C 1
ATOM 5542 O O . GLY B 1 301 ? 19.203 -7.703 -23.266 1 97.69 301 GLY B O 1
ATOM 5543 N N . VAL B 1 302 ? 19.141 -9.672 -22.156 1 98.25 302 VAL B N 1
ATOM 5544 C CA . VAL B 1 302 ? 19.109 -9.062 -20.828 1 98.25 302 VAL B CA 1
ATOM 5545 C C . VAL B 1 302 ? 20.5 -9.148 -20.203 1 98.25 302 VAL B C 1
ATOM 5547 O O . VAL B 1 302 ? 21.312 -10.008 -20.562 1 98.25 302 VAL B O 1
ATOM 5550 N N . SER B 1 303 ? 20.75 -8.266 -19.219 1 98.31 303 SER B N 1
ATOM 5551 C CA . SER B 1 303 ? 22.031 -8.242 -18.531 1 98.31 303 SER B CA 1
ATOM 5552 C C . SER B 1 303 ? 21.984 -9.023 -17.219 1 98.31 303 SER B C 1
ATOM 5554 O O . SER B 1 303 ? 23.016 -9.32 -16.641 1 98.31 303 SER B O 1
ATOM 5556 N N . ARG B 1 304 ? 20.828 -9.336 -16.734 1 98.69 304 ARG B N 1
ATOM 5557 C CA . ARG B 1 304 ? 20.625 -10.102 -15.516 1 98.69 304 ARG B CA 1
ATOM 5558 C C . ARG B 1 304 ? 19.453 -11.055 -15.648 1 98.69 304 ARG B C 1
ATOM 5560 O O . ARG B 1 304 ? 18.625 -10.906 -16.562 1 98.69 304 ARG B O 1
ATOM 5567 N N . LYS B 1 305 ? 19.406 -12.055 -14.742 1 98.56 305 LYS B N 1
ATOM 5568 C CA . LYS B 1 305 ? 18.375 -13.086 -14.789 1 98.56 305 LYS B CA 1
ATOM 5569 C C . LYS B 1 305 ? 18.031 -13.57 -13.383 1 98.56 305 LYS B C 1
ATOM 5571 O O . LYS B 1 305 ? 18.906 -13.68 -12.516 1 98.56 305 LYS B O 1
ATOM 5576 N N . LEU B 1 306 ? 16.797 -13.812 -13.211 1 98.88 306 LEU B N 1
ATOM 5577 C CA . LEU B 1 306 ? 16.328 -14.461 -11.992 1 98.88 306 LEU B CA 1
ATOM 5578 C C . LEU B 1 306 ? 16.547 -15.969 -12.062 1 98.88 306 LEU B C 1
ATOM 5580 O O . LEU B 1 306 ? 15.922 -16.656 -12.875 1 98.88 306 LEU B O 1
ATOM 5584 N N . VAL B 1 307 ? 17.391 -16.562 -11.219 1 98.88 307 VAL B N 1
ATOM 5585 C CA . VAL B 1 307 ? 17.75 -17.969 -11.258 1 98.88 307 VAL B CA 1
ATOM 5586 C C . VAL B 1 307 ? 17.281 -18.656 -9.977 1 98.88 307 VAL B C 1
ATOM 5588 O O . VAL B 1 307 ? 16.938 -18 -9 1 98.88 307 VAL B O 1
ATOM 5591 N N . GLY B 1 308 ? 17.156 -19.969 -10 1 98.81 308 GLY B N 1
ATOM 5592 C CA . GLY B 1 308 ? 17.047 -20.75 -8.789 1 98.81 308 GLY B CA 1
ATOM 5593 C C . GLY B 1 308 ? 18.375 -20.984 -8.094 1 98.81 308 GLY B C 1
ATOM 5594 O O . GLY B 1 308 ? 19.406 -21.188 -8.758 1 98.81 308 GLY B O 1
ATOM 5595 N N . VAL B 1 309 ? 18.344 -21 -6.816 1 98.88 309 VAL B N 1
ATOM 5596 C CA . VAL B 1 309 ? 19.562 -21.281 -6.078 1 98.88 309 VAL B CA 1
ATOM 5597 C C . VAL B 1 309 ? 19.266 -22.266 -4.953 1 98.88 309 VAL B C 1
ATOM 5599 O O . VAL B 1 309 ? 18.188 -22.25 -4.371 1 98.88 309 VAL B O 1
ATOM 5602 N N . GLU B 1 310 ? 20.141 -23.094 -4.723 1 98.88 310 GLU B N 1
ATOM 5603 C CA . GLU B 1 310 ? 20.25 -23.875 -3.492 1 98.88 310 GLU B CA 1
ATOM 5604 C C . GLU B 1 310 ? 21.328 -23.312 -2.572 1 98.88 310 GLU B C 1
ATOM 5606 O O . GLU B 1 310 ? 22.469 -23.094 -2.998 1 98.88 310 GLU B O 1
ATOM 5611 N N . ILE B 1 311 ? 20.969 -23.016 -1.401 1 98.81 311 ILE B N 1
ATOM 5612 C CA . ILE B 1 311 ? 21.875 -22.391 -0.442 1 98.81 311 ILE B CA 1
ATOM 5613 C C . ILE B 1 311 ? 22.266 -23.391 0.636 1 98.81 311 ILE B C 1
ATOM 5615 O O . ILE B 1 311 ? 21.406 -23.953 1.321 1 98.81 311 ILE B O 1
ATOM 5619 N N . ASP B 1 312 ? 23.484 -23.641 0.811 1 97.94 312 ASP B N 1
ATOM 5620 C CA . ASP B 1 312 ? 23.953 -24.594 1.8 1 97.94 312 ASP B CA 1
ATOM 5621 C C . ASP B 1 312 ? 23.969 -23.984 3.199 1 97.94 312 ASP B C 1
ATOM 5623 O O . ASP B 1 312 ? 23.719 -22.797 3.361 1 97.94 312 ASP B O 1
ATOM 5627 N N . GLY B 1 313 ? 24.219 -24.922 4.172 1 97.56 313 GLY B N 1
ATOM 5628 C CA . GLY B 1 313 ? 24.375 -24.422 5.531 1 97.56 313 GLY B CA 1
ATOM 5629 C C . GLY B 1 313 ? 23.094 -24.422 6.32 1 97.56 313 GLY B C 1
ATOM 5630 O O . GLY B 1 313 ? 22.156 -25.172 6.008 1 97.56 313 GLY B O 1
ATOM 5631 N N . PRO B 1 314 ? 23.125 -23.625 7.414 1 97.75 314 PRO B N 1
ATOM 5632 C CA . PRO B 1 314 ? 21.953 -23.578 8.281 1 97.75 314 PRO B CA 1
ATOM 5633 C C . PRO B 1 314 ? 20.703 -23.094 7.559 1 97.75 314 PRO B C 1
ATOM 5635 O O . PRO B 1 314 ? 20.797 -22.438 6.516 1 97.75 314 PRO B O 1
ATOM 5638 N N . SER B 1 315 ? 19.578 -23.375 8.18 1 98.19 315 SER B N 1
ATOM 5639 C CA . SER B 1 315 ? 18.297 -22.969 7.617 1 98.19 315 SER B CA 1
ATOM 5640 C C . SER B 1 315 ? 18.219 -21.453 7.469 1 98.19 315 SER B C 1
ATOM 5642 O O . SER B 1 315 ? 18.547 -20.719 8.391 1 98.19 315 SER B O 1
ATOM 5644 N N . VAL B 1 316 ? 17.719 -21.031 6.285 1 98.19 316 VAL B N 1
ATOM 5645 C CA . VAL B 1 316 ? 17.531 -19.609 6.043 1 98.19 316 VAL B CA 1
ATOM 5646 C C . VAL B 1 316 ? 16.172 -19.156 6.547 1 98.19 316 VAL B C 1
ATOM 5648 O O . VAL B 1 316 ? 15.766 -18.016 6.348 1 98.19 316 VAL B O 1
ATOM 5651 N N . GLY B 1 317 ? 15.414 -20.062 7.152 1 98.06 317 GLY B N 1
ATOM 5652 C CA . GLY B 1 317 ? 14.086 -19.734 7.648 1 98.06 317 GLY B CA 1
ATOM 5653 C C . GLY B 1 317 ? 12.992 -19.984 6.625 1 98.06 317 GLY B C 1
ATOM 5654 O O . GLY B 1 317 ? 13.203 -20.688 5.637 1 98.06 317 GLY B O 1
ATOM 5655 N N . TYR B 1 318 ? 11.805 -19.469 6.906 1 97.88 318 TYR B N 1
ATOM 5656 C CA . TYR B 1 318 ? 10.641 -19.875 6.125 1 97.88 318 TYR B CA 1
ATOM 5657 C C . TYR B 1 318 ? 9.953 -18.672 5.508 1 97.88 318 TYR B C 1
ATOM 5659 O O . TYR B 1 318 ? 8.781 -18.734 5.121 1 97.88 318 TYR B O 1
ATOM 5667 N N . PHE B 1 319 ? 10.648 -17.531 5.43 1 94.62 319 PHE B N 1
ATOM 5668 C CA . PHE B 1 319 ? 10.242 -16.281 4.777 1 94.62 319 PHE B CA 1
ATOM 5669 C C . PHE B 1 319 ? 9.195 -15.555 5.605 1 94.62 319 PHE B C 1
ATOM 5671 O O . PHE B 1 319 ? 9.359 -14.375 5.918 1 94.62 319 PHE B O 1
ATOM 5678 N N . THR B 1 320 ? 8.086 -16.234 6.129 1 94.38 320 THR B N 1
ATOM 5679 C CA . THR B 1 320 ? 7.008 -15.594 6.875 1 94.38 320 THR B CA 1
ATOM 5680 C C . THR B 1 320 ? 7.305 -15.602 8.367 1 94.38 320 THR B C 1
ATOM 5682 O O . THR B 1 320 ? 6.426 -15.312 9.188 1 94.38 320 THR B O 1
ATOM 5685 N N . ASP B 1 321 ? 8.477 -15.969 8.758 1 94.19 321 ASP B N 1
ATOM 5686 C CA . ASP B 1 321 ? 8.852 -16.031 10.164 1 94.19 321 ASP B CA 1
ATOM 5687 C C . ASP B 1 321 ? 9.766 -14.875 10.547 1 94.19 321 ASP B C 1
ATOM 5689 O O . ASP B 1 321 ? 10.336 -14.859 11.641 1 94.19 321 ASP B O 1
ATOM 5693 N N . GLY B 1 322 ? 9.945 -13.977 9.625 1 91.12 322 GLY B N 1
ATOM 5694 C CA . GLY B 1 322 ? 10.781 -12.82 9.914 1 91.12 322 GLY B CA 1
ATOM 5695 C C . GLY B 1 322 ? 12.258 -13.078 9.68 1 91.12 322 GLY B C 1
ATOM 5696 O O . GLY B 1 322 ? 13.102 -12.242 10.016 1 91.12 322 GLY B O 1
ATOM 5697 N N . SER B 1 323 ? 12.57 -14.164 9.078 1 94.56 323 SER B N 1
ATOM 5698 C CA . SER B 1 323 ? 13.961 -14.562 8.891 1 94.56 323 SER B CA 1
ATOM 5699 C C . SER B 1 323 ? 14.602 -13.797 7.734 1 94.56 323 SER B C 1
ATOM 5701 O O . SER B 1 323 ? 15.828 -13.766 7.609 1 94.56 323 SER B O 1
ATOM 5703 N N . MET B 1 324 ? 13.828 -13.242 6.902 1 96.69 324 MET B N 1
ATOM 5704 C CA . MET B 1 324 ? 14.328 -12.531 5.727 1 96.69 324 MET B CA 1
ATOM 5705 C C . MET B 1 324 ? 13.727 -11.141 5.633 1 96.69 324 MET B C 1
ATOM 5707 O O . MET B 1 324 ? 12.93 -10.859 4.734 1 96.69 324 MET B O 1
ATOM 5711 N N . ILE B 1 325 ? 14.164 -10.344 6.477 1 96.44 325 ILE B N 1
ATOM 5712 C CA . ILE B 1 325 ? 13.672 -8.977 6.504 1 96.44 325 ILE B CA 1
ATOM 5713 C C . ILE B 1 325 ? 14.125 -8.234 5.246 1 96.44 325 ILE B C 1
ATOM 5715 O O . ILE B 1 325 ? 13.352 -7.484 4.648 1 96.44 325 ILE B O 1
ATOM 5719 N N . ASP B 1 326 ? 15.383 -8.539 4.793 1 97.19 326 ASP B N 1
ATOM 5720 C CA . ASP B 1 326 ? 15.977 -7.996 3.576 1 97.19 326 ASP B CA 1
ATOM 5721 C C . ASP B 1 326 ? 16.297 -9.102 2.578 1 97.19 326 ASP B C 1
ATOM 5723 O O . ASP B 1 326 ? 16.328 -10.281 2.941 1 97.19 326 ASP B O 1
ATOM 5727 N N . VAL B 1 327 ? 16.531 -8.672 1.388 1 98.19 327 VAL B N 1
ATOM 5728 C CA . VAL B 1 327 ? 17.109 -9.594 0.42 1 98.19 327 VAL B CA 1
ATOM 5729 C C . VAL B 1 327 ? 18.5 -10.047 0.904 1 98.19 327 VAL B C 1
ATOM 5731 O O . VAL B 1 327 ? 19.125 -9.359 1.71 1 98.19 327 VAL B O 1
ATOM 5734 N N . PHE B 1 328 ? 18.938 -11.227 0.481 1 98.56 328 PHE B N 1
ATOM 5735 C CA . PHE B 1 328 ? 20.297 -11.664 0.754 1 98.56 328 PHE B CA 1
ATOM 5736 C C . PHE B 1 328 ? 21.234 -11.258 -0.38 1 98.56 328 PHE B C 1
ATOM 5738 O O . PHE B 1 328 ? 20.922 -11.461 -1.554 1 98.56 328 PHE B O 1
ATOM 5745 N N . ALA B 1 329 ? 22.359 -10.68 -0.057 1 98.56 329 ALA B N 1
ATOM 5746 C CA . ALA B 1 329 ? 23.344 -10.352 -1.084 1 98.56 329 ALA B CA 1
ATOM 5747 C C . ALA B 1 329 ? 23.938 -11.617 -1.705 1 98.56 329 ALA B C 1
ATOM 5749 O O . ALA B 1 329 ? 24.203 -12.594 -1.001 1 98.56 329 ALA B O 1
ATOM 5750 N N . VAL B 1 330 ? 24.047 -11.594 -2.975 1 98.81 330 VAL B N 1
ATOM 5751 C CA . VAL B 1 330 ? 24.75 -12.648 -3.688 1 98.81 330 VAL B CA 1
ATOM 5752 C C . VAL B 1 330 ? 26.172 -12.188 -4.023 1 98.81 330 VAL B C 1
ATOM 5754 O O . VAL B 1 330 ? 26.359 -11.102 -4.578 1 98.81 330 VAL B O 1
ATOM 5757 N N . LEU B 1 331 ? 27.094 -13.016 -3.678 1 98.19 331 LEU B N 1
ATOM 5758 C CA . LEU B 1 331 ? 28.5 -12.711 -3.908 1 98.19 331 LEU B CA 1
ATOM 5759 C C . LEU B 1 331 ? 29.156 -13.773 -4.785 1 98.19 331 LEU B C 1
ATOM 5761 O O . LEU B 1 331 ? 28.688 -14.914 -4.824 1 98.19 331 LEU B O 1
ATOM 5765 N N . THR B 1 332 ? 30.219 -13.297 -5.5 1 95.44 332 THR B N 1
ATOM 5766 C CA . THR B 1 332 ? 31.125 -14.289 -6.074 1 95.44 332 THR B CA 1
ATOM 5767 C C . THR B 1 332 ? 31.906 -15 -4.977 1 95.44 332 THR B C 1
ATOM 5769 O O . THR B 1 332 ? 31.953 -14.547 -3.83 1 95.44 332 THR B O 1
ATOM 5772 N N . PRO B 1 333 ? 32.5 -16.062 -5.406 1 89.06 333 PRO B N 1
ATOM 5773 C CA . PRO B 1 333 ? 33.312 -16.766 -4.41 1 89.06 333 PRO B CA 1
ATOM 5774 C C . PRO B 1 333 ? 34.406 -15.891 -3.838 1 89.06 333 PRO B C 1
ATOM 5776 O O . PRO B 1 333 ? 34.844 -16.094 -2.695 1 89.06 333 PRO B O 1
ATOM 5779 N N . ASP B 1 334 ? 34.875 -14.859 -4.566 1 91.5 334 ASP B N 1
ATOM 5780 C CA . ASP B 1 334 ? 35.938 -13.984 -4.113 1 91.5 334 ASP B CA 1
ATOM 5781 C C . ASP B 1 334 ? 35.406 -12.797 -3.33 1 91.5 334 ASP B C 1
ATOM 5783 O O . ASP B 1 334 ? 36.156 -11.922 -2.893 1 91.5 334 ASP B O 1
ATOM 5787 N N . GLY B 1 335 ? 34.031 -12.695 -3.209 1 92.88 335 GLY B N 1
ATOM 5788 C CA . GLY B 1 335 ? 33.469 -11.75 -2.264 1 92.88 335 GLY B CA 1
ATOM 5789 C C . GLY B 1 335 ? 32.875 -10.523 -2.932 1 92.88 335 GLY B C 1
ATOM 5790 O O . GLY B 1 335 ? 32.406 -9.609 -2.254 1 92.88 335 GLY B O 1
ATOM 5791 N N . LYS B 1 336 ? 32.812 -10.531 -4.203 1 96.31 336 LYS B N 1
ATOM 5792 C CA . LYS B 1 336 ? 32.219 -9.398 -4.91 1 96.31 336 LYS B CA 1
ATOM 5793 C C . LYS B 1 336 ? 30.703 -9.531 -4.969 1 96.31 336 LYS B C 1
ATOM 5795 O O . LYS B 1 336 ? 30.188 -10.57 -5.375 1 96.31 336 LYS B O 1
ATOM 5800 N N . ARG B 1 337 ? 29.984 -8.453 -4.586 1 97.75 337 ARG B N 1
ATOM 5801 C CA . ARG B 1 337 ? 28.531 -8.477 -4.66 1 97.75 337 ARG B CA 1
ATOM 5802 C C . ARG B 1 337 ? 28.047 -8.391 -6.105 1 97.75 337 ARG B C 1
ATOM 5804 O O . ARG B 1 337 ? 28.438 -7.473 -6.836 1 97.75 337 ARG B O 1
ATOM 5811 N N . ILE B 1 338 ? 27.188 -9.273 -6.543 1 98.38 338 ILE B N 1
ATOM 5812 C CA . ILE B 1 338 ? 26.812 -9.32 -7.953 1 98.38 338 ILE B CA 1
ATOM 5813 C C . ILE B 1 338 ? 25.297 -9.359 -8.086 1 98.38 338 ILE B C 1
ATOM 5815 O O . ILE B 1 338 ? 24.75 -9.234 -9.188 1 98.38 338 ILE B O 1
ATOM 5819 N N . GLY B 1 339 ? 24.609 -9.578 -6.93 1 98.5 339 GLY B N 1
ATOM 5820 C CA . GLY B 1 339 ? 23.156 -9.703 -7.031 1 98.5 339 GLY B CA 1
ATOM 5821 C C . GLY B 1 339 ? 22.484 -9.859 -5.688 1 98.5 339 GLY B C 1
ATOM 5822 O O . GLY B 1 339 ? 23 -9.422 -4.66 1 98.5 339 GLY B O 1
ATOM 5823 N N . GLN B 1 340 ? 21.25 -10.414 -5.715 1 98.75 340 GLN B N 1
ATOM 5824 C CA . GLN B 1 340 ? 20.469 -10.562 -4.484 1 98.75 340 GLN B CA 1
ATOM 5825 C C . GLN B 1 340 ? 19.516 -11.75 -4.574 1 98.75 340 GLN B C 1
ATOM 5827 O O . GLN B 1 340 ? 18.953 -12.016 -5.633 1 98.75 340 GLN B O 1
ATOM 5832 N N . VAL B 1 341 ? 19.422 -12.477 -3.475 1 98.88 341 VAL B N 1
ATOM 5833 C CA . VAL B 1 341 ? 18.344 -13.445 -3.303 1 98.88 341 VAL B CA 1
ATOM 5834 C C . VAL B 1 341 ? 17.047 -12.719 -2.955 1 98.88 341 VAL B C 1
ATOM 5836 O O . VAL B 1 341 ? 16.969 -12 -1.952 1 98.88 341 VAL B O 1
ATOM 5839 N N . THR B 1 342 ? 16.047 -12.914 -3.785 1 98.44 342 THR B N 1
ATOM 5840 C CA . THR B 1 342 ? 14.797 -12.156 -3.654 1 98.44 342 THR B CA 1
ATOM 5841 C C . THR B 1 342 ? 13.789 -12.922 -2.801 1 98.44 342 THR B C 1
ATOM 5843 O O . THR B 1 342 ? 12.93 -12.32 -2.162 1 98.44 342 THR B O 1
ATOM 5846 N N . SER B 1 343 ? 13.828 -14.195 -2.855 1 98.38 343 SER B N 1
ATOM 5847 C CA . SER B 1 343 ? 13.008 -15.102 -2.061 1 98.38 343 SER B CA 1
ATOM 5848 C C . SER B 1 343 ? 13.805 -16.328 -1.634 1 98.38 343 SER B C 1
ATOM 5850 O O . SER B 1 343 ? 14.609 -16.859 -2.41 1 98.38 343 SER B O 1
ATOM 5852 N N . ALA B 1 344 ? 13.609 -16.766 -0.391 1 98.62 344 ALA B N 1
ATOM 5853 C CA . ALA B 1 344 ? 14.297 -17.969 0.078 1 98.62 344 ALA B CA 1
ATOM 5854 C C . ALA B 1 344 ? 13.516 -18.641 1.2 1 98.62 344 ALA B C 1
ATOM 5856 O O . ALA B 1 344 ? 12.812 -17.969 1.961 1 98.62 344 ALA B O 1
ATOM 5857 N N . THR B 1 345 ? 13.656 -19.906 1.239 1 98.62 345 THR B N 1
ATOM 5858 C CA . THR B 1 345 ? 13.008 -20.688 2.293 1 98.62 345 THR B CA 1
ATOM 5859 C C . THR B 1 345 ? 13.727 -22.016 2.49 1 98.62 345 THR B C 1
ATOM 5861 O O . THR B 1 345 ? 14.359 -22.531 1.568 1 98.62 345 THR B O 1
ATOM 5864 N N . ARG B 1 346 ? 13.672 -22.531 3.682 1 98.56 346 ARG B N 1
ATOM 5865 C CA . ARG B 1 346 ? 13.938 -23.953 3.902 1 98.56 346 ARG B CA 1
ATOM 5866 C C . ARG B 1 346 ? 12.734 -24.797 3.525 1 98.56 346 ARG B C 1
ATOM 5868 O O . ARG B 1 346 ? 11.68 -24.719 4.164 1 98.56 346 ARG B O 1
ATOM 5875 N N . SER B 1 347 ? 12.859 -25.594 2.51 1 98.5 347 SER B N 1
ATOM 5876 C CA . SER B 1 347 ? 11.766 -26.453 2.096 1 98.5 347 SER B CA 1
ATOM 5877 C C . SER B 1 347 ? 11.633 -27.656 3.02 1 98.5 347 SER B C 1
ATOM 5879 O O . SER B 1 347 ? 12.547 -28.484 3.104 1 98.5 347 SER B O 1
ATOM 5881 N N . PRO B 1 348 ? 10.5 -27.766 3.664 1 98.31 348 PRO B N 1
ATOM 5882 C CA . PRO B 1 348 ? 10.328 -28.938 4.523 1 98.31 348 PRO B CA 1
ATOM 5883 C C . PRO B 1 348 ? 10.344 -30.25 3.744 1 98.31 348 PRO B C 1
ATOM 5885 O O . PRO B 1 348 ? 10.93 -31.234 4.203 1 98.31 348 PRO B O 1
ATOM 5888 N N . ARG B 1 349 ? 9.75 -30.297 2.645 1 97 349 ARG B N 1
ATOM 5889 C CA . ARG B 1 349 ? 9.656 -31.484 1.812 1 97 349 ARG B CA 1
ATOM 5890 C C . ARG B 1 349 ? 11.031 -31.891 1.284 1 97 349 ARG B C 1
ATOM 5892 O O . ARG B 1 349 ? 11.383 -33.062 1.286 1 97 349 ARG B O 1
ATOM 5899 N N . GLN B 1 350 ? 11.828 -30.922 0.864 1 96.81 350 GLN B N 1
ATOM 5900 C CA . GLN B 1 350 ? 13.094 -31.203 0.21 1 96.81 350 GLN B CA 1
ATOM 5901 C C . GLN B 1 350 ? 14.25 -31.172 1.207 1 96.81 350 GLN B C 1
ATOM 5903 O O . GLN B 1 350 ? 15.359 -31.594 0.895 1 96.81 350 GLN B O 1
ATOM 5908 N N . GLU B 1 351 ? 14 -30.656 2.367 1 97.69 351 GLU B N 1
ATOM 5909 C CA . GLU B 1 351 ? 14.992 -30.562 3.439 1 97.69 351 GLU B CA 1
ATOM 5910 C C . GLU B 1 351 ? 16.25 -29.844 2.967 1 97.69 351 GLU B C 1
ATOM 5912 O O . GLU B 1 351 ? 17.359 -30.312 3.197 1 97.69 351 GLU B O 1
ATOM 5917 N N . ARG B 1 352 ? 16.094 -28.734 2.297 1 97.69 352 ARG B N 1
ATOM 5918 C CA . ARG B 1 352 ? 17.188 -27.875 1.85 1 97.69 352 ARG B CA 1
ATOM 5919 C C . ARG B 1 352 ? 16.703 -26.438 1.69 1 97.69 352 ARG B C 1
ATOM 5921 O O . ARG B 1 352 ? 15.508 -26.172 1.595 1 97.69 352 ARG B O 1
ATOM 5928 N N . ASN B 1 353 ? 17.703 -25.469 1.766 1 98.75 353 ASN B N 1
ATOM 5929 C CA . ASN B 1 353 ? 17.406 -24.062 1.483 1 98.75 353 ASN B CA 1
ATOM 5930 C C . ASN B 1 353 ? 17.312 -23.812 -0.017 1 98.75 353 ASN B C 1
ATOM 5932 O O . ASN B 1 353 ? 18.25 -24.109 -0.763 1 98.75 353 ASN B O 1
ATOM 5936 N N . ILE B 1 354 ? 16.219 -23.281 -0.49 1 98.81 354 ILE B N 1
ATOM 5937 C CA . ILE B 1 354 ? 16.016 -22.938 -1.896 1 98.81 354 ILE B CA 1
ATOM 5938 C C . ILE B 1 354 ? 15.57 -21.484 -2.021 1 98.81 354 ILE B C 1
ATOM 5940 O O . ILE B 1 354 ? 15.094 -20.891 -1.055 1 98.81 354 ILE B O 1
ATOM 5944 N N . GLY B 1 355 ? 15.789 -20.891 -3.186 1 98.69 355 GLY B N 1
ATOM 5945 C CA . GLY B 1 355 ? 15.336 -19.531 -3.404 1 98.69 355 GLY B CA 1
ATOM 5946 C C . GLY B 1 355 ? 15.562 -19.047 -4.824 1 98.69 355 GLY B C 1
ATOM 5947 O O . GLY B 1 355 ? 15.984 -19.812 -5.688 1 98.69 355 GLY B O 1
ATOM 5948 N N . TYR B 1 356 ? 15.172 -17.828 -5.035 1 98.81 356 TYR B N 1
ATOM 5949 C CA . TYR B 1 356 ? 15.406 -17.125 -6.285 1 98.81 356 TYR B CA 1
ATOM 5950 C C . TYR B 1 356 ? 16.453 -16.016 -6.102 1 98.81 356 TYR B C 1
ATOM 5952 O O . TYR B 1 356 ? 16.469 -15.344 -5.07 1 98.81 356 TYR B O 1
ATOM 5960 N N . ALA B 1 357 ? 17.297 -15.891 -7.094 1 98.88 357 ALA B N 1
ATOM 5961 C CA . ALA B 1 357 ? 18.328 -14.859 -7.051 1 98.88 357 ALA B CA 1
ATOM 5962 C C . ALA B 1 357 ? 18.422 -14.133 -8.391 1 98.88 357 ALA B C 1
ATOM 5964 O O . ALA B 1 357 ? 18.453 -14.766 -9.445 1 98.88 357 ALA B O 1
ATOM 5965 N N . MET B 1 358 ? 18.422 -12.852 -8.359 1 98.88 358 MET B N 1
ATOM 5966 C CA . MET B 1 358 ? 18.75 -12.039 -9.531 1 98.88 358 MET B CA 1
ATOM 5967 C C . MET B 1 358 ? 20.25 -11.836 -9.656 1 98.88 358 MET B C 1
ATOM 5969 O O . MET B 1 358 ? 20.891 -11.273 -8.766 1 98.88 358 MET B O 1
ATOM 5973 N N . VAL B 1 359 ? 20.859 -12.328 -10.742 1 98.81 359 VAL B N 1
ATOM 5974 C CA . VAL B 1 359 ? 22.297 -12.273 -10.922 1 98.81 359 VAL B CA 1
ATOM 5975 C C . VAL B 1 359 ? 22.625 -11.852 -12.359 1 98.81 359 VAL B C 1
ATOM 5977 O O . VAL B 1 359 ? 21.781 -11.961 -13.25 1 98.81 359 VAL B O 1
ATOM 5980 N N . PRO B 1 360 ? 23.828 -11.328 -12.586 1 98.69 360 PRO B N 1
ATOM 5981 C CA . PRO B 1 360 ? 24.25 -11.117 -13.969 1 98.69 360 PRO B CA 1
ATOM 5982 C C . PRO B 1 360 ? 24.219 -12.398 -14.797 1 98.69 360 PRO B C 1
ATOM 5984 O O . PRO B 1 360 ? 24.469 -13.484 -14.273 1 98.69 360 PRO B O 1
ATOM 5987 N N . VAL B 1 361 ? 23.984 -12.258 -16.062 1 98.31 361 VAL B N 1
ATOM 5988 C CA . VAL B 1 361 ? 23.781 -13.383 -16.953 1 98.31 361 VAL B CA 1
ATOM 5989 C C . VAL B 1 361 ? 25 -14.297 -16.938 1 98.31 361 VAL B C 1
ATOM 5991 O O . VAL B 1 361 ? 24.875 -15.516 -17.078 1 98.31 361 VAL B O 1
ATOM 5994 N N . GLU B 1 362 ? 26.156 -13.75 -16.688 1 97.75 362 GLU B N 1
ATOM 5995 C CA . GLU B 1 362 ? 27.391 -14.531 -16.672 1 97.75 362 GLU B CA 1
ATOM 5996 C C . GLU B 1 362 ? 27.406 -15.516 -15.5 1 97.75 362 GLU B C 1
ATOM 5998 O O . GLU B 1 362 ? 28.203 -16.453 -15.484 1 97.75 362 GLU B O 1
ATOM 6003 N N . TYR B 1 363 ? 26.516 -15.32 -14.555 1 98.38 363 TYR B N 1
ATOM 6004 C CA . TYR B 1 363 ? 26.469 -16.188 -13.375 1 98.38 363 TYR B CA 1
ATOM 6005 C C . TYR B 1 363 ? 25.172 -16.984 -13.344 1 98.38 363 TYR B C 1
ATOM 6007 O O . TYR B 1 363 ? 24.797 -17.516 -12.297 1 98.38 363 TYR B O 1
ATOM 6015 N N . ALA B 1 364 ? 24.484 -17.125 -14.43 1 98.44 364 ALA B N 1
ATOM 6016 C CA . ALA B 1 364 ? 23.125 -17.672 -14.422 1 98.44 364 ALA B CA 1
ATOM 6017 C C . ALA B 1 364 ? 23.125 -19.141 -14.812 1 98.44 364 ALA B C 1
ATOM 6019 O O . ALA B 1 364 ? 22.109 -19.828 -14.656 1 98.44 364 ALA B O 1
ATOM 6020 N N . GLU B 1 365 ? 24.188 -19.688 -15.289 1 98.38 365 GLU B N 1
ATOM 6021 C CA . GLU B 1 365 ? 24.234 -21.062 -15.758 1 98.38 365 GLU B CA 1
ATOM 6022 C C . GLU B 1 365 ? 24.062 -22.047 -14.602 1 98.38 365 GLU B C 1
ATOM 6024 O O . GLU B 1 365 ? 24.609 -21.828 -13.508 1 98.38 365 GLU B O 1
ATOM 6029 N N . LEU B 1 366 ? 23.422 -23.156 -14.875 1 98.56 366 LEU B N 1
ATOM 6030 C CA . LEU B 1 366 ? 23.25 -24.203 -13.875 1 98.56 366 LEU B CA 1
ATOM 6031 C C . LEU B 1 366 ? 24.594 -24.703 -13.367 1 98.56 366 LEU B C 1
ATOM 6033 O O . LEU B 1 366 ? 25.531 -24.859 -14.148 1 98.56 366 LEU B O 1
ATOM 6037 N N . GLY B 1 367 ? 24.656 -24.828 -12.07 1 98.5 367 GLY B N 1
ATOM 6038 C CA . GLY B 1 367 ? 25.875 -25.359 -11.469 1 98.5 367 GLY B CA 1
ATOM 6039 C C . GLY B 1 367 ? 26.859 -24.281 -11.078 1 98.5 367 GLY B C 1
ATOM 6040 O O . GLY B 1 367 ? 27.859 -24.547 -10.414 1 98.5 367 GLY B O 1
ATOM 6041 N N . THR B 1 368 ? 26.625 -23.016 -11.453 1 98.44 368 THR B N 1
ATOM 6042 C CA . THR B 1 368 ? 27.5 -21.906 -11.102 1 98.44 368 THR B CA 1
ATOM 6043 C C . THR B 1 368 ? 27.578 -21.734 -9.586 1 98.44 368 THR B C 1
ATOM 6045 O O . THR B 1 368 ? 26.547 -21.609 -8.922 1 98.44 368 THR B O 1
ATOM 6048 N N . PRO B 1 369 ? 28.781 -21.766 -9.039 1 98.19 369 PRO B N 1
ATOM 6049 C CA . PRO B 1 369 ? 28.938 -21.516 -7.605 1 98.19 369 PRO B CA 1
ATOM 6050 C C . PRO B 1 369 ? 28.734 -20.047 -7.238 1 98.19 369 PRO B C 1
ATOM 6052 O O . PRO B 1 369 ? 29.188 -19.156 -7.961 1 98.19 369 PRO B O 1
ATOM 6055 N N . LEU B 1 370 ? 28.031 -19.812 -6.188 1 98.44 370 LEU B N 1
ATOM 6056 C CA . LEU B 1 370 ? 27.766 -18.5 -5.629 1 98.44 370 LEU B CA 1
ATOM 6057 C C . LEU B 1 370 ? 28.016 -18.484 -4.121 1 98.44 370 LEU B C 1
ATOM 6059 O O . LEU B 1 370 ? 28.266 -19.531 -3.525 1 98.44 370 LEU B O 1
ATOM 6063 N N . ARG B 1 371 ? 28.062 -17.375 -3.572 1 98.38 371 ARG B N 1
ATOM 6064 C CA . ARG B 1 371 ? 27.984 -17.156 -2.133 1 98.38 371 ARG B CA 1
ATOM 6065 C C . ARG B 1 371 ? 26.828 -16.234 -1.784 1 98.38 371 ARG B C 1
ATOM 6067 O O . ARG B 1 371 ? 26.578 -15.242 -2.484 1 98.38 371 ARG B O 1
ATOM 6074 N N . VAL B 1 372 ? 26.125 -16.531 -0.743 1 98.62 372 VAL B N 1
ATOM 6075 C CA . VAL B 1 372 ? 24.969 -15.75 -0.308 1 98.62 372 VAL B CA 1
ATOM 6076 C C . VAL B 1 372 ? 25.203 -15.25 1.118 1 98.62 372 VAL B C 1
ATOM 6078 O O . VAL B 1 372 ? 25.547 -16.031 2.004 1 98.62 372 VAL B O 1
ATOM 6081 N N . GLU B 1 373 ? 25.062 -13.977 1.341 1 98.31 373 GLU B N 1
ATOM 6082 C CA . GLU B 1 373 ? 25.031 -13.438 2.697 1 98.31 373 GLU B CA 1
ATOM 6083 C C . GLU B 1 373 ? 23.656 -13.602 3.326 1 98.31 373 GLU B C 1
ATOM 6085 O O . GLU B 1 373 ? 22.844 -12.68 3.301 1 98.31 373 GLU B O 1
ATOM 6090 N N . ALA B 1 374 ? 23.438 -14.758 3.912 1 97.5 374 ALA B N 1
ATOM 6091 C CA . ALA B 1 374 ? 22.141 -15.086 4.488 1 97.5 374 ALA B CA 1
ATOM 6092 C C . ALA B 1 374 ? 22.016 -14.531 5.902 1 97.5 374 ALA B C 1
ATOM 6094 O O . ALA B 1 374 ? 22.906 -13.852 6.395 1 97.5 374 ALA B O 1
ATOM 6095 N N . ASN B 1 375 ? 20.828 -14.711 6.477 1 96 375 ASN B N 1
ATOM 6096 C CA . ASN B 1 375 ? 20.547 -14.211 7.82 1 96 375 ASN B CA 1
ATOM 6097 C C . ASN B 1 375 ? 21.422 -14.898 8.867 1 96 375 ASN B C 1
ATOM 6099 O O . ASN B 1 375 ? 21.578 -14.383 9.977 1 96 375 ASN B O 1
ATOM 6103 N N . THR B 1 376 ? 22.078 -15.992 8.5 1 94.56 376 THR B N 1
ATOM 6104 C CA . THR B 1 376 ? 22.922 -16.75 9.406 1 94.56 376 THR B CA 1
ATOM 6105 C C . THR B 1 376 ? 24.406 -16.547 9.07 1 94.56 376 THR B C 1
ATOM 6107 O O . THR B 1 376 ? 25.266 -17.219 9.625 1 94.56 376 THR B O 1
ATOM 6110 N N . GLY B 1 377 ? 24.688 -15.688 8.195 1 95.12 377 GLY B N 1
ATOM 6111 C CA . GLY B 1 377 ? 26.047 -15.461 7.711 1 95.12 377 GLY B CA 1
ATOM 6112 C C . GLY B 1 377 ? 26.266 -15.953 6.293 1 95.12 377 GLY B C 1
ATOM 6113 O O . GLY B 1 377 ? 25.312 -16.391 5.633 1 95.12 377 GLY B O 1
ATOM 6114 N N . PRO B 1 378 ? 27.531 -15.891 5.844 1 96.44 378 PRO B N 1
ATOM 6115 C CA . PRO B 1 378 ? 27.812 -16.328 4.473 1 96.44 378 PRO B CA 1
ATOM 6116 C C . PRO B 1 378 ? 27.609 -17.828 4.285 1 96.44 378 PRO B C 1
ATOM 6118 O O . PRO B 1 378 ? 28.047 -18.625 5.121 1 96.44 378 PRO B O 1
ATOM 6121 N N . GLN B 1 379 ? 26.984 -18.172 3.262 1 97.88 379 GLN B N 1
ATOM 6122 C CA . GLN B 1 379 ? 26.734 -19.562 2.91 1 97.88 379 GLN B CA 1
ATOM 6123 C C . GLN B 1 379 ? 27.016 -19.812 1.436 1 97.88 379 GLN B C 1
ATOM 6125 O O . GLN B 1 379 ? 26.734 -18.969 0.583 1 97.88 379 GLN B O 1
ATOM 6130 N N . ASP B 1 380 ? 27.562 -20.969 1.14 1 98.12 380 ASP B N 1
ATOM 6131 C CA . ASP B 1 380 ? 27.75 -21.359 -0.253 1 98.12 380 ASP B CA 1
ATOM 6132 C C . ASP B 1 380 ? 26.406 -21.656 -0.923 1 98.12 380 ASP B C 1
ATOM 6134 O O . ASP B 1 380 ? 25.453 -22.094 -0.264 1 98.12 380 ASP B O 1
ATOM 6138 N N . ALA B 1 381 ? 26.359 -21.359 -2.193 1 98.56 381 ALA B N 1
ATOM 6139 C CA . ALA B 1 381 ? 25.156 -21.625 -2.984 1 98.56 381 ALA B CA 1
ATOM 6140 C C . ALA B 1 381 ? 25.516 -22.047 -4.406 1 98.56 381 ALA B C 1
ATOM 6142 O O . ALA B 1 381 ? 26.672 -21.906 -4.832 1 98.56 381 ALA B O 1
ATOM 6143 N N . VAL B 1 382 ? 24.547 -22.594 -5.059 1 98.69 382 VAL B N 1
ATOM 6144 C CA . VAL B 1 382 ? 24.734 -23.031 -6.441 1 98.69 382 VAL B CA 1
ATOM 6145 C C . VAL B 1 382 ? 23.469 -22.734 -7.246 1 98.69 382 VAL B C 1
ATOM 6147 O O . VAL B 1 382 ? 22.359 -22.875 -6.734 1 98.69 382 VAL B O 1
ATOM 6150 N N . VAL B 1 383 ? 23.656 -22.25 -8.461 1 98.88 383 VAL B N 1
ATOM 6151 C CA . VAL B 1 383 ? 22.531 -22.062 -9.359 1 98.88 383 VAL B CA 1
ATOM 6152 C C . VAL B 1 383 ? 21.938 -23.422 -9.734 1 98.88 383 VAL B C 1
ATOM 6154 O O . VAL B 1 383 ? 22.656 -24.328 -10.18 1 98.88 383 VAL B O 1
ATOM 6157 N N . VAL B 1 384 ? 20.703 -23.562 -9.523 1 98.75 384 VAL B N 1
ATOM 6158 C CA . VAL B 1 384 ? 20.016 -24.828 -9.844 1 98.75 384 VAL B CA 1
ATOM 6159 C C . VAL B 1 384 ? 18.766 -24.531 -10.664 1 98.75 384 VAL B C 1
ATOM 6161 O O . VAL B 1 384 ? 18.375 -23.375 -10.82 1 98.75 384 VAL B O 1
ATOM 6164 N N . ALA B 1 385 ? 18.188 -25.578 -11.188 1 97.75 385 ALA B N 1
ATOM 6165 C CA . ALA B 1 385 ? 16.969 -25.438 -11.984 1 97.75 385 ALA B CA 1
ATOM 6166 C C . ALA B 1 385 ? 15.781 -25.047 -11.109 1 97.75 385 ALA B C 1
ATOM 6168 O O . ALA B 1 385 ? 15.656 -25.547 -9.984 1 97.75 385 ALA B O 1
ATOM 6169 N N . LYS B 1 386 ? 14.898 -24.234 -11.594 1 95.69 386 LYS B N 1
ATOM 6170 C CA . LYS B 1 386 ? 13.586 -23.938 -11.023 1 95.69 386 LYS B CA 1
ATOM 6171 C C . LYS B 1 386 ? 12.469 -24.25 -12.016 1 95.69 386 LYS B C 1
ATOM 6173 O O . LYS B 1 386 ? 12.688 -24.219 -13.234 1 95.69 386 LYS B O 1
ATOM 6178 N N . PRO B 1 387 ? 11.344 -24.547 -11.562 1 96.88 387 PRO B N 1
ATOM 6179 C CA . PRO B 1 387 ? 10.898 -24.703 -10.18 1 96.88 387 PRO B CA 1
ATOM 6180 C C . PRO B 1 387 ? 11.555 -25.891 -9.477 1 96.88 387 PRO B C 1
ATOM 6182 O O . PRO B 1 387 ? 12.086 -26.781 -10.141 1 96.88 387 PRO B O 1
ATOM 6185 N N . PHE B 1 388 ? 11.461 -25.906 -8.164 1 98.25 388 PHE B N 1
ATOM 6186 C CA . PHE B 1 388 ? 12.117 -26.922 -7.336 1 98.25 388 PHE B CA 1
ATOM 6187 C C . PHE B 1 388 ? 11.219 -28.141 -7.16 1 98.25 388 PHE B C 1
ATOM 6189 O O . PHE B 1 388 ? 11.695 -29.219 -6.805 1 98.25 388 PHE B O 1
ATOM 6196 N N . HIS B 1 389 ? 9.992 -27.953 -7.305 1 97.38 389 HIS B N 1
ATOM 6197 C CA . HIS B 1 389 ? 8.984 -29 -7.18 1 97.38 389 HIS B CA 1
ATOM 6198 C C . HIS B 1 389 ? 7.922 -28.875 -8.273 1 97.38 389 HIS B C 1
ATOM 6200 O O . HIS B 1 389 ? 7.391 -27.797 -8.5 1 97.38 389 HIS B O 1
ATOM 6206 N N . ASP B 1 390 ? 7.625 -30.016 -8.969 1 96.81 390 ASP B N 1
ATOM 6207 C CA . ASP B 1 390 ? 6.598 -30.125 -10 1 96.81 390 ASP B CA 1
ATOM 6208 C C . ASP B 1 390 ? 6.879 -29.156 -11.156 1 96.81 390 ASP B C 1
ATOM 6210 O O . ASP B 1 390 ? 6.031 -28.344 -11.5 1 96.81 390 ASP B O 1
ATOM 6214 N N . PRO B 1 391 ? 8.062 -29.219 -11.75 1 93.94 391 PRO B N 1
ATOM 6215 C CA . PRO B 1 391 ? 8.461 -28.266 -12.797 1 93.94 391 PRO B CA 1
ATOM 6216 C C . PRO B 1 391 ? 7.512 -28.281 -13.992 1 93.94 391 PRO B C 1
ATOM 6218 O O . PRO B 1 391 ? 7.418 -27.281 -14.719 1 93.94 391 PRO B O 1
ATOM 6221 N N . SER B 1 392 ? 6.797 -29.359 -14.219 1 93.81 392 SER B N 1
ATOM 6222 C CA . SER B 1 392 ? 5.891 -29.453 -15.352 1 93.81 392 SER B CA 1
ATOM 6223 C C . SER B 1 392 ? 4.496 -28.953 -14.992 1 93.81 392 SER B C 1
ATOM 6225 O O . SER B 1 392 ? 3.609 -28.891 -15.844 1 93.81 392 SER B O 1
ATOM 6227 N N . LYS B 1 393 ? 4.305 -28.578 -13.711 1 93.88 393 LYS B N 1
ATOM 6228 C CA . LYS B 1 393 ? 3.021 -28.094 -13.211 1 93.88 393 LYS B CA 1
ATOM 6229 C C . LYS B 1 393 ? 1.921 -29.141 -13.406 1 93.88 393 LYS B C 1
ATOM 6231 O O . LYS B 1 393 ? 0.809 -28.797 -13.82 1 93.88 393 LYS B O 1
ATOM 6236 N N . ASP B 1 394 ? 2.172 -30.359 -13.164 1 96.56 394 ASP B N 1
ATOM 6237 C CA . ASP B 1 394 ? 1.215 -31.438 -13.297 1 96.56 394 ASP B CA 1
ATOM 6238 C C . ASP B 1 394 ? 0.175 -31.406 -12.18 1 96.56 394 ASP B C 1
ATOM 6240 O O . ASP B 1 394 ? -0.994 -31.734 -12.398 1 96.56 394 ASP B O 1
ATOM 6244 N N . ILE B 1 395 ? 0.554 -30.938 -11.07 1 96.19 395 ILE B N 1
ATOM 6245 C CA . ILE B 1 395 ? -0.304 -30.984 -9.891 1 96.19 395 ILE B CA 1
ATOM 6246 C C . ILE B 1 395 ? -1.488 -30.031 -10.078 1 96.19 395 ILE B C 1
ATOM 6248 O O . ILE B 1 395 ? -2.645 -30.453 -10 1 96.19 395 ILE B O 1
ATOM 6252 N N . PRO B 1 396 ? -1.287 -28.766 -10.352 1 94.25 396 PRO B N 1
ATOM 6253 C CA . PRO B 1 396 ? -2.445 -27.891 -10.484 1 94.25 396 PRO B CA 1
ATOM 6254 C C . PRO B 1 396 ? -3.297 -28.203 -11.711 1 94.25 396 PRO B C 1
ATOM 6256 O O . PRO B 1 396 ? -4.484 -27.875 -11.75 1 94.25 396 PRO B O 1
ATOM 6259 N N . LYS B 1 397 ? -2.801 -28.938 -12.672 1 93.12 397 LYS B N 1
ATOM 6260 C CA . LYS B 1 397 ? -3.512 -29.266 -13.906 1 93.12 397 LYS B CA 1
ATOM 6261 C C . LYS B 1 397 ? -4.277 -30.578 -13.781 1 93.12 397 LYS B C 1
ATOM 6263 O O . LYS B 1 397 ? -5.082 -30.922 -14.648 1 93.12 397 LYS B O 1
ATOM 6268 N N . ALA B 1 398 ? -4.043 -31.266 -12.766 1 91.25 398 ALA B N 1
ATOM 6269 C CA . ALA B 1 398 ? -4.617 -32.594 -12.594 1 91.25 398 ALA B CA 1
ATOM 6270 C C . ALA B 1 398 ? -6.121 -32.531 -12.367 1 91.25 398 ALA B C 1
ATOM 6272 O O . ALA B 1 398 ? -6.625 -31.547 -11.82 1 91.25 398 ALA B O 1
#

Secondary structure (DSSP, 8-state):
----GGG--S----PEEP-SSSSB--TTHHHHHTTT--EEEEETTEEEEEESS-HHHHHHHHHHS-EEEE-TTS-EEEEESTTHHHHHHHH-SS-GGG--TTBEEE--EE-TTS-EEE-PEEEEEETTEEEEE--SS-HHHHHHHHHHTT----EEEE-SEEEEEEESTTHHHHHHHHH-GGGGGPPTTBEEEEEETTEEEEEES--SSSSSEEEEEEETHHHHHHHHHHHHHHHHGGGT-EE----HHHHHHTT---BTTTB-TT--TTTTT---TTTS--SS----TTHHHHHHHHHH--SEEEEEEEE-SS----STTSS-SSPEEEE-TTS-EEEEEEEEEEETTTTEEEEEEEEEGGG-STT-EEEEEETTEEEEEEEE-S-SS-TT-HHHH-/----GGG--S----PEEP-SSSSB--TTHHHHHTTT--EEEEETTEEEEEESS-HHHHHHHHHHS-EEEE-TTS-EEEEESTTHHHHHHHH-SS-GGG--TTBEEE--EE-TTS-EEE-PEEEEEETTEEEEE--SS-HHHHHHHHHHTS----EEEE-SEEEEEEESTTHHHHHHHHH-GGGGGPPTTBEEEEEETTEEEEEES--SSSSSEEEEEEETHHHHHHHHHHHHHHHHGGGT-EE----HHHHHHTT---BTTTB-TT--TTTTT---TTTS--SS----TTHHHHHHHHHH--SEEEEEEEE-SS----STTSS-SSPEEEE-TTS-EEEEEEEEEEETTTTEEEEEEEEEGGG-STT-EEEEEETTEEEEEEEE-S-SS-TT-HHHH-

Solvent-accessible surface area (backbone atoms only — not comparable to full-atom values): 40334 Å² total; per-residue (Å²): 136,77,88,64,94,72,73,73,67,68,77,72,70,82,30,25,42,61,42,28,44,50,52,36,70,31,48,37,41,70,63,54,45,69,71,40,45,45,23,29,44,74,33,63,60,11,59,29,53,48,36,42,83,45,76,67,59,50,46,48,41,28,76,72,22,15,25,42,26,69,41,30,37,31,47,27,38,32,35,25,41,93,33,20,53,64,52,51,36,26,42,22,47,34,66,54,93,76,60,48,66,36,27,42,43,81,43,46,32,38,35,68,76,24,16,30,63,41,58,21,46,34,36,27,75,38,89,41,28,35,32,37,36,37,48,72,50,52,55,65,39,28,51,47,24,42,45,76,65,57,85,57,56,57,46,74,43,79,50,62,39,28,30,36,36,34,32,8,72,45,24,62,61,33,46,31,72,68,68,35,70,68,63,74,70,55,49,69,39,21,40,49,76,51,68,52,96,86,39,47,32,39,37,31,35,40,74,75,42,64,44,29,29,28,28,44,30,27,49,56,16,82,80,39,21,53,59,52,53,51,53,52,51,59,52,20,48,88,61,63,45,42,73,40,29,75,46,61,52,45,15,56,33,41,57,54,81,42,75,48,43,69,38,39,61,91,35,37,47,64,30,63,72,45,55,44,60,77,46,41,44,76,85,65,84,79,67,29,50,15,48,70,37,42,52,50,39,66,73,72,49,72,70,40,33,52,34,23,32,37,42,48,78,75,76,54,35,52,36,83,73,47,43,30,47,54,62,24,45,24,21,39,85,89,64,48,77,60,37,32,30,44,44,51,22,41,35,78,91,74,69,45,30,38,33,35,28,42,30,37,51,92,60,56,50,75,67,35,73,34,24,30,45,44,82,86,41,79,26,51,28,30,25,38,78,66,31,73,43,65,70,83,49,55,57,41,61,102,134,77,90,64,92,72,74,74,68,68,79,70,69,81,31,24,42,62,44,26,44,50,52,36,71,31,50,39,42,71,63,56,45,69,71,41,45,44,23,28,44,74,32,62,60,11,58,28,55,49,35,43,82,44,77,65,59,51,47,51,40,29,75,75,21,15,27,42,28,69,43,31,38,30,46,27,38,33,36,25,41,92,32,18,52,62,53,50,35,25,41,23,47,33,69,56,91,76,59,49,68,36,27,43,43,82,44,48,31,37,35,66,76,25,16,29,63,40,57,21,46,34,35,27,75,39,89,42,28,34,32,36,38,37,48,72,52,53,56,64,39,26,51,46,24,43,44,76,66,58,84,57,56,57,46,75,44,79,50,62,39,28,30,36,36,36,33,8,73,45,23,64,61,33,46,31,72,68,69,34,68,70,64,75,71,55,48,67,38,21,40,47,77,52,68,52,97,87,39,48,32,40,36,29,34,40,74,75,43,60,44,28,31,28,30,44,30,26,47,56,16,84,80,39,22,55,60,51,52,50,53,52,50,60,52,21,50,87,61,61,45,42,74,40,29,76,44,61,54,45,16,56,33,40,55,54,80,42,77,47,41,68,39,38,61,92,32,36,48,63,30,62,72,45,54,43,61,76,45,40,45,76,85,65,83,77,67,28,50,15,48,70,37,42,51,49,39,66,74,73,48,73,71,40,32,52,33,24,31,38,41,48,78,74,77,55,37,53,36,85,74,47,42,29,47,55,63,26,44,23,22,40,82,90,64,48,77,60,36,32,30,43,44,53,22,40,34,79,90,74,69,45,30,39,33,35,29,42,29,38,51,92,61,55,49,75,67,34,72,34,25,31,46,45,83,88,41,80,27,52,26,31,26,38,77,65,32,72,43,64,70,84,49,54,56,40,61,102

InterPro domains:
  IPR006222 GCVT, N-terminal domain [PF01571] (43-281)
  IPR013977 Aminomethyltransferase, C-terminal domain [PF08669] (304-390)
  IPR027266 Aminomethyltransferase superfamily [G3DSA:3.30.1360.120] (16-388)
  IPR028896 Aminomethyltransferase-like [PTHR43757] (47-393)
  IPR029043 Glycine cleavage T-protein/YgfZ, C-terminal [SSF101790] (304-393)

Sequence (796 aa):
MNPAIEDIQRPPAAPEILLYPRIRKSPFFYASRRHGVRKYSVYNHHYHPRLYTDPVDEYWALVQGVTLWDVGVERQIEISGPDAFTFTQRLVPRDMRQCQVGQCKYVFVTGPDGGILNDPVLLRIEENRFWLSLADSDILLWCRGLALHSGLDVTIQEVDVAPVQVQGPAAKAVMVDLFGEAVLAMPYYHLMESELDGMSVVISRTGYSGEIGYEIYLRDASLHGEALWQRVFEAGRPHSMQVIGPCHIRRIEGGILAFGCDIWYDTNPFEVGMGYDWMVDLRGDDDFIGRSALEKIKAEGVSRKLVGVEIDGPSVGYFTDGSMIDVFAVLTPDGKRIGQVTSATRSPRQERNIGYAMVPVEYAELGTPLRVEANTGPQDAVVVAKPFHDPSKDIPKAMNPAIEDIQRPPAAPEILLYPRIRKSPFFYASRRHGVRKYSVYNHHYHPRLYTDPVDEYWALVQGVTLWDVGVERQIEISGPDAFTFTQRLVPRDMRQCQVGQCKYVFVTGPDGGILNDPVLLRIEENRFWLSLADSDILLWCRGLALHSGLDVTIQEVDVAPVQVQGPAAKAVMVDLFGEAVLAMPYYHLMESELDGMSVVISRTGYSGEIGYEIYLRDASLHGEALWQRVFEAGRPHSMQVIGPCHIRRIEGGILAFGCDIWYDTNPFEVGMGYDWMVDLRGDDDFIGRSALEKIKAEGVSRKLVGVEIDGPSVGYFTDGSMIDVFAVLTPDGKRIGQVTSATRSPRQERNIGYAMVPVEYAELGTPLRVEANTGPQDAVVVAKPFHDPSKDIPKA

Foldseek 3Di:
DPDDVPPPPDPPDDDDDDDDVQQPEFLCRVVLCVLAQDDWDGFQSHTARAFRDDLVVVVCCFAVFKAKGFFQSQWKKKKFDPCQVLLVLQQFQFDCVPPDQFFWDFAFGAAQLQAGAWTFTWHRPDPGMIIGRTGGHPVLVVSVVCVPPVPDGMDIDGAQKGKMKMGYPCSQVLVCLFFNNVVVPAFARGWDWDDGPNWTWIKHQDDQQLAGMMMIITHVSNVCVNVVSVSSVVSRVVRVYYYHHHRQLRNLLALNDHEVQQGHRVDHCQQAPNCDCNHRPLPDDRHYRNNVNVVVCVVVDDFKHKFKKWWDDDWCARQVVCSPPDWKFKAAPVGHTFWTFRDWGQRPVVRTIMTIIIGTPVQHDFQRWIWIQGSVGITIMTTHHPSNPPNVSPRNRD/DPPDPPPPPDPPDDDDDDDDVQQPEFLCRVVLCVLAQDDWDGFQSHTARAFRDDLVVVVCCFAVFKAKGFFQSQWKKKKFDPCQVLLVLQQFQFDCVPPDQFFWDFAFGAAQLQAGAWTFTWHRPDPGMIIGRTGGHPVLVVSVVCVPPVPDGMDIDGAQKGKMKMGYPCSQVLVCLFFNNVVVVAFARGWDWDDGPNWTWIKHQDDQQLAGMMMIITHVSNVCVNVVSVSSVVSRVVRVYYYHHHRQLRNLLALNDHEVQQGHRVDHCQQAPNCDCNHRPLPDDRHYRNNVNVVVCVVVDDFKHKFKKWWDDDWCARQVVCSPPDWKFKAAPVGHTFWTFRDWGQRPVVRTIMTIIIGTPVQQDFQRWIWIQGSVGITIMTTHHPSNPPNVSVRNRD

pLDDT: mean 95.35, std 10.91, range [22.17, 98.94]

Nearest PDB structures (foldseek):
  1yx2-assembly1_A  TM=8.985E-01  e=2.503E-37  Bacillus subtilis
  1wos-assembly1_A  TM=9.131E-01  e=2.152E-34  Thermotoga maritima
  2gah-assembly1_A  TM=8.923E-01  e=9.704E-33  Stenotrophomonas maltophilia
  1wsr-assembly1_A  TM=8.767E-01  e=5.419E-32  Homo sapiens
  1vrq-assembly1_A  TM=8.909E-01  e=5.594E-31  Corynebacterium sp. U-96

Radius of gyration: 26.34 Å; Cα contacts (8 Å, |Δi|>4): 1984; chains: 2; bounding box: 69×67×66 Å

Organism: NCBI:txid1178482

=== Feature glossary ===
Annotated list of the representations used here:

Nearest PDB structures. The Foldseek neighbor list gives the closest experimentally determined structures in the PDB, ranked by structural alignment. TM-score near 1 means near-identical fold; near 0.3 means only rough topology match. This is how one finds what a novel AlphaFold prediction most resembles in the solved-structure universe.

Foldseek 3Di. Foldseek's 3Di representation compresses backbone geometry into a per-residue letter drawn from a learned twenty-state alphabet. It captures the tertiary interaction pattern around each residue — which residues are packed against it in space, regardless of where they are in sequence.

Radius of gyration, Cα contacts, bounding box. Radius of gyration (Rg) is the root-mean-square distance of Cα atoms from their centroid — a single number for overall size and compactness. A globular domain of N residues has Rg ≈ 2.2·N^0.38 Å; an extended or disordered chain has a much larger Rg. The Cα contact count is the number of residue pairs whose Cα atoms are within 8 Å and are more than four positions apart in sequence — a standard proxy for tertiary packing density. The bounding box is the smallest axis-aligned box enclosing all Cα atoms.

InterPro / GO / CATH / organism. The annotation block draws on four external resources. InterPro: which protein families and domains the sequence belongs to. GO: standardized terms for what the protein does, what process it participates in, and where in the cell it acts. CATH: which structural fold it has in the CATH hierarchy. Organism: the species of origin.

mmCIF coordinates. The mmCIF block holds the 3D Cartesian coordinates of each backbone atom (N, Cα, C, O) in ångströms. mmCIF is the PDB's canonical archive format — a tagged-loop text representation of the atomic model.

pLDDT. pLDDT is the predicted lDDT-Cα score: AlphaFold's confidence that the local environment of each residue (all inter-atomic distances within 15 Å) is correctly placed. It is a per-r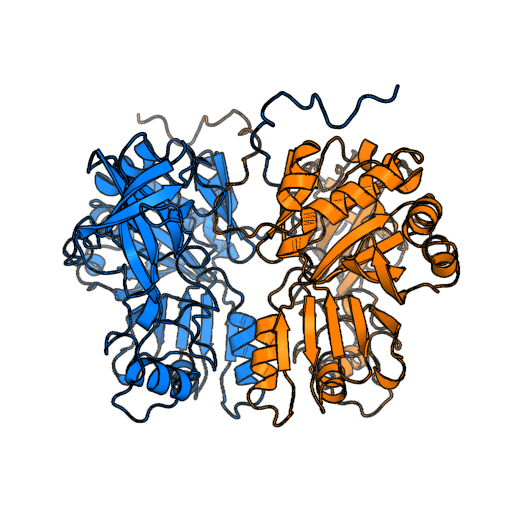esidue number between 0 and 100, with higher meaning more reliable.

Backbone torsions (φ/ψ). φ (phi) and ψ (psi) are the two rotatable backbone dihedrals per residue: φ is the C(i-1)–N–Cα–C torsion, ψ is the N–Cα–C–N(i+1) torsion, both in degrees on (−180°, 180°]. α-helical residues cluster near (−60°, −45°); β-strand residues near (−120°, +130°). A Ramachandran plot is simply a scatter of (φ, ψ) for every residue.

B-factor. For experimental (PDB) structures, the B-factor (temperature factor) quantifies the positional spread of each atom in the crystal — a combination of thermal vibration and static disorder — in units of Å². High B-factors mark flexible loops or poorly resolved regions; low B-factors mark the rigid, well-ordered core.

Secondary structure (3-state, P-SEA). SS3 is a coarse helix/strand/coil call (letters a/b/c) made by the P-SEA algorithm from inter-Cα distances and dihedrals. It is less detailed than DSSP but needs only Cα positions.

Predicted aligned error. Predicted aligned error is AlphaFold's pairwise confidence. Unlike pLDDT (per-residue), PAE is per-residue-pair and captures whether two parts of the structure are correctly placed relative to each other. Units are ångströms of expected positional error.

Solvent-accessible surface area. Solvent-accessible surface area (SASA) is the area in Å² traced out by the centre of a 1.4 Å probe sphere (a water molecule) rolled over the protein's van der Waals surface (Shrake–Rupley / Lee–Richards construction). Buried residues have near-zero SASA; fully exposed residues can exceed 200 Å². The total SASA scales roughly with the number of surface residues.

Secondary structure (8-state, DSSP). The SS8 string is DSSP's per-residue secondary-structure call. α-helix (H) means an i→i+4 H-bond ladder; β-strand (E) means the residue participates in a β-sheet; 3₁₀ (G) and π (I) are tighter and wider helices; T/S are turns/bends; '-' is loop.

Rendered structure images. Structure images are PyMOL renders from six orthogonal camera directions. Cartoon representation draws helices as coils and strands as arrows; sticks shows the backbone as bonds; surface shows the solvent-excluded envelope. Rainbow coloring maps sequence position to hue (blue→red, N→C); chain coloring assigns a distinct color per polypeptide.

Sequence. The amino-acid sequence is the protein's primary structure: the linear order of residues from the N-terminus to the C-terminus, written in one-letter code. Everything else here — the 3D coordinates, the secondary structure, the domain annotations — is ultimately a consequence of this string.

Contact-map, Ramachandran, and PAE plots. Three diagnostic plots accompany the record. The Cα contact map visualizes the tertiary structure as a 2D adjacency matrix (8 Å cutoff, sequence-local contacts suppressed). The Ramachandran plot shows the distribution of backbone (φ, ψ) torsions, with points in the α and β basins reflecting secondary structure content. The PAE plot shows AlphaFold's inter-residue confidence as a color matrix.